Protein AF-A0A3D8IUJ6-F1 (afdb_monomer_lite)

Secondary structure (DSSP, 8-state):
-EEEEEEEEEEEETT--EEEEE-TT-EEEEEEEEEEB--EEEEE-TT---EEEES-EEEEESS-EEEEEEEEEEE-S-EEE-TT-EEEEEEEEEEE-S-EEE--SSS-EEEEEEEEEEEE-SS-EEEEE-SSSS-EEEEEEESS-EEE-SS--EEEEEE---S--S---EEEEEEE-S-EEEEEEEEEEEE-TT-S-GGGEEEEEEE---S-EEEEEEEES-HHHHH----SSS----SSPEE-EEEEESS-EESSGGG-EE-TT--TTTTT-GGG-EEEEEEEEEEEEEESSEEEEEEEEEEES-SSS-EEEEEETT-EEEEEESS-EEEEEEEEE-TT-EEEEEE-STT-EEEEEPPSSS-EEEEEEEEEE-STT-EEEEE-TT-SS--EEEEEEEEE-S-PEEEEE--SSSS-EEEEESSEEESEEEE-TT--SEEEEETT-SS-EEE-SPEEE-TT--EEEEESS-EEEETT-EEESSTTEEEEE---TTSEEEEEEEES-EEEEEEEE--SSEEEEEEEES-EEEEEEEE--SSEEEEEE-SSEEEE-SPP--SSS--EEEEES-EEEE-SS-EEEEEEEEEEEEEE--TT-PPP----S-S--PPP------PPEEEEEEEEEEEEEEEEEB-SS-B-EEEE------SS--PPPSS-SEEEEEEEE-SGGGGG-BGGG--EEEEESSTTEEEEE-EEEETTEEEEEEEEEETTEEEEEEEEEEEEEEE-HHHHHHHHHHHHHHHHHHHHT---HHHHH---TT---SEEEEEEEEEEEEEE-STT-EEEEEEEEEEEEEEEEE-SSS-EEEEEEEEEEEEEEEEEPPEEP-STT--EE-TTT-

Organism: NCBI:txid375927

Foldseek 3Di:
DEEEDDPQEAEFALVHEAAEEFEQPYEYEYHAYEYHNYEAEYEYPPVQHYEYEYAYYEYDEDLYEYEARHAEYEYQEEHEDEANYEYAYEYAEYEAAEEYYWEYAHEEYEYWYEYQEYEDAEQYEHEFEYAHPAAGEYHAHHQEEYEYHQYAYEYEFEYLYQDDPPLYAREYAHAHNYEYDDEYAEYFFKHAPRDPCLARTEYAHAYAYPAAYEYEYADYRDPCVQQDQPPDDPRGRDRQIFTHEYHAFHPQWDDGTPRTDGDPVDDPVCLQPPNGEQLRYEYEYQEAEGALYEYRHHYAEYEHADPVHAGEAEFYNLYEYHEHYAAEYEHGAEYYYYHNTAYEYEDAHAQHEYEYEYDAPEAYEYEHAEYADNHAQYEYEDALQPHPFYAYAHEYNYYHDARYEYEFAAAELRSAREYEYQADHYQYYEYDDLGENYEDEDQNHPAEHEHQAEYEAEPNYAYEYEAFPYEYEDANEYYYPDQHYEYAYAADPVLEGAYEYEHEEYEHNEYEDDRAAEYEYEYAYQEYEYAYYHYNHQHYYEYEYDHAYYEYQDAADPPNHAYEYEFENYEYEYNDAEHEHAEYEYAAYEYEQAHPDDADPPDDPPPDDDDDCPDDDHFHEYEHADYYAEEYEYEKEDALAEIHAYEAHHDPDDPPDDDDDPDARYEYEYHYEYYPRLQVHALVSFHWHYFYDDRNYHYAYDWDDYRQFIKTWGKAARPVGRGTIGTHHIDGPGGHLLVVLQVFQVVVVVVVVVVVPDDDCCQAPNDPPPDPDQKDKDKDKDWDWDWDPGRQIKIKTKIKIKIKMWGWDDDPDPDIDIDIDMDMDMDMDMWGHWDFDPDDPRDTDTNVVD

Sequence (850 aa):
STTTIGNPTLTLDSSKNLNVNIDSTSSLTLASVTTSNGTLSVNTDDSLNGTLTLAGLTNETGAINNTINVSTLNLSGELSVDRGATNTIKANSITLSGGVISKNHTSDTKNTIIANSIEFATSSSVYAGYNGGKTTKNLFDISGDAKFGNSSLTIIANNNYTDDSANRYKQNIFKFGGKVEGVVDEVTATVVSGDANTRNTANILSFEGSNPQSLTITDVNKADTLSTNGGDNGAKIYANGKSGNIYIGKNLTLNSGATLALKSAFNDSNWSDATYQASNLTLTIQNLNTNGGKNYINVGTLYIGDDAHDGSISASGGGVNNIALGKNSKIKGNITIADSGQNNIVIQGSNATLTLEGKDTEVTTHAITTLNASGANTTLVLDNSNVTTGAMSTTIGTLNGTNLTATLKGKDTTNSATLALNGGTLKALTLGETSTGNILDLSNATSTLSITNQINVENNQDLTIKLKNTTLALNGGLSTSGNGSKIELVGDTSNTSNATLTGGAVALSNLALSATDSNTLTISSSSAVIDSISASGTTSNTIALNGTRTTITSAINVNDKPLSFEVTNSTLVFGSSDNTITSLTSNGGLVDLSVGVKPQTPYAMARSVALASNGASARNTLTINDTFTGEATFKLYASQTQSDRVEFGASQANPYNVAQPSTPSGVAIISITGGNDVFSITESDKVIVATRTDNSVEIVGGESYIGGAKVGVTIGAMDTDANTFIIKNTREIEADPIYQEVASSALAVNYDLYLANFNSLNKRMGELRDDDHNQGVWARVFGGNMSNDFGAGSKTDYLTAQAGYDYSLSVGENARNYMGIALAYGTSSTKGNSSYASNSNNAGLSLDKV

Radius of gyration: 45.4 Å; chains: 1; bounding box: 100×98×145 Å

Structure (mmCIF, N/CA/C/O backbone):
data_AF-A0A3D8IUJ6-F1
#
_entry.id   AF-A0A3D8IUJ6-F1
#
loop_
_atom_site.group_PDB
_atom_site.id
_atom_site.type_symbol
_atom_site.label_atom_id
_atom_site.label_alt_id
_atom_site.label_comp_id
_atom_site.label_asym_id
_atom_site.label_entity_id
_atom_site.label_seq_id
_atom_site.pdbx_PDB_ins_code
_atom_site.Cartn_x
_atom_site.Cartn_y
_atom_site.Cartn_z
_atom_site.occupancy
_atom_site.B_iso_or_equiv
_atom_site.auth_seq_id
_atom_site.auth_comp_id
_atom_site.auth_asym_id
_atom_site.auth_atom_id
_atom_site.pdbx_PDB_model_num
ATOM 1 N N . SER A 1 1 ? 48.537 2.046 -43.387 1.00 66.31 1 SER A N 1
ATOM 2 C CA . SER A 1 1 ? 48.662 3.382 -44.038 1.00 66.31 1 SER A CA 1
ATOM 3 C C . SER A 1 1 ? 47.341 4.133 -43.956 1.00 66.31 1 SER A C 1
ATOM 5 O O . SER A 1 1 ? 46.309 3.477 -43.944 1.00 66.31 1 SER A O 1
ATOM 7 N N . THR A 1 2 ? 47.347 5.471 -43.904 1.00 72.69 2 THR A N 1
ATOM 8 C CA . THR A 1 2 ? 46.111 6.282 -43.889 1.00 72.69 2 THR A CA 1
ATOM 9 C C . THR A 1 2 ? 45.793 6.772 -45.298 1.00 72.69 2 THR A C 1
ATOM 11 O O . THR A 1 2 ? 46.608 7.478 -45.890 1.00 72.69 2 THR A O 1
ATOM 14 N N . THR A 1 3 ? 44.625 6.419 -45.832 1.00 80.50 3 THR A N 1
ATOM 15 C CA . THR A 1 3 ? 44.140 6.912 -47.134 1.00 80.50 3 THR A CA 1
ATOM 16 C C . THR A 1 3 ? 42.925 7.806 -46.917 1.00 80.50 3 THR A C 1
ATOM 18 O O . THR A 1 3 ? 42.037 7.444 -46.150 1.00 80.50 3 THR A O 1
ATOM 21 N N . THR A 1 4 ? 42.858 8.948 -47.602 1.00 80.25 4 THR A N 1
ATOM 22 C CA . THR A 1 4 ? 41.701 9.857 -47.552 1.00 80.25 4 THR A CA 1
ATOM 23 C C . THR A 1 4 ? 41.058 9.952 -48.933 1.00 80.25 4 THR A C 1
ATOM 25 O O . THR A 1 4 ? 41.762 10.215 -49.907 1.00 80.25 4 THR A O 1
ATOM 28 N N . ILE A 1 5 ? 39.740 9.750 -49.033 1.00 79.50 5 ILE A N 1
ATOM 29 C CA . ILE A 1 5 ? 38.989 9.805 -50.302 1.00 79.50 5 ILE A CA 1
ATOM 30 C C . ILE A 1 5 ? 37.801 10.773 -50.177 1.00 79.50 5 ILE A C 1
ATOM 32 O O . ILE A 1 5 ? 37.016 10.694 -49.233 1.00 79.50 5 ILE A O 1
ATOM 36 N N . GLY A 1 6 ? 37.652 11.646 -51.183 1.00 65.56 6 GLY A N 1
ATOM 37 C CA . GLY A 1 6 ? 36.575 12.636 -51.291 1.00 65.56 6 GLY A CA 1
ATOM 38 C C . GLY A 1 6 ? 36.860 13.914 -50.495 1.00 65.56 6 GLY A C 1
ATOM 39 O O . GLY A 1 6 ? 37.210 13.858 -49.324 1.00 65.56 6 GLY A O 1
ATOM 40 N N . ASN A 1 7 ? 36.730 15.081 -51.129 1.00 67.44 7 ASN A N 1
ATOM 41 C CA . ASN A 1 7 ? 36.743 16.384 -50.458 1.00 67.44 7 ASN A CA 1
ATOM 42 C C . ASN A 1 7 ? 35.914 17.384 -51.294 1.00 67.44 7 ASN A C 1
ATOM 44 O O . ASN A 1 7 ? 36.293 17.611 -52.445 1.00 67.44 7 ASN A O 1
ATOM 48 N N . PRO A 1 8 ? 34.811 17.978 -50.791 1.00 69.12 8 PRO A N 1
ATOM 49 C CA . PRO A 1 8 ? 34.219 17.820 -49.454 1.00 69.12 8 PRO A CA 1
ATOM 50 C C . PRO A 1 8 ? 33.145 16.715 -49.351 1.00 69.12 8 PRO A C 1
ATOM 52 O O . PRO A 1 8 ? 32.714 16.386 -48.250 1.00 69.12 8 PRO A O 1
ATOM 55 N N . THR A 1 9 ? 32.684 16.138 -50.467 1.00 82.06 9 THR A N 1
ATOM 56 C CA . THR A 1 9 ? 31.604 15.127 -50.500 1.00 82.06 9 THR A CA 1
ATOM 57 C C . THR A 1 9 ? 31.838 14.137 -51.642 1.00 82.06 9 THR A C 1
ATOM 59 O O . THR A 1 9 ? 32.290 14.529 -52.718 1.00 82.06 9 THR A O 1
ATOM 62 N N . LEU A 1 10 ? 31.540 12.855 -51.421 1.00 87.19 10 LEU A N 1
ATOM 63 C CA . LEU A 1 10 ? 31.577 11.798 -52.432 1.00 87.19 10 LEU A CA 1
ATOM 64 C C . LEU A 1 10 ? 30.148 11.386 -52.810 1.00 87.19 10 LEU A C 1
ATOM 66 O O . LEU A 1 10 ? 29.419 10.865 -51.972 1.00 87.19 10 LEU A O 1
ATOM 70 N N . THR A 1 11 ? 29.759 11.567 -54.074 1.00 88.31 11 THR A N 1
ATOM 71 C CA . THR A 1 11 ? 28.432 11.170 -54.578 1.00 88.31 11 THR A CA 1
ATOM 72 C C . THR A 1 11 ? 28.518 9.899 -55.426 1.00 88.31 11 THR A C 1
ATOM 74 O O . THR A 1 11 ? 29.230 9.864 -56.433 1.00 88.31 11 THR A O 1
ATOM 77 N N . LEU A 1 12 ? 27.767 8.870 -55.035 1.00 87.31 12 LEU A N 1
ATOM 78 C CA . LEU A 1 12 ? 27.658 7.568 -55.695 1.00 87.31 12 LEU A CA 1
ATOM 79 C C . LEU A 1 12 ? 26.271 7.431 -56.338 1.00 87.31 12 LEU A C 1
ATOM 81 O O . LEU A 1 12 ? 25.285 7.148 -55.660 1.00 87.31 12 LEU A O 1
ATOM 85 N N . ASP A 1 13 ? 26.195 7.669 -57.644 1.00 86.81 13 ASP A N 1
ATOM 86 C CA . ASP A 1 13 ? 24.967 7.544 -58.437 1.00 86.81 13 ASP A CA 1
ATOM 87 C C . ASP A 1 13 ? 24.842 6.153 -59.099 1.00 86.81 13 ASP A C 1
ATOM 89 O O . ASP A 1 13 ? 25.711 5.301 -58.936 1.00 86.81 13 ASP A O 1
ATOM 93 N N . SER A 1 14 ? 23.790 5.919 -59.894 1.00 81.94 14 SER A N 1
ATOM 94 C CA . SER A 1 14 ? 23.562 4.648 -60.621 1.00 81.94 14 SER A CA 1
ATOM 95 C C . SER A 1 14 ? 24.742 4.128 -61.466 1.00 81.94 14 SER A C 1
ATOM 97 O O . SER A 1 14 ? 24.770 2.949 -61.812 1.00 81.94 14 SER A O 1
ATOM 99 N N . SER A 1 15 ? 25.706 4.985 -61.817 1.00 83.38 15 SER A N 1
ATOM 100 C CA . SER A 1 15 ? 26.903 4.626 -62.587 1.00 83.38 15 SER A CA 1
ATOM 101 C C . SER A 1 15 ? 28.160 4.440 -61.727 1.00 83.38 15 SER A C 1
ATOM 103 O O . SER A 1 15 ? 29.206 4.055 -62.250 1.00 83.38 15 SER A O 1
ATOM 105 N N . LYS A 1 16 ? 28.085 4.707 -60.415 1.00 86.50 16 LYS A N 1
ATOM 106 C CA . LYS A 1 16 ? 29.233 4.761 -59.500 1.00 86.50 16 LYS A CA 1
ATOM 107 C C . LYS A 1 16 ? 28.984 3.915 -58.256 1.00 86.50 16 LYS A C 1
ATOM 109 O O . LYS A 1 16 ? 28.195 4.278 -57.392 1.00 86.50 16 LYS A O 1
ATOM 114 N N . ASN A 1 17 ? 29.752 2.838 -58.125 1.00 88.56 17 ASN A N 1
ATOM 115 C CA . ASN A 1 17 ? 29.848 2.056 -56.894 1.00 88.56 17 ASN A CA 1
ATOM 116 C C . ASN A 1 17 ? 31.246 2.224 -56.302 1.00 88.56 17 ASN A C 1
ATOM 118 O O . ASN A 1 17 ? 32.230 2.249 -57.045 1.00 88.56 17 ASN A O 1
ATOM 122 N N . LEU A 1 18 ? 31.341 2.309 -54.976 1.00 90.81 18 LEU A N 1
ATOM 123 C CA . LEU A 1 18 ? 32.619 2.308 -54.271 1.00 90.81 18 LEU A CA 1
ATOM 124 C C . LEU A 1 18 ? 32.740 1.019 -53.461 1.00 90.81 18 LEU A C 1
ATOM 126 O O . LEU A 1 18 ? 32.032 0.841 -52.474 1.00 90.81 18 LEU A O 1
ATOM 130 N N . ASN A 1 19 ? 33.667 0.156 -53.873 1.00 90.69 19 ASN A N 1
ATOM 131 C CA . ASN A 1 19 ? 34.034 -1.059 -53.153 1.00 90.69 19 ASN A CA 1
ATOM 132 C C . ASN A 1 19 ? 35.464 -0.903 -52.629 1.00 90.69 19 ASN A C 1
ATOM 134 O O . ASN A 1 19 ? 36.388 -0.743 -53.427 1.00 90.69 19 ASN A O 1
ATOM 138 N N . VAL A 1 20 ? 35.649 -0.931 -51.311 1.00 89.50 20 VAL A N 1
ATOM 139 C CA . VAL A 1 20 ? 36.962 -0.777 -50.668 1.00 89.50 20 VAL A CA 1
ATOM 140 C C . VAL A 1 20 ? 37.210 -1.934 -49.715 1.00 89.50 20 VAL A C 1
ATOM 142 O O . VAL A 1 20 ? 36.350 -2.248 -48.898 1.00 89.50 20 VAL A O 1
ATOM 145 N N . ASN A 1 21 ? 38.406 -2.516 -49.788 1.00 87.81 21 ASN A N 1
ATOM 146 C CA . ASN A 1 21 ? 38.906 -3.447 -48.784 1.00 87.81 21 ASN A CA 1
ATOM 147 C C . ASN A 1 21 ? 39.975 -2.741 -47.943 1.00 87.81 21 ASN A C 1
ATOM 149 O O . ASN A 1 21 ? 40.923 -2.186 -48.501 1.00 87.81 21 ASN A O 1
ATOM 153 N N . ILE A 1 22 ? 39.802 -2.727 -46.623 1.00 86.38 22 ILE A N 1
ATOM 154 C CA . ILE A 1 22 ? 40.754 -2.158 -45.665 1.00 86.38 22 ILE A CA 1
ATOM 155 C C . ILE A 1 22 ? 41.510 -3.321 -45.021 1.00 86.38 22 ILE A C 1
ATOM 157 O O . ILE A 1 22 ? 40.891 -4.194 -44.420 1.00 86.38 22 ILE A O 1
ATOM 161 N N . ASP A 1 23 ? 42.837 -3.326 -45.145 1.00 82.56 23 ASP A N 1
ATOM 162 C CA . ASP A 1 23 ? 43.672 -4.322 -44.475 1.00 82.56 23 ASP A CA 1
ATOM 163 C C . ASP A 1 23 ? 43.792 -4.058 -42.962 1.00 82.56 23 ASP A C 1
ATOM 165 O O . ASP A 1 23 ? 43.533 -2.957 -42.465 1.00 82.56 23 ASP A O 1
ATOM 169 N N . SER A 1 24 ? 44.289 -5.066 -42.244 1.00 74.69 24 SER A N 1
ATOM 170 C CA . SER A 1 24 ? 44.425 -5.058 -40.781 1.00 74.69 24 SER A CA 1
ATOM 171 C C . SER A 1 24 ? 45.250 -3.928 -40.148 1.00 74.69 24 SER A C 1
ATOM 173 O O . SER A 1 24 ? 45.128 -3.678 -38.949 1.00 74.69 24 SER A O 1
ATOM 175 N N . THR A 1 25 ? 46.078 -3.237 -40.928 1.00 77.69 25 THR A N 1
ATOM 176 C CA . THR A 1 25 ? 47.010 -2.181 -40.495 1.00 77.69 25 THR A CA 1
ATOM 177 C C . THR A 1 25 ? 46.684 -0.809 -41.091 1.00 77.69 25 THR A C 1
ATOM 179 O O . THR A 1 25 ? 47.405 0.174 -40.870 1.00 77.69 25 THR A O 1
ATOM 182 N N . SER A 1 26 ? 45.614 -0.727 -41.879 1.00 84.00 26 SER A N 1
ATOM 183 C CA . SER A 1 26 ? 45.249 0.461 -42.633 1.00 84.00 26 SER A CA 1
ATOM 184 C C . SER A 1 26 ? 44.028 1.164 -42.058 1.00 84.00 26 SER A C 1
ATOM 186 O O . SER A 1 26 ? 43.162 0.584 -41.400 1.00 84.00 26 SER A O 1
ATOM 188 N N . SER A 1 27 ? 43.983 2.470 -42.300 1.00 88.38 27 SER A N 1
ATOM 189 C CA . SER A 1 27 ? 42.842 3.312 -41.978 1.00 88.38 27 SER A CA 1
ATOM 190 C C . SER A 1 27 ? 42.379 4.055 -43.223 1.00 88.38 27 SER A C 1
ATOM 192 O O . SER A 1 27 ? 43.181 4.511 -44.047 1.00 88.38 27 SER A O 1
ATOM 194 N N . LEU A 1 28 ? 41.064 4.159 -43.368 1.00 91.38 28 LEU A N 1
ATOM 195 C CA . LEU A 1 28 ? 40.418 4.902 -44.437 1.00 91.38 28 LEU A CA 1
ATOM 196 C C . LEU A 1 28 ? 39.632 6.052 -43.826 1.00 91.38 28 LEU A C 1
ATOM 198 O O . LEU A 1 28 ? 38.813 5.838 -42.936 1.00 91.38 28 LEU A O 1
ATOM 202 N N . THR A 1 29 ? 39.843 7.253 -44.345 1.00 91.19 29 THR A N 1
ATOM 203 C CA . THR A 1 29 ? 39.007 8.411 -44.047 1.00 91.19 29 THR A CA 1
ATOM 204 C C . THR A 1 29 ? 38.195 8.760 -45.285 1.00 91.19 29 THR A C 1
ATOM 206 O O . THR A 1 29 ? 38.750 9.076 -46.338 1.00 91.19 29 THR A O 1
ATOM 209 N N . LEU A 1 30 ? 36.874 8.715 -45.164 1.00 91.12 30 LEU A N 1
ATOM 210 C CA . LEU A 1 30 ? 35.942 9.173 -46.186 1.00 91.12 30 LEU A CA 1
ATOM 211 C C . LEU A 1 30 ? 35.297 10.482 -45.727 1.00 91.12 30 LEU A C 1
ATOM 213 O O . LEU A 1 30 ? 34.805 10.583 -44.598 1.00 91.12 30 LEU A O 1
ATOM 217 N N . ALA A 1 31 ? 35.258 11.473 -46.619 1.00 88.88 31 ALA A N 1
ATOM 218 C CA . ALA A 1 31 ? 34.349 12.606 -46.452 1.00 88.88 31 ALA A CA 1
ATOM 219 C C . ALA A 1 31 ? 32.880 12.143 -46.540 1.00 88.88 31 ALA A C 1
ATOM 221 O O . ALA A 1 31 ? 32.609 10.953 -46.705 1.00 88.88 31 ALA A O 1
ATOM 222 N N . SER A 1 32 ? 31.916 13.060 -46.419 1.00 89.75 32 SER A N 1
ATOM 223 C CA . SER A 1 32 ? 30.496 12.690 -46.437 1.00 89.75 32 SER A CA 1
ATOM 224 C C . SER A 1 32 ? 30.152 11.963 -47.736 1.00 89.75 32 SER A C 1
ATOM 226 O O . SER A 1 32 ? 30.438 12.463 -48.826 1.00 89.75 32 SER A O 1
ATOM 228 N N . VAL A 1 33 ? 29.556 10.777 -47.627 1.00 91.62 33 VAL A N 1
ATOM 229 C CA . VAL A 1 33 ? 29.158 9.946 -48.766 1.00 91.62 33 VAL A CA 1
ATOM 230 C C . VAL A 1 33 ? 27.658 10.089 -48.979 1.00 91.62 33 VAL A C 1
ATOM 232 O O . VAL A 1 33 ? 26.869 9.858 -48.069 1.00 91.62 33 VAL A O 1
ATOM 235 N N . THR A 1 34 ? 27.257 10.456 -50.192 1.00 91.06 34 THR A N 1
ATOM 236 C CA . THR A 1 34 ? 25.853 10.498 -50.615 1.00 91.06 34 THR A CA 1
ATOM 237 C C . THR A 1 34 ? 25.615 9.444 -51.688 1.00 91.06 34 THR A C 1
ATOM 239 O O . THR A 1 34 ? 26.374 9.356 -52.649 1.00 91.06 34 THR A O 1
ATOM 242 N N . THR A 1 35 ? 24.567 8.643 -51.535 1.00 89.06 35 THR A N 1
ATOM 243 C CA . THR A 1 35 ? 24.229 7.508 -52.409 1.00 89.06 35 THR A CA 1
ATOM 244 C C . THR A 1 35 ? 22.862 7.742 -53.068 1.00 89.06 35 THR A C 1
ATOM 246 O O . THR A 1 35 ? 21.872 8.036 -52.395 1.00 89.06 35 THR A O 1
ATOM 249 N N . SER A 1 36 ? 22.828 7.684 -54.404 1.00 85.38 36 SER A N 1
ATOM 250 C CA . SER A 1 36 ? 21.672 7.951 -55.278 1.00 85.38 36 SER A CA 1
ATOM 251 C C . SER A 1 36 ? 21.607 6.934 -56.432 1.00 85.38 36 SER A C 1
ATOM 253 O O . SER A 1 36 ? 21.809 7.220 -57.612 1.00 85.38 36 SER A O 1
ATOM 255 N N . ASN A 1 37 ? 21.293 5.699 -56.060 1.00 82.19 37 ASN A N 1
ATOM 256 C CA . ASN A 1 37 ? 21.302 4.437 -56.822 1.00 82.19 37 ASN A CA 1
ATOM 257 C C . ASN A 1 37 ? 22.668 3.739 -56.960 1.00 82.19 37 ASN A C 1
ATOM 259 O O . ASN A 1 37 ? 22.711 2.637 -57.500 1.00 82.19 37 ASN A O 1
ATOM 263 N N . GLY A 1 38 ? 23.754 4.331 -56.453 1.00 84.06 38 GLY A N 1
ATOM 264 C CA . GLY A 1 38 ? 25.053 3.666 -56.288 1.00 84.06 38 GLY A CA 1
ATOM 265 C C . GLY A 1 38 ? 25.231 3.088 -54.882 1.00 84.06 38 GLY A C 1
ATOM 266 O O . GLY A 1 38 ? 24.575 3.542 -53.947 1.00 84.06 38 GLY A O 1
ATOM 267 N N . THR A 1 39 ? 26.117 2.103 -54.713 1.00 88.69 39 THR A N 1
ATOM 268 C CA . THR A 1 39 ? 26.383 1.439 -53.421 1.00 88.69 39 THR A CA 1
ATOM 269 C C . THR A 1 39 ? 27.772 1.758 -52.872 1.00 88.69 39 THR A C 1
ATOM 271 O O . THR A 1 39 ? 28.761 1.737 -53.612 1.00 88.69 39 THR A O 1
ATOM 274 N N . LEU A 1 40 ? 27.861 1.937 -51.554 1.00 92.31 40 LEU A N 1
ATOM 275 C CA . LEU A 1 40 ? 29.096 1.869 -50.775 1.00 92.31 40 LEU A CA 1
ATOM 276 C C . LEU A 1 40 ? 29.239 0.470 -50.153 1.00 92.31 40 LEU A C 1
ATOM 278 O O . LEU A 1 40 ? 28.404 0.059 -49.343 1.00 92.31 40 LEU A O 1
ATOM 282 N N . SER A 1 41 ? 30.316 -0.238 -50.492 1.00 93.00 41 SER A N 1
ATOM 283 C CA . SER A 1 41 ? 30.746 -1.463 -49.814 1.00 93.00 41 SER A CA 1
ATOM 284 C C . SER A 1 41 ? 32.154 -1.273 -49.259 1.00 93.00 41 SER A C 1
ATOM 286 O O . SER A 1 41 ? 33.115 -1.155 -50.016 1.00 93.00 41 SER A O 1
ATOM 288 N N . VAL A 1 42 ? 32.292 -1.228 -47.936 1.00 90.88 42 VAL A N 1
ATOM 289 C CA . VAL A 1 42 ? 33.600 -1.230 -47.272 1.00 90.88 42 VAL A CA 1
ATOM 290 C C . VAL A 1 42 ? 33.725 -2.529 -46.508 1.00 90.88 42 VAL A C 1
ATOM 292 O O . VAL A 1 42 ? 32.941 -2.770 -45.596 1.00 90.88 42 VAL A O 1
ATOM 295 N N . ASN A 1 43 ? 34.696 -3.358 -46.864 1.00 89.75 43 ASN A N 1
ATOM 296 C CA . ASN A 1 43 ? 34.972 -4.605 -46.171 1.00 89.75 43 ASN A CA 1
ATOM 297 C C . ASN A 1 43 ? 36.380 -4.580 -45.585 1.00 89.75 43 ASN A C 1
ATOM 299 O O . ASN A 1 43 ? 37.258 -3.840 -46.019 1.00 89.75 43 ASN A O 1
ATOM 303 N N . THR A 1 44 ? 36.583 -5.407 -44.582 1.00 85.00 44 THR A N 1
ATOM 304 C CA . THR A 1 44 ? 37.894 -5.802 -44.084 1.00 85.00 44 THR A CA 1
ATOM 305 C C . THR A 1 44 ? 38.044 -7.283 -44.378 1.00 85.00 44 THR A C 1
ATOM 307 O O . THR A 1 44 ? 37.049 -7.990 -44.577 1.00 85.00 44 THR A O 1
ATOM 310 N N . ASP A 1 45 ? 39.283 -7.745 -44.435 1.00 72.69 45 ASP A N 1
ATOM 311 C CA . ASP A 1 45 ? 39.630 -9.157 -44.557 1.00 72.69 45 ASP A CA 1
ATOM 312 C C . ASP A 1 45 ? 38.902 -9.963 -43.456 1.00 72.69 45 ASP A C 1
ATOM 314 O O . ASP A 1 45 ? 38.503 -9.386 -42.441 1.00 72.69 45 ASP A O 1
ATOM 318 N N . ASP A 1 46 ? 38.774 -11.289 -43.600 1.00 63.00 46 ASP A N 1
ATOM 319 C CA . ASP A 1 46 ? 37.993 -12.203 -42.725 1.00 63.00 46 ASP A CA 1
ATOM 320 C C . ASP A 1 46 ? 38.233 -12.070 -41.198 1.00 63.00 46 ASP A C 1
ATOM 322 O O . ASP A 1 46 ? 37.518 -12.656 -40.386 1.00 63.00 46 ASP A O 1
ATOM 326 N N . SER A 1 47 ? 39.229 -11.285 -40.794 1.00 63.97 47 SER A N 1
ATOM 327 C CA . SER A 1 47 ? 39.610 -10.982 -39.421 1.00 63.97 47 SER A CA 1
ATOM 328 C C . SER A 1 47 ? 39.016 -9.693 -38.818 1.00 63.97 47 SER A C 1
ATOM 330 O O . SER A 1 47 ? 39.295 -9.431 -37.652 1.00 63.97 47 SER A O 1
ATOM 332 N N . LEU A 1 48 ? 38.198 -8.904 -39.539 1.00 64.12 48 LEU A N 1
ATOM 333 C CA . LEU A 1 48 ? 37.643 -7.622 -39.050 1.00 64.12 48 LEU A CA 1
ATOM 334 C C . LEU A 1 48 ? 38.721 -6.691 -38.485 1.00 64.12 48 LEU A C 1
ATOM 336 O O . LEU A 1 48 ? 38.597 -6.191 -37.368 1.00 64.12 48 LEU A O 1
ATOM 340 N N . ASN A 1 49 ? 39.800 -6.476 -39.229 1.00 71.50 49 ASN A N 1
ATOM 341 C CA . ASN A 1 49 ? 40.897 -5.609 -38.815 1.00 71.50 49 ASN A CA 1
ATOM 342 C C . ASN A 1 49 ? 40.977 -4.422 -39.787 1.00 71.50 49 ASN A C 1
ATOM 344 O O . ASN A 1 49 ? 41.032 -4.631 -40.992 1.00 71.50 49 ASN A O 1
ATOM 348 N N . GLY A 1 50 ? 40.940 -3.189 -39.274 1.00 82.62 50 GLY A N 1
ATOM 349 C CA . GLY A 1 50 ? 40.920 -1.961 -40.078 1.00 82.62 50 GLY A CA 1
ATOM 350 C C . GLY A 1 50 ? 39.987 -0.891 -39.501 1.00 82.62 50 GLY A C 1
ATOM 351 O O . GLY A 1 50 ? 38.933 -1.207 -38.937 1.00 82.62 50 GLY A O 1
ATOM 352 N N . THR A 1 51 ? 40.375 0.379 -39.642 1.00 90.25 51 THR A N 1
ATOM 353 C CA . THR A 1 51 ? 39.621 1.532 -39.114 1.00 90.25 51 THR A CA 1
ATOM 354 C C . THR A 1 51 ? 39.022 2.353 -40.251 1.00 90.25 51 THR A C 1
ATOM 356 O O . THR A 1 51 ? 39.745 2.807 -41.137 1.00 90.25 51 THR A O 1
ATOM 359 N N . LEU A 1 52 ? 37.715 2.604 -40.196 1.00 94.00 52 LEU A N 1
ATOM 360 C CA . LEU A 1 52 ? 37.022 3.541 -41.075 1.00 94.00 52 LEU A CA 1
ATOM 361 C C . LEU A 1 52 ? 36.610 4.784 -40.286 1.00 94.00 52 LEU A C 1
ATOM 363 O O . LEU A 1 52 ? 35.871 4.688 -39.310 1.00 94.00 52 LEU A O 1
ATOM 367 N N . THR A 1 53 ? 37.037 5.952 -40.748 1.00 92.94 53 THR A N 1
ATOM 368 C CA . THR A 1 53 ? 36.503 7.244 -40.315 1.00 92.94 53 THR A CA 1
ATOM 369 C C . THR A 1 53 ? 35.618 7.791 -41.425 1.00 92.94 53 THR A C 1
ATOM 371 O O . THR A 1 53 ? 36.068 7.946 -42.559 1.00 92.94 53 THR A O 1
ATOM 374 N N . LEU A 1 54 ? 34.359 8.079 -41.116 1.00 93.06 54 LEU A N 1
ATOM 375 C CA . LEU A 1 54 ? 33.356 8.516 -42.080 1.00 93.06 54 LEU A CA 1
ATOM 376 C C . LEU A 1 54 ? 32.700 9.808 -41.598 1.00 93.06 54 LEU A C 1
ATOM 378 O O . LEU A 1 54 ? 32.161 9.861 -40.495 1.00 93.06 54 LEU A O 1
ATOM 382 N N . ALA A 1 55 ? 32.722 10.852 -42.427 1.00 91.75 55 ALA A N 1
ATOM 383 C CA . ALA A 1 55 ? 32.102 12.127 -42.061 1.00 91.75 55 ALA A CA 1
ATOM 384 C C . ALA A 1 55 ? 30.565 12.117 -42.151 1.00 91.75 55 ALA A C 1
ATOM 386 O O . ALA A 1 55 ? 29.922 12.983 -41.576 1.00 91.75 55 ALA A O 1
ATOM 387 N N . GLY A 1 56 ? 29.971 11.146 -42.846 1.00 92.31 56 GLY A N 1
ATOM 388 C CA . GLY A 1 56 ? 28.523 10.950 -42.959 1.00 92.31 56 GLY A CA 1
ATOM 389 C C . GLY A 1 56 ? 28.185 9.975 -44.087 1.00 92.31 56 GLY A C 1
ATOM 390 O O . GLY A 1 56 ? 28.972 9.823 -45.023 1.00 92.31 56 GLY A O 1
ATOM 391 N N . LEU A 1 57 ? 27.033 9.314 -44.009 1.00 93.88 57 LEU A N 1
ATOM 392 C CA . LEU A 1 57 ? 26.496 8.434 -45.047 1.00 93.88 57 LEU A CA 1
ATOM 393 C C . LEU A 1 57 ? 25.003 8.696 -45.236 1.00 93.88 57 LEU A C 1
ATOM 395 O O . LEU A 1 57 ? 24.193 8.282 -44.410 1.00 93.88 57 LEU A O 1
ATOM 399 N N . THR A 1 58 ? 24.643 9.315 -46.356 1.00 92.00 58 THR A N 1
ATOM 400 C CA . THR A 1 58 ? 23.257 9.657 -46.696 1.00 92.00 58 THR A CA 1
ATOM 401 C C . THR A 1 58 ? 22.808 8.898 -47.942 1.00 92.00 58 THR A C 1
ATOM 403 O O . THR A 1 58 ? 23.453 8.956 -48.988 1.00 92.00 58 THR A O 1
ATOM 406 N N . ASN A 1 59 ? 21.680 8.195 -47.860 1.00 88.75 59 ASN A N 1
ATOM 407 C CA . ASN A 1 59 ? 20.962 7.651 -49.017 1.00 88.75 59 ASN A CA 1
ATOM 408 C C . ASN A 1 59 ? 19.774 8.555 -49.349 1.00 88.75 59 ASN A C 1
ATOM 410 O O . ASN A 1 59 ? 18.832 8.631 -48.561 1.00 88.75 59 ASN A O 1
ATOM 414 N N . GLU A 1 60 ? 19.788 9.202 -50.513 1.00 81.94 60 GLU A N 1
ATOM 415 C CA . GLU A 1 60 ? 18.725 10.146 -50.894 1.00 81.94 60 GLU A CA 1
ATOM 416 C C . GLU A 1 60 ? 17.607 9.494 -51.720 1.00 81.94 60 GLU A C 1
ATOM 418 O O . GLU A 1 60 ? 16.435 9.853 -51.594 1.00 81.94 60 GLU A O 1
ATOM 423 N N . THR A 1 61 ? 17.944 8.555 -52.612 1.00 77.56 61 THR A N 1
ATOM 424 C CA . THR A 1 61 ? 16.977 7.958 -53.550 1.00 77.56 61 THR A CA 1
ATOM 425 C C . THR A 1 61 ? 17.370 6.540 -53.951 1.00 77.56 61 THR A C 1
ATOM 427 O O . THR A 1 61 ? 18.526 6.323 -54.287 1.00 77.56 61 THR A O 1
ATOM 430 N N . GLY A 1 62 ? 16.404 5.611 -53.987 1.00 71.38 62 GLY A N 1
ATOM 431 C CA . GLY A 1 62 ? 16.572 4.250 -54.516 1.00 71.38 62 GLY A CA 1
ATOM 432 C C . GLY A 1 62 ? 16.628 3.154 -53.445 1.00 71.38 62 GLY A C 1
ATOM 433 O O . GLY A 1 62 ? 17.097 3.377 -52.332 1.00 71.38 62 GLY A O 1
ATOM 434 N N . ALA A 1 63 ? 16.171 1.943 -53.788 1.00 74.25 63 ALA A N 1
ATOM 435 C CA . ALA A 1 63 ? 16.266 0.755 -52.931 1.00 74.25 63 ALA A CA 1
ATOM 436 C C . ALA A 1 63 ? 17.701 0.191 -52.929 1.00 74.25 63 ALA A C 1
ATOM 438 O O . ALA A 1 63 ? 17.995 -0.825 -53.558 1.00 74.25 63 ALA A O 1
ATOM 439 N N . ILE A 1 64 ? 18.610 0.911 -52.277 1.00 82.19 64 ILE A N 1
ATOM 440 C CA . ILE A 1 64 ? 20.056 0.649 -52.266 1.00 82.19 64 ILE A CA 1
ATOM 441 C C . ILE A 1 64 ? 20.451 -0.009 -50.957 1.00 82.19 64 ILE A C 1
ATOM 443 O O . ILE A 1 64 ? 19.906 0.327 -49.911 1.00 82.19 64 ILE A O 1
ATOM 447 N N . ASN A 1 65 ? 21.449 -0.890 -51.006 1.00 86.94 65 ASN A N 1
ATOM 448 C CA . ASN A 1 65 ? 22.025 -1.514 -49.822 1.00 86.94 65 ASN A CA 1
ATOM 449 C C . ASN A 1 65 ? 23.499 -1.115 -49.684 1.00 86.94 65 ASN A C 1
ATOM 451 O O . ASN A 1 65 ? 24.341 -1.612 -50.432 1.00 86.94 65 ASN A O 1
ATOM 455 N N . ASN A 1 66 ? 23.822 -0.252 -48.720 1.00 91.75 66 ASN A N 1
ATOM 456 C CA . ASN A 1 66 ? 25.215 0.005 -48.343 1.00 91.75 66 ASN A CA 1
ATOM 457 C C . ASN A 1 66 ? 25.656 -0.998 -47.277 1.00 91.75 66 ASN A C 1
ATOM 459 O O . ASN A 1 66 ? 24.894 -1.314 -46.360 1.00 91.75 66 ASN A O 1
ATOM 463 N N . THR A 1 67 ? 26.893 -1.481 -47.382 1.00 93.50 67 THR A N 1
ATOM 464 C CA . THR A 1 67 ? 27.468 -2.449 -46.438 1.00 93.50 67 THR A CA 1
ATOM 465 C C . THR A 1 67 ? 28.814 -1.951 -45.927 1.00 93.50 67 THR A C 1
ATOM 467 O O . THR A 1 67 ? 29.711 -1.676 -46.717 1.00 93.50 67 THR A O 1
ATOM 470 N N . ILE A 1 68 ? 28.970 -1.848 -44.610 1.00 94.31 68 ILE A N 1
ATOM 471 C CA . ILE A 1 68 ? 30.240 -1.526 -43.948 1.00 94.31 68 ILE A CA 1
ATOM 472 C C . ILE A 1 68 ? 30.572 -2.676 -43.002 1.00 94.31 68 ILE A C 1
ATOM 474 O O . ILE A 1 68 ? 29.774 -3.000 -42.130 1.00 94.31 68 ILE A O 1
ATOM 478 N N . ASN A 1 69 ? 31.742 -3.278 -43.166 1.00 93.69 69 ASN A N 1
ATOM 479 C CA . ASN A 1 69 ? 32.232 -4.391 -42.367 1.00 93.69 69 ASN A CA 1
ATOM 480 C C . ASN A 1 69 ? 33.693 -4.134 -41.962 1.00 93.69 69 ASN A C 1
ATOM 482 O O . ASN A 1 69 ? 34.608 -4.402 -42.740 1.00 93.69 69 ASN A O 1
ATOM 486 N N . VAL A 1 70 ? 33.917 -3.559 -40.779 1.00 93.00 70 VAL A N 1
ATOM 487 C CA . VAL A 1 70 ? 35.231 -3.037 -40.336 1.00 93.00 70 VAL A CA 1
ATOM 488 C C . VAL A 1 70 ? 35.551 -3.425 -38.890 1.00 93.00 70 VAL A C 1
ATOM 490 O O . VAL A 1 70 ? 34.689 -3.935 -38.191 1.00 93.00 70 VAL A O 1
ATOM 493 N N . SER A 1 71 ? 36.770 -3.182 -38.396 1.00 92.06 71 SER A N 1
ATOM 494 C CA . SER A 1 71 ? 37.053 -3.346 -36.957 1.00 92.06 71 SER A CA 1
ATOM 495 C C . SER A 1 71 ? 36.477 -2.187 -36.158 1.00 92.06 71 SER A C 1
ATOM 497 O O . SER A 1 71 ? 35.674 -2.377 -35.247 1.00 92.06 71 SER A O 1
ATOM 499 N N . THR A 1 72 ? 36.863 -0.975 -36.551 1.00 93.62 72 THR A N 1
ATOM 500 C CA . THR A 1 72 ? 36.518 0.263 -35.860 1.00 93.62 72 THR A CA 1
ATOM 501 C C . THR A 1 72 ? 35.860 1.209 -36.846 1.00 93.62 72 THR A C 1
ATOM 503 O O . THR A 1 72 ? 36.423 1.481 -37.908 1.00 93.62 72 THR A O 1
ATOM 506 N N . LEU A 1 73 ? 34.688 1.727 -36.492 1.00 95.44 73 LEU A N 1
ATOM 507 C CA . LEU A 1 73 ? 33.995 2.769 -37.240 1.00 95.44 73 LEU A CA 1
ATOM 508 C C . LEU A 1 73 ? 33.890 4.038 -36.394 1.00 95.44 73 LEU A C 1
ATOM 510 O O . LEU A 1 73 ? 33.243 4.031 -35.353 1.00 95.44 73 LEU A O 1
ATOM 514 N N . ASN A 1 74 ? 34.448 5.138 -36.889 1.00 94.94 74 ASN A N 1
ATOM 515 C CA . ASN A 1 74 ? 34.235 6.475 -36.340 1.00 94.94 74 ASN A CA 1
ATOM 516 C C . ASN A 1 74 ? 33.334 7.257 -37.296 1.00 94.94 74 ASN A C 1
ATOM 518 O O . ASN A 1 74 ? 33.775 7.629 -38.384 1.00 94.94 74 ASN A O 1
ATOM 522 N N . LEU A 1 75 ? 32.085 7.506 -36.912 1.00 94.19 75 LEU A N 1
ATOM 523 C CA . LEU A 1 75 ? 31.131 8.261 -37.720 1.00 94.19 75 LEU A CA 1
ATOM 524 C C . LEU A 1 75 ? 30.910 9.650 -37.115 1.00 94.19 75 LEU A C 1
ATOM 526 O O . LEU A 1 75 ? 30.255 9.774 -36.079 1.00 94.19 75 LEU A O 1
ATOM 530 N N . SER A 1 76 ? 31.423 10.697 -37.767 1.00 91.75 76 SER A N 1
ATOM 531 C CA . SER A 1 76 ? 31.325 12.065 -37.240 1.00 91.75 76 SER A CA 1
ATOM 532 C C . SER A 1 76 ? 30.062 12.835 -37.648 1.00 91.75 76 SER A C 1
ATOM 534 O O . SER A 1 76 ? 29.737 13.825 -36.998 1.00 91.75 76 SER A O 1
ATOM 536 N N . GLY A 1 77 ? 29.337 12.389 -38.679 1.00 90.38 77 GLY A N 1
ATOM 537 C CA . GLY A 1 77 ? 28.073 12.990 -39.134 1.00 90.38 77 GLY A CA 1
ATOM 538 C C . GLY A 1 77 ? 26.945 11.973 -39.295 1.00 90.38 77 GLY A C 1
ATOM 539 O O . GLY A 1 77 ? 26.990 10.896 -38.711 1.00 90.38 77 GLY A O 1
ATOM 540 N N . GLU A 1 78 ? 25.885 12.327 -40.024 1.00 92.81 78 GLU A N 1
ATOM 541 C CA . GLU A 1 78 ? 24.655 11.523 -40.056 1.00 92.81 78 GLU A CA 1
ATOM 542 C C . GLU A 1 78 ? 24.813 10.198 -40.822 1.00 92.81 78 GLU A C 1
ATOM 544 O O . GLU A 1 78 ? 25.410 10.151 -41.897 1.00 92.81 78 GLU A O 1
ATOM 549 N N . LEU A 1 79 ? 24.213 9.131 -40.293 1.00 94.38 79 LEU A N 1
ATOM 550 C CA . LEU A 1 79 ? 23.884 7.894 -40.997 1.00 94.38 79 LEU A CA 1
ATOM 551 C C . LEU A 1 79 ? 22.398 7.932 -41.353 1.00 94.38 79 LEU A C 1
ATOM 553 O O . LEU A 1 79 ? 21.550 7.656 -40.508 1.00 94.38 79 LEU A O 1
ATOM 557 N N . SER A 1 80 ? 22.073 8.270 -42.594 1.00 93.69 80 SER A N 1
ATOM 558 C CA . SER A 1 80 ? 20.703 8.530 -43.032 1.00 93.69 80 SER A CA 1
ATOM 559 C C . SER A 1 80 ? 20.275 7.599 -44.169 1.00 93.69 80 SER A C 1
ATOM 561 O O . SER A 1 80 ? 21.001 7.416 -45.150 1.00 93.69 80 SER A O 1
ATOM 563 N N . VAL A 1 81 ? 19.079 7.014 -44.053 1.00 91.00 81 VAL A N 1
ATOM 564 C CA . VAL A 1 81 ? 18.394 6.294 -45.140 1.00 91.00 81 VAL A CA 1
ATOM 565 C C . VAL A 1 81 ? 17.052 6.920 -45.473 1.00 91.00 81 VAL A C 1
ATOM 567 O O . VAL A 1 81 ? 16.293 7.278 -44.572 1.00 91.00 81 VAL A O 1
ATOM 570 N N . ASP A 1 82 ? 16.736 6.965 -46.767 1.00 88.56 82 ASP A N 1
ATOM 571 C CA . ASP A 1 82 ? 15.432 7.362 -47.294 1.00 88.56 82 ASP A CA 1
ATOM 572 C C . ASP A 1 82 ? 15.007 6.476 -48.490 1.00 88.56 82 ASP A C 1
ATOM 574 O O . ASP A 1 82 ? 15.808 5.740 -49.067 1.00 88.56 82 ASP A O 1
ATOM 578 N N . ARG A 1 83 ? 13.715 6.510 -48.845 1.00 84.75 83 ARG A N 1
ATOM 579 C CA . ARG A 1 83 ? 13.110 5.961 -50.082 1.00 84.75 83 ARG A CA 1
ATOM 580 C C . ARG A 1 83 ? 13.508 4.514 -50.433 1.00 84.75 83 ARG A C 1
ATOM 582 O O . ARG A 1 83 ? 13.831 4.217 -51.579 1.00 84.75 83 ARG A O 1
ATOM 589 N N . GLY A 1 84 ? 13.422 3.604 -49.462 1.00 83.50 84 GLY A N 1
ATOM 590 C CA . GLY A 1 84 ? 13.701 2.168 -49.633 1.00 83.50 84 GLY A CA 1
ATOM 591 C C . GLY A 1 84 ? 15.141 1.735 -49.394 1.00 83.50 84 GLY A C 1
ATOM 592 O O . GLY A 1 84 ? 15.426 0.542 -49.478 1.00 83.50 84 GLY A O 1
ATOM 593 N N . ALA A 1 85 ? 16.044 2.673 -49.115 1.00 88.69 85 ALA A N 1
ATOM 594 C CA . ALA A 1 85 ? 17.432 2.347 -48.856 1.00 88.69 85 ALA A CA 1
ATOM 595 C C . ALA A 1 85 ? 17.636 1.625 -47.516 1.00 88.69 85 ALA A C 1
ATOM 597 O O . ALA A 1 85 ? 16.900 1.816 -46.535 1.00 88.69 85 ALA A O 1
ATOM 598 N N . THR A 1 86 ? 18.693 0.817 -47.475 1.00 91.62 86 THR A N 1
ATOM 599 C CA . THR A 1 86 ? 19.169 0.144 -46.277 1.00 91.62 86 THR A CA 1
ATOM 600 C C . THR A 1 86 ? 20.673 0.331 -46.091 1.00 91.62 86 THR A C 1
ATOM 602 O O . THR A 1 86 ? 21.455 0.272 -47.040 1.00 91.62 86 THR A O 1
ATOM 605 N N . ASN A 1 87 ? 21.086 0.546 -44.845 1.00 93.56 87 ASN A N 1
ATOM 606 C CA . ASN A 1 87 ? 22.491 0.505 -44.449 1.00 93.56 87 ASN A CA 1
ATOM 607 C C . ASN A 1 87 ? 22.691 -0.692 -43.516 1.00 93.56 87 ASN A C 1
ATOM 609 O O . ASN A 1 87 ? 21.944 -0.848 -42.549 1.00 93.56 87 ASN A O 1
ATOM 613 N N . THR A 1 88 ? 23.700 -1.519 -43.783 1.00 95.62 88 THR A N 1
ATOM 614 C CA . THR A 1 88 ? 24.137 -2.599 -42.889 1.00 95.62 88 THR A CA 1
ATOM 615 C C . THR A 1 88 ? 25.568 -2.333 -42.446 1.00 95.62 88 THR A C 1
ATOM 617 O O . THR A 1 88 ? 26.487 -2.348 -43.259 1.00 95.62 88 THR A O 1
ATOM 620 N N . ILE A 1 89 ? 25.755 -2.086 -41.154 1.00 95.56 89 ILE A N 1
ATOM 621 C CA . ILE A 1 89 ? 27.048 -1.809 -40.533 1.00 95.56 89 ILE A CA 1
ATOM 622 C C . ILE A 1 89 ? 27.360 -2.935 -39.557 1.00 95.56 89 ILE A C 1
ATOM 624 O O . ILE A 1 89 ? 26.570 -3.223 -38.661 1.00 95.56 89 ILE A O 1
ATOM 628 N N . LYS A 1 90 ? 28.527 -3.545 -39.718 1.00 95.31 90 LYS A N 1
ATOM 629 C CA . LYS A 1 90 ? 29.109 -4.503 -38.790 1.00 95.31 90 LYS A CA 1
ATOM 630 C C . LYS A 1 90 ? 30.488 -4.000 -38.378 1.00 95.31 90 LYS A C 1
ATOM 632 O O . LYS A 1 90 ? 31.343 -3.778 -39.234 1.00 95.31 90 LYS A O 1
ATOM 637 N N . ALA A 1 91 ? 30.696 -3.810 -37.080 1.00 94.50 91 ALA A N 1
ATOM 638 C CA . ALA A 1 91 ? 32.009 -3.464 -36.555 1.00 94.50 91 ALA A CA 1
ATOM 639 C C . ALA A 1 91 ? 32.272 -4.072 -35.179 1.00 94.50 91 ALA A C 1
ATOM 641 O O . ALA A 1 91 ? 31.342 -4.444 -34.472 1.00 94.50 91 ALA A O 1
ATOM 642 N N . ASN A 1 92 ? 33.535 -4.174 -34.772 1.00 93.19 92 ASN A N 1
ATOM 643 C CA . ASN A 1 92 ? 33.848 -4.511 -33.385 1.00 93.19 92 ASN A CA 1
ATOM 644 C C . ASN A 1 92 ? 33.560 -3.306 -32.485 1.00 93.19 92 ASN A C 1
ATOM 646 O O . ASN A 1 92 ? 32.834 -3.450 -31.510 1.00 93.19 92 ASN A O 1
ATOM 650 N N . SER A 1 93 ? 34.057 -2.121 -32.838 1.00 95.62 93 SER A N 1
ATOM 651 C CA . SER A 1 93 ? 33.811 -0.882 -32.095 1.00 95.62 93 SER A CA 1
ATOM 652 C C . SER A 1 93 ? 33.231 0.202 -32.996 1.00 95.62 93 SER A C 1
ATOM 654 O O . SER A 1 93 ? 33.699 0.400 -34.119 1.00 95.62 93 SER A O 1
ATOM 656 N N . ILE A 1 94 ? 32.216 0.913 -32.509 1.00 96.25 94 ILE A N 1
ATOM 657 C CA . ILE A 1 94 ? 31.599 2.043 -33.208 1.00 96.25 94 ILE A CA 1
ATOM 658 C C . ILE A 1 94 ? 31.582 3.264 -32.293 1.00 96.25 94 ILE A C 1
ATOM 660 O O . ILE A 1 94 ? 31.052 3.202 -31.188 1.00 96.25 94 ILE A O 1
ATOM 664 N N . THR A 1 95 ? 32.062 4.398 -32.791 1.00 95.50 95 THR A N 1
ATOM 665 C CA . THR A 1 95 ? 31.836 5.712 -32.186 1.00 95.50 95 THR A CA 1
ATOM 666 C C . THR A 1 95 ? 30.928 6.524 -33.105 1.00 95.50 95 THR A C 1
ATOM 668 O O . THR A 1 95 ? 31.279 6.793 -34.256 1.00 95.50 95 THR A O 1
ATOM 671 N N . LEU A 1 96 ? 29.749 6.899 -32.607 1.00 94.56 96 LEU A N 1
ATOM 672 C CA . LEU A 1 96 ? 28.760 7.718 -33.306 1.00 94.56 96 LEU A CA 1
ATOM 673 C C . LEU A 1 96 ? 28.736 9.125 -32.709 1.00 94.56 96 LEU A C 1
ATOM 675 O O . LEU A 1 96 ? 28.386 9.307 -31.545 1.00 94.56 96 LEU A O 1
ATOM 679 N N . SER A 1 97 ? 29.070 10.126 -33.515 1.00 91.88 97 SER A N 1
ATOM 680 C CA . SER A 1 97 ? 28.949 11.543 -33.148 1.00 91.88 97 SER A CA 1
ATOM 681 C C . SER A 1 97 ? 27.802 12.248 -33.886 1.00 91.88 97 SER A C 1
ATOM 683 O O . SER A 1 97 ? 27.302 13.263 -33.405 1.00 91.88 97 SER A O 1
ATOM 685 N N . GLY A 1 98 ? 27.346 11.708 -35.022 1.00 88.38 98 GLY A N 1
ATOM 686 C CA . GLY A 1 98 ? 26.154 12.184 -35.731 1.00 88.38 98 GLY A CA 1
ATOM 687 C C . GLY A 1 98 ? 24.913 11.312 -35.512 1.00 88.38 98 GLY A C 1
ATOM 688 O O . GLY A 1 98 ? 24.959 10.289 -34.829 1.00 88.38 98 GLY A O 1
ATOM 689 N N . GLY A 1 99 ? 23.776 11.731 -36.078 1.00 92.06 99 GLY A N 1
ATOM 690 C CA . GLY A 1 99 ? 22.500 11.024 -35.932 1.00 92.06 99 GLY A CA 1
ATOM 691 C C . GLY A 1 99 ? 22.374 9.765 -36.797 1.00 92.06 99 GLY A C 1
ATOM 692 O O . GLY A 1 99 ? 22.959 9.677 -37.872 1.00 92.06 99 GLY A O 1
ATOM 693 N N . VAL A 1 100 ? 21.569 8.800 -36.353 1.00 94.94 100 VAL A N 1
ATOM 694 C CA . VAL A 1 100 ? 21.128 7.628 -37.123 1.00 94.94 100 VAL A CA 1
ATOM 695 C C . VAL A 1 100 ? 19.668 7.826 -37.508 1.00 94.94 100 VAL A C 1
ATOM 697 O O . VAL A 1 100 ? 18.766 7.750 -36.676 1.00 94.94 100 VAL A O 1
ATOM 700 N N . ILE A 1 101 ? 19.427 8.095 -38.783 1.00 94.19 101 ILE A N 1
ATOM 701 C CA . ILE A 1 101 ? 18.149 8.569 -39.296 1.00 94.19 101 ILE A CA 1
ATOM 702 C C . ILE A 1 101 ? 17.601 7.564 -40.312 1.00 94.19 101 ILE A C 1
ATOM 704 O O . ILE A 1 101 ? 18.254 7.200 -41.288 1.00 94.19 101 ILE A O 1
ATOM 708 N N . SER A 1 102 ? 16.365 7.128 -40.104 1.00 91.69 102 SER A N 1
ATOM 709 C CA . SER A 1 102 ? 15.581 6.352 -41.060 1.00 91.69 102 SER A CA 1
ATOM 710 C C . SER A 1 102 ? 14.312 7.130 -41.392 1.00 91.69 102 SER A C 1
ATOM 712 O O . SER A 1 102 ? 13.402 7.252 -40.567 1.00 91.69 102 SER A O 1
ATOM 714 N N . LYS A 1 103 ? 14.289 7.689 -42.606 1.00 88.44 103 LYS A N 1
ATOM 715 C CA . LYS A 1 103 ? 13.171 8.424 -43.207 1.00 88.44 103 LYS A CA 1
ATOM 716 C C . LYS A 1 103 ? 12.510 7.577 -44.289 1.00 88.44 103 LYS A C 1
ATOM 718 O O . LYS A 1 103 ? 13.108 6.624 -44.792 1.00 88.44 103 LYS A O 1
ATOM 723 N N . ASN A 1 104 ? 11.246 7.857 -44.604 1.00 74.50 104 ASN A N 1
ATOM 724 C CA . ASN A 1 104 ? 10.538 7.115 -45.641 1.00 74.50 104 ASN A CA 1
ATOM 725 C C . ASN A 1 104 ? 9.409 7.902 -46.306 1.00 74.50 104 ASN A C 1
ATOM 727 O O . ASN A 1 104 ? 8.507 8.400 -45.635 1.00 74.50 104 ASN A O 1
ATOM 731 N N . HIS A 1 105 ? 9.416 7.882 -47.641 1.00 69.31 105 HIS A N 1
ATOM 732 C CA . HIS A 1 105 ? 8.331 8.371 -48.488 1.00 69.31 105 HIS A CA 1
ATOM 733 C C . HIS A 1 105 ? 7.559 7.283 -49.264 1.00 69.31 105 HIS A C 1
ATOM 735 O O . HIS A 1 105 ? 6.396 7.502 -49.592 1.00 69.31 105 HIS A O 1
ATOM 741 N N . THR A 1 106 ? 8.169 6.142 -49.628 1.00 71.75 106 THR A N 1
ATOM 742 C CA . THR A 1 106 ? 7.592 5.228 -50.653 1.00 71.75 106 THR A CA 1
ATOM 743 C C . THR A 1 106 ? 7.831 3.719 -50.454 1.00 71.75 106 THR A C 1
ATOM 745 O O . THR A 1 106 ? 7.096 2.921 -51.038 1.00 71.75 106 THR A O 1
ATOM 748 N N . SER A 1 107 ? 8.773 3.287 -49.607 1.00 80.50 107 SER A N 1
ATOM 749 C CA . SER A 1 107 ? 9.162 1.867 -49.437 1.00 80.50 107 SER A CA 1
ATOM 750 C C . SER A 1 107 ? 9.970 1.655 -48.159 1.00 80.50 107 SER A C 1
ATOM 752 O O . SER A 1 107 ? 10.615 2.591 -47.712 1.00 80.50 107 SER A O 1
ATOM 754 N N . ASP A 1 108 ? 9.963 0.460 -47.567 1.00 86.81 108 ASP A N 1
ATOM 755 C CA . ASP A 1 108 ? 10.574 0.206 -46.250 1.00 86.81 108 ASP A CA 1
ATOM 756 C C . ASP A 1 108 ? 12.062 0.591 -46.188 1.00 86.81 108 ASP A C 1
ATOM 758 O O . ASP A 1 108 ? 12.848 0.169 -47.032 1.00 86.81 108 ASP A O 1
ATOM 762 N N . THR A 1 109 ? 12.452 1.375 -45.181 1.00 88.50 109 THR A N 1
ATOM 763 C CA . THR A 1 109 ? 13.846 1.788 -44.956 1.00 88.50 109 THR A CA 1
ATOM 764 C C . THR A 1 109 ? 14.363 1.249 -43.635 1.00 88.50 109 THR A C 1
ATOM 766 O O . THR A 1 109 ? 13.611 1.119 -42.662 1.00 88.50 109 THR A O 1
ATOM 769 N N . LYS A 1 110 ? 15.658 0.913 -43.588 1.00 92.50 110 LYS A N 1
ATOM 770 C CA . LYS A 1 110 ? 16.279 0.459 -42.339 1.00 92.50 110 LYS A CA 1
ATOM 771 C C . LYS A 1 110 ? 17.773 0.744 -42.226 1.00 92.50 110 LYS A C 1
ATOM 773 O O . LYS A 1 110 ? 18.526 0.502 -43.165 1.00 92.50 110 LYS A O 1
ATOM 778 N N . ASN A 1 111 ? 18.211 1.137 -41.035 1.00 94.50 111 ASN A N 1
ATOM 779 C CA . ASN A 1 111 ? 19.609 1.025 -40.620 1.00 94.50 111 ASN A CA 1
ATOM 780 C C . ASN A 1 111 ? 19.759 -0.229 -39.749 1.00 94.50 111 ASN A C 1
ATOM 782 O O . ASN A 1 111 ? 18.976 -0.433 -38.824 1.00 94.50 111 ASN A O 1
ATOM 786 N N . THR A 1 112 ? 20.735 -1.082 -40.046 1.00 96.62 112 THR A N 1
ATOM 787 C CA . THR A 1 112 ? 21.108 -2.245 -39.226 1.00 96.62 112 THR A CA 1
ATOM 788 C C . THR A 1 112 ? 22.543 -2.070 -38.763 1.00 96.62 112 THR A C 1
ATOM 790 O O . THR A 1 112 ? 23.448 -2.023 -39.590 1.00 96.62 112 THR A O 1
ATOM 793 N N . ILE A 1 113 ? 22.749 -1.978 -37.455 1.00 96.81 113 ILE A N 1
ATOM 794 C CA . ILE A 1 113 ? 24.046 -1.788 -36.813 1.00 96.81 113 ILE A CA 1
ATOM 795 C C . ILE A 1 113 ? 24.298 -2.990 -35.905 1.00 96.81 113 ILE A C 1
ATOM 797 O O . ILE A 1 113 ? 23.520 -3.265 -34.994 1.00 96.81 113 ILE A O 1
ATOM 801 N N . ILE A 1 114 ? 25.381 -3.711 -36.173 1.00 96.56 114 ILE A N 1
ATOM 802 C CA . ILE A 1 114 ? 25.841 -4.863 -35.400 1.00 96.56 114 ILE A CA 1
ATOM 803 C C . ILE A 1 114 ? 27.216 -4.505 -34.848 1.00 96.56 114 ILE A C 1
ATOM 805 O O . ILE A 1 114 ? 28.150 -4.288 -35.623 1.00 96.56 114 ILE A O 1
ATOM 809 N N . ALA A 1 115 ? 27.335 -4.423 -33.527 1.00 95.88 115 ALA A N 1
ATOM 810 C CA . ALA A 1 115 ? 28.561 -3.984 -32.872 1.00 95.88 115 ALA A CA 1
ATOM 811 C C . ALA A 1 115 ? 28.936 -4.882 -31.693 1.00 95.88 115 ALA A C 1
ATOM 813 O O . ALA A 1 115 ? 28.051 -5.409 -31.021 1.00 95.88 115 ALA A O 1
ATOM 814 N N . ASN A 1 116 ? 30.231 -5.021 -31.393 1.00 95.06 116 ASN A N 1
ATOM 815 C CA . ASN A 1 116 ? 30.618 -5.510 -30.070 1.00 95.06 116 ASN A CA 1
ATOM 816 C C . ASN A 1 116 ? 30.508 -4.378 -29.045 1.00 95.06 116 ASN A C 1
ATOM 818 O O . ASN A 1 116 ? 29.845 -4.546 -28.035 1.00 95.06 116 ASN A O 1
ATOM 822 N N . SER A 1 117 ? 31.062 -3.203 -29.327 1.00 96.88 117 SER A N 1
ATOM 823 C CA . SER A 1 117 ? 30.908 -2.018 -28.486 1.00 96.88 117 SER A CA 1
ATOM 824 C C . SER A 1 117 ? 30.439 -0.807 -29.279 1.00 96.88 117 SER A C 1
ATOM 826 O O . SER A 1 117 ? 30.805 -0.637 -30.444 1.00 96.88 117 SER A O 1
ATOM 828 N N . ILE A 1 118 ? 29.653 0.056 -28.638 1.00 96.62 118 ILE A N 1
ATOM 829 C CA . ILE A 1 118 ? 29.202 1.319 -29.225 1.00 96.62 118 ILE A CA 1
ATOM 830 C C . ILE A 1 118 ? 29.312 2.475 -28.229 1.00 96.62 118 ILE A C 1
ATOM 832 O O . ILE A 1 118 ? 28.953 2.337 -27.062 1.00 96.62 118 ILE A O 1
ATOM 836 N N . GLU A 1 119 ? 29.776 3.628 -28.698 1.00 96.19 119 GLU A N 1
ATOM 837 C CA . GLU A 1 119 ? 29.771 4.889 -27.958 1.00 96.19 119 GLU A CA 1
ATOM 838 C C . GLU A 1 119 ? 29.024 5.963 -28.756 1.00 96.19 119 GLU A C 1
ATOM 840 O O . GLU A 1 119 ? 29.370 6.249 -29.901 1.00 96.19 119 GLU A O 1
ATOM 845 N N . PHE A 1 120 ? 28.017 6.581 -28.143 1.00 94.69 120 PHE A N 1
ATOM 846 C CA . PHE A 1 120 ? 27.330 7.763 -28.668 1.00 94.69 120 PHE A CA 1
ATOM 847 C C . PHE A 1 120 ? 28.010 9.009 -28.083 1.00 94.69 120 PHE A C 1
ATOM 849 O O . PHE A 1 120 ? 27.741 9.379 -26.945 1.00 94.69 120 PHE A O 1
ATOM 856 N N . ALA A 1 121 ? 28.957 9.606 -28.809 1.00 86.75 121 ALA A N 1
ATOM 857 C CA . ALA A 1 121 ? 29.942 10.542 -28.252 1.00 86.75 121 ALA A CA 1
ATOM 858 C C . ALA A 1 121 ? 29.491 12.016 -28.168 1.00 86.75 121 ALA A C 1
ATOM 860 O O . ALA A 1 121 ? 29.986 12.750 -27.315 1.00 86.75 121 ALA A O 1
ATOM 861 N N . THR A 1 122 ? 28.598 12.471 -29.052 1.00 77.94 122 THR A N 1
ATOM 862 C CA . THR A 1 122 ? 28.072 13.856 -29.089 1.00 77.94 122 THR A CA 1
ATOM 863 C C . THR A 1 122 ? 26.567 13.858 -29.369 1.00 77.94 122 THR A C 1
ATOM 865 O O . THR A 1 122 ? 26.011 12.782 -29.594 1.00 77.94 122 THR A O 1
ATOM 868 N N . SER A 1 123 ? 25.921 15.042 -29.353 1.00 70.00 123 SER A N 1
ATOM 869 C CA . SER A 1 123 ? 24.477 15.275 -29.565 1.00 70.00 123 SER A CA 1
ATOM 870 C C . SER A 1 123 ? 23.964 14.612 -30.844 1.00 70.00 123 SER A C 1
ATOM 872 O O . SER A 1 123 ? 23.875 15.218 -31.910 1.00 70.00 123 SER A O 1
ATOM 874 N N . SER A 1 124 ? 23.668 13.329 -30.726 1.00 79.81 124 SER A N 1
ATOM 875 C CA . SER A 1 124 ? 23.223 12.454 -31.791 1.00 79.81 124 SER A CA 1
ATOM 876 C C . SER A 1 124 ? 21.721 12.263 -31.639 1.00 79.81 124 SER A C 1
ATOM 878 O O . SER A 1 124 ? 21.147 12.441 -30.569 1.00 79.81 124 SER A O 1
ATOM 880 N N . SER A 1 125 ? 21.043 11.940 -32.727 1.00 91.12 125 SER A N 1
ATOM 881 C CA . SER A 1 125 ? 19.633 11.571 -32.687 1.00 91.12 125 SER A CA 1
ATOM 882 C C . SER A 1 125 ? 19.467 10.221 -33.354 1.00 91.12 125 SER A C 1
ATOM 884 O O . SER A 1 125 ? 20.046 9.966 -34.406 1.00 91.12 125 SER A O 1
ATOM 886 N N . VAL A 1 126 ? 18.698 9.328 -32.748 1.00 95.12 126 VAL A N 1
ATOM 887 C CA . VAL A 1 126 ? 18.255 8.093 -33.386 1.00 95.12 126 VAL A CA 1
ATOM 888 C C . VAL A 1 126 ? 16.802 8.299 -33.771 1.00 95.12 126 VAL A C 1
ATOM 890 O O . VAL A 1 126 ? 15.917 8.280 -32.923 1.00 95.12 126 VAL A O 1
ATOM 893 N N . TYR A 1 127 ? 16.558 8.539 -35.055 1.00 94.44 127 TYR A N 1
ATOM 894 C CA . TYR A 1 127 ? 15.248 8.919 -35.566 1.00 94.44 127 TYR A CA 1
ATOM 895 C C . TYR A 1 127 ? 14.709 7.863 -36.531 1.00 94.44 127 TYR A C 1
ATOM 897 O O . TYR A 1 127 ? 15.327 7.583 -37.559 1.00 94.44 127 TYR A O 1
ATOM 905 N N . ALA A 1 128 ? 13.533 7.309 -36.240 1.00 92.19 128 ALA A N 1
ATOM 906 C CA . ALA A 1 128 ? 12.760 6.477 -37.162 1.00 92.19 128 ALA A CA 1
ATOM 907 C C . ALA A 1 128 ? 11.396 7.133 -37.404 1.00 92.19 128 ALA A C 1
ATOM 909 O O . ALA A 1 128 ? 10.539 7.140 -36.523 1.00 92.19 128 ALA A O 1
ATOM 910 N N . GLY A 1 129 ? 11.153 7.672 -38.598 1.00 86.75 129 GLY A N 1
ATOM 911 C CA . GLY A 1 129 ? 9.899 8.388 -38.865 1.00 86.75 129 GLY A CA 1
ATOM 912 C C . GLY A 1 129 ? 9.783 8.951 -40.275 1.00 86.75 129 GLY A C 1
ATOM 913 O O . GLY A 1 129 ? 10.562 8.555 -41.132 1.00 86.75 129 GLY A O 1
ATOM 914 N N . TYR A 1 130 ? 8.830 9.872 -40.488 1.00 75.94 130 TYR A N 1
ATOM 915 C CA . TYR A 1 130 ? 8.534 10.670 -41.706 1.00 75.94 130 TYR A CA 1
ATOM 916 C C . TYR A 1 130 ? 7.163 10.380 -42.379 1.00 75.94 130 TYR A C 1
ATOM 918 O O . TYR A 1 130 ? 6.570 9.317 -42.186 1.00 75.94 130 TYR A O 1
ATOM 926 N N . ASN A 1 131 ? 6.649 11.365 -43.139 1.00 66.44 131 ASN A N 1
ATOM 927 C CA . ASN A 1 131 ? 5.353 11.408 -43.842 1.00 66.44 131 ASN A CA 1
ATOM 928 C C . ASN A 1 131 ? 5.237 10.354 -44.960 1.00 66.44 131 ASN A C 1
ATOM 930 O O . ASN A 1 131 ? 5.337 10.661 -46.150 1.00 66.44 131 ASN A O 1
ATOM 934 N N . GLY A 1 132 ? 4.990 9.105 -44.582 1.00 64.81 132 GLY A N 1
ATOM 935 C CA . GLY A 1 132 ? 4.701 8.036 -45.525 1.00 64.81 132 GLY A CA 1
ATOM 936 C C . GLY A 1 132 ? 4.152 6.797 -44.833 1.00 64.81 132 GLY A C 1
ATOM 937 O O . GLY A 1 132 ? 4.533 6.454 -43.710 1.00 64.81 132 GLY A O 1
ATOM 938 N N . GLY A 1 133 ? 3.282 6.069 -45.531 1.00 65.88 133 GLY A N 1
ATOM 939 C CA . GLY A 1 133 ? 2.657 4.878 -44.967 1.00 65.88 133 GLY A CA 1
ATOM 940 C C . GLY A 1 133 ? 3.623 3.713 -44.714 1.00 65.88 133 GLY A C 1
ATOM 941 O O . GLY A 1 133 ? 3.168 2.682 -44.265 1.00 65.88 133 GLY A O 1
ATOM 942 N N . LYS A 1 134 ? 4.917 3.755 -45.068 1.00 81.50 134 LYS A N 1
ATOM 943 C CA . LYS A 1 134 ? 5.835 2.582 -45.112 1.00 81.50 134 LYS A CA 1
ATOM 944 C C . LYS A 1 134 ? 6.686 2.397 -43.843 1.00 81.50 134 LYS A C 1
ATOM 946 O O . LYS A 1 134 ? 6.702 3.283 -42.993 1.00 81.50 134 LYS A O 1
ATOM 951 N N . THR A 1 135 ? 7.327 1.240 -43.645 1.00 87.00 135 THR A N 1
ATOM 952 C CA . THR A 1 135 ? 8.068 0.941 -42.401 1.00 87.00 135 THR A CA 1
ATOM 953 C C . THR A 1 135 ? 9.415 1.674 -42.342 1.00 87.00 135 THR A C 1
ATOM 955 O O . THR A 1 135 ? 10.108 1.780 -43.351 1.00 87.00 135 THR A O 1
ATOM 958 N N . THR A 1 136 ? 9.791 2.182 -41.165 1.00 90.12 136 THR A N 1
ATOM 959 C CA . THR A 1 136 ? 11.129 2.736 -40.874 1.00 90.12 136 THR A CA 1
ATOM 960 C C . THR A 1 136 ? 11.690 2.059 -39.636 1.00 90.12 136 THR A C 1
ATOM 962 O O . THR A 1 136 ? 10.983 1.908 -38.632 1.00 90.12 136 THR A O 1
ATOM 965 N N . LYS A 1 137 ? 12.943 1.601 -39.706 1.00 93.62 137 LYS A N 1
ATOM 966 C CA . LYS A 1 137 ? 13.587 0.911 -38.583 1.00 93.62 137 LYS A CA 1
ATOM 967 C C . LYS A 1 137 ? 15.043 1.311 -38.397 1.00 93.62 137 LYS A C 1
ATOM 969 O O . LYS A 1 137 ? 15.823 1.265 -39.341 1.00 93.62 137 LYS A O 1
ATOM 974 N N . ASN A 1 138 ? 15.437 1.567 -37.157 1.00 96.06 138 ASN A N 1
ATOM 975 C CA . ASN A 1 138 ? 16.841 1.521 -36.759 1.00 96.06 138 ASN A CA 1
ATOM 976 C C . ASN A 1 138 ? 17.033 0.314 -35.836 1.00 96.06 138 ASN A C 1
ATOM 978 O O . ASN A 1 138 ? 16.370 0.212 -34.805 1.00 96.06 138 ASN A O 1
ATOM 982 N N . LEU A 1 139 ? 17.885 -0.626 -36.239 1.00 97.12 139 LEU A N 1
ATOM 983 C CA . LEU A 1 139 ? 18.146 -1.881 -35.537 1.00 97.12 139 LEU A CA 1
ATOM 984 C C . LEU A 1 139 ? 19.580 -1.867 -35.013 1.00 97.12 139 LEU A C 1
ATOM 986 O O . LEU A 1 139 ? 20.515 -1.814 -35.809 1.00 97.12 139 LEU A O 1
ATOM 990 N N . PHE A 1 140 ? 19.744 -1.944 -33.699 1.00 97.44 140 PHE A N 1
ATOM 991 C CA . PHE A 1 140 ? 21.030 -2.008 -33.015 1.00 97.44 140 PHE A CA 1
ATOM 992 C C . PHE A 1 140 ? 21.135 -3.348 -32.283 1.00 97.44 140 PHE A C 1
ATOM 994 O O . PHE A 1 140 ? 20.384 -3.605 -31.342 1.00 97.44 140 PHE A O 1
ATOM 1001 N N . ASP A 1 141 ? 22.061 -4.201 -32.716 1.00 97.25 141 ASP A N 1
ATOM 1002 C CA . ASP A 1 141 ? 22.391 -5.477 -32.075 1.00 97.25 141 ASP A CA 1
ATOM 1003 C C . ASP A 1 141 ? 23.818 -5.399 -31.525 1.00 97.25 141 ASP A C 1
ATOM 1005 O O . ASP A 1 141 ? 24.797 -5.515 -32.267 1.00 97.25 141 ASP A O 1
ATOM 1009 N N . ILE A 1 142 ? 23.926 -5.101 -30.231 1.00 96.94 142 ILE A N 1
ATOM 1010 C CA . ILE A 1 142 ? 25.183 -4.778 -29.556 1.00 96.94 142 ILE A CA 1
ATOM 1011 C C . ILE A 1 142 ? 25.514 -5.927 -28.607 1.00 96.94 142 ILE A C 1
ATOM 1013 O O . ILE A 1 142 ? 24.825 -6.116 -27.607 1.00 96.94 142 ILE A O 1
ATOM 1017 N N . SER A 1 143 ? 26.547 -6.717 -28.901 1.00 95.31 143 SER A N 1
ATOM 1018 C CA . SER A 1 143 ? 26.875 -7.904 -28.094 1.00 95.31 143 SER A CA 1
ATOM 1019 C C . SER A 1 143 ? 27.638 -7.593 -26.804 1.00 95.31 143 SER A C 1
ATOM 1021 O O . SER A 1 143 ? 27.541 -8.364 -25.852 1.00 95.31 143 SER A O 1
ATOM 1023 N N . GLY A 1 144 ? 28.385 -6.492 -26.768 1.00 95.12 144 GLY A N 1
ATOM 1024 C CA . GLY A 1 144 ? 29.175 -6.012 -25.633 1.00 95.12 144 GLY A CA 1
ATOM 1025 C C . GLY A 1 144 ? 28.675 -4.654 -25.133 1.00 95.12 144 GLY A C 1
ATOM 1026 O O . GLY A 1 144 ? 27.467 -4.463 -24.974 1.00 95.12 144 GLY A O 1
ATOM 1027 N N . ASP A 1 145 ? 29.592 -3.741 -24.815 1.00 97.06 145 ASP A N 1
ATOM 1028 C CA . ASP A 1 145 ? 29.271 -2.540 -24.039 1.00 97.06 145 ASP A CA 1
ATOM 1029 C C . ASP A 1 145 ? 28.693 -1.399 -24.892 1.00 97.06 145 ASP A C 1
ATOM 1031 O O . ASP A 1 145 ? 29.164 -1.110 -25.993 1.00 97.06 145 ASP A O 1
ATOM 1035 N N . ALA A 1 146 ? 27.689 -0.710 -24.354 1.00 96.69 146 ALA A N 1
ATOM 1036 C CA . ALA A 1 146 ? 27.109 0.493 -24.932 1.00 96.69 146 ALA A CA 1
ATOM 1037 C C . ALA A 1 146 ? 27.280 1.674 -23.974 1.00 96.69 146 ALA A C 1
ATOM 1039 O O . ALA A 1 146 ? 26.872 1.615 -22.812 1.00 96.69 146 ALA A O 1
ATOM 1040 N N . LYS A 1 147 ? 27.852 2.765 -24.476 1.00 96.06 147 LYS A N 1
ATOM 1041 C CA . LYS A 1 147 ? 28.048 3.999 -23.723 1.00 96.06 147 LYS A CA 1
ATOM 1042 C C . LYS A 1 147 ? 27.308 5.147 -24.392 1.00 96.06 147 LYS A C 1
ATOM 1044 O O . LYS A 1 147 ? 27.550 5.461 -25.555 1.00 96.06 147 LYS A O 1
ATOM 1049 N N . PHE A 1 148 ? 26.437 5.798 -23.642 1.00 94.50 148 PHE A N 1
ATOM 1050 C CA . PHE A 1 148 ? 25.812 7.053 -24.027 1.00 94.50 148 PHE A CA 1
ATOM 1051 C C . PHE A 1 148 ? 26.623 8.192 -23.407 1.00 94.50 148 PHE A C 1
ATOM 1053 O O . PHE A 1 148 ? 26.763 8.281 -22.189 1.00 94.50 148 PHE A O 1
ATOM 1060 N N . GLY A 1 149 ? 27.259 9.018 -24.235 1.00 88.19 149 GLY A N 1
ATOM 1061 C CA . GLY A 1 149 ? 28.036 10.160 -23.759 1.00 88.19 149 GLY A CA 1
ATOM 1062 C C . GLY A 1 149 ? 27.171 11.155 -22.980 1.00 88.19 149 GLY A C 1
ATOM 1063 O O . GLY A 1 149 ? 25.947 11.097 -23.021 1.00 88.19 149 GLY A O 1
ATOM 1064 N N . ASN A 1 150 ? 27.803 12.115 -22.300 1.00 72.38 150 ASN A N 1
ATOM 1065 C CA . ASN A 1 150 ? 27.117 13.181 -21.544 1.00 72.38 150 ASN A CA 1
ATOM 1066 C C . ASN A 1 150 ? 26.467 14.247 -22.457 1.00 72.38 150 ASN A C 1
ATOM 1068 O O . ASN A 1 150 ? 26.471 15.434 -22.141 1.00 72.38 150 ASN A O 1
ATOM 1072 N N . SER A 1 151 ? 26.002 13.853 -23.636 1.00 65.25 151 SER A N 1
ATOM 1073 C CA . SER A 1 151 ? 25.502 14.736 -24.686 1.00 65.25 151 SER A CA 1
ATOM 1074 C C . SER A 1 151 ? 24.042 14.439 -24.987 1.00 65.25 151 SER A C 1
ATOM 1076 O O . SER A 1 151 ? 23.614 13.305 -24.800 1.00 65.25 151 SER A O 1
ATOM 1078 N N . SER A 1 152 ? 23.329 15.428 -25.528 1.00 84.06 152 SER A N 1
ATOM 1079 C CA . SER A 1 152 ? 21.889 15.406 -25.794 1.00 84.06 152 SER A CA 1
ATOM 1080 C C . SER A 1 152 ? 21.413 14.367 -26.814 1.00 84.06 152 SER A C 1
ATOM 1082 O O . SER A 1 152 ? 20.983 14.717 -27.916 1.00 84.06 152 SER A O 1
ATOM 1084 N N . LEU A 1 153 ? 21.515 13.080 -26.476 1.00 92.75 153 LEU A N 1
ATOM 1085 C CA . LEU A 1 153 ? 21.019 11.995 -27.308 1.00 92.75 153 LEU A CA 1
ATOM 1086 C C . LEU A 1 153 ? 19.499 11.919 -27.212 1.00 92.75 153 LEU A C 1
ATOM 1088 O O . LEU A 1 153 ? 18.943 11.729 -26.133 1.00 92.75 153 LEU A O 1
ATOM 1092 N N . THR A 1 154 ? 18.839 11.983 -28.362 1.00 94.31 154 THR A N 1
ATOM 1093 C CA . THR A 1 154 ? 17.394 11.761 -28.476 1.00 94.31 154 THR A CA 1
ATOM 1094 C C . THR A 1 154 ? 17.113 10.494 -29.278 1.00 94.31 154 THR A C 1
ATOM 1096 O O . THR A 1 154 ? 17.739 10.237 -30.304 1.00 94.31 154 THR A O 1
ATOM 1099 N N . ILE A 1 155 ? 16.169 9.676 -28.824 1.00 95.56 155 ILE A N 1
ATOM 1100 C CA . ILE A 1 155 ? 15.701 8.466 -29.503 1.00 95.56 155 ILE A CA 1
ATOM 1101 C C . ILE A 1 155 ? 14.221 8.668 -29.813 1.00 95.56 155 ILE A C 1
ATOM 1103 O O . ILE A 1 155 ? 13.369 8.606 -28.928 1.00 95.56 155 ILE A O 1
ATOM 1107 N N . ILE A 1 156 ? 13.913 8.927 -31.080 1.00 93.81 156 ILE A N 1
ATOM 1108 C CA . ILE A 1 156 ? 12.585 9.343 -31.522 1.00 93.81 156 ILE A CA 1
ATOM 1109 C C . ILE A 1 156 ? 12.044 8.353 -32.552 1.00 93.81 156 ILE A C 1
ATOM 1111 O O . ILE A 1 156 ? 12.640 8.123 -33.608 1.00 93.81 156 ILE A O 1
ATOM 1115 N N . ALA A 1 157 ? 10.876 7.788 -32.261 1.00 91.75 157 ALA A N 1
ATOM 1116 C CA . ALA A 1 157 ? 10.054 7.066 -33.223 1.00 91.75 157 ALA A CA 1
ATOM 1117 C C . ALA A 1 157 ? 8.819 7.919 -33.526 1.00 91.75 157 ALA A C 1
ATOM 1119 O O . ALA A 1 157 ? 8.028 8.181 -32.626 1.00 91.75 157 ALA A O 1
ATOM 1120 N N . ASN A 1 158 ? 8.637 8.367 -34.767 1.00 89.81 158 ASN A N 1
ATOM 1121 C CA . ASN A 1 158 ? 7.559 9.298 -35.103 1.00 89.81 158 ASN A CA 1
ATOM 1122 C C . ASN A 1 158 ? 6.704 8.810 -36.282 1.00 89.81 158 ASN A C 1
ATOM 1124 O O . ASN A 1 158 ? 7.200 8.640 -37.400 1.00 89.81 158 ASN A O 1
ATOM 1128 N N . ASN A 1 159 ? 5.401 8.645 -36.044 1.00 85.38 159 ASN A N 1
ATOM 1129 C CA . ASN A 1 159 ? 4.403 8.428 -37.083 1.00 85.38 159 ASN A CA 1
ATOM 1130 C C . ASN A 1 159 ? 3.534 9.676 -37.298 1.00 85.38 159 ASN A C 1
ATOM 1132 O O . ASN A 1 159 ? 2.545 9.892 -36.597 1.00 85.38 159 ASN A O 1
ATOM 1136 N N . ASN A 1 160 ? 3.880 10.446 -38.332 1.00 77.06 160 ASN A N 1
ATOM 1137 C CA . ASN A 1 160 ? 3.164 11.658 -38.731 1.00 77.06 160 ASN A CA 1
ATOM 1138 C C . ASN A 1 160 ? 2.019 11.422 -39.738 1.00 77.06 160 ASN A C 1
ATOM 1140 O O . ASN A 1 160 ? 1.474 12.381 -40.282 1.00 77.06 160 ASN A O 1
ATOM 1144 N N . TYR A 1 161 ? 1.667 10.170 -40.047 1.00 74.31 161 TYR A N 1
ATOM 1145 C CA . TYR A 1 161 ? 0.716 9.863 -41.117 1.00 74.31 161 TYR A CA 1
ATOM 1146 C C . TYR A 1 161 ? -0.710 9.663 -40.585 1.00 74.31 161 TYR A C 1
ATOM 1148 O O . TYR A 1 161 ? -0.934 8.838 -39.706 1.00 74.31 161 TYR A O 1
ATOM 1156 N N . THR A 1 162 ? -1.678 10.402 -41.132 1.00 67.56 162 THR A N 1
ATOM 1157 C CA . THR A 1 162 ? -3.078 10.430 -40.661 1.00 67.56 162 THR A CA 1
ATOM 1158 C C . THR A 1 162 ? -4.015 9.465 -41.389 1.00 67.56 162 THR A C 1
ATOM 1160 O O . THR A 1 162 ? -5.147 9.301 -40.949 1.00 67.56 162 THR A O 1
ATOM 1163 N N . ASP A 1 163 ? -3.587 8.876 -42.513 1.00 64.81 163 ASP A N 1
ATOM 1164 C CA . ASP A 1 163 ? -4.506 8.363 -43.547 1.00 64.81 163 ASP A CA 1
ATOM 1165 C C . ASP A 1 163 ? -4.238 6.908 -43.992 1.00 64.81 163 ASP A C 1
ATOM 1167 O O . ASP A 1 163 ? -4.544 6.537 -45.120 1.00 64.81 163 ASP A O 1
ATOM 1171 N N . ASP A 1 164 ? -3.623 6.052 -43.161 1.00 55.47 164 ASP A N 1
ATOM 1172 C CA . ASP A 1 164 ? -3.424 4.637 -43.535 1.00 55.47 164 ASP A CA 1
ATOM 1173 C C . ASP A 1 164 ? -3.916 3.667 -42.458 1.00 55.47 164 ASP A C 1
ATOM 1175 O O . ASP A 1 164 ? -3.460 3.678 -41.318 1.00 55.47 164 ASP A O 1
ATOM 1179 N N . SER A 1 165 ? -4.802 2.760 -42.868 1.00 55.91 165 SER A N 1
ATOM 1180 C CA . SER A 1 165 ? -5.205 1.567 -42.112 1.00 55.91 165 SER A CA 1
ATOM 1181 C C . SER A 1 165 ? -4.173 0.434 -42.212 1.00 55.91 165 SER A C 1
ATOM 1183 O O . SER A 1 165 ? -4.275 -0.579 -41.516 1.00 55.91 165 SER A O 1
ATOM 1185 N N . ALA A 1 166 ? -3.150 0.575 -43.061 1.00 56.88 166 ALA A N 1
ATOM 1186 C CA . ALA A 1 166 ? -2.081 -0.399 -43.195 1.00 56.88 166 ALA A CA 1
ATOM 1187 C C . ALA A 1 166 ? -1.003 -0.188 -42.120 1.00 56.88 166 ALA A C 1
ATOM 1189 O O . ALA A 1 166 ? 0.053 0.370 -42.404 1.00 56.88 166 ALA A O 1
ATOM 1190 N N . ASN A 1 167 ? -1.280 -0.681 -40.909 1.00 57.06 167 ASN A N 1
ATOM 1191 C CA . ASN A 1 167 ? -0.358 -1.014 -39.810 1.00 57.06 167 ASN A CA 1
ATOM 1192 C C . ASN A 1 167 ? 1.131 -1.062 -40.189 1.00 57.06 167 ASN A C 1
ATOM 1194 O O . ASN A 1 167 ? 1.641 -2.134 -40.532 1.00 57.06 167 ASN A O 1
ATOM 1198 N N . ARG A 1 168 ? 1.859 0.058 -40.127 1.00 72.00 168 ARG A N 1
ATOM 1199 C CA . ARG A 1 168 ? 3.266 0.072 -40.550 1.00 72.00 168 ARG A CA 1
ATOM 1200 C C . ARG A 1 168 ? 4.190 0.645 -39.483 1.00 72.00 168 ARG A C 1
ATOM 1202 O O . ARG A 1 168 ? 3.970 1.715 -38.930 1.00 72.00 168 ARG A O 1
ATOM 1209 N N . TYR A 1 169 ? 5.227 -0.139 -39.193 1.00 85.00 169 TYR A N 1
ATOM 1210 C CA . TYR A 1 169 ? 6.120 0.027 -38.050 1.00 85.00 169 TYR A CA 1
ATOM 1211 C C . TYR A 1 169 ? 7.071 1.221 -38.199 1.00 85.00 169 TYR A C 1
ATOM 1213 O O . TYR A 1 169 ? 7.741 1.339 -39.225 1.00 85.00 169 TYR A O 1
ATOM 1221 N N . LYS A 1 170 ? 7.165 2.053 -37.162 1.00 90.75 170 LYS A N 1
ATOM 1222 C CA . LYS A 1 170 ? 8.156 3.123 -36.985 1.00 90.75 170 LYS A CA 1
ATOM 1223 C C . LYS A 1 170 ? 8.927 2.798 -35.708 1.00 90.75 170 LYS A C 1
ATOM 1225 O O . LYS A 1 170 ? 8.393 2.975 -34.616 1.00 90.75 170 LYS A O 1
ATOM 1230 N N . GLN A 1 171 ? 10.102 2.181 -35.828 1.00 94.19 171 GLN A N 1
ATOM 1231 C CA . GLN A 1 171 ? 10.732 1.523 -34.678 1.00 94.19 171 GLN A CA 1
ATOM 1232 C C . GLN A 1 171 ? 12.220 1.814 -34.537 1.00 94.19 171 GLN A C 1
ATOM 1234 O O . GLN A 1 171 ? 12.987 1.646 -35.481 1.00 94.19 171 GLN A O 1
ATOM 1239 N N . ASN A 1 172 ? 12.640 2.119 -33.315 1.00 96.38 172 ASN A N 1
ATOM 1240 C CA . ASN A 1 172 ? 14.035 1.991 -32.909 1.00 96.38 172 ASN A CA 1
ATOM 1241 C C . ASN A 1 172 ? 14.145 0.772 -31.992 1.00 96.38 172 ASN A C 1
ATOM 1243 O O . ASN A 1 172 ? 13.431 0.683 -30.992 1.00 96.38 172 ASN A O 1
ATOM 1247 N N . ILE A 1 173 ? 14.992 -0.192 -32.350 1.00 97.12 173 ILE A N 1
ATOM 1248 C CA . ILE A 1 173 ? 15.164 -1.441 -31.603 1.00 97.12 173 ILE A CA 1
ATOM 1249 C C . ILE A 1 173 ? 16.622 -1.570 -31.203 1.00 97.12 173 ILE A C 1
ATOM 1251 O O . ILE A 1 173 ? 17.491 -1.692 -32.063 1.00 97.12 173 ILE A O 1
ATOM 1255 N N . PHE A 1 174 ? 16.865 -1.589 -29.901 1.00 97.81 174 PHE A N 1
ATOM 1256 C CA . PHE A 1 174 ? 18.167 -1.793 -29.298 1.00 97.81 174 PHE A CA 1
ATOM 1257 C C . PHE A 1 174 ? 18.177 -3.107 -28.526 1.00 97.81 174 PHE A C 1
ATOM 1259 O O . PHE A 1 174 ? 17.293 -3.372 -27.708 1.00 97.81 174 PHE A O 1
ATOM 1266 N N . LYS A 1 175 ? 19.199 -3.920 -28.773 1.00 97.38 175 LYS A N 1
ATOM 1267 C CA . LYS A 1 175 ? 19.513 -5.124 -28.013 1.00 97.38 175 LYS A CA 1
ATOM 1268 C C . LYS A 1 175 ? 20.924 -4.987 -27.455 1.00 97.38 175 LYS A C 1
ATOM 1270 O O . LYS A 1 175 ? 21.875 -4.885 -28.223 1.00 97.38 175 LYS A O 1
ATOM 1275 N N . PHE A 1 176 ? 21.038 -4.983 -26.132 1.00 97.31 176 PHE A N 1
ATOM 1276 C CA . PHE A 1 176 ? 22.288 -4.800 -25.399 1.00 97.31 176 PHE A CA 1
ATOM 1277 C C . PHE A 1 176 ? 22.703 -6.101 -24.705 1.00 97.31 176 PHE A C 1
ATOM 1279 O O . PHE A 1 176 ? 22.006 -6.593 -23.814 1.00 97.31 176 PHE A O 1
ATOM 1286 N N . GLY A 1 177 ? 23.840 -6.663 -25.106 1.00 95.81 177 GLY A N 1
ATOM 1287 C CA . GLY A 1 177 ? 24.427 -7.876 -24.536 1.00 95.81 177 GLY A CA 1
ATOM 1288 C C . GLY A 1 177 ? 25.422 -7.624 -23.399 1.00 95.81 177 GLY A C 1
ATOM 1289 O O . GLY A 1 177 ? 25.574 -8.492 -22.541 1.00 95.81 177 GLY A O 1
ATOM 1290 N N . GLY A 1 178 ? 26.066 -6.452 -23.351 1.00 95.06 178 GLY A N 1
ATOM 1291 C CA . GLY A 1 178 ? 27.055 -6.087 -22.330 1.00 95.06 178 GLY A CA 1
ATOM 1292 C C . GLY A 1 178 ? 26.578 -5.036 -21.325 1.00 95.06 178 GLY A C 1
ATOM 1293 O O . GLY A 1 178 ? 25.397 -4.969 -20.962 1.00 95.06 178 GLY A O 1
ATOM 1294 N N . LYS A 1 179 ? 27.529 -4.253 -20.803 1.00 96.69 179 LYS A N 1
ATOM 1295 C CA . LYS A 1 179 ? 27.270 -3.137 -19.884 1.00 96.69 179 LYS A CA 1
ATOM 1296 C C . LYS A 1 179 ? 26.655 -1.970 -20.657 1.00 96.69 179 LYS A C 1
ATOM 1298 O O . LYS A 1 179 ? 27.070 -1.675 -21.771 1.00 96.69 179 LYS A O 1
ATOM 1303 N N . VAL A 1 180 ? 25.689 -1.290 -20.049 1.00 97.12 180 VAL A N 1
ATOM 1304 C CA . VAL A 1 180 ? 25.080 -0.074 -20.593 1.00 97.12 180 VAL A CA 1
ATOM 1305 C C . VAL A 1 180 ? 25.238 1.035 -19.572 1.00 97.12 180 VAL A C 1
ATOM 1307 O O . VAL A 1 180 ? 24.860 0.851 -18.412 1.00 97.12 180 VAL A O 1
ATOM 1310 N N . GLU A 1 181 ? 25.806 2.161 -19.992 1.00 96.19 181 GLU A N 1
ATOM 1311 C CA . GLU A 1 181 ? 25.947 3.335 -19.136 1.00 96.19 181 GLU A CA 1
ATOM 1312 C C . GLU A 1 181 ? 25.781 4.653 -19.884 1.00 96.19 181 GLU A C 1
ATOM 1314 O O . GLU A 1 181 ? 26.053 4.722 -21.081 1.00 96.19 181 GLU A O 1
ATOM 1319 N N . GLY A 1 182 ? 25.355 5.697 -19.172 1.00 94.94 182 GLY A N 1
ATOM 1320 C CA . GLY A 1 182 ? 25.315 7.059 -19.699 1.00 94.94 182 GLY A CA 1
ATOM 1321 C C . GLY A 1 182 ? 23.973 7.763 -19.561 1.00 94.94 182 GLY A C 1
ATOM 1322 O O . GLY A 1 182 ? 23.111 7.335 -18.790 1.00 94.94 182 GLY A O 1
ATOM 1323 N N . VAL A 1 183 ? 23.817 8.849 -20.321 1.00 94.50 183 VAL A N 1
ATOM 1324 C CA . VAL A 1 183 ? 22.634 9.719 -20.306 1.00 94.50 183 VAL A CA 1
ATOM 1325 C C . VAL A 1 183 ? 21.994 9.762 -21.692 1.00 94.50 183 VAL A C 1
ATOM 1327 O O . VAL A 1 183 ? 22.677 9.897 -22.704 1.00 94.50 183 VAL A O 1
ATOM 1330 N N . VAL A 1 184 ? 20.672 9.648 -21.731 1.00 95.56 184 VAL A N 1
ATOM 1331 C CA . VAL A 1 184 ? 19.832 9.880 -22.907 1.00 95.56 184 VAL A CA 1
ATOM 1332 C C . VAL A 1 184 ? 18.888 11.018 -22.548 1.00 95.56 184 VAL A C 1
ATOM 1334 O O . VAL A 1 184 ? 18.166 10.928 -21.563 1.00 95.56 184 VAL A O 1
ATOM 1337 N N . ASP A 1 185 ? 18.868 12.093 -23.323 1.00 94.31 185 ASP A N 1
ATOM 1338 C CA . ASP A 1 185 ? 17.990 13.225 -23.019 1.00 94.31 185 ASP A CA 1
ATOM 1339 C C . ASP A 1 185 ? 16.526 12.850 -23.229 1.00 94.31 185 ASP A C 1
ATOM 1341 O O . ASP A 1 185 ? 15.663 13.211 -22.436 1.00 94.31 185 ASP A O 1
ATOM 1345 N N . GLU A 1 186 ? 16.225 12.107 -24.290 1.00 94.81 186 GLU A N 1
ATOM 1346 C CA . GLU A 1 186 ? 14.839 11.822 -24.629 1.00 94.81 186 GLU A CA 1
ATOM 1347 C C . GLU A 1 186 ? 14.662 10.456 -25.280 1.00 94.81 186 GLU A C 1
ATOM 1349 O O . GLU A 1 186 ? 15.374 10.103 -26.220 1.00 94.81 186 GLU A O 1
ATOM 1354 N N . VAL A 1 187 ? 13.650 9.713 -24.836 1.00 96.94 187 VAL A N 1
ATOM 1355 C CA . VAL A 1 187 ? 13.134 8.529 -25.525 1.00 96.94 187 VAL A CA 1
ATOM 1356 C C . VAL A 1 187 ? 11.642 8.722 -25.768 1.00 96.94 187 VAL A C 1
ATOM 1358 O O . VAL A 1 187 ? 10.825 8.542 -24.867 1.00 96.94 187 VAL A O 1
ATOM 1361 N N . THR A 1 188 ? 11.272 9.059 -27.001 1.00 95.12 188 THR A N 1
ATOM 1362 C CA . THR A 1 188 ? 9.897 9.437 -27.348 1.00 95.12 188 THR A CA 1
ATOM 1363 C C . THR A 1 188 ? 9.373 8.640 -28.531 1.00 95.12 188 THR A C 1
ATOM 1365 O O . THR A 1 188 ? 10.030 8.498 -29.565 1.00 95.12 188 THR A O 1
ATOM 1368 N N . ALA A 1 189 ? 8.157 8.123 -28.390 1.00 93.25 189 ALA A N 1
ATOM 1369 C CA . ALA A 1 189 ? 7.373 7.588 -29.491 1.00 93.25 189 ALA A CA 1
ATOM 1370 C C . ALA A 1 189 ? 6.151 8.492 -29.695 1.00 93.25 189 ALA A C 1
ATOM 1372 O O . ALA A 1 189 ? 5.372 8.669 -28.764 1.00 93.25 189 ALA A O 1
ATOM 1373 N N . THR A 1 190 ? 5.960 9.056 -30.888 1.00 89.81 190 THR A N 1
ATOM 1374 C CA . THR A 1 190 ? 4.855 9.984 -31.196 1.00 89.81 190 THR A CA 1
ATOM 1375 C C . THR A 1 190 ? 3.982 9.471 -32.334 1.00 89.81 190 THR A C 1
ATOM 1377 O O . THR A 1 190 ? 4.473 8.967 -33.347 1.00 89.81 190 THR A O 1
ATOM 1380 N N . VAL A 1 191 ? 2.667 9.615 -32.183 1.00 84.31 191 VAL A N 1
ATOM 1381 C CA . VAL A 1 191 ? 1.655 9.215 -33.166 1.00 84.31 191 VAL A CA 1
ATOM 1382 C C . VAL A 1 191 ? 0.654 10.352 -33.348 1.00 84.31 191 VAL A C 1
ATOM 1384 O O . VAL A 1 191 ? 0.158 10.927 -32.375 1.00 84.31 191 VAL A O 1
ATOM 1387 N N . VAL A 1 192 ? 0.324 10.677 -34.597 1.00 75.94 192 VAL A N 1
ATOM 1388 C CA . VAL A 1 192 ? -0.690 11.697 -34.893 1.00 75.94 192 VAL A CA 1
ATOM 1389 C C . VAL A 1 192 ? -2.097 11.204 -34.533 1.00 75.94 192 VAL A C 1
ATOM 1391 O O . VAL A 1 192 ? -2.456 10.044 -34.740 1.00 75.94 192 VAL A O 1
ATOM 1394 N N . SER A 1 193 ? -2.916 12.106 -33.983 1.00 63.59 193 SER A N 1
ATOM 1395 C CA . SER A 1 193 ? -4.293 11.819 -33.579 1.00 63.59 193 SER A CA 1
ATOM 1396 C C . SER A 1 193 ? -5.137 11.320 -34.762 1.00 63.59 193 SER A C 1
ATOM 1398 O O . SER A 1 193 ? -5.371 12.066 -35.711 1.00 63.59 193 SER A O 1
ATOM 1400 N N . GLY A 1 194 ? -5.612 10.075 -34.690 1.00 62.66 194 GLY A N 1
ATOM 1401 C CA . GLY A 1 194 ? -6.445 9.438 -35.720 1.00 62.66 194 GLY A CA 1
ATOM 1402 C C . GLY A 1 194 ? -6.011 8.007 -36.036 1.00 62.66 194 GLY A C 1
ATOM 1403 O O . GLY A 1 194 ? -6.851 7.173 -36.365 1.00 62.66 194 GLY A O 1
ATOM 1404 N N . ASP A 1 195 ? -4.729 7.694 -35.836 1.00 62.09 195 ASP A N 1
ATOM 1405 C CA . ASP A 1 195 ? -4.226 6.328 -35.962 1.00 62.09 195 ASP A CA 1
ATOM 1406 C C . ASP A 1 195 ? -4.641 5.501 -34.731 1.00 62.09 195 ASP A C 1
ATOM 1408 O O . ASP A 1 195 ? -4.312 5.823 -33.583 1.00 62.09 195 ASP A O 1
ATOM 1412 N N . ALA A 1 196 ? -5.414 4.440 -34.964 1.00 60.31 196 ALA A N 1
ATOM 1413 C CA . ALA A 1 196 ? -5.848 3.517 -33.919 1.00 60.31 196 ALA A CA 1
ATOM 1414 C C . ALA A 1 196 ? -4.716 2.588 -33.446 1.00 60.31 196 ALA A C 1
ATOM 1416 O O . ALA A 1 196 ? -4.891 1.878 -32.455 1.00 60.31 196 ALA A O 1
ATOM 1417 N N . ASN A 1 197 ? -3.567 2.561 -34.133 1.00 68.44 197 ASN A N 1
ATOM 1418 C CA . ASN A 1 197 ? -2.543 1.548 -33.926 1.00 68.44 197 ASN A CA 1
ATOM 1419 C C . ASN A 1 197 ? -1.224 2.096 -33.366 1.00 68.44 197 ASN A C 1
ATOM 1421 O O . ASN A 1 197 ? -0.143 1.916 -33.934 1.00 68.44 197 ASN A O 1
ATOM 1425 N N . THR A 1 198 ? -1.312 2.680 -32.168 1.00 66.50 198 THR A N 1
ATOM 1426 C CA . THR A 1 198 ? -0.170 3.167 -31.369 1.00 66.50 198 THR A CA 1
ATOM 1427 C C . THR A 1 198 ? 0.932 2.120 -31.157 1.00 66.50 198 THR A C 1
ATOM 1429 O O . THR A 1 198 ? 2.089 2.478 -30.958 1.00 66.50 198 THR A O 1
ATOM 1432 N N . ARG A 1 199 ? 0.613 0.821 -31.284 1.00 68.19 199 ARG A N 1
ATOM 1433 C CA . ARG A 1 199 ? 1.567 -0.298 -31.167 1.00 68.19 199 ARG A CA 1
ATOM 1434 C C . ARG A 1 199 ? 2.677 -0.301 -32.218 1.00 68.19 199 ARG A C 1
ATOM 1436 O O . ARG A 1 199 ? 3.721 -0.910 -31.988 1.00 68.19 199 ARG A O 1
ATOM 1443 N N . ASN A 1 200 ? 2.461 0.327 -33.371 1.00 83.12 200 ASN A N 1
ATOM 1444 C CA . ASN A 1 200 ? 3.411 0.255 -34.481 1.00 83.12 200 ASN A CA 1
ATOM 1445 C C . ASN A 1 200 ? 4.531 1.296 -34.382 1.00 83.12 200 ASN A C 1
ATOM 1447 O O . ASN A 1 200 ? 5.579 1.101 -35.002 1.00 83.12 200 ASN A O 1
ATOM 1451 N N . THR A 1 201 ? 4.350 2.347 -33.584 1.00 90.88 201 THR A N 1
ATOM 1452 C CA . THR A 1 201 ? 5.388 3.342 -33.305 1.00 90.88 201 THR A CA 1
ATOM 1453 C C . THR A 1 201 ? 6.005 3.045 -31.956 1.00 90.88 201 THR A C 1
ATOM 1455 O O . THR A 1 201 ? 5.327 3.175 -30.937 1.00 90.88 201 THR A O 1
ATOM 1458 N N . ALA A 1 202 ? 7.267 2.619 -31.937 1.00 94.50 202 ALA A N 1
ATOM 1459 C CA . ALA A 1 202 ? 7.873 2.183 -30.692 1.00 94.50 202 ALA A CA 1
ATOM 1460 C C . ALA A 1 202 ? 9.380 2.384 -30.583 1.00 94.50 202 ALA A C 1
ATOM 1462 O O . ALA A 1 202 ? 10.120 2.220 -31.552 1.00 94.50 202 ALA A O 1
ATOM 1463 N N . ASN A 1 203 ? 9.834 2.613 -29.354 1.00 96.94 203 ASN A N 1
ATOM 1464 C CA . ASN A 1 203 ? 11.232 2.437 -28.977 1.00 96.94 203 ASN A CA 1
ATOM 1465 C C . ASN A 1 203 ? 11.346 1.208 -28.076 1.00 96.94 203 ASN A C 1
ATOM 1467 O O . ASN A 1 203 ? 10.603 1.076 -27.104 1.00 96.94 203 ASN A O 1
ATOM 1471 N N . ILE A 1 204 ? 12.249 0.294 -28.419 1.00 97.44 204 ILE A N 1
ATOM 1472 C CA . ILE A 1 204 ? 12.452 -0.974 -27.715 1.00 97.44 204 ILE A CA 1
ATOM 1473 C C . ILE A 1 204 ? 13.906 -1.037 -27.268 1.00 97.44 204 ILE A C 1
ATOM 1475 O O . ILE A 1 204 ? 14.802 -1.078 -28.106 1.00 97.44 204 ILE A O 1
ATOM 1479 N N . LEU A 1 205 ? 14.136 -1.039 -25.960 1.00 98.06 205 LEU A N 1
ATOM 1480 C CA . LEU A 1 205 ? 15.448 -1.123 -25.330 1.00 98.06 205 LEU A CA 1
ATOM 1481 C C . LEU A 1 205 ? 15.510 -2.434 -24.530 1.00 98.06 205 LEU A C 1
ATOM 1483 O O . LEU A 1 205 ? 14.954 -2.537 -23.435 1.00 98.06 205 LEU A O 1
ATOM 1487 N N . SER A 1 206 ? 16.149 -3.452 -25.113 1.00 97.69 206 SER A N 1
ATOM 1488 C CA . SER A 1 206 ? 16.252 -4.808 -24.560 1.00 97.69 206 SER A CA 1
ATOM 1489 C C . SER A 1 206 ? 17.635 -5.055 -23.965 1.00 97.69 206 SER A C 1
ATOM 1491 O O . SER A 1 206 ? 18.632 -5.077 -24.685 1.00 97.69 206 SER A O 1
ATOM 1493 N N . PHE A 1 207 ? 17.700 -5.271 -22.658 1.00 97.50 207 PHE A N 1
ATOM 1494 C CA . PHE A 1 207 ? 18.918 -5.443 -21.875 1.00 97.50 207 PHE A CA 1
ATOM 1495 C C . PHE A 1 207 ? 19.121 -6.922 -21.527 1.00 97.50 207 PHE A C 1
ATOM 1497 O O . PHE A 1 207 ? 18.606 -7.431 -20.533 1.00 97.50 207 PHE A O 1
ATOM 1504 N N . GLU A 1 208 ? 19.860 -7.640 -22.369 1.00 94.38 208 GLU A N 1
ATOM 1505 C CA . GLU A 1 208 ? 20.048 -9.092 -22.257 1.00 94.38 208 GLU A CA 1
ATOM 1506 C C . GLU A 1 208 ? 21.208 -9.484 -21.335 1.00 94.38 208 GLU A C 1
ATOM 1508 O O . GLU A 1 208 ? 21.185 -10.564 -20.729 1.00 94.38 208 GLU A O 1
ATOM 1513 N N . GLY A 1 209 ? 22.201 -8.598 -21.220 1.00 88.94 209 GLY A N 1
ATOM 1514 C CA . GLY A 1 209 ? 23.428 -8.814 -20.461 1.00 88.94 209 GLY A CA 1
ATOM 1515 C C . GLY A 1 209 ? 23.223 -9.074 -18.968 1.00 88.94 209 GLY A C 1
ATOM 1516 O O . GLY A 1 209 ? 22.235 -8.665 -18.360 1.00 88.94 209 GLY A O 1
ATOM 1517 N N . SER A 1 210 ? 24.187 -9.766 -18.360 1.00 90.44 210 SER A N 1
ATOM 1518 C CA . SER A 1 210 ? 24.249 -9.982 -16.909 1.00 90.44 210 SER A CA 1
ATOM 1519 C C . SER A 1 210 ? 25.065 -8.919 -16.171 1.00 90.44 210 SER A C 1
ATOM 1521 O O . SER A 1 210 ? 25.055 -8.904 -14.943 1.00 90.44 210 SER A O 1
ATOM 1523 N N . ASN A 1 211 ? 25.779 -8.048 -16.885 1.00 91.81 211 ASN A N 1
ATOM 1524 C CA . ASN A 1 211 ? 26.586 -6.996 -16.271 1.00 91.81 211 ASN A CA 1
ATOM 1525 C C . ASN A 1 211 ? 25.689 -5.959 -15.566 1.00 91.81 211 ASN A C 1
ATOM 1527 O O . ASN A 1 211 ? 24.557 -5.752 -16.005 1.00 91.81 211 ASN A O 1
ATOM 1531 N N . PRO A 1 212 ? 26.160 -5.298 -14.492 1.00 88.06 212 PRO A N 1
ATOM 1532 C CA . PRO A 1 212 ? 25.478 -4.134 -13.934 1.00 88.06 212 PRO A CA 1
ATOM 1533 C C . PRO A 1 212 ? 25.330 -3.041 -14.995 1.00 88.06 212 PRO A C 1
ATOM 1535 O O . PRO A 1 212 ? 26.286 -2.751 -15.714 1.00 88.06 212 PRO A O 1
ATOM 1538 N N . GLN A 1 213 ? 24.150 -2.439 -15.092 1.00 93.44 213 GLN A N 1
ATOM 1539 C CA . GLN A 1 213 ? 23.831 -1.401 -16.073 1.00 93.44 213 GLN A CA 1
ATOM 1540 C C . GLN A 1 213 ? 23.234 -0.194 -15.348 1.00 93.44 213 GLN A C 1
ATOM 1542 O O . GLN A 1 213 ? 22.468 -0.361 -14.398 1.00 93.44 213 GLN A O 1
ATOM 1547 N N . SER A 1 214 ? 23.583 1.013 -15.788 1.00 95.94 214 SER A N 1
ATOM 1548 C CA . SER A 1 214 ? 23.107 2.264 -15.192 1.00 95.94 214 SER A CA 1
ATOM 1549 C C . SER A 1 214 ? 22.792 3.268 -16.287 1.00 95.94 214 SER A C 1
ATOM 1551 O O . SER A 1 214 ? 23.704 3.867 -16.849 1.00 95.94 214 SER A O 1
ATOM 1553 N N . LEU A 1 215 ? 21.515 3.462 -16.586 1.00 96.56 215 LEU A N 1
ATOM 1554 C CA . LEU A 1 215 ? 21.073 4.377 -17.634 1.00 96.56 215 LEU A CA 1
ATOM 1555 C C . LEU A 1 215 ? 20.249 5.506 -17.022 1.00 96.56 215 LEU A C 1
ATOM 1557 O O . LEU A 1 215 ? 19.303 5.238 -16.283 1.00 96.56 215 LEU A O 1
ATOM 1561 N N . THR A 1 216 ? 20.569 6.744 -17.381 1.00 96.00 216 THR A N 1
ATOM 1562 C CA . THR A 1 216 ? 19.719 7.902 -17.096 1.00 96.00 216 THR A CA 1
ATOM 1563 C C . THR A 1 216 ? 18.989 8.306 -18.369 1.00 96.00 216 THR A C 1
ATOM 1565 O O . THR A 1 216 ? 19.621 8.464 -19.412 1.00 96.00 216 THR A O 1
ATOM 1568 N N . ILE A 1 217 ? 17.673 8.479 -18.296 1.00 96.19 217 ILE A N 1
ATOM 1569 C CA . ILE A 1 217 ? 16.847 9.036 -19.368 1.00 96.19 217 ILE A CA 1
ATOM 1570 C C . ILE A 1 217 ? 16.174 10.297 -18.833 1.00 96.19 217 ILE A C 1
ATOM 1572 O O . ILE A 1 217 ? 15.367 10.193 -17.923 1.00 96.19 217 ILE A O 1
ATOM 1576 N N . THR A 1 218 ? 16.444 11.484 -19.364 1.00 95.00 218 THR A N 1
ATOM 1577 C CA . THR A 1 218 ? 15.795 12.693 -18.827 1.00 95.00 218 THR A CA 1
ATOM 1578 C C . THR A 1 218 ? 14.282 12.623 -19.057 1.00 95.00 218 THR A C 1
ATOM 1580 O O . THR A 1 218 ? 13.515 12.590 -18.098 1.00 95.00 218 THR A O 1
ATOM 1583 N N . ASP A 1 219 ? 13.834 12.467 -20.302 1.00 95.31 219 ASP A N 1
ATOM 1584 C CA . ASP A 1 219 ? 12.407 12.409 -20.624 1.00 95.31 219 ASP A CA 1
ATOM 1585 C C . ASP A 1 219 ? 12.025 11.125 -21.378 1.00 95.31 219 ASP A C 1
ATOM 1587 O O . ASP A 1 219 ? 12.565 10.809 -22.439 1.00 95.31 219 ASP A O 1
ATOM 1591 N N . VAL A 1 220 ? 11.020 10.404 -20.880 1.00 97.00 220 VAL A N 1
ATOM 1592 C CA . VAL A 1 220 ? 10.298 9.377 -21.642 1.00 97.00 220 VAL A CA 1
ATOM 1593 C C . VAL A 1 220 ? 8.970 9.959 -22.113 1.00 97.00 220 VAL A C 1
ATOM 1595 O O . VAL A 1 220 ? 8.111 10.316 -21.305 1.00 97.00 220 VAL A O 1
ATOM 1598 N N . ASN A 1 221 ? 8.809 10.039 -23.436 1.00 93.69 221 ASN A N 1
ATOM 1599 C CA . ASN A 1 221 ? 7.746 10.773 -24.129 1.00 93.69 221 ASN A CA 1
ATOM 1600 C C . ASN A 1 221 ? 7.609 12.214 -23.620 1.00 93.69 221 ASN A C 1
ATOM 1602 O O . ASN A 1 221 ? 6.607 12.584 -23.008 1.00 93.69 221 ASN A O 1
ATOM 1606 N N . LYS A 1 222 ? 8.626 13.039 -23.863 1.00 89.88 222 LYS A N 1
ATOM 1607 C CA . LYS A 1 222 ? 8.638 14.445 -23.445 1.00 89.88 222 LYS A CA 1
ATOM 1608 C C . LYS A 1 222 ? 7.353 15.174 -23.857 1.00 89.88 222 LYS A C 1
ATOM 1610 O O . LYS A 1 222 ? 6.949 15.118 -25.018 1.00 89.88 222 LYS A O 1
ATOM 1615 N N . ALA A 1 223 ? 6.725 15.887 -22.919 1.00 81.19 223 ALA A N 1
ATOM 1616 C CA . ALA A 1 223 ? 5.445 16.564 -23.150 1.00 81.19 223 ALA A CA 1
ATOM 1617 C C . ALA A 1 223 ? 5.506 17.589 -24.300 1.00 81.19 223 ALA A C 1
ATOM 1619 O O . ALA A 1 223 ? 4.583 17.670 -25.111 1.00 81.19 223 ALA A O 1
ATOM 1620 N N . ASP A 1 224 ? 6.613 18.323 -24.425 1.00 78.31 224 ASP A N 1
ATOM 1621 C CA . ASP A 1 224 ? 6.827 19.270 -25.525 1.00 78.31 224 ASP A CA 1
ATOM 1622 C C . ASP A 1 224 ? 6.924 18.552 -26.875 1.00 78.31 224 ASP A C 1
ATOM 1624 O O . ASP A 1 224 ? 6.299 18.954 -27.852 1.00 78.31 224 ASP A O 1
ATOM 1628 N N . THR A 1 225 ? 7.633 17.427 -26.941 1.00 77.38 225 THR A N 1
ATOM 1629 C CA . THR A 1 225 ? 7.726 16.626 -28.170 1.00 77.38 225 THR A CA 1
ATOM 1630 C C . THR A 1 225 ? 6.382 15.989 -28.536 1.00 77.38 225 THR A C 1
ATOM 1632 O O . THR A 1 225 ? 6.073 15.833 -29.715 1.00 77.38 225 THR A O 1
ATOM 1635 N N . LEU A 1 226 ? 5.539 15.676 -27.547 1.00 72.81 226 LEU A N 1
ATOM 1636 C CA . LEU A 1 226 ? 4.157 15.234 -27.770 1.00 72.81 226 LEU A CA 1
ATOM 1637 C C . LEU A 1 226 ? 3.215 16.374 -28.208 1.00 72.81 226 LEU A C 1
ATOM 1639 O O . LEU A 1 226 ? 2.218 16.102 -28.876 1.00 72.81 226 LEU A O 1
ATOM 1643 N N . SER A 1 227 ? 3.495 17.627 -27.834 1.00 60.72 227 SER A N 1
ATOM 1644 C CA . SER A 1 227 ? 2.602 18.783 -28.047 1.00 60.72 227 SER A CA 1
ATOM 1645 C C . SER A 1 227 ? 3.036 19.742 -29.160 1.00 60.72 227 SER A C 1
ATOM 1647 O O . SER A 1 227 ? 2.244 20.582 -29.596 1.00 60.72 227 SER A O 1
ATOM 1649 N N . THR A 1 228 ? 4.271 19.638 -29.649 1.00 50.59 228 THR A N 1
ATOM 1650 C CA . THR A 1 228 ? 4.808 20.566 -30.646 1.00 50.59 228 THR A CA 1
ATOM 1651 C C . THR A 1 228 ? 4.107 20.407 -31.995 1.00 50.59 228 THR A C 1
ATOM 1653 O O . THR A 1 228 ? 4.280 19.441 -32.738 1.00 50.59 228 THR A O 1
ATOM 1656 N N . ASN A 1 229 ? 3.341 21.443 -32.348 1.00 44.53 229 ASN A N 1
ATOM 1657 C CA . ASN A 1 229 ? 3.047 21.795 -33.731 1.00 44.53 229 ASN A CA 1
ATOM 1658 C C . ASN A 1 229 ? 4.384 22.058 -34.434 1.00 44.53 229 ASN A C 1
ATOM 1660 O O . ASN A 1 229 ? 4.964 23.130 -34.269 1.00 44.53 229 ASN A O 1
ATOM 1664 N N . GLY A 1 230 ? 4.886 21.091 -35.200 1.00 41.66 230 GLY A N 1
ATOM 1665 C CA . GLY A 1 230 ? 6.063 21.278 -36.045 1.00 41.66 230 GLY A CA 1
ATOM 1666 C C . GLY A 1 230 ? 5.801 22.318 -37.138 1.00 41.66 230 GLY A C 1
ATOM 1667 O O . GLY A 1 230 ? 5.410 21.977 -38.254 1.00 41.66 230 GLY A O 1
ATOM 1668 N N . GLY A 1 231 ? 6.007 23.593 -36.812 1.00 42.41 231 GLY A N 1
ATOM 1669 C CA . GLY A 1 231 ? 6.214 24.668 -37.770 1.00 42.41 231 GLY A CA 1
ATOM 1670 C C . GLY A 1 231 ? 7.596 24.519 -38.393 1.00 42.41 231 GLY A C 1
ATOM 1671 O O . GLY A 1 231 ? 8.584 24.854 -37.762 1.00 42.41 231 GLY A O 1
ATOM 1672 N N . ASP A 1 232 ? 7.636 23.896 -39.567 1.00 42.84 232 ASP A N 1
ATOM 1673 C CA . ASP A 1 232 ? 8.419 24.275 -40.751 1.00 42.84 232 ASP A CA 1
ATOM 1674 C C . ASP A 1 232 ? 8.286 23.122 -41.763 1.00 42.84 232 ASP A C 1
ATOM 1676 O O . ASP A 1 232 ? 8.798 22.024 -41.555 1.00 42.84 232 ASP A O 1
ATOM 1680 N N . ASN A 1 233 ? 7.548 23.373 -42.854 1.00 41.59 233 ASN A N 1
ATOM 1681 C CA . ASN A 1 233 ? 7.131 22.447 -43.933 1.00 41.59 233 ASN A CA 1
ATOM 1682 C C . ASN A 1 233 ? 5.739 21.782 -43.832 1.00 41.59 233 ASN A C 1
ATOM 1684 O O . ASN A 1 233 ? 5.560 20.626 -44.210 1.00 41.59 233 ASN A O 1
ATOM 1688 N N . GLY A 1 234 ? 4.710 22.536 -43.431 1.00 40.88 234 GLY A N 1
ATOM 1689 C CA . GLY A 1 234 ? 3.330 22.313 -43.907 1.00 40.88 234 GLY A CA 1
ATOM 1690 C C . GLY A 1 234 ? 2.567 21.082 -43.390 1.00 40.88 234 GLY A C 1
ATOM 1691 O O . GLY A 1 234 ? 1.408 20.903 -43.763 1.00 40.88 234 GLY A O 1
ATOM 1692 N N . ALA A 1 235 ? 3.148 20.264 -42.513 1.00 40.44 235 ALA A N 1
ATOM 1693 C CA . ALA A 1 235 ? 2.439 19.176 -41.844 1.00 40.44 235 ALA A CA 1
ATOM 1694 C C . ALA A 1 235 ? 1.827 19.686 -40.529 1.00 40.44 235 ALA A C 1
ATOM 1696 O O . ALA A 1 235 ? 2.521 19.844 -39.529 1.00 40.44 235 ALA A O 1
ATOM 1697 N N . LYS A 1 236 ? 0.517 19.964 -40.528 1.00 41.81 236 LYS A N 1
ATOM 1698 C CA . LYS A 1 236 ? -0.239 20.244 -39.298 1.00 41.81 236 LYS A CA 1
ATOM 1699 C C . LYS A 1 236 ? -0.212 18.999 -38.403 1.00 41.81 236 LYS A C 1
ATOM 1701 O O . LYS A 1 236 ? -0.964 18.059 -38.642 1.00 41.81 236 LYS A O 1
ATOM 1706 N N . ILE A 1 237 ? 0.645 18.989 -37.387 1.00 46.06 237 ILE A N 1
ATOM 1707 C CA . ILE A 1 237 ? 0.576 18.013 -36.297 1.00 46.06 237 ILE A CA 1
ATOM 1708 C C . ILE A 1 237 ? -0.590 18.451 -35.408 1.00 46.06 237 ILE A C 1
ATOM 1710 O O . ILE A 1 237 ? -0.580 19.543 -34.861 1.00 46.06 237 ILE A O 1
ATOM 1714 N N . TYR A 1 238 ? -1.651 17.653 -35.336 1.00 47.69 238 TYR A N 1
ATOM 1715 C CA . TYR A 1 238 ? -2.832 17.986 -34.542 1.00 47.69 238 TYR A CA 1
ATOM 1716 C C . TYR A 1 238 ? -2.455 18.129 -33.059 1.00 47.69 238 TYR A C 1
ATOM 1718 O O . TYR A 1 238 ? -1.733 17.290 -32.528 1.00 47.69 238 TYR A O 1
ATOM 1726 N N . ALA A 1 239 ? -2.995 19.153 -32.390 1.00 44.50 239 ALA A N 1
ATOM 1727 C CA . ALA A 1 239 ? -2.707 19.563 -31.007 1.00 44.50 239 ALA A CA 1
ATOM 1728 C C . ALA A 1 239 ? -3.017 18.520 -29.898 1.00 44.50 239 ALA A C 1
ATOM 1730 O O . ALA A 1 239 ? -2.988 18.853 -28.720 1.00 44.50 239 ALA A O 1
ATOM 1731 N N . ASN A 1 240 ? -3.289 17.265 -30.268 1.00 58.59 240 ASN A N 1
ATOM 1732 C CA . ASN A 1 240 ? -3.578 16.132 -29.388 1.00 58.59 240 ASN A CA 1
ATOM 1733 C C . ASN A 1 240 ? -2.622 14.962 -29.692 1.00 58.59 240 ASN A C 1
ATOM 1735 O O . ASN A 1 240 ? -3.076 13.838 -29.931 1.00 58.59 240 ASN A O 1
ATOM 1739 N N . GLY A 1 241 ? -1.313 15.222 -29.779 1.00 66.44 241 GLY A N 1
ATOM 1740 C CA . GLY A 1 241 ? -0.322 14.189 -30.083 1.00 66.44 241 GLY A CA 1
ATOM 1741 C C . GLY A 1 241 ? -0.397 13.040 -29.077 1.00 66.44 241 GLY A C 1
ATOM 1742 O O . GLY A 1 241 ? -0.278 13.249 -27.867 1.00 66.44 241 GLY A O 1
ATOM 1743 N N . LYS A 1 242 ? -0.637 11.825 -29.580 1.00 84.50 242 LYS A N 1
ATOM 1744 C CA . LYS A 1 242 ? -0.625 10.610 -28.765 1.00 84.50 242 LYS A CA 1
ATOM 1745 C C . LYS A 1 242 ? 0.803 10.086 -28.674 1.00 84.50 242 LYS A C 1
ATOM 1747 O O . LYS A 1 242 ? 1.562 10.166 -29.640 1.00 84.50 242 LYS A O 1
ATOM 1752 N N . SER A 1 243 ? 1.170 9.508 -27.540 1.00 89.81 243 SER A N 1
ATOM 1753 C CA . SER A 1 243 ? 2.379 8.701 -27.447 1.00 89.81 243 SER A CA 1
ATOM 1754 C C . SER A 1 243 ? 2.189 7.368 -28.182 1.00 89.81 243 SER A C 1
ATOM 1756 O O . SER A 1 243 ? 1.089 6.816 -28.272 1.00 89.81 243 SER A O 1
ATOM 1758 N N . GLY A 1 244 ? 3.283 6.850 -28.733 1.00 90.94 244 GLY A N 1
ATOM 1759 C CA . GLY A 1 244 ? 3.416 5.452 -29.126 1.00 90.94 244 GLY A CA 1
ATOM 1760 C C . GLY A 1 244 ? 3.817 4.594 -27.928 1.00 90.94 244 GLY A C 1
ATOM 1761 O O . GLY A 1 244 ? 3.547 4.945 -26.777 1.00 90.94 244 GLY A O 1
ATOM 1762 N N . ASN A 1 245 ? 4.476 3.467 -28.193 1.00 94.25 245 ASN A N 1
ATOM 1763 C CA . ASN A 1 245 ? 4.879 2.544 -27.140 1.00 94.25 245 ASN A CA 1
ATOM 1764 C C . ASN A 1 245 ? 6.375 2.600 -26.825 1.00 94.25 245 ASN A C 1
ATOM 1766 O O . ASN A 1 245 ? 7.215 2.575 -27.722 1.00 94.25 245 ASN A O 1
ATOM 1770 N N . ILE A 1 246 ? 6.722 2.574 -25.544 1.00 97.19 246 ILE A N 1
ATOM 1771 C CA . ILE A 1 246 ? 8.106 2.452 -25.081 1.00 97.19 246 ILE A CA 1
ATOM 1772 C C . ILE A 1 246 ? 8.252 1.128 -24.341 1.00 97.19 246 ILE A C 1
ATOM 1774 O O . ILE A 1 246 ? 7.435 0.805 -23.483 1.00 97.19 246 ILE A O 1
ATOM 1778 N N . TYR A 1 247 ? 9.283 0.355 -24.670 1.00 97.94 247 TYR A N 1
ATOM 1779 C CA . TYR A 1 247 ? 9.571 -0.934 -24.044 1.00 97.94 247 TYR A CA 1
ATOM 1780 C C . TYR A 1 247 ? 10.990 -0.920 -23.480 1.00 97.94 247 TYR A C 1
ATOM 1782 O O . TYR A 1 247 ? 11.946 -0.745 -24.233 1.00 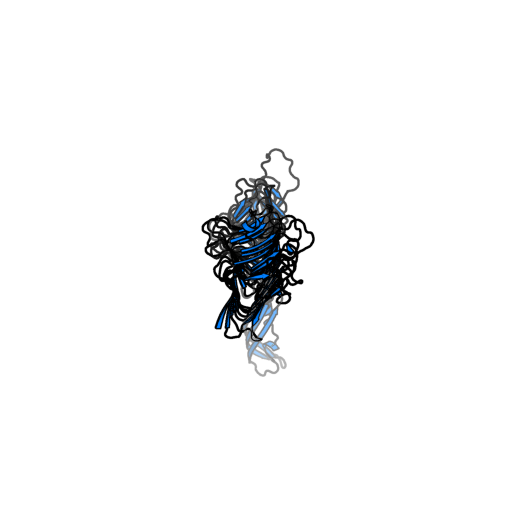97.94 247 TYR A O 1
ATOM 1790 N N . ILE A 1 248 ? 11.130 -1.121 -22.172 1.00 98.38 248 ILE A N 1
ATOM 1791 C CA . ILE A 1 248 ? 12.406 -1.156 -21.452 1.00 98.38 248 ILE A CA 1
ATOM 1792 C C . ILE A 1 248 ? 12.398 -2.385 -20.544 1.00 98.38 248 ILE A C 1
ATOM 1794 O O . ILE A 1 248 ? 11.572 -2.496 -19.638 1.00 98.38 248 ILE A O 1
ATOM 1798 N N . GLY A 1 249 ? 13.302 -3.326 -20.791 1.00 97.62 249 GLY A N 1
ATOM 1799 C CA . GLY A 1 249 ? 13.341 -4.595 -20.064 1.00 97.62 249 GLY A CA 1
ATOM 1800 C C . GLY A 1 249 ? 14.332 -5.570 -20.681 1.00 97.62 249 GLY A C 1
ATOM 1801 O O . GLY A 1 249 ? 15.246 -5.165 -21.388 1.00 97.62 249 GLY A O 1
ATOM 1802 N N . LYS A 1 250 ? 14.158 -6.861 -20.426 1.00 96.00 250 LYS A N 1
ATOM 1803 C CA . LYS A 1 250 ? 14.999 -7.950 -20.941 1.00 96.00 250 LYS A CA 1
ATOM 1804 C C . LYS A 1 250 ? 14.182 -8.891 -21.824 1.00 96.00 250 LYS A C 1
ATOM 1806 O O . LYS A 1 250 ? 12.963 -8.940 -21.701 1.00 96.00 250 LYS A O 1
ATOM 1811 N N . ASN A 1 251 ? 14.826 -9.666 -22.699 1.00 94.56 251 ASN A N 1
ATOM 1812 C CA . ASN A 1 251 ? 14.190 -10.671 -23.553 1.00 94.56 251 ASN A CA 1
ATOM 1813 C C . ASN A 1 251 ? 13.025 -10.113 -24.397 1.00 94.56 251 ASN A C 1
ATOM 1815 O O . ASN A 1 251 ? 12.102 -10.856 -24.755 1.00 94.56 251 ASN A O 1
ATOM 1819 N N . LEU A 1 252 ? 13.049 -8.814 -24.710 1.00 94.19 252 LEU A N 1
ATOM 1820 C CA . LEU A 1 252 ? 11.998 -8.132 -25.468 1.00 94.19 252 LEU A CA 1
ATOM 1821 C C . LEU A 1 252 ? 12.138 -8.371 -26.967 1.00 94.19 252 LEU A C 1
ATOM 1823 O O . LEU A 1 252 ? 11.180 -8.180 -27.710 1.00 94.19 252 LEU A O 1
ATOM 1827 N N . THR A 1 253 ? 13.319 -8.779 -27.428 1.00 93.56 253 THR A N 1
ATOM 1828 C CA . THR A 1 253 ? 13.609 -8.953 -28.851 1.00 93.56 253 THR A CA 1
ATOM 1829 C C . THR A 1 253 ? 13.626 -10.419 -29.284 1.00 93.56 253 THR A C 1
ATOM 1831 O O . THR A 1 253 ? 13.841 -11.337 -28.492 1.00 93.56 253 THR A O 1
ATOM 1834 N N . LEU A 1 254 ? 13.369 -10.641 -30.572 1.00 89.12 254 LEU A N 1
ATOM 1835 C CA . LEU A 1 254 ? 13.535 -11.904 -31.282 1.00 89.12 254 LEU A CA 1
ATOM 1836 C C . LEU A 1 254 ? 14.646 -11.746 -32.332 1.00 89.12 254 LEU A C 1
ATOM 1838 O O . LEU A 1 254 ? 14.790 -10.676 -32.924 1.00 89.12 254 LEU A O 1
ATOM 1842 N N . ASN A 1 255 ? 15.373 -12.833 -32.600 1.00 89.38 255 ASN A N 1
ATOM 1843 C CA . ASN A 1 255 ? 16.464 -12.915 -33.577 1.00 89.38 255 ASN A CA 1
ATOM 1844 C C . ASN A 1 255 ? 17.661 -11.978 -33.273 1.00 89.38 255 ASN A C 1
ATOM 1846 O O . ASN A 1 255 ? 17.946 -11.639 -32.117 1.00 89.38 255 ASN A O 1
ATOM 1850 N N . SER A 1 256 ? 18.411 -11.641 -34.324 1.00 85.19 256 SER A N 1
ATOM 1851 C CA . SER A 1 256 ? 19.614 -10.806 -34.328 1.00 85.19 256 SER A CA 1
ATOM 1852 C C . SER A 1 256 ? 19.743 -10.038 -35.653 1.00 85.19 256 SER A C 1
ATOM 1854 O O . SER A 1 256 ? 19.086 -10.355 -36.659 1.00 85.19 256 SER A O 1
ATOM 1856 N N . GLY A 1 257 ? 20.584 -9.002 -35.651 1.00 84.50 257 GLY A N 1
ATOM 1857 C CA . GLY A 1 257 ? 20.936 -8.191 -36.817 1.00 84.50 257 GLY A CA 1
ATOM 1858 C C . GLY A 1 257 ? 19.726 -7.674 -37.601 1.00 84.50 257 GLY A C 1
ATOM 1859 O O . GLY A 1 257 ? 18.801 -7.083 -37.051 1.00 84.50 257 GLY A O 1
ATOM 1860 N N . ALA A 1 258 ? 19.705 -7.925 -38.912 1.00 76.12 258 ALA A N 1
ATOM 1861 C CA . ALA A 1 258 ? 18.688 -7.395 -39.827 1.00 76.12 258 ALA A CA 1
ATOM 1862 C C . ALA A 1 258 ? 17.263 -7.952 -39.614 1.00 76.12 258 ALA A C 1
ATOM 1864 O O . ALA A 1 258 ? 16.322 -7.464 -40.245 1.00 76.12 258 ALA A O 1
ATOM 1865 N N . THR A 1 259 ? 17.115 -8.984 -38.775 1.00 83.81 259 THR A N 1
ATOM 1866 C CA . THR A 1 259 ? 15.835 -9.639 -38.442 1.00 83.81 259 THR A CA 1
ATOM 1867 C C . THR A 1 259 ? 15.371 -9.349 -37.015 1.00 83.81 259 THR A C 1
ATOM 1869 O O . THR A 1 259 ? 14.372 -9.920 -36.568 1.00 83.81 259 THR A O 1
ATOM 1872 N N . LEU A 1 260 ? 16.092 -8.469 -36.310 1.00 86.75 260 LEU A N 1
ATOM 1873 C CA . LEU A 1 260 ? 15.771 -8.040 -34.958 1.00 86.75 260 LEU A CA 1
ATOM 1874 C C . LEU A 1 260 ? 14.371 -7.408 -34.920 1.00 86.75 260 LEU A C 1
ATOM 1876 O O . LEU A 1 260 ? 14.054 -6.497 -35.690 1.00 86.75 260 LEU A O 1
ATOM 1880 N N . ALA A 1 261 ? 13.520 -7.916 -34.036 1.00 86.94 261 ALA A N 1
ATOM 1881 C CA . ALA A 1 261 ? 12.128 -7.493 -33.904 1.00 86.94 261 ALA A CA 1
ATOM 1882 C C . ALA A 1 261 ? 11.654 -7.605 -32.452 1.00 86.94 261 ALA A C 1
ATOM 1884 O O . ALA A 1 261 ? 12.276 -8.306 -31.659 1.00 86.94 261 ALA A O 1
ATOM 1885 N N . LEU A 1 262 ? 10.530 -6.968 -32.113 1.00 88.50 262 LEU A N 1
ATOM 1886 C CA . LEU A 1 262 ? 9.832 -7.222 -30.850 1.00 88.50 262 LEU A CA 1
ATOM 1887 C C . LEU A 1 262 ? 9.372 -8.690 -30.792 1.00 88.50 262 LEU A C 1
ATOM 1889 O O . LEU A 1 262 ? 8.836 -9.228 -31.765 1.00 88.50 262 LEU A O 1
ATOM 1893 N N . LYS A 1 263 ? 9.566 -9.338 -29.647 1.00 91.88 263 LYS A N 1
ATOM 1894 C CA . LYS A 1 263 ? 9.180 -10.727 -29.406 1.00 91.88 263 LYS A CA 1
ATOM 1895 C C . LYS A 1 263 ? 7.659 -10.848 -29.361 1.00 91.88 263 LYS A C 1
ATOM 1897 O O . LYS A 1 263 ? 7.013 -10.263 -28.501 1.00 91.88 263 LYS A O 1
ATOM 1902 N N . SER A 1 264 ? 7.089 -11.668 -30.241 1.00 87.31 264 SER A N 1
ATOM 1903 C CA . SER A 1 264 ? 5.633 -11.841 -30.381 1.00 87.31 264 SER A CA 1
ATOM 1904 C C . SER A 1 264 ? 4.924 -12.342 -29.118 1.00 87.31 264 SER A C 1
ATOM 1906 O O . SER A 1 264 ? 3.742 -12.071 -28.933 1.00 87.31 264 SER A O 1
ATOM 1908 N N . ALA A 1 265 ? 5.634 -13.066 -28.247 1.00 90.00 265 ALA A N 1
ATOM 1909 C CA . ALA A 1 265 ? 5.096 -13.531 -26.973 1.00 90.00 265 ALA A CA 1
ATOM 1910 C C . ALA A 1 265 ? 4.920 -12.399 -25.942 1.00 90.00 265 ALA A C 1
ATOM 1912 O O . ALA A 1 265 ? 4.118 -12.558 -25.027 1.00 90.00 265 ALA A O 1
ATOM 1913 N N . PHE A 1 266 ? 5.634 -11.273 -26.073 1.00 92.31 266 PHE A N 1
ATOM 1914 C CA . PHE A 1 266 ? 5.512 -10.133 -25.161 1.00 92.31 266 PHE A CA 1
ATOM 1915 C C . PHE A 1 266 ? 4.216 -9.360 -25.438 1.00 92.31 266 PHE A C 1
ATOM 1917 O O . PHE A 1 266 ? 3.959 -8.955 -26.574 1.00 92.31 266 PHE A O 1
ATOM 1924 N N . ASN A 1 267 ? 3.385 -9.152 -24.417 1.00 90.88 267 ASN A N 1
ATOM 1925 C CA . ASN A 1 267 ? 2.084 -8.501 -24.549 1.00 90.88 267 ASN A CA 1
ATOM 1926 C C . ASN A 1 267 ? 1.578 -7.892 -23.219 1.00 90.88 267 ASN A C 1
ATOM 1928 O O . ASN A 1 267 ? 2.228 -7.959 -22.181 1.00 90.88 267 ASN A O 1
ATOM 1932 N N . ASP A 1 268 ? 0.377 -7.307 -23.258 1.00 88.94 268 ASP A N 1
ATOM 1933 C CA . ASP A 1 268 ? -0.274 -6.624 -22.127 1.00 88.94 268 ASP A CA 1
ATOM 1934 C C . ASP A 1 268 ? -0.536 -7.505 -20.890 1.00 88.94 268 ASP A C 1
ATOM 1936 O O . ASP A 1 268 ? -0.738 -6.971 -19.805 1.00 88.94 268 ASP A O 1
ATOM 1940 N N . SER A 1 269 ? -0.548 -8.832 -21.024 1.00 92.62 269 SER A N 1
ATOM 1941 C CA . SER A 1 269 ? -0.830 -9.753 -19.912 1.00 92.62 269 SER A CA 1
ATOM 1942 C C . SER A 1 269 ? 0.418 -10.271 -19.195 1.00 92.62 269 SER A C 1
ATOM 1944 O O . SER A 1 269 ? 0.305 -10.772 -18.081 1.00 92.62 269 SER A O 1
ATOM 1946 N N . ASN A 1 270 ? 1.601 -10.157 -19.807 1.00 94.44 270 ASN A N 1
ATOM 1947 C CA . ASN A 1 270 ? 2.844 -10.733 -19.280 1.00 94.44 270 ASN A CA 1
ATOM 1948 C C . ASN A 1 270 ? 4.013 -9.743 -19.202 1.00 94.44 270 ASN A C 1
ATOM 1950 O O . ASN A 1 270 ? 5.136 -10.149 -18.921 1.00 94.44 270 ASN A O 1
ATOM 1954 N N . TRP A 1 271 ? 3.772 -8.450 -19.425 1.00 94.94 271 TRP A N 1
ATOM 1955 C CA . TRP A 1 271 ? 4.817 -7.424 -19.424 1.00 94.94 271 TRP A CA 1
ATOM 1956 C C . TRP A 1 271 ? 5.621 -7.356 -18.111 1.00 94.94 271 TRP A C 1
ATOM 1958 O O . TRP A 1 271 ? 6.808 -7.033 -18.141 1.00 94.94 271 TRP A O 1
ATOM 1968 N N . SER A 1 272 ? 4.988 -7.673 -16.975 1.00 96.12 272 SER A N 1
ATOM 1969 C CA . SER A 1 272 ? 5.601 -7.700 -15.642 1.00 96.12 272 SER A CA 1
ATOM 1970 C C . SER A 1 272 ? 6.145 -9.079 -15.254 1.00 96.12 272 SER A C 1
ATOM 1972 O O . SER A 1 272 ? 6.478 -9.304 -14.098 1.00 96.12 272 SER A O 1
ATOM 1974 N N . ASP A 1 273 ? 6.204 -10.049 -16.170 1.00 95.69 273 ASP A N 1
ATOM 1975 C CA . ASP A 1 273 ? 6.804 -11.347 -15.860 1.00 95.69 273 ASP A CA 1
ATOM 1976 C C . ASP A 1 273 ? 8.313 -11.182 -15.583 1.00 95.69 273 ASP A C 1
ATOM 1978 O O . ASP A 1 273 ? 9.006 -10.378 -16.219 1.00 95.69 273 ASP A O 1
ATOM 1982 N N . ALA A 1 274 ? 8.841 -11.952 -14.633 1.00 94.25 274 ALA A N 1
ATOM 1983 C CA . ALA A 1 274 ? 10.250 -11.919 -14.246 1.00 94.25 274 ALA A CA 1
ATOM 1984 C C . ALA A 1 274 ? 11.176 -12.289 -15.419 1.00 94.25 274 ALA A C 1
ATOM 1986 O O . ALA A 1 274 ? 12.324 -11.850 -15.469 1.00 94.25 274 ALA A O 1
ATOM 1987 N N . THR A 1 275 ? 10.671 -13.046 -16.400 1.00 94.69 275 THR A N 1
ATOM 1988 C CA . THR A 1 275 ? 11.400 -13.397 -17.630 1.00 94.69 275 THR A CA 1
ATOM 1989 C C . THR A 1 275 ? 11.760 -12.186 -18.498 1.00 94.69 275 THR A C 1
ATOM 1991 O O . THR A 1 275 ? 12.742 -12.254 -19.246 1.00 94.69 275 THR A O 1
ATOM 1994 N N . TYR A 1 276 ? 11.013 -11.083 -18.374 1.00 96.56 276 TYR A N 1
ATOM 1995 C CA . TYR A 1 276 ? 11.248 -9.823 -19.085 1.00 96.56 276 TYR A CA 1
ATOM 1996 C C . TYR A 1 276 ? 11.901 -8.743 -18.216 1.00 96.56 276 TYR A C 1
ATOM 1998 O O . TYR A 1 276 ? 12.076 -7.609 -18.664 1.00 96.56 276 TYR A O 1
ATOM 2006 N N . GLN A 1 277 ? 12.288 -9.074 -16.982 1.00 96.81 277 GLN A N 1
ATOM 2007 C CA . GLN A 1 277 ? 12.912 -8.118 -16.080 1.00 96.81 277 GLN A CA 1
ATOM 2008 C C . GLN A 1 277 ? 14.405 -7.948 -16.370 1.00 96.81 277 GLN A C 1
ATOM 2010 O O . GLN A 1 277 ? 15.191 -8.894 -16.272 1.00 96.81 277 GLN A O 1
ATOM 2015 N N . ALA A 1 278 ? 14.830 -6.709 -16.611 1.00 97.56 278 ALA A N 1
ATOM 2016 C CA . ALA A 1 278 ? 16.243 -6.336 -16.604 1.00 97.56 278 ALA A CA 1
ATOM 2017 C C . ALA A 1 278 ? 16.751 -6.176 -15.156 1.00 97.56 278 ALA A C 1
ATOM 2019 O O . ALA A 1 278 ? 16.952 -5.067 -14.668 1.00 97.56 278 ALA A O 1
ATOM 2020 N N . SER A 1 279 ? 16.943 -7.287 -14.433 1.00 95.88 279 SER A N 1
ATOM 2021 C CA . SER A 1 279 ? 17.219 -7.299 -12.979 1.00 95.88 279 SER A CA 1
ATOM 2022 C C . SER A 1 279 ? 18.502 -6.573 -12.549 1.00 95.88 279 SER A C 1
ATOM 2024 O O . SER A 1 279 ? 18.663 -6.232 -11.373 1.00 95.88 279 SER A O 1
ATOM 2026 N N . ASN A 1 280 ? 19.434 -6.367 -13.482 1.00 95.62 280 ASN A N 1
ATOM 2027 C CA . ASN A 1 280 ? 20.733 -5.727 -13.251 1.00 95.62 280 ASN A CA 1
ATOM 2028 C C . ASN A 1 280 ? 20.790 -4.282 -13.763 1.00 95.62 280 ASN A C 1
ATOM 2030 O O . ASN A 1 280 ? 21.843 -3.655 -13.663 1.00 95.62 280 ASN A O 1
ATOM 2034 N N . LEU A 1 281 ? 19.670 -3.767 -14.278 1.00 97.81 281 LEU A N 1
ATOM 2035 C CA . LEU A 1 281 ? 19.526 -2.381 -14.694 1.00 97.81 281 LEU A CA 1
ATOM 2036 C C . LEU A 1 281 ? 19.035 -1.522 -13.526 1.00 97.81 281 LEU A C 1
ATOM 2038 O O . LEU A 1 281 ? 17.978 -1.788 -12.944 1.00 97.81 281 LEU A O 1
ATOM 2042 N N . THR A 1 282 ? 19.806 -0.478 -13.240 1.00 98.12 282 THR A N 1
ATOM 2043 C CA . THR A 1 282 ? 19.352 0.725 -12.547 1.00 98.12 282 THR A CA 1
ATOM 2044 C C . THR A 1 282 ? 18.979 1.749 -13.609 1.00 98.12 282 THR A C 1
ATOM 2046 O O . THR A 1 282 ? 19.825 2.165 -14.402 1.00 98.12 282 THR A O 1
ATOM 2049 N N . LEU A 1 283 ? 17.707 2.122 -13.647 1.00 98.12 283 LEU A N 1
ATOM 2050 C CA . LEU A 1 283 ? 17.187 3.120 -14.569 1.00 98.12 283 LEU A CA 1
ATOM 2051 C C . LEU A 1 283 ? 16.809 4.372 -13.784 1.00 98.12 283 LEU A C 1
ATOM 2053 O O . LEU A 1 283 ? 16.005 4.284 -12.860 1.00 98.12 283 LEU A O 1
ATOM 2057 N N . THR A 1 284 ? 17.351 5.519 -14.169 1.00 97.56 284 THR A N 1
ATOM 2058 C CA . THR A 1 284 ? 16.931 6.824 -13.648 1.00 97.56 284 THR A CA 1
ATOM 2059 C C . THR A 1 284 ? 16.148 7.547 -14.731 1.00 97.56 284 THR A C 1
ATOM 2061 O O . THR A 1 284 ? 16.618 7.621 -15.864 1.00 97.56 284 THR A O 1
ATOM 2064 N N . ILE A 1 285 ? 14.962 8.064 -14.414 1.00 97.25 285 ILE A N 1
ATOM 2065 C CA . ILE A 1 285 ? 14.156 8.876 -15.329 1.00 97.25 285 ILE A CA 1
ATOM 2066 C C . ILE A 1 285 ? 13.767 10.186 -14.649 1.00 97.25 285 ILE A C 1
ATOM 2068 O O . ILE A 1 285 ? 13.321 10.149 -13.508 1.00 97.25 285 ILE A O 1
ATOM 2072 N N . GLN A 1 286 ? 13.867 11.338 -15.318 1.00 95.50 286 GLN A N 1
ATOM 2073 C CA . GLN A 1 286 ? 13.307 12.568 -14.739 1.00 95.50 286 GLN A CA 1
ATOM 2074 C C . GLN A 1 286 ? 11.784 12.587 -14.908 1.00 95.50 286 GLN A C 1
ATOM 2076 O O . GLN A 1 286 ? 11.050 12.619 -13.922 1.00 95.50 286 GLN A O 1
ATOM 2081 N N . ASN A 1 287 ? 11.295 12.501 -16.148 1.00 95.88 287 ASN A N 1
ATOM 2082 C CA . ASN A 1 287 ? 9.862 12.526 -16.449 1.00 95.88 287 ASN A CA 1
ATOM 2083 C C . ASN A 1 287 ? 9.430 11.321 -17.285 1.00 95.88 287 ASN A C 1
ATOM 2085 O O . ASN A 1 287 ? 9.998 11.038 -18.338 1.00 95.88 287 ASN A O 1
ATOM 2089 N N . LEU A 1 288 ? 8.375 10.640 -16.846 1.00 97.50 288 LEU A N 1
ATOM 2090 C CA . LEU A 1 288 ? 7.760 9.510 -17.534 1.00 97.50 288 LEU A CA 1
ATOM 2091 C C . LEU A 1 288 ? 6.320 9.854 -17.911 1.00 97.50 288 LEU A C 1
ATOM 2093 O O . LEU A 1 288 ? 5.424 9.814 -17.070 1.00 97.50 288 LEU A O 1
ATOM 2097 N N . ASN A 1 289 ? 6.078 10.148 -19.185 1.00 95.88 289 ASN A N 1
ATOM 2098 C CA . ASN A 1 289 ? 4.757 10.562 -19.648 1.00 95.88 289 ASN A CA 1
ATOM 2099 C C . ASN A 1 289 ? 4.161 9.577 -20.656 1.00 95.88 289 ASN A C 1
ATOM 2101 O O . ASN A 1 289 ? 4.861 8.866 -21.385 1.00 95.88 289 ASN A O 1
ATOM 2105 N N . THR A 1 290 ? 2.836 9.564 -20.748 1.00 93.75 290 THR A N 1
ATOM 2106 C CA . THR A 1 290 ? 2.113 8.898 -21.830 1.00 93.75 290 THR A CA 1
ATOM 2107 C C . THR A 1 290 ? 0.767 9.574 -22.091 1.00 93.75 290 THR A C 1
ATOM 2109 O O . THR A 1 290 ? 0.089 9.992 -21.155 1.00 93.75 290 THR A O 1
ATOM 2112 N N . ASN A 1 291 ? 0.373 9.657 -23.363 1.00 91.06 291 ASN A N 1
ATOM 2113 C CA . ASN A 1 291 ? -0.914 10.168 -23.825 1.00 91.06 291 ASN A CA 1
ATOM 2114 C C . ASN A 1 291 ? -1.509 9.201 -24.865 1.00 91.06 291 ASN A C 1
ATOM 2116 O O . ASN A 1 291 ? -1.117 9.212 -26.027 1.00 91.06 291 ASN A O 1
ATOM 2120 N N . GLY A 1 292 ? -2.407 8.304 -24.471 1.00 88.44 292 GLY A N 1
ATOM 2121 C CA . GLY A 1 292 ? -2.990 7.271 -25.348 1.00 88.44 292 GLY A CA 1
ATOM 2122 C C . GLY A 1 292 ? -2.080 6.087 -25.737 1.00 88.44 292 GLY A C 1
ATOM 2123 O O . GLY A 1 292 ? -2.599 5.043 -26.140 1.00 88.44 292 GLY A O 1
ATOM 2124 N N . GLY A 1 293 ? -0.753 6.209 -25.614 1.00 91.44 293 GLY A N 1
ATOM 2125 C CA . GLY A 1 293 ? 0.225 5.129 -25.813 1.00 91.44 293 GLY A CA 1
ATOM 2126 C C . GLY A 1 293 ? 0.540 4.335 -24.544 1.00 91.44 293 GLY A C 1
ATOM 2127 O O . GLY A 1 293 ? -0.116 4.495 -23.510 1.00 91.44 293 GLY A O 1
ATOM 2128 N N . LYS A 1 294 ? 1.555 3.463 -24.596 1.00 95.06 294 LYS A N 1
ATOM 2129 C CA . LYS A 1 294 ? 1.938 2.617 -23.451 1.00 95.06 294 LYS A CA 1
ATOM 2130 C C . LYS A 1 294 ? 3.439 2.587 -23.190 1.00 95.06 294 LYS A C 1
ATOM 2132 O O . LYS A 1 294 ? 4.219 2.254 -24.076 1.00 95.06 294 LYS A O 1
ATOM 2137 N N . ASN A 1 295 ? 3.831 2.806 -21.942 1.00 97.62 295 ASN A N 1
ATOM 2138 C CA . ASN A 1 295 ? 5.196 2.564 -21.482 1.00 97.62 295 ASN A CA 1
ATOM 2139 C C . ASN A 1 295 ? 5.234 1.241 -20.715 1.00 97.62 295 ASN A C 1
ATOM 2141 O O . ASN A 1 295 ? 4.446 1.057 -19.794 1.00 97.62 295 ASN A O 1
ATOM 2145 N N . TYR A 1 296 ? 6.135 0.332 -21.076 1.00 98.12 296 TYR A N 1
ATOM 2146 C CA . TYR A 1 296 ? 6.405 -0.910 -20.355 1.00 98.12 296 TYR A CA 1
ATOM 2147 C C . TYR A 1 296 ? 7.837 -0.874 -19.842 1.00 98.12 296 TYR A C 1
ATOM 2149 O O . TYR A 1 296 ? 8.781 -0.991 -20.623 1.00 98.12 296 TYR A O 1
ATOM 2157 N N . ILE A 1 297 ? 7.992 -0.710 -18.534 1.00 98.50 297 ILE A N 1
ATOM 2158 C CA . ILE A 1 297 ? 9.285 -0.620 -17.860 1.00 98.50 297 ILE A CA 1
ATOM 2159 C C . ILE A 1 297 ? 9.355 -1.770 -16.861 1.00 98.50 297 ILE A C 1
ATOM 2161 O O . ILE A 1 297 ? 8.627 -1.771 -15.875 1.00 98.50 297 ILE A O 1
ATOM 2165 N N . ASN A 1 298 ? 10.209 -2.759 -17.115 1.00 98.06 298 ASN A N 1
ATOM 2166 C CA . ASN A 1 298 ? 10.403 -3.917 -16.241 1.00 98.06 298 ASN A CA 1
ATOM 2167 C C . ASN A 1 298 ? 11.892 -4.077 -15.914 1.00 98.06 298 ASN A C 1
ATOM 2169 O O . ASN A 1 298 ? 12.672 -4.650 -16.682 1.00 98.06 298 ASN A O 1
ATOM 2173 N N . VAL A 1 299 ? 12.296 -3.522 -14.774 1.00 98.38 299 VAL A N 1
ATOM 2174 C CA . VAL A 1 299 ? 13.705 -3.321 -14.407 1.00 98.38 299 VAL A CA 1
ATOM 2175 C C . VAL A 1 299 ? 13.988 -3.790 -12.982 1.00 98.38 299 VAL A C 1
ATOM 2177 O O . VAL A 1 299 ? 13.079 -4.077 -12.201 1.00 98.38 299 VAL A O 1
ATOM 2180 N N . GLY A 1 300 ? 15.271 -3.902 -12.639 1.00 97.94 300 GLY A N 1
ATOM 2181 C CA . GLY A 1 300 ? 15.706 -4.141 -11.269 1.00 97.94 300 GLY A CA 1
ATOM 2182 C C . GLY A 1 300 ? 15.335 -2.959 -10.379 1.00 97.94 300 GLY A C 1
ATOM 2183 O O . GLY A 1 300 ? 14.444 -3.083 -9.543 1.00 97.94 300 GLY A O 1
ATOM 2184 N N . THR A 1 301 ? 15.992 -1.822 -10.594 1.00 98.25 301 THR A N 1
ATOM 2185 C CA . THR A 1 301 ? 15.797 -0.590 -9.818 1.00 98.25 301 THR A CA 1
ATOM 2186 C C . THR A 1 301 ? 15.341 0.542 -10.732 1.00 98.25 301 THR A C 1
ATOM 2188 O O . THR A 1 301 ? 15.915 0.737 -11.803 1.00 98.25 301 THR A O 1
ATOM 2191 N N . LEU A 1 302 ? 14.334 1.296 -10.289 1.00 98.31 302 LEU A N 1
ATOM 2192 C CA . LEU A 1 302 ? 13.881 2.527 -10.931 1.00 98.31 302 LEU A CA 1
ATOM 2193 C C . LEU A 1 302 ? 14.018 3.708 -9.968 1.00 98.31 302 LEU A C 1
ATOM 2195 O O . LEU A 1 302 ? 13.542 3.646 -8.832 1.00 98.31 302 LEU A O 1
ATOM 2199 N N . TYR A 1 303 ? 14.613 4.786 -10.457 1.00 97.94 303 TYR A N 1
ATOM 2200 C CA . TYR A 1 303 ? 14.587 6.099 -9.832 1.00 97.94 303 TYR A CA 1
ATOM 2201 C C . TYR A 1 303 ? 13.809 7.058 -10.727 1.00 97.94 303 TYR A C 1
ATOM 2203 O O . TYR A 1 303 ? 14.129 7.178 -11.906 1.00 97.94 303 TYR A O 1
ATOM 2211 N N . ILE A 1 304 ? 12.774 7.701 -10.188 1.00 97.25 304 ILE A N 1
ATOM 2212 C CA . ILE A 1 304 ? 12.115 8.837 -10.840 1.00 97.25 304 ILE A CA 1
ATOM 2213 C C . ILE A 1 304 ? 12.479 10.105 -10.074 1.00 97.25 304 ILE A C 1
ATOM 2215 O O . ILE A 1 304 ? 12.199 10.182 -8.876 1.00 97.25 304 ILE A O 1
ATOM 2219 N N . GLY A 1 305 ? 13.094 11.065 -10.761 1.00 92.31 305 GLY A N 1
ATOM 2220 C CA . GLY A 1 305 ? 13.770 12.202 -10.135 1.00 92.31 305 GLY A CA 1
ATOM 2221 C C . GLY A 1 305 ? 15.108 11.825 -9.488 1.00 92.31 305 GLY A C 1
ATOM 2222 O O . GLY A 1 305 ? 15.488 10.651 -9.423 1.00 92.31 305 GLY A O 1
ATOM 2223 N N . ASP A 1 306 ? 15.825 12.837 -9.005 1.00 85.81 306 ASP A N 1
ATOM 2224 C CA . ASP A 1 306 ? 17.075 12.701 -8.256 1.00 85.81 306 ASP A CA 1
ATOM 2225 C C . ASP A 1 306 ? 17.057 13.579 -6.985 1.00 85.81 306 ASP A C 1
ATOM 2227 O O . ASP A 1 306 ? 16.040 14.183 -6.637 1.00 85.81 306 ASP A O 1
ATOM 2231 N N . ASP A 1 307 ? 18.164 13.616 -6.239 1.00 81.81 307 ASP A N 1
ATOM 2232 C CA . ASP A 1 307 ? 18.234 14.392 -4.993 1.00 81.81 307 ASP A CA 1
ATOM 2233 C C . ASP A 1 307 ? 18.118 15.912 -5.227 1.00 81.81 307 ASP A C 1
ATOM 2235 O O . ASP A 1 307 ? 17.705 16.639 -4.323 1.00 81.81 307 ASP A O 1
ATOM 2239 N N . ALA A 1 308 ? 18.447 16.392 -6.430 1.00 84.44 308 ALA A N 1
ATOM 2240 C CA . ALA A 1 308 ? 18.415 17.801 -6.817 1.00 84.44 308 ALA A CA 1
ATOM 2241 C C . ALA A 1 308 ? 17.149 18.200 -7.602 1.00 84.44 308 ALA A C 1
ATOM 2243 O O . ALA A 1 308 ? 16.814 19.384 -7.636 1.00 84.44 308 ALA A O 1
ATOM 2244 N N . HIS A 1 309 ? 16.445 17.249 -8.219 1.00 86.50 309 HIS A N 1
ATOM 2245 C CA . HIS A 1 309 ? 15.347 17.497 -9.150 1.00 86.50 309 HIS A CA 1
ATOM 2246 C C . HIS A 1 309 ? 14.171 16.543 -8.917 1.00 86.50 309 HIS A C 1
ATOM 2248 O O . HIS A 1 309 ? 14.294 15.323 -9.050 1.00 86.50 309 HIS A O 1
ATOM 2254 N N . ASP A 1 310 ? 12.984 17.105 -8.700 1.00 90.44 310 ASP A N 1
ATOM 2255 C CA . ASP A 1 310 ? 11.745 16.331 -8.610 1.00 90.44 310 ASP A CA 1
ATOM 2256 C C . ASP A 1 310 ? 11.329 15.784 -9.979 1.00 90.44 310 ASP A C 1
ATOM 2258 O O . ASP A 1 310 ? 11.269 16.516 -10.973 1.00 90.44 310 ASP A O 1
ATOM 2262 N N . GLY A 1 311 ? 11.032 14.488 -10.039 1.00 93.12 311 GLY A N 1
ATOM 2263 C CA . GLY A 1 311 ? 10.548 13.821 -11.240 1.00 93.12 311 GLY A CA 1
ATOM 2264 C C . GLY A 1 311 ? 9.026 13.814 -11.359 1.00 93.12 311 GLY A C 1
ATOM 2265 O O . GLY A 1 311 ? 8.287 14.353 -10.525 1.00 93.12 311 GLY A O 1
ATOM 2266 N N . SER A 1 312 ? 8.527 13.182 -12.419 1.00 94.75 312 SER A N 1
ATOM 2267 C CA . SER A 1 312 ? 7.087 12.982 -12.595 1.00 94.75 312 SER A CA 1
ATOM 2268 C C . SER A 1 312 ? 6.738 11.712 -13.364 1.00 94.75 312 SER A C 1
ATOM 2270 O O . SER A 1 312 ? 7.466 11.280 -14.257 1.00 94.75 312 SER A O 1
ATOM 2272 N N . ILE A 1 313 ? 5.589 11.122 -13.029 1.00 97.69 313 ILE A N 1
ATOM 2273 C CA . ILE A 1 313 ? 4.924 10.092 -13.831 1.00 97.69 313 ILE A CA 1
ATOM 2274 C C . ILE A 1 313 ? 3.538 10.612 -14.202 1.00 97.69 313 ILE A C 1
ATOM 2276 O O . ILE A 1 313 ? 2.737 10.894 -13.316 1.00 97.69 313 ILE A O 1
ATOM 2280 N N . SER A 1 314 ? 3.225 10.714 -15.489 1.00 96.25 314 SER A N 1
ATOM 2281 C CA . SER A 1 314 ? 1.935 11.224 -15.963 1.00 96.25 314 SER A CA 1
ATOM 2282 C C . SER A 1 314 ? 1.316 10.296 -16.999 1.00 96.25 314 SER A C 1
ATOM 2284 O O . SER A 1 314 ? 1.981 9.860 -17.944 1.00 96.25 314 SER A O 1
ATOM 2286 N N . ALA A 1 315 ? 0.028 9.998 -16.835 1.00 95.81 315 ALA A N 1
ATOM 2287 C CA . ALA A 1 315 ? -0.765 9.260 -17.810 1.00 95.81 315 ALA A CA 1
ATOM 2288 C C . ALA A 1 315 ? -2.041 10.030 -18.168 1.00 95.81 315 ALA A C 1
ATOM 2290 O O . ALA A 1 315 ? -2.857 10.330 -17.294 1.00 95.81 315 ALA A O 1
ATOM 2291 N N . SER A 1 316 ? -2.242 10.309 -19.456 1.00 93.00 316 SER A N 1
ATOM 2292 C CA . SER A 1 316 ? -3.417 11.015 -19.980 1.00 93.00 316 SER A CA 1
ATOM 2293 C C . SER A 1 316 ? -3.992 10.363 -21.242 1.00 93.00 316 SER A C 1
ATOM 2295 O O . SER A 1 316 ? -3.397 9.445 -21.810 1.00 93.00 316 SER A O 1
ATOM 2297 N N . GLY A 1 317 ? -5.188 10.783 -21.666 1.00 87.81 317 GLY A N 1
ATOM 2298 C CA . GLY A 1 317 ? -5.816 10.394 -22.938 1.00 87.81 317 GLY A CA 1
ATOM 2299 C C . GLY A 1 317 ? -5.949 8.884 -23.174 1.00 87.81 317 GLY A C 1
ATOM 2300 O O . GLY A 1 317 ? -5.807 8.423 -24.308 1.00 87.81 317 GLY A O 1
ATOM 2301 N N . GLY A 1 318 ? -6.166 8.103 -22.109 1.00 89.88 318 GLY A N 1
ATOM 2302 C CA . GLY A 1 318 ? -6.192 6.632 -22.136 1.00 89.88 318 GLY A CA 1
ATOM 2303 C C . GLY A 1 318 ? -4.812 5.960 -22.210 1.00 89.88 318 GLY A C 1
ATOM 2304 O O . GLY A 1 318 ? -4.722 4.758 -22.459 1.00 89.88 318 GLY A O 1
ATOM 2305 N N . GLY A 1 319 ? -3.733 6.722 -22.030 1.00 93.12 319 GLY A N 1
ATOM 2306 C CA . GLY A 1 319 ? -2.361 6.227 -22.002 1.00 93.12 319 GLY A CA 1
ATOM 2307 C C . GLY A 1 319 ? -2.054 5.457 -20.722 1.00 93.12 319 GLY A C 1
ATOM 2308 O O . GLY A 1 319 ? -2.660 5.699 -19.680 1.00 93.12 319 GLY A O 1
ATOM 2309 N N . VAL A 1 320 ? -1.110 4.519 -20.797 1.00 96.88 320 VAL A N 1
ATOM 2310 C CA . VAL A 1 320 ? -0.793 3.615 -19.682 1.00 96.88 320 VAL A CA 1
ATOM 2311 C C . VAL A 1 320 ? 0.705 3.573 -19.393 1.00 96.88 320 VAL A C 1
ATOM 2313 O O . VAL A 1 320 ? 1.500 3.226 -20.266 1.00 96.88 320 VAL A O 1
ATOM 2316 N N . ASN A 1 321 ? 1.091 3.869 -18.155 1.00 98.19 321 ASN A N 1
ATOM 2317 C CA . ASN A 1 321 ? 2.421 3.578 -17.627 1.00 98.19 321 ASN A CA 1
ATOM 2318 C C . ASN A 1 321 ? 2.372 2.242 -16.879 1.00 98.19 321 ASN A C 1
ATOM 2320 O O . ASN A 1 321 ? 1.693 2.128 -15.862 1.00 98.19 321 ASN A O 1
ATOM 2324 N N . ASN A 1 322 ? 3.081 1.235 -17.379 1.00 98.38 322 ASN A N 1
ATOM 2325 C CA . ASN A 1 322 ? 3.232 -0.080 -16.764 1.00 98.38 322 ASN A CA 1
ATOM 2326 C C . ASN A 1 322 ? 4.662 -0.224 -16.230 1.00 98.38 322 ASN A C 1
ATOM 2328 O O . ASN A 1 322 ? 5.613 -0.301 -17.011 1.00 98.38 322 ASN A O 1
ATOM 2332 N N . ILE A 1 323 ? 4.812 -0.252 -14.907 1.00 98.62 323 ILE A N 1
ATOM 2333 C CA . ILE A 1 323 ? 6.105 -0.215 -14.216 1.00 98.62 323 ILE A CA 1
ATOM 2334 C C . ILE A 1 323 ? 6.246 -1.436 -13.305 1.00 98.62 323 ILE A C 1
ATOM 2336 O O . ILE A 1 323 ? 5.415 -1.663 -12.433 1.00 98.62 323 ILE A O 1
ATOM 2340 N N . ALA A 1 324 ? 7.306 -2.216 -13.485 1.00 98.25 324 ALA A N 1
ATOM 2341 C CA . ALA A 1 324 ? 7.607 -3.421 -12.725 1.00 98.25 324 ALA A CA 1
ATOM 2342 C C . ALA A 1 324 ? 9.021 -3.347 -12.139 1.00 98.25 324 ALA A C 1
ATOM 2344 O O . ALA A 1 324 ? 9.984 -3.037 -12.845 1.00 98.25 324 ALA A O 1
ATOM 2345 N N . LEU A 1 325 ? 9.127 -3.637 -10.840 1.00 97.88 325 LEU A N 1
ATOM 2346 C CA . LEU A 1 325 ? 10.306 -3.364 -10.016 1.00 97.88 325 LEU A CA 1
ATOM 2347 C C . LEU A 1 325 ? 10.782 -4.633 -9.301 1.00 97.88 325 LEU A C 1
ATOM 2349 O O . LEU A 1 325 ? 10.033 -5.265 -8.549 1.00 97.88 325 LEU A O 1
ATOM 2353 N N . GLY A 1 326 ? 12.038 -5.018 -9.527 1.00 97.19 326 GLY A N 1
ATOM 2354 C CA . GLY A 1 326 ? 12.656 -6.210 -8.926 1.00 97.19 326 GLY A CA 1
ATOM 2355 C C . GLY A 1 326 ? 13.453 -5.957 -7.654 1.00 97.19 326 GLY A C 1
ATOM 2356 O O . GLY A 1 326 ? 13.784 -6.900 -6.941 1.00 97.19 326 GLY A O 1
ATOM 2357 N N . LYS A 1 327 ? 13.804 -4.704 -7.385 1.00 98.06 327 LYS A N 1
ATOM 2358 C CA . LYS A 1 327 ? 14.659 -4.263 -6.283 1.00 98.06 327 LYS A CA 1
ATOM 2359 C C . LYS A 1 327 ? 14.146 -2.930 -5.743 1.00 98.06 327 LYS A C 1
ATOM 2361 O O . LYS A 1 327 ? 13.178 -2.360 -6.250 1.00 98.06 327 LYS A O 1
ATOM 2366 N N . ASN A 1 328 ? 14.818 -2.438 -4.706 1.00 98.19 328 ASN A N 1
ATOM 2367 C CA . ASN A 1 328 ? 14.507 -1.152 -4.100 1.00 98.19 328 ASN A CA 1
ATOM 2368 C C . ASN A 1 328 ? 14.542 -0.042 -5.149 1.00 98.19 328 ASN A C 1
ATOM 2370 O O . ASN A 1 328 ? 15.493 0.043 -5.927 1.00 98.19 328 ASN A O 1
ATOM 2374 N N . SER A 1 329 ? 13.485 0.757 -5.164 1.00 98.25 329 SER A N 1
ATOM 2375 C CA . SER A 1 329 ? 13.205 1.792 -6.154 1.00 98.25 329 SER A CA 1
ATOM 2376 C C . SER A 1 329 ? 12.594 2.999 -5.453 1.00 98.25 329 SER A C 1
ATOM 2378 O O . SER A 1 329 ? 11.988 2.860 -4.386 1.00 98.25 329 SER A O 1
ATOM 2380 N N . LYS A 1 330 ? 12.758 4.181 -6.039 1.00 97.56 330 LYS A N 1
ATOM 2381 C CA . LYS A 1 330 ? 12.313 5.440 -5.437 1.00 97.56 330 LYS A CA 1
ATOM 2382 C C . LYS A 1 330 ? 11.702 6.354 -6.495 1.00 97.56 330 LYS A C 1
ATOM 2384 O O . LYS A 1 330 ? 12.203 6.444 -7.609 1.00 97.56 330 LYS A O 1
ATOM 2389 N N . ILE A 1 331 ? 10.614 7.020 -6.137 1.00 96.88 331 ILE A N 1
ATOM 2390 C CA . ILE A 1 331 ? 9.953 8.040 -6.950 1.00 96.88 331 ILE A CA 1
ATOM 2391 C C . ILE A 1 331 ? 9.897 9.299 -6.094 1.00 96.88 331 ILE A C 1
ATOM 2393 O O . ILE A 1 331 ? 9.235 9.289 -5.059 1.00 96.88 331 ILE A O 1
ATOM 2397 N N . LYS A 1 332 ? 10.597 10.354 -6.510 1.00 94.00 332 LYS A N 1
ATOM 2398 C CA . LYS A 1 332 ? 10.504 11.691 -5.919 1.00 94.00 332 LYS A CA 1
ATOM 2399 C C . LYS A 1 332 ? 9.685 12.567 -6.861 1.00 94.00 332 LYS A C 1
ATOM 2401 O O . LYS A 1 332 ? 10.099 12.784 -7.998 1.00 94.00 332 LYS A O 1
ATOM 2406 N N . GLY A 1 333 ? 8.527 13.044 -6.411 1.00 92.06 333 GLY A N 1
ATOM 2407 C CA . GLY A 1 333 ? 7.638 13.897 -7.205 1.00 92.06 333 GLY A CA 1
ATOM 2408 C C . GLY A 1 333 ? 6.282 13.271 -7.536 1.00 92.06 333 GLY A C 1
ATOM 2409 O O . GLY A 1 333 ? 5.879 12.269 -6.960 1.00 92.06 333 GLY A O 1
ATOM 2410 N N . ASN A 1 334 ? 5.524 13.894 -8.442 1.00 95.06 334 ASN A N 1
ATOM 2411 C CA . ASN A 1 334 ? 4.108 13.554 -8.632 1.00 95.06 334 ASN A CA 1
ATOM 2412 C C . ASN A 1 334 ? 3.895 12.307 -9.507 1.00 95.06 334 ASN A C 1
ATOM 2414 O O . ASN A 1 334 ? 4.572 12.121 -10.518 1.00 95.06 334 ASN A O 1
ATOM 2418 N N . ILE A 1 335 ? 2.856 11.529 -9.189 1.00 97.81 335 ILE A N 1
ATOM 2419 C CA . ILE A 1 335 ? 2.262 10.525 -10.085 1.00 97.81 335 ILE A CA 1
ATOM 2420 C C . ILE A 1 335 ? 0.836 10.986 -10.399 1.00 97.81 335 ILE A C 1
ATOM 2422 O O . ILE A 1 335 ? 0.000 11.045 -9.501 1.00 97.81 335 ILE A O 1
ATOM 2426 N N . THR A 1 336 ? 0.533 11.316 -11.651 1.00 96.94 336 THR A N 1
ATOM 2427 C CA . THR A 1 336 ? -0.744 11.928 -12.047 1.00 96.94 336 THR A CA 1
ATOM 2428 C C . THR A 1 336 ? -1.482 11.119 -13.108 1.00 96.94 336 THR A C 1
ATOM 2430 O O . THR A 1 336 ? -0.891 10.410 -13.928 1.00 96.94 336 THR A O 1
ATOM 2433 N N . ILE A 1 337 ? -2.811 11.223 -13.071 1.00 95.25 337 ILE A N 1
ATOM 2434 C CA . ILE A 1 337 ? -3.733 10.615 -14.031 1.00 95.25 337 ILE A CA 1
ATOM 2435 C C . ILE A 1 337 ? -4.702 11.694 -14.520 1.00 95.25 337 ILE A C 1
ATOM 2437 O O . ILE A 1 337 ? -5.273 12.420 -13.708 1.00 95.25 337 ILE A O 1
ATOM 2441 N N . ALA A 1 338 ? -4.926 11.759 -15.832 1.00 93.38 338 ALA A N 1
ATOM 2442 C CA . ALA A 1 338 ? -5.963 12.569 -16.473 1.00 93.38 338 ALA A CA 1
ATOM 2443 C C . ALA A 1 338 ? -6.668 11.763 -17.579 1.00 93.38 338 ALA A C 1
ATOM 2445 O O . ALA A 1 338 ? -6.123 10.773 -18.057 1.00 93.38 338 ALA A O 1
ATOM 2446 N N . ASP A 1 339 ? -7.872 12.160 -17.999 1.00 89.44 339 ASP A N 1
ATOM 2447 C CA . ASP A 1 339 ? -8.567 11.644 -19.195 1.00 89.44 339 ASP A CA 1
ATOM 2448 C C . ASP A 1 339 ? -8.473 10.116 -19.401 1.00 89.44 339 ASP A C 1
ATOM 2450 O O . ASP A 1 339 ? -8.056 9.644 -20.460 1.00 89.44 339 ASP A O 1
ATOM 2454 N N . SER A 1 340 ? -8.832 9.324 -18.382 1.00 91.88 340 SER A N 1
ATOM 2455 C CA . SER A 1 340 ? -8.770 7.842 -18.363 1.00 91.88 340 SER A CA 1
ATOM 2456 C C . SER A 1 340 ? -7.375 7.197 -18.448 1.00 91.88 340 SER A C 1
ATOM 2458 O O . SER A 1 340 ? -7.269 5.986 -18.656 1.00 91.88 340 SER A O 1
ATOM 2460 N N . GLY A 1 341 ? -6.305 7.977 -18.277 1.00 95.06 341 GLY A N 1
ATOM 2461 C CA . GLY A 1 341 ? -4.940 7.469 -18.160 1.00 95.06 341 GLY A CA 1
ATOM 2462 C C . GLY A 1 341 ? -4.760 6.514 -16.975 1.00 95.06 341 GLY A C 1
ATOM 2463 O O . GLY A 1 341 ? -5.581 6.464 -16.058 1.00 95.06 341 GLY A O 1
ATOM 2464 N N . GLN A 1 342 ? -3.696 5.713 -17.002 1.00 97.75 342 GLN A N 1
ATOM 2465 C CA . GLN A 1 342 ? -3.439 4.708 -15.971 1.00 97.75 342 GLN A CA 1
ATOM 2466 C C . GLN A 1 342 ? -1.961 4.625 -15.595 1.00 97.75 342 GLN A C 1
ATOM 2468 O O . GLN A 1 342 ? -1.092 4.575 -16.463 1.00 97.75 342 GLN A O 1
ATOM 2473 N N . ASN A 1 343 ? -1.694 4.519 -14.294 1.00 98.31 343 ASN A N 1
ATOM 2474 C CA . ASN A 1 343 ? -0.377 4.205 -13.745 1.00 98.31 343 ASN A CA 1
ATOM 2475 C C . ASN A 1 343 ? -0.467 2.872 -12.995 1.00 98.31 343 ASN A C 1
ATOM 2477 O O . ASN A 1 343 ? -1.053 2.795 -11.913 1.00 98.31 343 ASN A O 1
ATOM 2481 N N . ASN A 1 344 ? 0.092 1.818 -13.582 1.00 98.44 344 ASN A N 1
ATOM 2482 C CA . ASN A 1 344 ? 0.119 0.469 -13.028 1.00 98.44 344 ASN A CA 1
ATOM 2483 C C . ASN A 1 344 ? 1.527 0.152 -12.529 1.00 98.44 344 ASN A C 1
ATOM 2485 O O . ASN A 1 344 ? 2.488 0.203 -13.298 1.00 98.44 344 ASN A O 1
ATOM 2489 N N . ILE A 1 345 ? 1.642 -0.207 -11.253 1.00 98.56 345 ILE A N 1
ATOM 2490 C CA . ILE A 1 345 ? 2.918 -0.497 -10.601 1.00 98.56 345 ILE A CA 1
ATOM 2491 C C . ILE A 1 345 ? 2.902 -1.922 -10.041 1.00 98.56 345 ILE A C 1
ATOM 2493 O O . ILE A 1 345 ? 1.946 -2.340 -9.386 1.00 98.56 345 ILE A O 1
ATOM 2497 N N . VAL A 1 346 ? 3.976 -2.671 -10.280 1.00 98.12 346 VAL A N 1
ATOM 2498 C CA . VAL A 1 346 ? 4.189 -4.031 -9.778 1.00 98.12 346 VAL A CA 1
ATOM 2499 C C . VAL A 1 346 ? 5.489 -4.077 -8.978 1.00 98.12 346 VAL A C 1
ATOM 2501 O O . VAL A 1 346 ? 6.563 -3.780 -9.502 1.00 98.12 346 VAL A O 1
ATOM 2504 N N . ILE A 1 347 ? 5.406 -4.490 -7.714 1.00 97.88 347 ILE A N 1
ATOM 2505 C CA . ILE A 1 347 ? 6.568 -4.779 -6.867 1.00 97.88 347 ILE A CA 1
ATOM 2506 C C . ILE A 1 347 ? 6.724 -6.303 -6.835 1.00 97.88 347 ILE A C 1
ATOM 2508 O O . ILE A 1 347 ? 6.007 -6.994 -6.111 1.00 97.88 347 ILE A O 1
ATOM 2512 N N . GLN A 1 348 ? 7.628 -6.839 -7.657 1.00 94.56 348 GLN A N 1
ATOM 2513 C CA . GLN A 1 348 ? 7.758 -8.291 -7.866 1.00 94.56 348 GLN A CA 1
ATOM 2514 C C . GLN A 1 348 ? 8.963 -8.920 -7.168 1.00 94.56 348 GLN A C 1
ATOM 2516 O O . GLN A 1 348 ? 8.991 -10.133 -6.965 1.00 94.56 348 GLN A O 1
ATOM 2521 N N . GLY A 1 349 ? 9.958 -8.117 -6.793 1.00 94.75 349 GLY A N 1
ATOM 2522 C CA . GLY A 1 349 ? 11.120 -8.604 -6.057 1.00 94.75 349 GLY A CA 1
ATOM 2523 C C . GLY A 1 349 ? 10.789 -9.003 -4.622 1.00 94.75 349 GLY A C 1
ATOM 2524 O O . GLY A 1 349 ? 10.067 -8.296 -3.918 1.00 94.75 349 GLY A O 1
ATOM 2525 N N . SER A 1 350 ? 11.361 -10.109 -4.151 1.00 95.81 350 SER A N 1
ATOM 2526 C CA . SER A 1 350 ? 11.310 -10.461 -2.729 1.00 95.81 350 SER A CA 1
ATOM 2527 C C . SER A 1 350 ? 12.033 -9.405 -1.891 1.00 95.81 350 SER A C 1
ATOM 2529 O O . SER A 1 350 ? 13.180 -9.067 -2.181 1.00 95.81 350 SER A O 1
ATOM 2531 N N . ASN A 1 351 ? 11.380 -8.910 -0.838 1.00 96.88 351 ASN A N 1
ATOM 2532 C CA . ASN A 1 351 ? 11.840 -7.803 0.009 1.00 96.88 351 ASN A CA 1
ATOM 2533 C C . ASN A 1 351 ? 12.086 -6.484 -0.750 1.00 96.88 351 ASN A C 1
ATOM 2535 O O . ASN A 1 351 ? 12.770 -5.599 -0.236 1.00 96.88 351 ASN A O 1
ATOM 2539 N N . ALA A 1 352 ? 11.564 -6.340 -1.974 1.00 97.81 352 ALA A N 1
ATOM 2540 C CA . ALA A 1 352 ? 11.701 -5.098 -2.721 1.00 97.81 352 ALA A CA 1
ATOM 2541 C C . ALA A 1 352 ? 10.855 -3.991 -2.084 1.00 97.81 352 ALA A C 1
ATOM 2543 O O . ALA A 1 352 ? 9.721 -4.213 -1.648 1.00 97.81 352 ALA A O 1
ATOM 2544 N N . THR A 1 353 ? 11.429 -2.792 -2.053 1.00 98.50 353 THR A N 1
ATOM 2545 C CA . THR A 1 353 ? 10.791 -1.592 -1.513 1.00 98.50 353 THR A CA 1
ATOM 2546 C C . THR A 1 353 ? 10.541 -0.572 -2.617 1.00 98.50 353 THR A C 1
ATOM 2548 O O . THR A 1 353 ? 11.452 -0.249 -3.376 1.00 98.50 353 THR A O 1
ATOM 2551 N N . LEU A 1 354 ? 9.325 -0.038 -2.684 1.00 98.62 354 LEU A N 1
ATOM 2552 C CA . LEU A 1 354 ? 9.027 1.182 -3.426 1.00 98.62 354 LEU A CA 1
ATOM 2553 C C . LEU A 1 354 ? 8.893 2.334 -2.433 1.00 98.62 354 LEU A C 1
ATOM 2555 O O . LEU A 1 354 ? 7.980 2.323 -1.611 1.00 98.62 354 LEU A O 1
ATOM 2559 N N . THR A 1 355 ? 9.776 3.321 -2.527 1.00 98.25 355 THR A N 1
ATOM 2560 C CA . THR A 1 355 ? 9.667 4.565 -1.759 1.00 98.25 355 THR A CA 1
ATOM 2561 C C . THR A 1 355 ? 9.062 5.656 -2.632 1.00 98.25 355 THR A C 1
ATOM 2563 O O . THR A 1 355 ? 9.574 5.941 -3.712 1.00 98.25 355 THR A O 1
ATOM 2566 N N . LEU A 1 356 ? 7.981 6.268 -2.165 1.00 97.81 356 LEU A N 1
ATOM 2567 C CA . LEU A 1 356 ? 7.403 7.482 -2.728 1.00 97.81 356 LEU A CA 1
ATOM 2568 C C . LEU A 1 356 ? 7.791 8.645 -1.816 1.00 97.81 356 LEU A C 1
ATOM 2570 O O . LEU A 1 356 ? 7.447 8.635 -0.634 1.00 97.81 356 LEU A O 1
ATOM 2574 N N . GLU A 1 357 ? 8.523 9.613 -2.349 1.00 94.31 357 GLU A N 1
ATOM 2575 C CA . GLU A 1 357 ? 8.984 10.789 -1.618 1.00 94.31 357 GLU A CA 1
ATOM 2576 C C . GLU A 1 357 ? 8.209 12.033 -2.037 1.00 94.31 357 GLU A C 1
ATOM 2578 O O . GLU A 1 357 ? 7.918 12.243 -3.220 1.00 94.31 357 GLU A O 1
ATOM 2583 N N . GLY A 1 358 ? 7.895 12.870 -1.049 1.00 88.38 358 GLY A N 1
ATOM 2584 C CA . GLY A 1 358 ? 7.303 14.174 -1.302 1.00 88.38 358 GLY A CA 1
ATOM 2585 C C . GLY A 1 358 ? 8.294 15.134 -1.969 1.00 88.38 358 GLY A C 1
ATOM 2586 O O . GLY A 1 358 ? 9.505 15.044 -1.772 1.00 88.38 358 GLY A O 1
ATOM 2587 N N . LYS A 1 359 ? 7.754 16.055 -2.764 1.00 88.38 359 LYS A N 1
ATOM 2588 C CA . LYS A 1 359 ? 8.451 17.217 -3.314 1.00 88.38 359 LYS A CA 1
ATOM 2589 C C . LYS A 1 359 ? 8.872 18.174 -2.216 1.00 88.38 359 LYS A C 1
ATOM 2591 O O . LYS A 1 359 ? 8.162 18.346 -1.225 1.00 88.38 359 LYS A O 1
ATOM 2596 N N . ASP A 1 360 ? 9.960 18.891 -2.455 1.00 80.38 360 ASP A N 1
ATOM 2597 C CA . ASP A 1 360 ? 10.346 19.989 -1.586 1.00 80.38 360 ASP A CA 1
ATOM 2598 C C . ASP A 1 360 ? 9.400 21.179 -1.810 1.00 80.38 360 ASP A C 1
ATOM 2600 O O . ASP A 1 360 ? 9.212 21.651 -2.927 1.00 80.38 360 ASP A O 1
ATOM 2604 N N . THR A 1 361 ? 8.804 21.688 -0.731 1.00 80.12 361 THR A N 1
ATOM 2605 C CA . THR A 1 361 ? 7.965 22.903 -0.670 1.00 80.12 361 THR A CA 1
ATOM 2606 C C . THR A 1 361 ? 6.550 22.858 -1.275 1.00 80.12 361 THR A C 1
ATOM 2608 O O . THR A 1 361 ? 5.795 23.816 -1.087 1.00 80.12 361 THR A O 1
ATOM 2611 N N . GLU A 1 362 ? 6.131 21.759 -1.911 1.00 86.56 362 GLU A N 1
ATOM 2612 C CA . GLU A 1 362 ? 4.817 21.625 -2.562 1.00 86.56 362 GLU A CA 1
ATOM 2613 C C . GLU A 1 362 ? 4.019 20.397 -2.095 1.00 86.56 362 GLU A C 1
ATOM 2615 O O . GLU A 1 362 ? 4.557 19.393 -1.629 1.00 86.56 362 GLU A O 1
ATOM 2620 N N . VAL A 1 363 ? 2.695 20.445 -2.279 1.00 91.00 363 VAL A N 1
ATOM 2621 C CA . VAL A 1 363 ? 1.835 19.267 -2.098 1.00 91.00 363 VAL A CA 1
ATOM 2622 C C . VAL A 1 363 ? 2.186 18.213 -3.145 1.00 91.00 363 VAL A C 1
ATOM 2624 O O . VAL A 1 363 ? 2.221 18.495 -4.344 1.00 91.00 363 VAL A O 1
ATOM 2627 N N . THR A 1 364 ? 2.382 16.978 -2.689 1.00 93.94 364 THR A N 1
ATOM 2628 C CA . THR A 1 364 ? 2.684 15.841 -3.562 1.00 93.94 364 THR A CA 1
ATOM 2629 C C . THR A 1 364 ? 1.473 14.939 -3.698 1.00 93.94 364 THR A C 1
ATOM 2631 O O . THR A 1 364 ? 0.843 14.555 -2.710 1.00 93.94 364 THR A O 1
ATOM 2634 N N . THR A 1 365 ? 1.154 14.579 -4.937 1.00 95.50 365 THR A N 1
ATOM 2635 C CA . THR A 1 365 ? 0.042 13.678 -5.245 1.00 95.50 365 THR A CA 1
ATOM 2636 C C . THR A 1 365 ? 0.544 12.465 -6.006 1.00 95.50 365 THR A C 1
ATOM 2638 O O . THR A 1 365 ? 1.266 12.590 -6.997 1.00 95.50 365 THR A O 1
ATOM 2641 N N . HIS A 1 366 ? 0.138 11.284 -5.546 1.00 97.75 366 HIS A N 1
ATOM 2642 C CA . HIS A 1 366 ? 0.387 10.026 -6.227 1.00 97.75 366 HIS A CA 1
ATOM 2643 C C . HIS A 1 366 ? -0.937 9.334 -6.551 1.00 97.75 366 HIS A C 1
ATOM 2645 O O . HIS A 1 366 ? -1.635 8.854 -5.663 1.00 97.75 366 HIS A O 1
ATOM 2651 N N . ALA A 1 367 ? -1.284 9.261 -7.830 1.00 97.88 367 ALA A N 1
ATOM 2652 C CA . ALA A 1 367 ? -2.458 8.572 -8.344 1.00 97.88 367 ALA A CA 1
ATOM 2653 C C . ALA A 1 367 ? -2.028 7.265 -9.024 1.00 97.88 367 ALA A C 1
ATOM 2655 O O . ALA A 1 367 ? -1.635 7.247 -10.194 1.00 97.88 367 ALA A O 1
ATOM 2656 N N . ILE A 1 368 ? -2.094 6.165 -8.274 1.00 98.44 368 ILE A N 1
ATOM 2657 C CA . ILE A 1 368 ? -1.774 4.818 -8.750 1.00 98.44 368 ILE A CA 1
ATOM 2658 C C . ILE A 1 368 ? -3.087 4.103 -9.073 1.00 98.44 368 ILE A C 1
ATOM 2660 O O . ILE A 1 368 ? -3.948 3.923 -8.211 1.00 98.44 368 ILE A O 1
ATOM 2664 N N . THR A 1 369 ? -3.243 3.665 -10.319 1.00 98.06 369 THR A N 1
ATOM 2665 C CA . THR A 1 369 ? -4.427 2.912 -10.751 1.00 98.06 369 THR A CA 1
ATOM 2666 C C . THR A 1 369 ? -4.432 1.532 -10.113 1.00 98.06 369 THR A C 1
ATOM 2668 O O . THR A 1 369 ? -5.389 1.168 -9.433 1.00 98.06 369 THR A O 1
ATOM 2671 N N . THR A 1 370 ? -3.333 0.796 -10.285 1.00 98.00 370 THR A N 1
ATOM 2672 C CA . THR A 1 370 ? -3.161 -0.554 -9.744 1.00 98.00 370 THR A CA 1
ATOM 2673 C C . THR A 1 370 ? -1.792 -0.672 -9.094 1.00 98.00 370 THR A C 1
ATOM 2675 O O . THR A 1 370 ? -0.786 -0.389 -9.744 1.00 98.00 370 THR A O 1
ATOM 2678 N N . LEU A 1 371 ? -1.743 -1.140 -7.846 1.00 98.44 371 LEU A N 1
ATOM 2679 C CA . LEU A 1 371 ? -0.516 -1.600 -7.198 1.00 98.44 371 LEU A CA 1
ATOM 2680 C C . LEU A 1 371 ? -0.600 -3.114 -6.991 1.00 98.44 371 LEU A C 1
ATOM 2682 O O . LEU A 1 371 ? -1.480 -3.593 -6.280 1.00 98.44 371 LEU A O 1
ATOM 2686 N N . ASN A 1 372 ? 0.316 -3.870 -7.593 1.00 97.44 372 ASN A N 1
ATOM 2687 C CA . ASN A 1 372 ? 0.423 -5.315 -7.399 1.00 97.44 372 ASN A CA 1
ATOM 2688 C C . ASN A 1 372 ? 1.685 -5.667 -6.603 1.00 97.44 372 ASN A C 1
ATOM 2690 O O . ASN A 1 372 ? 2.806 -5.528 -7.094 1.00 97.44 372 ASN A O 1
ATOM 2694 N N . ALA A 1 373 ? 1.491 -6.147 -5.381 1.00 96.62 373 ALA A N 1
ATOM 2695 C CA . ALA A 1 373 ? 2.531 -6.626 -4.481 1.00 96.62 373 ALA A CA 1
ATOM 2696 C C . ALA A 1 373 ? 2.720 -8.144 -4.641 1.00 96.62 373 ALA A C 1
ATOM 2698 O O . ALA A 1 373 ? 2.328 -8.934 -3.776 1.00 96.62 373 ALA A O 1
ATOM 2699 N N . SER A 1 374 ? 3.278 -8.560 -5.780 1.00 94.19 374 SER A N 1
ATOM 2700 C CA . SER A 1 374 ? 3.445 -9.978 -6.125 1.00 94.19 374 SER A CA 1
ATOM 2701 C C . SER A 1 374 ? 4.692 -10.614 -5.506 1.00 94.19 374 SER A C 1
ATOM 2703 O O . SER A 1 374 ? 4.737 -11.834 -5.346 1.00 94.19 374 SER A O 1
ATOM 2705 N N . GLY A 1 375 ? 5.698 -9.813 -5.146 1.00 95.06 375 GLY A N 1
ATOM 2706 C CA . GLY A 1 375 ? 6.882 -10.281 -4.429 1.00 95.06 375 GLY A CA 1
ATOM 2707 C C . GLY A 1 375 ? 6.561 -10.739 -3.002 1.00 95.06 375 GLY A C 1
ATOM 2708 O O . GLY A 1 375 ? 5.565 -10.340 -2.394 1.00 95.06 375 GLY A O 1
ATOM 2709 N N . ALA A 1 376 ? 7.423 -11.575 -2.424 1.00 95.62 376 ALA A N 1
ATOM 2710 C CA . ALA A 1 376 ? 7.330 -11.905 -1.004 1.00 95.62 376 ALA A CA 1
ATOM 2711 C C . ALA A 1 376 ? 7.831 -10.726 -0.151 1.00 95.62 376 ALA A C 1
ATOM 2713 O O . ALA A 1 376 ? 8.896 -10.184 -0.432 1.00 95.62 376 ALA A O 1
ATOM 2714 N N . ASN A 1 377 ? 7.109 -10.366 0.918 1.00 95.19 377 ASN A N 1
ATOM 2715 C CA . ASN A 1 377 ? 7.495 -9.309 1.872 1.00 95.19 377 ASN A CA 1
ATOM 2716 C C . ASN A 1 377 ? 7.831 -7.951 1.225 1.00 95.19 377 ASN A C 1
ATOM 2718 O O . ASN A 1 377 ? 8.822 -7.317 1.579 1.00 95.19 377 ASN A O 1
ATOM 2722 N N . THR A 1 378 ? 7.042 -7.517 0.250 1.00 98.06 378 THR A N 1
ATOM 2723 C CA . THR A 1 378 ? 7.233 -6.219 -0.410 1.00 98.06 378 THR A CA 1
ATOM 2724 C C . THR A 1 378 ? 6.846 -5.065 0.501 1.00 98.06 378 THR A C 1
ATOM 2726 O O . THR A 1 378 ? 5.886 -5.183 1.268 1.00 98.06 378 THR A O 1
ATOM 2729 N N . THR A 1 379 ? 7.508 -3.924 0.335 1.00 98.50 379 THR A N 1
ATOM 2730 C CA . THR A 1 379 ? 7.233 -2.721 1.128 1.00 98.50 379 THR A CA 1
ATOM 2731 C C . THR A 1 379 ? 6.890 -1.539 0.226 1.00 98.50 379 THR A C 1
ATOM 2733 O O . THR A 1 379 ? 7.581 -1.281 -0.758 1.00 98.50 379 THR A O 1
ATOM 2736 N N . LEU A 1 380 ? 5.844 -0.796 0.581 1.00 98.69 380 LEU A N 1
ATOM 2737 C CA . LEU A 1 380 ? 5.573 0.546 0.069 1.00 98.69 380 LEU A CA 1
ATOM 2738 C C . LEU A 1 380 ? 5.877 1.544 1.185 1.00 98.69 380 LEU A C 1
ATOM 2740 O O . LEU A 1 380 ? 5.288 1.446 2.257 1.00 98.69 380 LEU A O 1
ATOM 2744 N N . VAL A 1 381 ? 6.765 2.503 0.943 1.00 98.56 381 VAL A N 1
ATOM 2745 C CA . VAL A 1 381 ? 7.088 3.574 1.893 1.00 98.56 381 VAL A CA 1
ATOM 2746 C C . VAL A 1 381 ? 6.576 4.894 1.335 1.00 98.56 381 VAL A C 1
ATOM 2748 O O . VAL A 1 381 ? 6.935 5.262 0.222 1.00 98.56 381 VAL A O 1
ATOM 2751 N N . LEU A 1 382 ? 5.763 5.609 2.106 1.00 98.25 382 LEU A N 1
ATOM 2752 C CA . LEU A 1 382 ? 5.410 7.005 1.849 1.00 98.25 382 LEU A CA 1
ATOM 2753 C C . LEU A 1 382 ? 6.278 7.858 2.768 1.00 98.25 382 LEU A C 1
ATOM 2755 O O . LEU A 1 382 ? 6.039 7.899 3.978 1.00 98.25 382 LEU A O 1
ATOM 2759 N N . ASP A 1 383 ? 7.308 8.482 2.206 1.00 96.06 383 ASP A N 1
ATOM 2760 C CA . ASP A 1 383 ? 8.317 9.214 2.963 1.00 96.06 383 ASP A CA 1
ATOM 2761 C C . ASP A 1 383 ? 8.169 10.726 2.776 1.00 96.06 383 ASP A C 1
ATOM 2763 O O . ASP A 1 383 ? 8.633 11.300 1.792 1.00 96.06 383 ASP A O 1
ATOM 2767 N N . ASN A 1 384 ? 7.487 11.372 3.726 1.00 94.31 384 ASN A N 1
ATOM 2768 C CA . ASN A 1 384 ? 7.368 12.829 3.782 1.00 94.31 384 ASN A CA 1
ATOM 2769 C C . ASN A 1 384 ? 8.266 13.441 4.868 1.00 94.31 384 ASN A C 1
ATOM 2771 O O . ASN A 1 384 ? 8.131 14.620 5.192 1.00 94.31 384 ASN A O 1
ATOM 2775 N N . SER A 1 385 ? 9.161 12.646 5.465 1.00 90.75 385 SER A N 1
ATOM 2776 C CA . SER A 1 385 ? 9.908 13.043 6.664 1.00 90.75 385 SER A CA 1
ATOM 2777 C C . SER A 1 385 ? 10.936 14.146 6.397 1.00 90.75 385 SER A C 1
ATOM 2779 O O . SER A 1 385 ? 11.189 14.982 7.266 1.00 90.75 385 SER A O 1
ATOM 2781 N N . ASN A 1 386 ? 11.480 14.187 5.178 1.00 85.88 386 ASN A N 1
ATOM 2782 C CA . ASN A 1 386 ? 12.499 15.153 4.765 1.00 85.88 386 ASN A CA 1
ATOM 2783 C C . ASN A 1 386 ? 11.926 16.397 4.068 1.00 85.88 386 ASN A C 1
ATOM 2785 O O . ASN A 1 386 ? 12.681 17.316 3.762 1.00 85.88 386 ASN A O 1
ATOM 2789 N N . VAL A 1 387 ? 10.608 16.458 3.849 1.00 86.38 387 VAL A N 1
ATOM 2790 C CA . VAL A 1 387 ? 9.974 17.589 3.165 1.00 86.38 387 VAL A CA 1
ATOM 2791 C C . VAL A 1 387 ? 9.870 18.794 4.101 1.00 86.38 387 VAL A C 1
ATOM 2793 O O . VAL A 1 387 ? 9.493 18.689 5.273 1.00 86.38 387 VAL A O 1
ATOM 2796 N N . THR A 1 388 ? 10.207 19.973 3.577 1.00 85.44 388 THR A N 1
ATOM 2797 C CA . THR A 1 388 ? 10.153 21.244 4.316 1.00 85.44 388 THR A CA 1
ATOM 2798 C C . THR A 1 388 ? 8.721 21.715 4.555 1.00 85.44 388 THR A C 1
ATOM 2800 O O . THR A 1 388 ? 8.368 21.998 5.696 1.00 85.44 388 THR A O 1
ATOM 2803 N N . THR A 1 389 ? 7.887 21.746 3.511 1.00 84.62 389 THR A N 1
ATOM 2804 C CA . THR A 1 389 ? 6.450 22.069 3.558 1.00 84.62 389 THR A CA 1
ATOM 2805 C C . THR A 1 389 ? 5.699 21.285 2.484 1.00 84.62 389 THR A C 1
ATOM 2807 O O . THR A 1 389 ? 6.202 21.162 1.372 1.00 84.62 389 THR A O 1
ATOM 2810 N N . GLY A 1 390 ? 4.490 20.806 2.787 1.00 88.31 390 GLY A N 1
ATOM 2811 C CA . GLY A 1 390 ? 3.624 20.130 1.818 1.00 88.31 390 GLY A CA 1
ATOM 2812 C C . GLY A 1 390 ? 3.206 18.733 2.267 1.00 88.31 390 GLY A C 1
ATOM 2813 O O . GLY A 1 390 ? 4.029 17.913 2.675 1.00 88.31 390 GLY A O 1
ATOM 2814 N N . ALA A 1 391 ? 1.905 18.463 2.189 1.00 93.44 391 ALA A N 1
ATOM 2815 C CA . ALA A 1 391 ? 1.351 17.147 2.464 1.00 93.44 391 ALA A CA 1
ATOM 2816 C C . ALA A 1 391 ? 1.571 16.210 1.270 1.00 93.44 391 ALA A C 1
ATOM 2818 O O . ALA A 1 391 ? 1.539 16.637 0.112 1.00 93.44 391 ALA A O 1
ATOM 2819 N N . MET A 1 392 ? 1.723 14.921 1.555 1.00 95.88 392 MET A N 1
ATOM 2820 C CA . MET A 1 392 ? 1.747 13.864 0.554 1.00 95.88 392 MET A CA 1
ATOM 2821 C C . MET A 1 392 ? 0.446 13.067 0.610 1.00 95.88 392 MET A C 1
ATOM 2823 O O . MET A 1 392 ? 0.049 12.577 1.669 1.00 95.88 392 MET A O 1
ATOM 2827 N N . SER A 1 393 ? -0.193 12.878 -0.543 1.00 96.19 393 SER A N 1
ATOM 2828 C CA . SER A 1 393 ? -1.357 12.003 -0.678 1.00 96.19 393 SER A CA 1
ATOM 2829 C C . SER A 1 393 ? -1.149 10.971 -1.775 1.00 96.19 393 SER A C 1
ATOM 2831 O O . SER A 1 393 ? -0.938 11.316 -2.936 1.00 96.19 393 SER A O 1
ATOM 2833 N N . THR A 1 394 ? -1.231 9.696 -1.404 1.00 98.31 394 THR A N 1
ATOM 2834 C CA . THR A 1 394 ? -1.129 8.557 -2.318 1.00 98.31 394 THR A CA 1
ATOM 2835 C C . THR A 1 394 ? -2.455 7.827 -2.370 1.00 98.31 394 THR A C 1
ATOM 2837 O O . THR A 1 394 ? -2.886 7.260 -1.374 1.00 98.31 394 THR A O 1
ATOM 2840 N N . THR A 1 395 ? -3.086 7.802 -3.538 1.00 98.19 395 THR A N 1
ATOM 2841 C CA . THR A 1 395 ? -4.305 7.037 -3.802 1.00 98.19 395 THR A CA 1
ATOM 2842 C C . THR A 1 395 ? -3.970 5.798 -4.617 1.00 98.19 395 THR A C 1
ATOM 2844 O O . THR A 1 395 ? -3.362 5.903 -5.683 1.00 98.19 395 THR A O 1
ATOM 2847 N N . ILE A 1 396 ? -4.400 4.631 -4.135 1.00 98.25 396 ILE A N 1
ATOM 2848 C CA . ILE A 1 396 ? -4.306 3.359 -4.858 1.00 98.25 396 ILE A CA 1
ATOM 2849 C C . ILE A 1 396 ? -5.721 2.884 -5.184 1.00 98.25 396 ILE A C 1
ATOM 2851 O O . ILE A 1 396 ? -6.486 2.502 -4.295 1.00 98.25 396 ILE A O 1
ATOM 2855 N N . GLY A 1 397 ? -6.060 2.897 -6.474 1.00 96.56 397 GLY A N 1
ATOM 2856 C CA . GLY A 1 397 ? -7.384 2.500 -6.957 1.00 96.56 397 GLY A CA 1
ATOM 2857 C C . GLY A 1 397 ? -7.665 1.005 -6.797 1.00 96.56 397 GLY A C 1
ATOM 2858 O O . GLY A 1 397 ? -8.784 0.615 -6.473 1.00 96.56 397 GLY A O 1
ATOM 2859 N N . THR A 1 398 ? -6.661 0.155 -7.011 1.00 97.44 398 THR A N 1
ATOM 2860 C CA . THR A 1 398 ? -6.744 -1.299 -6.818 1.00 97.44 398 THR A CA 1
ATOM 2861 C C . THR A 1 398 ? -5.447 -1.826 -6.217 1.00 97.44 398 THR A C 1
ATOM 2863 O O . THR A 1 398 ? -4.371 -1.639 -6.786 1.00 97.44 398 THR A O 1
ATOM 2866 N N . LEU A 1 399 ? -5.554 -2.504 -5.073 1.00 97.50 399 LEU A N 1
ATOM 2867 C CA . LEU A 1 399 ? -4.443 -3.171 -4.402 1.00 97.50 399 LEU A CA 1
ATOM 2868 C C . LEU A 1 399 ? -4.550 -4.687 -4.604 1.00 97.50 399 LEU A C 1
ATOM 2870 O O . LEU A 1 399 ? -5.505 -5.309 -4.142 1.00 97.50 399 LEU A O 1
ATOM 2874 N N . ASN A 1 400 ? -3.548 -5.272 -5.258 1.00 95.75 400 ASN A N 1
ATOM 2875 C CA . ASN A 1 400 ? -3.442 -6.708 -5.502 1.00 95.75 400 ASN A CA 1
ATOM 2876 C C . ASN A 1 400 ? -2.290 -7.323 -4.695 1.00 95.75 400 ASN A C 1
ATOM 2878 O O . ASN A 1 400 ? -1.212 -6.737 -4.582 1.00 95.75 400 ASN A O 1
ATOM 2882 N N . GLY A 1 401 ? -2.511 -8.541 -4.196 1.00 92.31 401 GLY A N 1
ATOM 2883 C CA . GLY A 1 401 ? -1.565 -9.272 -3.350 1.00 92.31 401 GLY A CA 1
ATOM 2884 C C . GLY A 1 401 ? -1.820 -9.076 -1.852 1.00 92.31 401 GLY A C 1
ATOM 2885 O O . GLY A 1 401 ? -2.553 -8.186 -1.437 1.00 92.31 401 GLY A O 1
ATOM 2886 N N . THR A 1 402 ? -1.222 -9.942 -1.033 1.00 93.62 402 THR A N 1
ATOM 2887 C CA . THR A 1 402 ? -1.384 -9.957 0.437 1.00 93.62 402 THR A CA 1
ATOM 2888 C C . THR A 1 402 ? -0.064 -9.752 1.180 1.00 93.62 402 THR A C 1
ATOM 2890 O O . THR A 1 402 ? -0.021 -9.826 2.403 1.00 93.62 402 THR A O 1
ATOM 2893 N N . ASN A 1 403 ? 1.033 -9.532 0.449 1.00 94.06 403 ASN A N 1
ATOM 2894 C CA . ASN A 1 403 ? 2.392 -9.476 0.993 1.00 94.06 403 ASN A CA 1
ATOM 2895 C C . ASN A 1 403 ? 2.869 -8.053 1.307 1.00 94.06 403 ASN A C 1
ATOM 2897 O O . ASN A 1 403 ? 3.998 -7.893 1.772 1.00 94.06 403 ASN A O 1
ATOM 2901 N N . LEU A 1 404 ? 2.040 -7.040 1.036 1.00 98.19 404 LEU A N 1
ATOM 2902 C CA . LEU A 1 404 ? 2.426 -5.641 1.151 1.00 98.19 404 LEU A CA 1
ATOM 2903 C C . LEU A 1 404 ? 2.460 -5.182 2.609 1.00 98.19 404 LEU A C 1
ATOM 2905 O O . LEU A 1 404 ? 1.436 -5.198 3.295 1.00 98.19 404 LEU A O 1
ATOM 2909 N N . THR A 1 405 ? 3.619 -4.704 3.046 1.00 98.56 405 THR A N 1
ATOM 2910 C CA . THR A 1 405 ? 3.734 -3.810 4.198 1.00 98.56 405 THR A CA 1
ATOM 2911 C C . THR A 1 405 ? 3.697 -2.369 3.700 1.00 98.56 405 THR A C 1
ATOM 2913 O O . THR A 1 405 ? 4.490 -1.998 2.835 1.00 98.56 405 THR A O 1
ATOM 2916 N N . ALA A 1 406 ? 2.792 -1.555 4.232 1.00 98.62 406 ALA A N 1
ATOM 2917 C CA . ALA A 1 406 ? 2.799 -0.114 4.001 1.00 98.62 406 ALA A CA 1
ATOM 2918 C C . ALA A 1 406 ? 3.482 0.593 5.178 1.00 98.62 406 ALA A C 1
ATOM 2920 O O . ALA A 1 406 ? 3.140 0.333 6.329 1.00 98.62 406 ALA A O 1
ATOM 2921 N N . THR A 1 407 ? 4.413 1.498 4.893 1.00 98.56 407 THR A N 1
ATOM 2922 C CA . THR A 1 407 ? 5.091 2.328 5.890 1.00 98.56 407 THR A CA 1
ATOM 2923 C C . THR A 1 407 ? 4.761 3.789 5.650 1.00 98.56 407 THR A C 1
ATOM 2925 O O . THR A 1 407 ? 5.061 4.317 4.580 1.00 98.56 407 THR A O 1
ATOM 2928 N N . LEU A 1 408 ? 4.180 4.448 6.649 1.00 98.38 408 LEU A N 1
ATOM 2929 C CA . LEU A 1 408 ? 3.898 5.882 6.610 1.00 98.38 408 LEU A CA 1
ATOM 2930 C C . LEU A 1 408 ? 4.961 6.628 7.410 1.00 98.38 408 LEU A C 1
ATOM 2932 O O . LEU A 1 408 ? 5.268 6.252 8.542 1.00 98.38 408 LEU A O 1
ATOM 2936 N N . LYS A 1 409 ? 5.548 7.661 6.810 1.00 97.19 409 LYS A N 1
ATOM 2937 C CA . LYS A 1 409 ? 6.492 8.557 7.478 1.00 97.19 409 LYS A CA 1
ATOM 2938 C C . LYS A 1 409 ? 6.086 10.007 7.238 1.00 97.19 409 LYS A C 1
ATOM 2940 O O . LYS A 1 409 ? 6.732 10.737 6.485 1.00 97.19 409 LYS A O 1
ATOM 2945 N N . GLY A 1 410 ? 4.977 10.401 7.847 1.00 95.56 410 GLY A N 1
ATOM 2946 C CA . GLY A 1 410 ? 4.631 11.807 8.000 1.00 95.56 410 GLY A CA 1
ATOM 2947 C C . GLY A 1 410 ? 5.554 12.490 9.011 1.00 95.56 410 GLY A C 1
ATOM 2948 O O . GLY A 1 410 ? 6.245 11.834 9.798 1.00 95.56 410 GLY A O 1
ATOM 2949 N N . LYS A 1 411 ? 5.555 13.820 8.992 1.00 91.88 411 LYS A N 1
ATOM 2950 C CA . LYS A 1 411 ? 6.298 14.637 9.958 1.00 91.88 411 LYS A CA 1
ATOM 2951 C C . LYS A 1 411 ? 5.386 15.386 10.925 1.00 91.88 411 LYS A C 1
ATOM 2953 O O . LYS A 1 411 ? 5.715 15.451 12.103 1.00 91.88 411 LYS A O 1
ATOM 2958 N N . ASP A 1 412 ? 4.275 15.926 10.426 1.00 90.94 412 ASP A N 1
ATOM 2959 C CA . ASP A 1 412 ? 3.235 16.640 11.173 1.00 90.94 412 ASP A CA 1
ATOM 2960 C C . ASP A 1 412 ? 1.956 16.760 10.319 1.00 90.94 412 ASP A C 1
ATOM 2962 O O . ASP A 1 412 ? 1.862 16.195 9.228 1.00 90.94 412 ASP A O 1
ATOM 2966 N N . THR A 1 413 ? 0.950 17.500 10.791 1.00 86.06 413 THR A N 1
ATOM 2967 C CA . THR A 1 413 ? -0.330 17.675 10.081 1.00 86.06 413 THR A CA 1
ATOM 2968 C C . THR A 1 413 ? -0.207 18.419 8.745 1.00 86.06 413 THR A C 1
ATOM 2970 O O . THR A 1 413 ? -1.023 18.193 7.849 1.00 86.06 413 THR A O 1
ATOM 2973 N N . THR A 1 414 ? 0.805 19.274 8.578 1.00 88.88 414 THR A N 1
ATOM 2974 C CA . THR A 1 414 ? 1.083 20.022 7.340 1.00 88.88 414 THR A CA 1
ATOM 2975 C C . THR A 1 414 ? 1.967 19.239 6.371 1.00 88.88 414 THR A C 1
ATOM 2977 O O . THR A 1 414 ? 1.801 19.350 5.157 1.00 88.88 414 THR A O 1
ATOM 2980 N N . ASN A 1 415 ? 2.842 18.391 6.907 1.00 92.69 415 ASN A N 1
ATOM 2981 C CA . ASN A 1 415 ? 3.717 17.464 6.200 1.00 92.69 415 ASN A CA 1
ATOM 2982 C C . ASN A 1 415 ? 3.234 16.015 6.378 1.00 92.69 415 ASN A C 1
ATOM 2984 O O . ASN A 1 415 ? 4.026 15.096 6.617 1.00 92.69 415 ASN A O 1
ATOM 2988 N N . SER A 1 416 ? 1.926 15.805 6.250 1.00 94.94 416 SER A N 1
ATOM 2989 C CA . SER A 1 416 ? 1.299 14.500 6.462 1.00 94.94 416 SER A CA 1
ATOM 2990 C C . SER A 1 416 ? 1.643 13.496 5.360 1.00 94.94 416 SER A C 1
ATOM 2992 O O . SER A 1 416 ? 1.919 13.869 4.218 1.00 94.94 416 SER A O 1
ATOM 2994 N N . ALA A 1 417 ? 1.597 12.208 5.701 1.00 97.44 417 ALA A N 1
ATOM 2995 C CA . ALA A 1 417 ? 1.689 11.102 4.753 1.00 97.44 417 ALA A CA 1
ATOM 2996 C C . ALA A 1 417 ? 0.346 10.365 4.718 1.00 97.44 417 ALA A C 1
ATOM 2998 O O . ALA A 1 417 ? 0.002 9.631 5.647 1.00 97.44 417 ALA A O 1
ATOM 2999 N N . THR A 1 418 ? -0.423 10.578 3.649 1.00 98.06 418 THR A N 1
ATOM 3000 C CA . THR A 1 418 ? -1.743 9.965 3.465 1.00 98.06 418 THR A CA 1
ATOM 3001 C C . THR A 1 418 ? -1.676 8.802 2.483 1.00 98.06 418 THR A C 1
ATOM 3003 O O . THR A 1 418 ? -1.267 8.975 1.334 1.00 98.06 418 THR A O 1
ATOM 3006 N N . LEU A 1 419 ? -2.141 7.632 2.917 1.00 98.62 419 LEU A N 1
ATOM 3007 C CA . LEU A 1 419 ? -2.410 6.475 2.072 1.00 98.62 419 LEU A CA 1
ATOM 3008 C C . LEU A 1 419 ? -3.922 6.272 1.955 1.00 98.62 419 LEU A C 1
ATOM 3010 O O . LEU A 1 419 ? -4.570 5.854 2.912 1.00 98.62 419 LEU A O 1
ATOM 3014 N N . ALA A 1 420 ? -4.473 6.544 0.777 1.00 98.12 420 ALA A N 1
ATOM 3015 C CA . ALA A 1 420 ? -5.868 6.310 0.446 1.00 98.12 420 ALA A CA 1
ATOM 3016 C C . ALA A 1 420 ? -6.030 5.000 -0.338 1.00 98.12 420 ALA A C 1
ATOM 3018 O O . ALA A 1 420 ? -5.412 4.816 -1.392 1.00 98.12 420 ALA A O 1
ATOM 3019 N N . LEU A 1 421 ? -6.868 4.090 0.165 1.00 97.62 421 LEU A N 1
ATOM 3020 C CA . LEU A 1 421 ? -7.095 2.766 -0.428 1.00 97.62 421 LEU A CA 1
ATOM 3021 C C . LEU A 1 421 ? -8.572 2.540 -0.741 1.00 97.62 421 LEU A C 1
ATOM 3023 O O . LEU A 1 421 ? -9.450 2.928 0.027 1.00 97.62 421 LEU A O 1
ATOM 3027 N N . ASN A 1 422 ? -8.840 1.812 -1.825 1.00 94.88 422 ASN A N 1
ATOM 3028 C CA . ASN A 1 422 ? -10.188 1.385 -2.205 1.00 94.88 422 ASN A CA 1
ATOM 3029 C C . ASN A 1 422 ? -10.568 -0.024 -1.673 1.00 94.88 422 ASN A C 1
ATOM 3031 O O . ASN A 1 422 ? -11.356 -0.749 -2.283 1.00 94.88 422 ASN A O 1
ATOM 3035 N N . GLY A 1 423 ? -9.966 -0.430 -0.551 1.00 94.31 423 GLY A N 1
ATOM 3036 C CA . GLY A 1 423 ? -10.034 -1.784 0.017 1.00 94.31 423 GLY A CA 1
ATOM 3037 C C . GLY A 1 423 ? -8.805 -2.644 -0.306 1.00 94.31 423 GLY A C 1
ATOM 3038 O O . GLY A 1 423 ? -7.755 -2.125 -0.690 1.00 94.31 423 GLY A O 1
ATOM 3039 N N . GLY A 1 424 ? -8.917 -3.962 -0.114 1.00 96.19 424 GLY A N 1
ATOM 3040 C CA . GLY A 1 424 ? -7.844 -4.933 -0.374 1.00 96.19 424 GLY A CA 1
ATOM 3041 C C . GLY A 1 424 ? -7.253 -5.548 0.898 1.00 96.19 424 GLY A C 1
ATOM 3042 O O . GLY A 1 424 ? -7.924 -5.674 1.924 1.00 96.19 424 GLY A O 1
ATOM 3043 N N . THR A 1 425 ? -5.993 -5.986 0.846 1.00 97.31 425 THR A N 1
ATOM 3044 C CA . THR A 1 425 ? -5.313 -6.597 2.000 1.00 97.31 425 THR A CA 1
ATOM 3045 C C . THR A 1 425 ? -3.894 -6.071 2.155 1.00 97.31 425 THR A C 1
ATOM 3047 O O . THR A 1 425 ? -3.085 -6.158 1.237 1.00 97.31 425 THR A O 1
ATOM 3050 N N . LEU A 1 426 ? -3.578 -5.580 3.352 1.00 98.31 426 LEU A N 1
ATOM 3051 C CA . LEU A 1 426 ? -2.213 -5.316 3.786 1.00 98.31 426 LEU A CA 1
ATOM 3052 C C . LEU A 1 426 ? -1.741 -6.451 4.695 1.00 98.31 426 LEU A C 1
ATOM 3054 O O . LEU A 1 426 ? -2.462 -6.921 5.585 1.00 98.31 426 LEU A O 1
ATOM 3058 N N . LYS A 1 427 ? -0.483 -6.851 4.520 1.00 98.00 427 LYS A N 1
ATOM 3059 C CA . LYS A 1 427 ? 0.206 -7.686 5.502 1.00 98.00 427 LYS A CA 1
ATOM 3060 C C . LYS A 1 427 ? 0.353 -6.912 6.809 1.00 98.00 427 LYS A C 1
ATOM 3062 O O . LYS A 1 427 ? 0.009 -7.425 7.867 1.00 98.00 427 LYS A O 1
ATOM 3067 N N . ALA A 1 428 ? 0.844 -5.679 6.719 1.00 98.31 428 ALA A N 1
ATOM 3068 C CA . ALA A 1 428 ? 1.075 -4.799 7.856 1.00 98.31 428 ALA A CA 1
ATOM 3069 C C . ALA A 1 428 ? 0.956 -3.323 7.450 1.00 98.31 428 ALA A C 1
ATOM 3071 O O . ALA A 1 428 ? 1.201 -2.966 6.295 1.00 98.31 428 ALA A O 1
ATOM 3072 N N . LEU A 1 429 ? 0.631 -2.481 8.428 1.00 98.44 429 LEU A N 1
ATOM 3073 C CA . LEU A 1 429 ? 0.799 -1.033 8.368 1.00 98.44 429 LEU A CA 1
ATOM 3074 C C . LEU A 1 429 ? 1.767 -0.637 9.486 1.00 98.44 429 LEU A C 1
ATOM 3076 O O . LEU A 1 429 ? 1.515 -0.940 10.651 1.00 98.44 429 LEU A O 1
ATOM 3080 N N . THR A 1 430 ? 2.873 0.003 9.128 1.00 97.69 430 THR A N 1
ATOM 3081 C CA . THR A 1 430 ? 3.921 0.441 10.057 1.00 97.69 430 THR A CA 1
ATOM 3082 C C . THR A 1 430 ? 4.145 1.943 9.954 1.00 97.69 430 THR A C 1
ATOM 3084 O O . THR A 1 430 ? 3.877 2.551 8.917 1.00 97.69 430 THR A O 1
ATOM 3087 N N . LEU A 1 431 ? 4.664 2.542 11.020 1.00 97.00 431 LEU A N 1
ATOM 3088 C CA . LEU A 1 431 ? 4.946 3.972 11.102 1.00 97.00 431 LEU A CA 1
ATOM 3089 C C . LEU A 1 431 ? 6.456 4.196 11.221 1.00 97.00 431 LEU A C 1
ATOM 3091 O O . LEU A 1 431 ? 7.159 3.393 11.836 1.00 97.00 431 LEU A O 1
ATOM 3095 N N . GLY A 1 432 ? 6.966 5.273 10.625 1.00 94.62 432 GLY A N 1
ATOM 3096 C CA . GLY A 1 432 ? 8.355 5.696 10.809 1.00 94.62 432 GLY A CA 1
ATOM 3097 C C . GLY A 1 432 ? 8.651 6.097 12.252 1.00 94.62 432 GLY A C 1
ATOM 3098 O O . GLY A 1 432 ? 7.752 6.520 12.985 1.00 94.62 432 GLY A O 1
ATOM 3099 N N . GLU A 1 433 ? 9.917 6.010 12.659 1.00 89.62 433 GLU A N 1
ATOM 3100 C CA . GLU A 1 433 ? 10.372 6.490 13.968 1.00 89.62 433 GLU A CA 1
ATOM 3101 C C . GLU A 1 433 ? 9.930 7.945 14.177 1.00 89.62 433 GLU A C 1
ATOM 3103 O O . GLU A 1 433 ? 10.181 8.799 13.328 1.00 89.62 433 GLU A O 1
ATOM 3108 N N . THR A 1 434 ? 9.237 8.231 15.285 1.00 88.69 434 THR A N 1
ATOM 3109 C CA . THR A 1 434 ? 8.720 9.577 15.620 1.00 88.69 434 THR A CA 1
ATOM 3110 C C . THR A 1 434 ? 7.808 10.229 14.562 1.00 88.69 434 THR A C 1
ATOM 3112 O O . THR A 1 434 ? 7.618 11.442 14.574 1.00 88.69 434 THR A O 1
ATOM 3115 N N . SER A 1 435 ? 7.259 9.449 13.621 1.00 93.38 435 SER A N 1
ATOM 3116 C CA . SER A 1 435 ? 6.426 9.986 12.537 1.00 93.38 435 SER A CA 1
ATOM 3117 C C . SER A 1 435 ? 5.048 10.428 13.032 1.00 93.38 435 SER A C 1
ATOM 3119 O O . SER A 1 435 ? 4.355 9.671 13.713 1.00 93.38 435 SER A O 1
ATOM 3121 N N . THR A 1 436 ? 4.625 11.630 12.641 1.00 94.31 436 THR A N 1
ATOM 3122 C CA . THR A 1 436 ? 3.285 12.169 12.940 1.00 94.31 436 THR A CA 1
ATOM 3123 C C . THR A 1 436 ? 2.615 12.706 11.674 1.00 94.31 436 THR A C 1
ATOM 3125 O O . THR A 1 436 ? 3.250 12.807 10.626 1.00 94.31 436 THR A O 1
ATOM 3128 N N . GLY A 1 437 ? 1.319 13.006 11.709 1.00 94.38 437 GLY A N 1
ATOM 3129 C CA . GLY A 1 437 ? 0.530 13.260 10.507 1.00 94.38 437 GLY A CA 1
ATOM 3130 C C . GLY A 1 437 ? 0.399 12.042 9.587 1.00 94.38 437 GLY A C 1
ATOM 3131 O O . GLY A 1 437 ? 0.327 12.206 8.367 1.00 94.38 437 GLY A O 1
ATOM 3132 N N . ASN A 1 438 ? 0.390 10.817 10.121 1.00 97.31 438 ASN A N 1
ATOM 3133 C CA . ASN A 1 438 ? 0.164 9.620 9.305 1.00 97.31 438 ASN A CA 1
ATOM 3134 C C . ASN A 1 438 ? -1.336 9.367 9.141 1.00 97.31 438 ASN A C 1
ATOM 3136 O O . ASN A 1 438 ? -2.080 9.316 10.123 1.00 97.31 438 ASN A O 1
ATOM 3140 N N . ILE A 1 439 ? -1.797 9.179 7.904 1.00 97.88 439 ILE A N 1
ATOM 3141 C CA . ILE A 1 439 ? -3.225 9.020 7.611 1.00 97.88 439 ILE A CA 1
ATOM 3142 C C . ILE A 1 439 ? -3.453 7.778 6.748 1.00 97.88 439 ILE A C 1
ATOM 3144 O O . ILE A 1 439 ? -2.924 7.672 5.643 1.00 97.88 439 ILE A O 1
ATOM 3148 N N . LEU A 1 440 ? -4.294 6.862 7.227 1.00 98.38 440 LEU A N 1
ATOM 3149 C CA . LEU A 1 440 ? -4.919 5.822 6.412 1.00 98.38 440 LEU A CA 1
ATOM 3150 C C . LEU A 1 440 ? -6.335 6.284 6.057 1.00 98.38 440 LEU A C 1
ATOM 3152 O O . LEU A 1 440 ? -7.198 6.368 6.930 1.00 98.38 440 LEU A O 1
ATOM 3156 N N . ASP A 1 441 ? -6.579 6.592 4.788 1.00 97.69 441 ASP A N 1
ATOM 3157 C CA . ASP A 1 441 ? -7.861 7.120 4.325 1.00 97.69 441 ASP A CA 1
ATOM 3158 C C . ASP A 1 441 ? -8.669 6.059 3.567 1.00 97.69 441 ASP A C 1
ATOM 3160 O O . ASP A 1 441 ? -8.336 5.661 2.450 1.00 97.69 441 ASP A O 1
ATOM 3164 N N . LEU A 1 442 ? -9.756 5.599 4.182 1.00 97.12 442 LEU A N 1
ATOM 3165 C CA . LEU A 1 442 ? -10.714 4.660 3.595 1.00 97.12 442 LEU A CA 1
ATOM 3166 C C . LEU A 1 442 ? -12.060 5.327 3.339 1.00 97.12 442 LEU A C 1
ATOM 3168 O O . LEU A 1 442 ? -13.066 4.645 3.159 1.00 97.12 442 LEU A O 1
ATOM 3172 N N . SER A 1 443 ? -12.104 6.660 3.310 1.00 93.12 443 SER A N 1
ATOM 3173 C CA . SER A 1 443 ? -13.347 7.375 3.049 1.00 93.12 443 SER A CA 1
ATOM 3174 C C . SER A 1 443 ? -13.894 7.062 1.652 1.00 93.12 443 SER A C 1
ATOM 3176 O O . SER A 1 443 ? -15.098 6.971 1.465 1.00 93.12 443 SER A O 1
ATOM 3178 N N . ASN A 1 444 ? -13.044 6.814 0.659 1.00 91.62 444 ASN A N 1
ATOM 3179 C CA . ASN A 1 444 ? -13.493 6.445 -0.689 1.00 91.62 444 ASN A CA 1
ATOM 3180 C C . ASN A 1 444 ? -13.480 4.929 -0.943 1.00 91.62 444 ASN A C 1
ATOM 3182 O O . ASN A 1 444 ? -13.583 4.510 -2.094 1.00 91.62 444 ASN A O 1
ATOM 3186 N N . ALA A 1 445 ? -13.337 4.109 0.104 1.00 94.56 445 ALA A N 1
ATOM 3187 C CA . ALA A 1 445 ? -13.285 2.664 -0.044 1.00 94.56 445 ALA A CA 1
ATOM 3188 C C . ALA A 1 445 ? -14.653 2.081 -0.423 1.00 94.56 445 ALA A C 1
ATOM 3190 O O . ALA A 1 445 ? -15.658 2.322 0.236 1.00 94.56 445 ALA A O 1
ATOM 3191 N N . THR A 1 446 ? -14.663 1.264 -1.472 1.00 92.00 446 THR A N 1
ATOM 3192 C CA . THR A 1 446 ? -15.845 0.546 -1.982 1.00 92.00 446 THR A CA 1
ATOM 3193 C C . THR A 1 446 ? -15.891 -0.914 -1.532 1.00 92.00 446 THR A C 1
ATOM 3195 O O . THR A 1 446 ? -16.868 -1.615 -1.785 1.00 92.00 446 THR A O 1
ATOM 3198 N N . SER A 1 447 ? -14.835 -1.388 -0.867 1.00 94.12 447 SER A N 1
ATOM 3199 C CA . SER A 1 447 ? -14.717 -2.749 -0.349 1.00 94.12 447 SER A CA 1
ATOM 3200 C C . SER A 1 447 ? -13.931 -2.778 0.963 1.00 94.12 447 SER A C 1
ATOM 3202 O O . SER A 1 447 ? -13.251 -1.811 1.315 1.00 94.12 447 SER A O 1
ATOM 3204 N N . THR A 1 448 ? -14.029 -3.893 1.689 1.00 95.88 448 THR A N 1
ATOM 3205 C CA . THR A 1 448 ? -13.322 -4.105 2.957 1.00 95.88 448 THR A CA 1
ATOM 3206 C C . THR A 1 448 ? -11.806 -3.998 2.783 1.00 95.88 448 THR A C 1
ATOM 3208 O O . THR A 1 448 ? -11.231 -4.619 1.884 1.00 95.88 448 THR A O 1
ATOM 3211 N N . LEU A 1 449 ? -11.143 -3.277 3.692 1.00 98.00 449 LEU A N 1
ATOM 3212 C CA . LEU A 1 449 ? -9.696 -3.389 3.891 1.00 98.00 449 LEU A CA 1
ATOM 3213 C C . LEU A 1 449 ? -9.410 -4.359 5.041 1.00 98.00 449 LEU A C 1
ATOM 3215 O O . LEU A 1 449 ? -9.970 -4.215 6.126 1.00 98.00 449 LEU A O 1
ATOM 3219 N N . SER A 1 450 ? -8.500 -5.309 4.826 1.00 98.00 450 SER A N 1
ATOM 3220 C CA . SER A 1 450 ? -7.971 -6.180 5.885 1.00 98.00 450 SER A CA 1
ATOM 3221 C C . SER A 1 450 ? -6.496 -5.902 6.157 1.00 98.00 450 SER A C 1
ATOM 3223 O O . SER A 1 450 ? -5.699 -5.829 5.223 1.00 98.00 450 SER A O 1
ATOM 3225 N N . ILE A 1 451 ? -6.118 -5.789 7.429 1.00 98.50 451 ILE A N 1
ATOM 3226 C CA . ILE A 1 451 ? -4.728 -5.671 7.884 1.00 98.50 451 ILE A CA 1
ATOM 3227 C C . ILE A 1 451 ? -4.429 -6.878 8.771 1.00 98.50 451 ILE A C 1
ATOM 3229 O O . ILE A 1 451 ? -5.098 -7.109 9.779 1.00 98.50 451 ILE A O 1
ATOM 3233 N N . THR A 1 452 ? -3.458 -7.689 8.353 1.00 98.00 452 THR A N 1
ATOM 3234 C CA . THR A 1 452 ? -3.220 -9.005 8.969 1.00 98.00 452 THR A CA 1
ATOM 3235 C C . THR A 1 452 ? -2.448 -8.898 10.279 1.00 98.00 452 THR A C 1
ATOM 3237 O O . THR A 1 452 ? -2.851 -9.484 11.280 1.00 98.00 452 THR A O 1
ATOM 3240 N N . ASN A 1 453 ? -1.352 -8.145 10.282 1.00 98.25 453 ASN A N 1
ATOM 3241 C CA . ASN A 1 453 ? -0.518 -7.946 11.460 1.00 98.25 453 ASN A CA 1
ATOM 3242 C C . ASN A 1 453 ? -1.060 -6.824 12.352 1.00 98.25 453 ASN A C 1
ATOM 3244 O O . ASN A 1 453 ? -1.803 -5.956 11.897 1.00 98.25 453 ASN A O 1
ATOM 3248 N N . GLN A 1 454 ? -0.643 -6.833 13.619 1.00 97.25 454 GLN A N 1
ATOM 3249 C CA . GLN A 1 454 ? -0.941 -5.750 14.548 1.00 97.25 454 GLN A CA 1
ATOM 3250 C C . GLN A 1 454 ? -0.319 -4.438 14.062 1.00 97.25 454 GLN A C 1
ATOM 3252 O O . GLN A 1 454 ? 0.837 -4.414 13.634 1.00 97.25 454 GLN A O 1
ATOM 3257 N N . ILE A 1 455 ? -1.082 -3.353 14.161 1.00 97.75 455 ILE A N 1
ATOM 3258 C CA . ILE A 1 455 ? -0.576 -1.992 13.994 1.00 97.75 455 ILE A CA 1
ATOM 3259 C C . ILE A 1 455 ? -0.113 -1.504 15.362 1.00 97.75 455 ILE A C 1
ATOM 3261 O O . ILE A 1 455 ? -0.883 -1.553 16.321 1.00 97.75 455 ILE A O 1
ATOM 3265 N N . ASN A 1 456 ? 1.121 -1.019 15.447 1.00 95.31 456 ASN A N 1
ATOM 3266 C CA . ASN A 1 456 ? 1.673 -0.452 16.672 1.00 95.31 456 ASN A CA 1
ATOM 3267 C C . ASN A 1 456 ? 1.881 1.048 16.479 1.00 95.31 456 ASN A C 1
ATOM 3269 O O . ASN A 1 456 ? 2.588 1.453 15.557 1.00 95.31 456 ASN A O 1
ATOM 3273 N N . VAL A 1 457 ? 1.250 1.846 17.338 1.00 95.38 457 VAL A N 1
ATOM 3274 C CA . VAL A 1 457 ? 1.454 3.295 17.423 1.00 95.38 457 VAL A CA 1
ATOM 3275 C C . VAL A 1 457 ? 2.236 3.579 18.699 1.00 95.38 457 VAL A C 1
ATOM 3277 O O . VAL A 1 457 ? 1.694 3.544 19.808 1.00 95.38 457 VAL A O 1
ATOM 3280 N N . GLU A 1 458 ? 3.538 3.785 18.545 1.00 93.50 458 GLU A N 1
ATOM 3281 C CA . GLU A 1 458 ? 4.456 4.000 19.659 1.00 93.50 458 GLU A CA 1
ATOM 3282 C C . GLU A 1 458 ? 4.394 5.443 20.185 1.00 93.50 458 GLU A C 1
ATOM 3284 O O . GLU A 1 458 ? 3.657 6.306 19.699 1.00 93.50 458 GLU A O 1
ATOM 3289 N N . ASN A 1 459 ? 5.192 5.730 21.212 1.00 90.19 459 ASN A N 1
ATOM 3290 C CA . ASN A 1 459 ? 5.316 7.080 21.745 1.00 90.19 459 ASN A CA 1
ATOM 3291 C C . ASN A 1 459 ? 5.862 8.032 20.674 1.00 90.19 459 ASN A C 1
ATOM 3293 O O . ASN A 1 459 ? 6.808 7.704 19.961 1.00 90.19 459 ASN A O 1
ATOM 3297 N N . ASN A 1 460 ? 5.302 9.243 20.613 1.00 89.44 460 ASN A N 1
ATOM 3298 C CA . ASN A 1 460 ? 5.628 10.263 19.608 1.00 89.44 460 ASN A CA 1
ATOM 3299 C C . ASN A 1 460 ? 5.288 9.865 18.164 1.00 89.44 460 ASN A C 1
ATOM 3301 O O . ASN A 1 460 ? 5.792 10.490 17.235 1.00 89.44 460 ASN A O 1
ATOM 3305 N N . GLN A 1 461 ? 4.456 8.843 17.971 1.00 93.88 461 GLN A N 1
ATOM 3306 C CA . GLN A 1 461 ? 3.831 8.561 16.688 1.00 93.88 461 GLN A CA 1
ATOM 3307 C C . GLN A 1 461 ? 2.352 8.930 16.729 1.00 93.88 461 GLN A C 1
ATOM 3309 O O . GLN A 1 461 ? 1.736 8.938 17.798 1.00 93.88 461 GLN A O 1
ATOM 3314 N N . ASP A 1 462 ? 1.772 9.194 15.562 1.00 94.56 462 ASP A N 1
ATOM 3315 C CA . ASP A 1 462 ? 0.324 9.218 15.392 1.00 94.56 462 ASP A CA 1
ATOM 3316 C C . ASP A 1 462 ? -0.127 8.405 14.175 1.00 94.56 462 ASP A C 1
ATOM 3318 O O . ASP A 1 462 ? 0.655 8.078 13.280 1.00 94.56 462 ASP A O 1
ATOM 3322 N N . LEU A 1 463 ? -1.405 8.047 14.175 1.00 96.50 463 LEU A N 1
ATOM 3323 C CA . LEU A 1 463 ? -2.108 7.445 13.061 1.00 96.50 463 LEU A CA 1
ATOM 3324 C C . LEU A 1 463 ? -3.569 7.875 13.116 1.00 96.50 463 LEU A C 1
ATOM 3326 O O . LEU A 1 463 ? -4.287 7.548 14.060 1.00 96.50 463 LEU A O 1
ATOM 3330 N N . THR A 1 464 ? -4.026 8.544 12.064 1.00 96.75 464 THR A N 1
ATOM 3331 C CA . THR A 1 464 ? -5.449 8.795 11.832 1.00 96.75 464 THR A CA 1
ATOM 3332 C C . THR A 1 464 ? -5.989 7.812 10.801 1.00 96.75 464 THR A C 1
ATOM 3334 O O . THR A 1 464 ? -5.500 7.753 9.675 1.00 96.75 464 THR A O 1
ATOM 3337 N N . ILE A 1 465 ? -7.029 7.066 11.158 1.00 97.88 465 ILE A N 1
ATOM 3338 C CA . ILE A 1 465 ? -7.759 6.181 10.248 1.00 97.88 465 ILE A CA 1
ATOM 3339 C C . ILE A 1 465 ? -9.103 6.828 9.926 1.00 97.88 465 ILE A C 1
ATOM 3341 O O . ILE A 1 465 ? -9.957 6.951 10.804 1.00 97.88 465 ILE A O 1
ATOM 3345 N N . LYS A 1 466 ? -9.304 7.225 8.669 1.00 96.94 466 LYS A N 1
ATOM 3346 C CA . LYS A 1 466 ? -10.572 7.798 8.202 1.00 96.94 466 LYS A CA 1
ATOM 3347 C C . LYS A 1 466 ? -11.458 6.716 7.607 1.00 96.94 466 LYS A C 1
ATOM 3349 O O . LYS A 1 466 ? -11.023 5.988 6.717 1.00 96.94 466 LYS A O 1
ATOM 3354 N N . LEU A 1 467 ? -12.702 6.637 8.063 1.00 95.56 467 LEU A N 1
ATOM 3355 C CA . LEU A 1 467 ? -13.691 5.660 7.610 1.00 95.56 467 LEU A CA 1
ATOM 3356 C C . LEU A 1 467 ? -14.945 6.368 7.088 1.00 95.56 467 LEU A C 1
ATOM 3358 O O . LEU A 1 467 ? -15.373 7.382 7.640 1.00 95.56 467 LEU A O 1
ATOM 3362 N N . LYS A 1 468 ? -15.549 5.810 6.036 1.00 92.94 468 LYS A N 1
ATOM 3363 C CA . LYS A 1 468 ? -16.881 6.184 5.545 1.00 92.94 468 LYS A CA 1
ATOM 3364 C C . LYS A 1 468 ? -17.496 5.000 4.818 1.00 92.94 468 LYS A C 1
ATOM 3366 O O . LYS A 1 468 ? -16.892 4.509 3.872 1.00 92.94 468 LYS A O 1
ATOM 3371 N N . ASN A 1 469 ? -18.683 4.562 5.235 1.00 92.00 469 ASN A N 1
ATOM 3372 C CA . ASN A 1 469 ? -19.475 3.549 4.518 1.00 92.00 469 ASN A CA 1
ATOM 3373 C C . ASN A 1 469 ? -18.671 2.277 4.172 1.00 92.00 469 ASN A C 1
ATOM 3375 O O . ASN A 1 469 ? -18.829 1.710 3.095 1.00 92.00 469 ASN A O 1
ATOM 3379 N N . THR A 1 470 ? -17.779 1.850 5.075 1.00 94.94 470 THR A N 1
ATOM 3380 C CA . THR A 1 470 ? -16.790 0.793 4.814 1.00 94.94 470 THR A CA 1
ATOM 3381 C C . THR A 1 470 ? -16.519 -0.082 6.037 1.00 94.94 470 THR A C 1
ATOM 3383 O O . THR A 1 470 ? -16.828 0.280 7.174 1.00 94.94 470 THR A O 1
ATOM 3386 N N . THR A 1 471 ? -15.910 -1.244 5.797 1.00 96.44 471 THR A N 1
ATOM 3387 C CA . THR A 1 471 ? -15.429 -2.157 6.838 1.00 96.44 471 THR A CA 1
ATOM 3388 C C . THR A 1 471 ? -13.903 -2.162 6.876 1.00 96.44 471 THR A C 1
ATOM 3390 O O . THR A 1 471 ? -13.244 -2.362 5.854 1.00 96.44 471 THR A O 1
ATOM 3393 N N . LEU A 1 472 ? -13.343 -2.011 8.075 1.00 97.94 472 LEU A N 1
ATOM 3394 C CA . LEU A 1 472 ? -11.929 -2.215 8.364 1.00 97.94 472 LEU A CA 1
ATOM 3395 C C . LEU A 1 472 ? -11.760 -3.441 9.270 1.00 97.94 472 LEU A C 1
ATOM 3397 O O . LEU A 1 472 ? -12.295 -3.491 10.379 1.00 97.94 472 LEU A O 1
ATOM 3401 N N . ALA A 1 473 ? -10.998 -4.428 8.804 1.00 98.00 473 ALA A N 1
ATOM 3402 C CA . ALA A 1 473 ? -10.634 -5.613 9.574 1.00 98.00 473 ALA A CA 1
ATOM 3403 C C . ALA A 1 473 ? -9.183 -5.513 10.064 1.00 98.00 473 ALA A C 1
ATOM 3405 O O . ALA A 1 473 ? -8.239 -5.638 9.284 1.00 98.00 473 ALA A O 1
ATOM 3406 N N . LEU A 1 474 ? -9.002 -5.294 11.365 1.00 97.69 474 LEU A N 1
ATOM 3407 C CA . LEU A 1 474 ? -7.706 -5.253 12.042 1.00 97.69 474 LEU A CA 1
ATOM 3408 C C . LEU A 1 474 ? -7.421 -6.618 12.670 1.00 97.69 474 LEU A C 1
ATOM 3410 O O . LEU A 1 474 ? -7.514 -6.778 13.883 1.00 97.69 474 LEU A O 1
ATOM 3414 N N . ASN A 1 475 ? -7.100 -7.629 11.864 1.00 97.19 475 ASN A N 1
ATOM 3415 C CA . ASN A 1 475 ? -6.992 -9.017 12.335 1.00 97.19 475 ASN A CA 1
ATOM 3416 C C . ASN A 1 475 ? -5.933 -9.192 13.434 1.00 97.19 475 ASN A C 1
ATOM 3418 O O . ASN A 1 475 ? -6.168 -9.917 14.398 1.00 97.19 475 ASN A O 1
ATOM 3422 N N . GLY A 1 476 ? -4.804 -8.487 13.327 1.00 96.00 476 GLY A N 1
ATOM 3423 C CA . GLY A 1 476 ? -3.776 -8.446 14.369 1.00 96.00 476 GLY A CA 1
ATOM 3424 C C . GLY A 1 476 ? -4.022 -7.399 15.464 1.00 96.00 476 GLY A C 1
ATOM 3425 O O . GLY A 1 476 ? -3.301 -7.381 16.456 1.00 96.00 476 GLY A O 1
ATOM 3426 N N . GLY A 1 477 ? -5.034 -6.543 15.307 1.00 96.50 477 GLY A N 1
ATOM 3427 C CA . GLY A 1 477 ? -5.369 -5.460 16.231 1.00 96.50 477 GLY A CA 1
ATOM 3428 C C . GLY A 1 477 ? -4.626 -4.141 15.982 1.00 96.50 477 GLY A C 1
ATOM 3429 O O . GLY A 1 477 ? -3.841 -4.000 15.044 1.00 96.50 477 GLY A O 1
ATOM 3430 N N . LEU A 1 478 ? -4.884 -3.170 16.856 1.00 96.44 478 LEU A N 1
ATOM 3431 C CA . LEU A 1 478 ? -4.241 -1.855 16.918 1.00 96.44 478 LEU A CA 1
ATOM 3432 C C . LEU A 1 478 ? -3.848 -1.580 18.369 1.00 96.44 478 LEU A C 1
ATOM 3434 O O . LEU A 1 478 ? -4.711 -1.543 19.246 1.00 96.44 478 LEU A O 1
ATOM 3438 N N . SER A 1 479 ? -2.555 -1.400 18.617 1.00 93.81 479 SER A N 1
ATOM 3439 C CA . SER A 1 479 ? -2.016 -1.022 19.921 1.00 93.81 479 SER A CA 1
ATOM 3440 C C . SER A 1 479 ? -1.516 0.423 19.893 1.00 93.81 479 SER A C 1
ATOM 3442 O O . SER A 1 479 ? -1.045 0.915 18.866 1.00 93.81 479 SER A O 1
ATOM 3444 N N . THR A 1 480 ? -1.630 1.111 21.028 1.00 90.50 480 THR A N 1
ATOM 3445 C CA . THR A 1 480 ? -1.149 2.484 21.205 1.00 90.50 480 THR A CA 1
ATOM 3446 C C . THR A 1 480 ? -0.479 2.598 22.568 1.00 90.50 480 THR A C 1
ATOM 3448 O O . THR A 1 480 ? -1.049 2.152 23.565 1.00 90.50 480 THR A O 1
ATOM 3451 N N . SER A 1 481 ? 0.732 3.156 22.631 1.00 80.75 481 SER A N 1
ATOM 3452 C CA . SER A 1 481 ? 1.426 3.431 23.903 1.00 80.75 481 SER A CA 1
ATOM 3453 C C . SER A 1 481 ? 1.305 4.892 24.358 1.00 80.75 481 SER A C 1
ATOM 3455 O O . SER A 1 481 ? 1.763 5.229 25.447 1.00 80.75 481 SER A O 1
ATOM 3457 N N . GLY A 1 482 ? 0.655 5.745 23.554 1.00 66.44 482 GLY A N 1
ATOM 3458 C CA . GLY A 1 482 ? 0.392 7.159 23.846 1.00 66.44 482 GLY A CA 1
ATOM 3459 C C . GLY A 1 482 ? -0.845 7.707 23.118 1.00 66.44 482 GLY A C 1
ATOM 3460 O O . GLY A 1 482 ? -1.724 6.948 22.709 1.00 66.44 482 GLY A O 1
ATOM 3461 N N . ASN A 1 483 ? -0.899 9.028 22.916 1.00 63.69 483 ASN A N 1
ATOM 3462 C CA . ASN A 1 483 ? -2.062 9.749 22.364 1.00 63.69 483 ASN A CA 1
ATOM 3463 C C . ASN A 1 483 ? -2.245 9.616 20.834 1.00 63.69 483 ASN A C 1
ATOM 3465 O O . ASN A 1 483 ? -3.039 10.350 20.246 1.00 63.69 483 ASN A O 1
ATOM 3469 N N . GLY A 1 484 ? -1.510 8.721 20.174 1.00 79.62 484 GLY A N 1
ATOM 3470 C CA . GLY A 1 484 ? -1.294 8.769 18.729 1.00 79.62 484 GLY A CA 1
ATOM 3471 C C . GLY A 1 484 ? -2.401 8.207 17.835 1.00 79.62 484 GLY A C 1
ATOM 3472 O O . GLY A 1 484 ? -2.468 8.573 16.670 1.00 79.62 484 GLY A O 1
ATOM 3473 N N . SER A 1 485 ? -3.265 7.312 18.312 1.00 89.25 485 SER A N 1
ATOM 3474 C CA . SER A 1 485 ? -4.190 6.570 17.435 1.00 89.25 485 SER A CA 1
ATOM 3475 C C . SER A 1 485 ? -5.613 7.138 17.428 1.00 89.25 485 SER A C 1
ATOM 3477 O O . SER A 1 485 ? -6.343 7.066 18.416 1.00 89.25 485 SER A O 1
ATOM 3479 N N . LYS A 1 486 ? -6.049 7.643 16.273 1.00 93.75 486 LYS A N 1
ATOM 3480 C CA . LYS A 1 486 ? -7.386 8.205 16.062 1.00 93.75 486 LYS A CA 1
ATOM 3481 C C . LYS A 1 486 ? -8.153 7.417 15.002 1.00 93.75 486 LYS A C 1
ATOM 3483 O O . LYS A 1 486 ? -7.636 7.194 13.909 1.00 93.75 486 LYS A O 1
ATOM 3488 N N . ILE A 1 487 ? -9.412 7.075 15.276 1.00 93.31 487 ILE A N 1
ATOM 3489 C CA . ILE A 1 487 ? -10.385 6.726 14.225 1.00 93.31 487 ILE A CA 1
ATOM 3490 C C . ILE A 1 487 ? -11.309 7.920 14.007 1.00 93.31 487 ILE A C 1
ATOM 3492 O O . ILE A 1 487 ? -11.817 8.497 14.963 1.00 93.31 487 ILE A O 1
ATOM 3496 N N . GLU A 1 488 ? -11.531 8.279 12.748 1.00 94.25 488 GLU A N 1
ATOM 3497 C CA . GLU A 1 488 ? -12.397 9.379 12.343 1.00 94.25 488 GLU A CA 1
ATOM 3498 C C . GLU A 1 488 ? -13.444 8.913 11.328 1.00 94.25 488 GLU A C 1
ATOM 3500 O O . GLU A 1 488 ? -13.109 8.478 10.225 1.00 94.25 488 GLU A O 1
ATOM 3505 N N . LEU A 1 489 ? -14.723 9.029 11.685 1.00 90.50 489 LEU A N 1
ATOM 3506 C CA . LEU A 1 489 ? -15.832 8.807 10.761 1.00 90.50 489 LEU A CA 1
ATOM 3507 C C . LEU A 1 489 ? -16.105 10.098 9.995 1.00 90.50 489 LEU A C 1
ATOM 3509 O O . LEU A 1 489 ? -16.490 11.109 10.578 1.00 90.50 489 LEU A O 1
ATOM 3513 N N . VAL A 1 490 ? -15.896 10.065 8.681 1.00 88.31 490 VAL A N 1
ATOM 3514 C CA . VAL A 1 490 ? -16.078 11.219 7.791 1.00 88.31 490 VAL A CA 1
ATOM 3515 C C . VAL A 1 490 ? -17.396 11.067 7.037 1.00 88.31 490 VAL A C 1
ATOM 3517 O O . VAL A 1 490 ? -17.706 9.976 6.559 1.00 88.31 490 VAL A O 1
ATOM 3520 N N . GLY A 1 491 ? -18.170 12.150 6.933 1.00 81.75 491 GLY A N 1
ATOM 3521 C CA . GLY A 1 491 ? -19.462 12.159 6.243 1.00 81.75 491 GLY A CA 1
ATOM 3522 C C . GLY A 1 491 ? -19.363 12.026 4.719 1.00 81.75 491 GLY A C 1
ATOM 3523 O O . GLY A 1 491 ? -18.351 12.370 4.103 1.00 81.75 491 GLY A O 1
ATOM 3524 N N . ASP A 1 492 ? -20.428 11.515 4.104 1.00 77.12 492 ASP A N 1
ATOM 3525 C CA . ASP A 1 492 ? -20.654 11.549 2.656 1.00 77.12 492 ASP A CA 1
ATOM 3526 C C . ASP A 1 492 ? -21.316 12.860 2.187 1.00 77.12 492 ASP A C 1
ATOM 3528 O O . ASP A 1 492 ? -21.350 13.851 2.907 1.00 77.12 492 ASP A O 1
ATOM 3532 N N . THR A 1 493 ? -21.837 12.892 0.956 1.00 74.38 493 THR A N 1
ATOM 3533 C CA . THR A 1 493 ? -22.584 14.047 0.424 1.00 74.38 493 THR A CA 1
ATOM 3534 C C . THR A 1 493 ? -23.913 14.297 1.138 1.00 74.38 493 THR A C 1
ATOM 3536 O O . THR A 1 493 ? -24.446 15.397 1.043 1.00 74.38 493 THR A O 1
ATOM 3539 N N . SER A 1 494 ? -24.454 13.289 1.827 1.00 76.62 494 SER A N 1
ATOM 3540 C CA . SER A 1 494 ? -25.561 13.428 2.781 1.00 76.62 494 SER A CA 1
ATOM 3541 C C . SER A 1 494 ? -25.070 13.652 4.215 1.00 76.62 494 SER A C 1
ATOM 3543 O O . SER A 1 494 ? -25.856 13.572 5.147 1.00 76.62 494 SER A O 1
ATOM 3545 N N . ASN A 1 495 ? -23.770 13.910 4.397 1.00 82.19 495 ASN A N 1
ATOM 3546 C CA . ASN A 1 495 ? -23.099 14.067 5.680 1.00 82.19 495 ASN A CA 1
ATOM 3547 C C . ASN A 1 495 ? -23.363 12.930 6.682 1.00 82.19 495 ASN A C 1
ATOM 3549 O O . ASN A 1 495 ? -23.360 13.156 7.896 1.00 82.19 495 ASN A O 1
ATOM 3553 N N . THR A 1 496 ? -23.552 11.707 6.180 1.00 86.94 496 THR A N 1
ATOM 3554 C CA . THR A 1 496 ? -23.691 10.498 6.998 1.00 86.94 496 THR A CA 1
ATOM 3555 C C . THR A 1 496 ? -22.472 9.593 6.859 1.00 86.94 496 THR A C 1
ATOM 3557 O O . THR A 1 496 ? -21.777 9.622 5.840 1.00 86.94 496 THR A O 1
ATOM 3560 N N . SER A 1 497 ? -22.175 8.805 7.893 1.00 90.56 497 SER A N 1
ATOM 3561 C CA . SER A 1 497 ? -21.076 7.837 7.863 1.00 90.56 497 SER A CA 1
ATOM 3562 C C . SER A 1 497 ? -21.426 6.579 8.644 1.00 90.56 497 SER A C 1
ATOM 3564 O O . SER A 1 497 ? -21.679 6.652 9.844 1.00 90.56 497 SER A O 1
ATOM 3566 N N . ASN A 1 498 ? -21.410 5.424 7.978 1.00 92.00 498 ASN A N 1
ATOM 3567 C CA . ASN A 1 498 ? -21.636 4.119 8.598 1.00 92.00 498 ASN A CA 1
ATOM 3568 C C . ASN A 1 498 ? -20.393 3.239 8.431 1.00 92.00 498 ASN A C 1
ATOM 3570 O O . ASN A 1 498 ? -20.060 2.845 7.320 1.00 92.00 498 ASN A O 1
ATOM 3574 N N . ALA A 1 499 ? -19.678 2.919 9.502 1.00 95.12 499 ALA A N 1
ATOM 3575 C CA . ALA A 1 499 ? -18.451 2.129 9.421 1.00 95.12 499 ALA A CA 1
ATOM 3576 C C . ALA A 1 499 ? -18.491 0.905 10.337 1.00 95.12 499 ALA A C 1
ATOM 3578 O O . ALA A 1 499 ? -19.169 0.894 11.366 1.00 95.12 499 ALA A O 1
ATOM 3579 N N . THR A 1 500 ? -17.726 -0.124 9.981 1.00 95.94 500 THR A N 1
ATOM 3580 C CA . THR A 1 500 ? -17.574 -1.334 10.795 1.00 95.94 500 THR A CA 1
ATOM 3581 C C . THR A 1 500 ? -16.102 -1.615 11.062 1.00 95.94 500 THR A C 1
ATOM 3583 O O . THR A 1 500 ? -15.283 -1.636 10.144 1.00 95.94 500 THR A O 1
ATOM 3586 N N . LEU A 1 501 ? -15.771 -1.864 12.325 1.00 96.31 501 LEU A N 1
ATOM 3587 C CA . LEU A 1 501 ? -14.450 -2.247 12.799 1.00 96.31 501 LEU A CA 1
ATOM 3588 C C . LEU A 1 501 ? -14.492 -3.686 13.316 1.00 96.31 501 LEU A C 1
ATOM 3590 O O . LEU A 1 501 ? -15.285 -4.003 14.199 1.00 96.31 501 LEU A O 1
ATOM 3594 N N . THR A 1 502 ? -13.637 -4.558 12.790 1.00 96.69 502 THR A N 1
ATOM 3595 C CA . THR A 1 502 ? -13.591 -5.987 13.158 1.00 96.69 502 THR A CA 1
ATOM 3596 C C . THR A 1 502 ? -12.158 -6.451 13.429 1.00 96.69 502 THR A C 1
ATOM 3598 O O . THR A 1 502 ? -11.205 -5.742 13.098 1.00 96.69 502 THR A O 1
ATOM 3601 N N . GLY A 1 503 ? -11.993 -7.645 14.005 1.00 95.81 503 GLY A N 1
ATOM 3602 C CA . GLY A 1 503 ? -10.689 -8.299 14.170 1.00 95.81 503 GLY A CA 1
ATOM 3603 C C . GLY A 1 503 ? -10.204 -8.370 15.622 1.00 95.81 503 GLY A C 1
ATOM 3604 O O . GLY A 1 503 ? -10.991 -8.601 16.539 1.00 95.81 503 GLY A O 1
ATOM 3605 N N . GLY A 1 504 ? -8.893 -8.230 15.820 1.00 95.50 504 GLY A N 1
ATOM 3606 C CA . GLY A 1 504 ? -8.222 -8.300 17.118 1.00 95.50 504 GLY A CA 1
ATOM 3607 C C . GLY A 1 504 ? -8.459 -7.075 18.006 1.00 95.50 504 GLY A C 1
ATOM 3608 O O . GLY A 1 504 ? -9.296 -6.225 17.716 1.00 95.50 504 GLY A O 1
ATOM 3609 N N . ALA A 1 505 ? -7.714 -6.981 19.110 1.00 95.06 505 ALA A N 1
ATOM 3610 C CA . ALA A 1 505 ? -7.869 -5.912 20.094 1.00 95.06 505 ALA A CA 1
ATOM 3611 C C . ALA A 1 505 ? -7.509 -4.534 19.517 1.00 95.06 505 ALA A C 1
ATOM 3613 O O . ALA A 1 505 ? -6.511 -4.397 18.813 1.00 95.06 505 ALA A O 1
ATOM 3614 N N . VAL A 1 506 ? -8.291 -3.509 19.853 1.00 95.06 506 VAL A N 1
ATOM 3615 C CA . VAL A 1 506 ? -8.107 -2.132 19.378 1.00 95.06 506 VAL A CA 1
ATOM 3616 C C . VAL A 1 506 ? -7.937 -1.192 20.564 1.00 95.06 506 VAL A C 1
ATOM 3618 O O . VAL A 1 506 ? -8.731 -1.230 21.498 1.00 95.06 506 VAL A O 1
ATOM 3621 N N . ALA A 1 507 ? -6.937 -0.323 20.512 1.00 94.25 507 ALA A N 1
ATOM 3622 C CA . ALA A 1 507 ? -6.756 0.778 21.445 1.00 94.25 507 ALA A CA 1
ATOM 3623 C C . ALA A 1 507 ? -6.681 2.103 20.673 1.00 94.25 507 ALA A C 1
ATOM 3625 O O . ALA A 1 507 ? -5.928 2.203 19.707 1.00 94.25 507 ALA A O 1
ATOM 3626 N N . LEU A 1 508 ? -7.477 3.089 21.090 1.00 93.62 508 LEU A N 1
ATOM 3627 C CA . LEU A 1 508 ? -7.611 4.412 20.476 1.00 93.62 508 LEU A CA 1
ATOM 3628 C C . LEU A 1 508 ? -7.397 5.496 21.528 1.00 93.62 508 LEU A C 1
ATOM 3630 O O . LEU A 1 508 ? -7.973 5.419 22.613 1.00 93.62 508 LEU A O 1
ATOM 3634 N N . SER A 1 509 ? -6.660 6.549 21.185 1.00 92.88 509 SER A N 1
ATOM 3635 C CA . SER A 1 509 ? -6.641 7.784 21.977 1.00 92.88 509 SER A CA 1
ATOM 3636 C C . SER A 1 509 ? -7.896 8.628 21.738 1.00 92.88 509 SER A C 1
ATOM 3638 O O . SER A 1 509 ? -8.402 9.297 22.642 1.00 92.88 509 SER A O 1
ATOM 3640 N N . ASN A 1 510 ? -8.438 8.585 20.520 1.00 92.50 510 ASN A N 1
ATOM 3641 C CA . ASN A 1 510 ? -9.656 9.303 20.182 1.00 92.50 510 ASN A CA 1
ATOM 3642 C C . ASN A 1 510 ? -10.503 8.561 19.143 1.00 92.50 510 ASN A C 1
ATOM 3644 O O . ASN A 1 510 ? -10.004 8.079 18.123 1.00 92.50 510 ASN A O 1
ATOM 3648 N N . LEU A 1 511 ? -11.810 8.528 19.387 1.00 93.56 511 LEU A N 1
ATOM 3649 C CA . LEU A 1 511 ? -12.824 8.209 18.392 1.00 93.56 511 LEU A CA 1
ATOM 3650 C C . LEU A 1 511 ? -13.578 9.493 18.024 1.00 93.56 511 LEU A C 1
ATOM 3652 O O . LEU A 1 511 ? -14.338 10.023 18.834 1.00 93.56 511 LEU A O 1
ATOM 3656 N N . ALA A 1 512 ? -13.379 9.972 16.799 1.00 92.44 512 ALA A N 1
ATOM 3657 C CA . ALA A 1 512 ? -14.051 11.147 16.260 1.00 92.44 512 ALA A CA 1
ATOM 3658 C C . ALA A 1 512 ? -15.217 10.747 15.349 1.00 92.44 512 ALA A C 1
ATOM 3660 O O . ALA A 1 512 ? -15.033 10.110 14.311 1.00 92.44 512 ALA A O 1
ATOM 3661 N N . LEU A 1 513 ? -16.423 11.154 15.724 1.00 91.56 513 LEU A N 1
ATOM 3662 C CA . LEU A 1 513 ? -17.656 10.997 14.958 1.00 91.56 513 LEU A CA 1
ATOM 3663 C C . LEU A 1 513 ? -17.911 12.318 14.220 1.00 91.56 513 LEU A C 1
ATOM 3665 O O . LEU A 1 513 ? -18.661 13.170 14.700 1.00 91.56 513 LEU A O 1
ATOM 3669 N N . SER A 1 514 ? -17.182 12.521 13.114 1.00 88.88 514 SER A N 1
ATOM 3670 C CA . SER A 1 514 ? -17.019 13.828 12.459 1.00 88.88 514 SER A CA 1
ATOM 3671 C C . SER A 1 514 ? -18.078 14.155 11.393 1.00 88.88 514 SER A C 1
ATOM 3673 O O . SER A 1 514 ? -18.137 15.308 10.957 1.00 88.88 514 SER A O 1
ATOM 3675 N N . ALA A 1 515 ? -18.908 13.204 10.941 1.00 86.44 515 ALA A N 1
ATOM 3676 C CA . ALA A 1 515 ? -19.983 13.495 9.982 1.00 86.44 515 ALA A CA 1
ATOM 3677 C C . ALA A 1 515 ? -21.036 14.432 10.606 1.00 86.44 515 ALA A C 1
ATOM 3679 O O . ALA A 1 515 ? -21.379 14.270 11.777 1.00 86.44 515 ALA A O 1
ATOM 3680 N N . THR A 1 516 ? -21.535 15.427 9.860 1.00 84.00 516 THR A N 1
ATOM 3681 C CA . THR A 1 516 ? -22.348 16.511 10.454 1.00 84.00 516 THR A CA 1
ATOM 3682 C C . THR A 1 516 ? -23.778 16.110 10.788 1.00 84.00 516 THR A C 1
ATOM 3684 O O . THR A 1 516 ? -24.371 16.704 11.694 1.00 84.00 516 THR A O 1
ATOM 3687 N N . ASP A 1 517 ? -24.330 15.116 10.093 1.00 86.81 517 ASP A N 1
ATOM 3688 C CA . ASP A 1 517 ? -25.728 14.730 10.260 1.00 86.81 517 ASP A CA 1
ATOM 3689 C C . ASP A 1 517 ? -25.790 13.517 11.179 1.00 86.81 517 ASP A C 1
ATOM 3691 O O . ASP A 1 517 ? -26.225 13.656 12.330 1.00 86.81 517 ASP A O 1
ATOM 3695 N N . SER A 1 518 ? -25.281 12.367 10.720 1.00 88.56 518 SER A N 1
ATOM 3696 C CA . SER A 1 518 ? -25.260 11.145 11.524 1.00 88.56 518 SER A CA 1
ATOM 3697 C C . SER A 1 518 ? -24.020 10.268 11.357 1.00 88.56 518 SER A C 1
ATOM 3699 O O . SER A 1 518 ? -23.543 10.049 10.243 1.00 88.56 518 SER A O 1
ATOM 3701 N N . ASN A 1 519 ? -23.563 9.670 12.458 1.00 91.62 519 ASN A N 1
ATOM 3702 C CA . ASN A 1 519 ? -22.457 8.712 12.480 1.00 91.62 519 ASN A CA 1
ATOM 3703 C C . ASN A 1 519 ? -22.916 7.386 13.089 1.00 91.62 519 ASN A C 1
ATOM 3705 O O . ASN A 1 519 ? -23.513 7.393 14.159 1.00 91.62 519 ASN A O 1
ATOM 3709 N N . THR A 1 520 ? -22.562 6.262 12.474 1.00 93.81 520 THR A N 1
ATOM 3710 C CA . THR A 1 520 ? -22.718 4.929 13.065 1.00 93.81 520 THR A CA 1
ATOM 3711 C C . THR A 1 520 ? -21.396 4.181 12.968 1.00 93.81 520 THR A C 1
ATOM 3713 O O . THR A 1 520 ? -20.931 3.884 11.868 1.00 93.81 520 THR A O 1
ATOM 3716 N N . LEU A 1 521 ? -20.794 3.835 14.106 1.00 95.44 521 LEU A N 1
ATOM 3717 C CA . LEU A 1 521 ? -19.653 2.919 14.157 1.00 95.44 521 LEU A CA 1
ATOM 3718 C C . LEU A 1 521 ? -20.075 1.607 14.811 1.00 95.44 521 LEU A C 1
ATOM 3720 O O . LEU A 1 521 ? -20.432 1.588 15.983 1.00 95.44 521 LEU A O 1
ATOM 3724 N N . THR A 1 522 ? -19.972 0.501 14.079 1.00 96.00 522 THR A N 1
ATOM 3725 C CA . THR A 1 522 ? -20.088 -0.847 14.651 1.00 96.00 522 THR A CA 1
ATOM 3726 C C . THR A 1 522 ? -18.710 -1.375 15.034 1.00 96.00 522 THR A C 1
ATOM 3728 O O . THR A 1 522 ? -17.819 -1.441 14.190 1.00 96.00 522 THR A O 1
ATOM 3731 N N . ILE A 1 523 ? -18.535 -1.784 16.288 1.00 95.69 523 ILE A N 1
ATOM 3732 C CA . ILE A 1 523 ? -17.309 -2.373 16.828 1.00 95.69 523 ILE A CA 1
ATOM 3733 C C . ILE A 1 523 ? -17.565 -3.852 17.131 1.00 95.69 523 ILE A C 1
ATOM 3735 O O . ILE A 1 523 ? -18.280 -4.201 18.070 1.00 95.69 523 ILE A O 1
ATOM 3739 N N . SER A 1 524 ? -16.923 -4.711 16.348 1.00 95.31 524 SER A N 1
ATOM 3740 C CA . SER A 1 524 ? -16.900 -6.171 16.493 1.00 95.31 524 SER A CA 1
ATOM 3741 C C . SER A 1 524 ? -15.471 -6.702 16.638 1.00 95.31 524 SER A C 1
ATOM 3743 O O . SER A 1 524 ? -15.151 -7.809 16.206 1.00 95.31 524 SER A O 1
ATOM 3745 N N . SER A 1 525 ? -14.576 -5.891 17.203 1.00 91.94 525 SER A N 1
ATOM 3746 C CA . SER A 1 525 ? -13.247 -6.336 17.614 1.00 91.94 525 SER A CA 1
ATOM 3747 C C . SER A 1 525 ? -13.318 -7.238 18.853 1.00 91.94 525 SER A C 1
ATOM 3749 O O . SER A 1 525 ? -14.272 -7.184 19.635 1.00 91.94 525 SER A O 1
ATOM 3751 N N . SER A 1 526 ? -12.279 -8.048 19.082 1.00 92.94 526 SER A N 1
ATOM 3752 C CA . SER A 1 526 ? -12.178 -8.886 20.290 1.00 92.94 526 SER A CA 1
ATOM 3753 C C . SER A 1 526 ? -12.201 -8.053 21.579 1.00 92.94 526 SER A C 1
ATOM 3755 O O . SER A 1 526 ? -12.718 -8.483 22.609 1.00 92.94 526 SER A O 1
ATOM 3757 N N . SER A 1 527 ? -11.654 -6.842 21.532 1.00 93.25 527 SER A N 1
ATOM 3758 C CA . SER A 1 527 ? -11.820 -5.828 22.568 1.00 93.25 527 SER A CA 1
ATOM 3759 C C . SER A 1 527 ? -11.535 -4.442 22.001 1.00 93.25 527 SER A C 1
ATOM 3761 O O . SER A 1 527 ? -10.769 -4.314 21.043 1.00 93.25 527 SER A O 1
ATOM 3763 N N . ALA A 1 528 ? -12.089 -3.405 22.617 1.00 93.69 528 ALA A N 1
ATOM 3764 C CA . ALA A 1 528 ? -11.770 -2.018 22.308 1.00 93.69 528 ALA A CA 1
ATOM 3765 C C . ALA A 1 528 ? -11.452 -1.234 23.588 1.00 93.69 528 ALA A C 1
ATOM 3767 O O . ALA A 1 528 ? -12.130 -1.385 24.601 1.00 93.69 528 ALA A O 1
ATOM 3768 N N . VAL A 1 529 ? -10.430 -0.390 23.543 1.00 93.25 529 VAL A N 1
ATOM 3769 C CA . VAL A 1 529 ? -10.143 0.634 24.550 1.00 93.25 529 VAL A CA 1
ATOM 3770 C C . VAL A 1 529 ? -10.150 1.972 23.828 1.00 93.25 529 VAL A C 1
ATOM 3772 O O . VAL A 1 529 ? -9.436 2.139 22.845 1.00 93.25 529 VAL A O 1
ATOM 3775 N N . ILE A 1 530 ? -10.982 2.899 24.274 1.00 92.88 530 ILE A N 1
ATOM 3776 C CA . ILE A 1 530 ? -11.158 4.218 23.676 1.00 92.88 530 ILE A CA 1
ATOM 3777 C C . ILE A 1 530 ? -10.898 5.225 24.778 1.00 92.88 530 ILE A C 1
ATOM 3779 O O . ILE A 1 530 ? -11.593 5.206 25.789 1.00 92.88 530 ILE A O 1
ATOM 3783 N N . ASP A 1 531 ? -9.912 6.094 24.607 1.00 91.00 531 ASP A N 1
ATOM 3784 C CA . ASP A 1 531 ? -9.661 7.093 25.633 1.00 91.00 531 ASP A CA 1
ATOM 3785 C C . ASP A 1 531 ? -10.713 8.192 25.607 1.00 91.00 531 ASP A C 1
ATOM 3787 O O . ASP A 1 531 ? -11.505 8.299 26.537 1.00 91.00 531 ASP A O 1
ATOM 3791 N N . SER A 1 532 ? -10.811 8.927 24.502 1.00 90.25 532 SER A N 1
ATOM 3792 C CA . SER A 1 532 ? -11.791 10.003 24.337 1.00 90.25 532 SER A CA 1
ATOM 3793 C C . SER A 1 532 ? -12.726 9.777 23.149 1.00 90.25 532 SER A C 1
ATOM 3795 O O . SER A 1 532 ? -12.351 9.168 22.145 1.00 90.25 532 SER A O 1
ATOM 3797 N N . ILE A 1 533 ? -13.943 10.316 23.235 1.00 91.69 533 ILE A N 1
ATOM 3798 C CA . ILE A 1 533 ? -14.905 10.364 22.127 1.00 91.69 533 ILE A CA 1
ATOM 3799 C C . ILE A 1 533 ? -15.231 11.827 21.839 1.00 91.69 533 ILE A C 1
ATOM 3801 O O . ILE A 1 533 ? -15.554 12.586 22.750 1.00 91.69 533 ILE A O 1
ATOM 3805 N N . SER A 1 534 ? -15.165 12.221 20.571 1.00 89.25 534 SER A N 1
ATOM 3806 C CA . SER A 1 534 ? -15.592 13.539 20.101 1.00 89.25 534 SER A CA 1
ATOM 3807 C C . SER A 1 534 ? -16.691 13.374 19.056 1.00 89.25 534 SER A C 1
ATOM 3809 O O . SER A 1 534 ? -16.492 12.735 18.029 1.00 89.25 534 SER A O 1
ATOM 3811 N N . ALA A 1 535 ? -17.868 13.939 19.315 1.00 86.25 535 ALA A N 1
ATOM 3812 C CA . ALA A 1 535 ? -19.009 13.870 18.406 1.00 86.25 535 ALA A CA 1
ATOM 3813 C C . ALA A 1 535 ? -19.337 15.260 17.853 1.00 86.25 535 ALA A C 1
ATOM 3815 O O . ALA A 1 535 ? -19.526 16.203 18.622 1.00 86.25 535 ALA A O 1
ATOM 3816 N N . SER A 1 536 ? -19.402 15.397 16.526 1.00 78.19 536 SER A N 1
ATOM 3817 C CA . SER A 1 536 ? -19.832 16.636 15.858 1.00 78.19 536 SER A CA 1
ATOM 3818 C C . SER A 1 536 ? -21.242 16.536 15.269 1.00 78.19 536 SER A C 1
ATOM 3820 O O . SER A 1 536 ? -21.882 17.575 15.068 1.00 78.19 536 SER A O 1
ATOM 3822 N N . GLY A 1 537 ? -21.730 15.311 15.023 1.00 71.69 537 GLY A N 1
ATOM 3823 C CA . GLY A 1 537 ? -23.030 15.046 14.415 1.00 71.69 537 GLY A CA 1
ATOM 3824 C C . GLY A 1 537 ? -24.170 15.708 15.179 1.00 71.69 537 GLY A C 1
ATOM 3825 O O . GLY A 1 537 ? -24.248 15.623 16.405 1.00 71.69 537 GLY A O 1
ATOM 3826 N N . THR A 1 538 ? -25.036 16.400 14.448 1.00 75.62 538 THR A N 1
ATOM 3827 C CA . THR A 1 538 ? -26.123 17.215 15.005 1.00 75.62 538 THR A CA 1
ATOM 3828 C C . THR A 1 538 ? -27.406 16.428 15.241 1.00 75.62 538 THR A C 1
ATOM 3830 O O . THR A 1 538 ? -28.212 16.866 16.058 1.00 75.62 538 THR A O 1
ATOM 3833 N N . THR A 1 539 ? -27.594 15.285 14.564 1.00 81.94 539 THR A N 1
ATOM 3834 C CA . THR A 1 539 ? -28.852 14.518 14.626 1.00 81.94 539 THR A CA 1
ATOM 3835 C C . THR A 1 539 ? -28.724 13.185 15.356 1.00 81.94 539 THR A C 1
ATOM 3837 O O . THR A 1 539 ? -29.585 12.872 16.172 1.00 81.94 539 THR A O 1
ATOM 3840 N N . SER A 1 540 ? -27.667 12.404 15.106 1.00 85.50 540 SER A N 1
ATOM 3841 C CA . SER A 1 540 ? -27.469 11.103 15.759 1.00 85.50 540 SER A CA 1
ATOM 3842 C C . SER A 1 540 ? -26.023 10.626 15.653 1.00 85.50 540 SER A C 1
ATOM 3844 O O . SER A 1 540 ? -25.457 10.589 14.564 1.00 85.50 540 SER A O 1
ATOM 3846 N N . ASN A 1 541 ? -25.413 10.218 16.762 1.00 92.00 541 ASN A N 1
ATOM 3847 C CA . ASN A 1 541 ? -24.127 9.528 16.739 1.00 92.00 541 ASN A CA 1
ATOM 3848 C C . ASN A 1 541 ? -24.268 8.216 17.505 1.00 92.00 541 ASN A C 1
ATOM 3850 O O . ASN A 1 541 ? -24.491 8.248 18.707 1.00 92.00 541 ASN A O 1
ATOM 3854 N N . THR A 1 542 ? -24.112 7.081 16.836 1.00 94.19 542 THR A N 1
ATOM 3855 C CA . THR A 1 542 ? -24.295 5.753 17.423 1.00 94.19 542 THR A CA 1
ATOM 3856 C C . THR A 1 542 ? -22.991 4.967 17.423 1.00 94.19 542 THR A C 1
ATOM 3858 O O . THR A 1 542 ? -22.317 4.838 16.398 1.00 94.19 542 THR A O 1
ATOM 3861 N N . ILE A 1 543 ? -22.659 4.381 18.572 1.00 95.75 543 ILE A N 1
ATOM 3862 C CA . ILE A 1 543 ? -21.618 3.362 18.703 1.00 95.75 543 ILE A CA 1
ATOM 3863 C C . ILE A 1 543 ? -22.304 2.030 19.012 1.00 95.75 543 ILE A C 1
ATOM 3865 O O . ILE A 1 543 ? -22.815 1.820 20.112 1.00 95.75 543 ILE A O 1
ATOM 3869 N N . ALA A 1 544 ? -22.306 1.125 18.038 1.00 95.88 544 ALA A N 1
ATOM 3870 C CA . ALA A 1 544 ? -22.855 -0.215 18.180 1.00 95.88 544 ALA A CA 1
ATOM 3871 C C . ALA A 1 544 ? -21.756 -1.206 18.572 1.00 95.88 544 ALA A C 1
ATOM 3873 O O . ALA A 1 544 ? -20.727 -1.317 17.909 1.00 95.88 544 ALA A O 1
ATOM 3874 N N . LEU A 1 545 ? -21.971 -1.939 19.656 1.00 95.62 545 LEU A N 1
ATOM 3875 C CA . LEU A 1 545 ? -21.048 -2.910 20.223 1.00 95.62 545 LEU A CA 1
ATOM 3876 C C . LEU A 1 545 ? -21.585 -4.315 19.958 1.00 95.62 545 LEU A C 1
ATOM 3878 O O . LEU A 1 545 ? -22.650 -4.693 20.449 1.00 95.62 545 LEU A O 1
ATOM 3882 N N . ASN A 1 546 ? -20.827 -5.066 19.164 1.00 88.06 546 ASN A N 1
ATOM 3883 C CA . ASN A 1 546 ? -21.081 -6.460 18.810 1.00 88.06 546 ASN A CA 1
ATOM 3884 C C . ASN A 1 546 ? -19.761 -7.248 18.894 1.00 88.06 546 ASN A C 1
ATOM 3886 O O . ASN A 1 546 ? -19.309 -7.876 17.935 1.00 88.06 546 ASN A O 1
ATOM 3890 N N . GLY A 1 547 ? -19.087 -7.099 20.032 1.00 77.12 547 GLY A N 1
ATOM 3891 C CA . GLY A 1 547 ? -17.820 -7.738 20.390 1.00 77.12 547 GLY A CA 1
ATOM 3892 C C . GLY A 1 547 ? -17.804 -8.103 21.877 1.00 77.12 547 GLY A C 1
ATOM 3893 O O . GLY A 1 547 ? -18.821 -8.012 22.557 1.00 77.12 547 GLY A O 1
ATOM 3894 N N . THR A 1 548 ? -16.666 -8.520 22.428 1.00 84.56 548 THR A N 1
ATOM 3895 C CA . THR A 1 548 ? -16.630 -9.020 23.818 1.00 84.56 548 THR A CA 1
ATOM 3896 C C . THR A 1 548 ? -16.591 -7.905 24.868 1.00 84.56 548 THR A C 1
ATOM 3898 O O . THR A 1 548 ? -17.356 -7.942 25.834 1.00 84.56 548 THR A O 1
ATOM 3901 N N . ARG A 1 549 ? -15.725 -6.892 24.704 1.00 93.06 549 ARG A N 1
ATOM 3902 C CA . ARG A 1 549 ? -15.567 -5.804 25.688 1.00 93.06 549 ARG A CA 1
ATOM 3903 C C . ARG A 1 549 ? -15.058 -4.499 25.074 1.00 93.06 549 ARG A C 1
ATOM 3905 O O . ARG A 1 549 ? -13.989 -4.494 24.470 1.00 93.06 549 ARG A O 1
ATOM 3912 N N . THR A 1 550 ? -15.739 -3.393 25.354 1.00 93.75 550 THR A N 1
ATOM 3913 C CA . THR A 1 550 ? -15.311 -2.023 25.042 1.00 93.75 550 THR A CA 1
ATOM 3914 C C . THR A 1 550 ? -15.121 -1.236 26.332 1.00 93.75 550 THR A C 1
ATOM 3916 O O . THR A 1 550 ? -15.983 -1.264 27.203 1.00 93.75 550 THR A O 1
ATOM 3919 N N . THR A 1 551 ? -14.001 -0.536 26.477 1.00 93.06 551 THR A N 1
ATOM 3920 C CA . THR A 1 551 ? -13.688 0.310 27.633 1.00 93.06 551 THR A CA 1
ATOM 3921 C C . THR A 1 551 ? -13.467 1.743 27.189 1.00 93.06 551 THR A C 1
ATOM 3923 O O . THR A 1 551 ? -12.674 1.975 26.285 1.00 93.06 551 THR A O 1
ATOM 3926 N N . ILE A 1 552 ? -14.140 2.686 27.840 1.00 92.00 552 ILE A N 1
ATOM 3927 C CA . ILE A 1 552 ? -14.000 4.123 27.613 1.00 92.00 552 ILE A CA 1
ATOM 3928 C C . ILE A 1 552 ? -13.290 4.709 28.830 1.00 92.00 552 ILE A C 1
ATOM 3930 O O . ILE A 1 552 ? -13.806 4.566 29.936 1.00 92.00 552 ILE A O 1
ATOM 3934 N N . THR A 1 553 ? -12.091 5.277 28.677 1.00 89.38 553 THR A N 1
ATOM 3935 C CA . THR A 1 553 ? -11.267 5.662 29.842 1.00 89.38 553 THR A CA 1
ATOM 3936 C C . THR A 1 553 ? -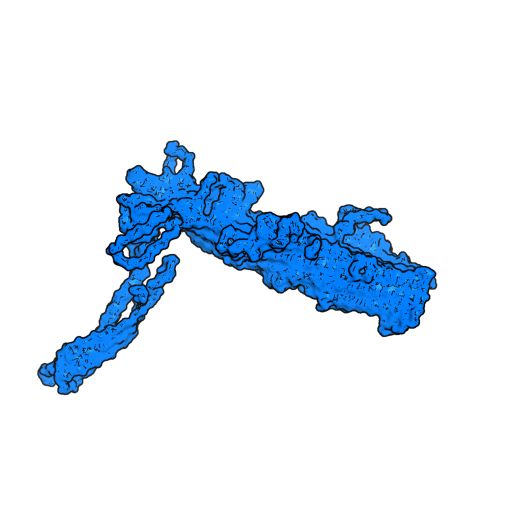11.423 7.109 30.281 1.00 89.38 553 THR A C 1
ATOM 3938 O O . THR A 1 553 ? -11.240 7.368 31.468 1.00 89.38 553 THR A O 1
ATOM 3941 N N . SER A 1 554 ? -11.785 8.027 29.384 1.00 88.06 554 SER A N 1
ATOM 3942 C CA . SER A 1 554 ? -12.112 9.413 29.733 1.00 88.06 554 SER A CA 1
ATOM 3943 C C . SER A 1 554 ? -13.619 9.640 29.843 1.00 88.06 554 SER A C 1
ATOM 3945 O O . SER A 1 554 ? -14.418 8.959 29.200 1.00 88.06 554 SER A O 1
ATOM 3947 N N . ALA A 1 555 ? -13.995 10.650 30.631 1.00 85.25 555 ALA A N 1
ATOM 3948 C CA . ALA A 1 555 ? -15.391 10.997 30.856 1.00 85.25 555 ALA A CA 1
ATOM 3949 C C . ALA A 1 555 ? -16.058 11.454 29.560 1.00 85.25 555 ALA A C 1
ATOM 3951 O O . ALA A 1 555 ? -15.532 12.302 28.832 1.00 85.25 555 ALA A O 1
ATOM 3952 N N . ILE A 1 556 ? -17.245 10.917 29.296 1.00 87.31 556 ILE A N 1
ATOM 3953 C CA . ILE A 1 556 ? -18.089 11.385 28.202 1.00 87.31 556 ILE A CA 1
ATOM 3954 C C . ILE A 1 556 ? -18.939 12.548 28.699 1.00 87.31 556 ILE A C 1
ATOM 3956 O O . ILE A 1 556 ? -19.722 12.397 29.634 1.00 87.31 556 ILE A O 1
ATOM 3960 N N . ASN A 1 557 ? -18.840 13.691 28.022 1.00 77.38 557 ASN A N 1
ATOM 3961 C CA . ASN A 1 557 ? -19.763 14.801 28.211 1.00 77.38 557 ASN A CA 1
ATOM 3962 C C . ASN A 1 557 ? -20.380 15.213 26.866 1.00 77.38 557 ASN A C 1
ATOM 3964 O O . ASN A 1 557 ? -19.745 15.881 26.047 1.00 77.38 557 ASN A O 1
ATOM 3968 N N . VAL A 1 558 ? -21.632 14.811 26.648 1.00 70.94 558 VAL A N 1
ATOM 3969 C CA . VAL A 1 558 ? -22.457 15.214 25.500 1.00 70.94 558 VAL A CA 1
ATOM 3970 C C . VAL A 1 558 ? -23.010 16.632 25.692 1.00 70.94 558 VAL A C 1
ATOM 3972 O O . VAL A 1 558 ? -24.204 16.832 25.897 1.00 70.94 558 VAL A O 1
ATOM 3975 N N . ASN A 1 559 ? -22.139 17.640 25.615 1.00 60.53 559 ASN A N 1
ATOM 3976 C CA . ASN A 1 559 ? -22.544 19.050 25.559 1.00 60.53 559 ASN A CA 1
ATOM 3977 C C . ASN A 1 559 ? -23.251 19.339 24.212 1.00 60.53 559 ASN A C 1
ATOM 3979 O O . ASN A 1 559 ? -22.600 19.692 23.230 1.00 60.53 559 ASN A O 1
ATOM 3983 N N . ASP A 1 560 ? -24.574 19.158 24.155 1.00 65.00 560 ASP A N 1
ATOM 3984 C CA . ASP A 1 560 ? -25.479 19.494 23.033 1.00 65.00 560 ASP A CA 1
ATOM 3985 C C . ASP A 1 560 ? -25.424 18.606 21.768 1.00 65.00 560 ASP A C 1
ATOM 3987 O O . ASP A 1 560 ? -26.089 18.916 20.775 1.00 65.00 560 ASP A O 1
ATOM 3991 N N . LYS A 1 561 ? -24.663 17.500 21.758 1.00 82.12 561 LYS A N 1
ATOM 3992 C CA . LYS A 1 561 ? -24.585 16.567 20.611 1.00 82.12 561 LYS A CA 1
ATOM 3993 C C . LYS A 1 561 ? -25.025 15.157 21.000 1.00 82.12 561 LYS A C 1
ATOM 3995 O O . LYS A 1 561 ? -24.496 14.631 21.977 1.00 82.12 561 LYS A O 1
ATOM 4000 N N . PRO A 1 562 ? -25.955 14.526 20.257 1.00 88.12 562 PRO A N 1
ATOM 4001 C CA . PRO A 1 562 ? -26.485 13.227 20.642 1.00 88.12 562 PRO A CA 1
ATOM 4002 C C . PRO A 1 562 ? -25.421 12.128 20.512 1.00 88.12 562 PRO A C 1
ATOM 4004 O O . PRO A 1 562 ? -24.853 11.985 19.435 1.00 88.12 562 PRO A O 1
ATOM 4007 N N . LEU A 1 563 ? -25.159 11.346 21.564 1.00 93.12 563 LEU A N 1
ATOM 4008 C CA . LEU A 1 563 ? -24.317 10.141 21.526 1.00 93.12 563 LEU A CA 1
ATOM 4009 C C . LEU A 1 563 ? -25.064 8.950 22.125 1.00 93.12 563 LEU A C 1
ATOM 4011 O O . LEU A 1 563 ? -25.419 8.949 23.303 1.00 93.12 563 LEU A O 1
ATOM 4015 N N . SER A 1 564 ? -25.248 7.921 21.320 1.00 94.12 564 SER A N 1
ATOM 4016 C CA . SER A 1 564 ? -26.034 6.736 21.619 1.00 94.12 564 SER A CA 1
ATOM 4017 C C . SER A 1 564 ? -25.164 5.487 21.581 1.00 94.12 564 SER A C 1
ATOM 4019 O O . SER A 1 564 ? -24.244 5.376 20.767 1.00 94.12 564 SER A O 1
ATOM 4021 N N . PHE A 1 565 ? -25.473 4.525 22.444 1.00 95.69 565 PHE A N 1
ATOM 4022 C CA . PHE A 1 565 ? -24.822 3.218 22.461 1.00 95.69 565 PHE A CA 1
ATOM 4023 C C . PHE A 1 565 ? -25.828 2.108 22.179 1.00 95.69 565 PHE A C 1
ATOM 4025 O O . PHE A 1 565 ? -26.921 2.095 22.743 1.00 95.69 565 PHE A O 1
ATOM 4032 N N . GLU A 1 566 ? -25.431 1.143 21.354 1.00 96.38 566 GLU A N 1
ATOM 4033 C CA . GLU A 1 566 ? -26.149 -0.120 21.184 1.00 96.38 566 GLU A CA 1
ATOM 4034 C C . GLU A 1 566 ? -25.267 -1.253 21.707 1.00 96.38 566 GLU A C 1
ATOM 4036 O O . GLU A 1 566 ? -24.151 -1.435 21.231 1.00 96.38 566 GLU A O 1
ATOM 4041 N N . VAL A 1 567 ? -25.728 -2.011 22.700 1.00 95.44 567 VAL A N 1
ATOM 4042 C CA . VAL A 1 567 ? -24.932 -3.053 23.365 1.00 95.44 567 VAL A CA 1
ATOM 4043 C C . VAL A 1 567 ? -25.624 -4.401 23.200 1.00 95.44 567 VAL A C 1
ATOM 4045 O O . VAL A 1 567 ? -26.628 -4.681 23.850 1.00 95.44 567 VAL A O 1
ATOM 4048 N N . THR A 1 568 ? -25.095 -5.262 22.331 1.00 92.12 568 THR A N 1
ATOM 4049 C CA . THR A 1 568 ? -25.696 -6.578 22.050 1.00 92.12 568 THR A CA 1
ATOM 4050 C C . THR A 1 568 ? -24.752 -7.688 22.480 1.00 92.12 568 THR A C 1
ATOM 4052 O O . THR A 1 568 ? -23.742 -7.916 21.821 1.00 92.12 568 THR A O 1
ATOM 4055 N N . ASN A 1 569 ? -25.070 -8.391 23.574 1.00 87.56 569 ASN A N 1
ATOM 4056 C CA . ASN A 1 569 ? -24.212 -9.445 24.145 1.00 87.56 569 ASN A CA 1
ATOM 4057 C C . ASN A 1 569 ? -22.738 -9.013 24.342 1.00 87.56 569 ASN A C 1
ATOM 4059 O O . ASN A 1 569 ? -21.815 -9.820 24.236 1.00 87.56 569 ASN A O 1
ATOM 4063 N N . SER A 1 570 ? -22.520 -7.725 24.607 1.00 92.94 570 SER A N 1
ATOM 4064 C CA . SER A 1 570 ? -21.206 -7.103 24.778 1.00 92.94 570 SER A CA 1
ATOM 4065 C C . SER A 1 570 ? -21.066 -6.511 26.175 1.00 92.94 570 SER A C 1
ATOM 4067 O O . SER A 1 570 ? -22.059 -6.234 26.847 1.00 9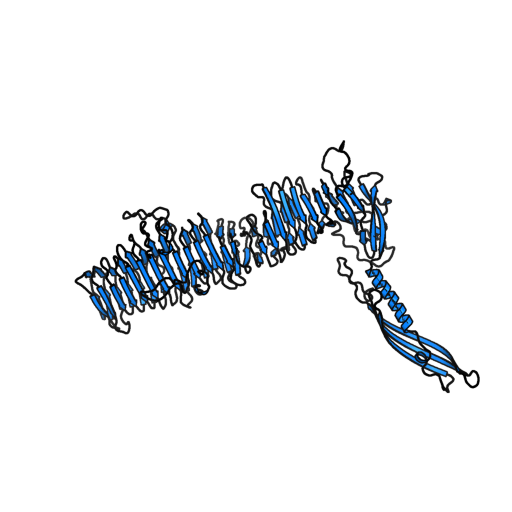2.94 570 SER A O 1
ATOM 4069 N N . THR A 1 571 ? -19.825 -6.272 26.603 1.00 93.56 571 THR A N 1
ATOM 4070 C CA . THR A 1 571 ? -19.541 -5.480 27.807 1.00 93.56 571 THR A CA 1
ATOM 4071 C C . THR A 1 571 ? -19.111 -4.063 27.427 1.00 93.56 571 THR A C 1
ATOM 4073 O O . THR A 1 571 ? -18.119 -3.900 26.719 1.00 93.56 571 THR A O 1
ATOM 4076 N N . LEU A 1 572 ? -19.805 -3.043 27.924 1.00 95.25 572 LEU A N 1
ATOM 4077 C CA . LEU A 1 572 ? -19.404 -1.637 27.877 1.00 95.25 572 LEU A CA 1
ATOM 4078 C C . LEU A 1 572 ? -18.883 -1.224 29.253 1.00 95.25 572 LEU A C 1
ATOM 4080 O O . LEU A 1 572 ? -19.565 -1.402 30.252 1.00 95.25 572 LEU A O 1
ATOM 4084 N N . VAL A 1 573 ? -17.679 -0.675 29.316 1.00 93.25 573 VAL A N 1
ATOM 4085 C CA . VAL A 1 573 ? -17.026 -0.255 30.556 1.00 93.25 573 VAL A CA 1
ATOM 4086 C C . VAL A 1 573 ? -16.766 1.242 30.514 1.00 93.25 573 VAL A C 1
ATOM 4088 O O . VAL A 1 573 ? -16.159 1.715 29.554 1.00 93.25 573 VAL A O 1
ATOM 4091 N N . PHE A 1 574 ? -17.119 1.958 31.578 1.00 90.50 574 PHE A N 1
ATOM 4092 C CA . PHE A 1 574 ? -16.709 3.349 31.778 1.00 90.50 574 PHE A CA 1
ATOM 4093 C C . PHE A 1 574 ? -15.639 3.416 32.875 1.00 90.50 574 PHE A C 1
ATOM 4095 O O . PHE A 1 574 ? -15.845 2.937 33.987 1.00 90.50 574 PHE A O 1
ATOM 4102 N N . GLY A 1 575 ? -14.463 3.944 32.535 1.00 77.25 575 GLY A N 1
ATOM 4103 C CA . GLY A 1 575 ? -13.261 3.947 33.377 1.00 77.25 575 GLY A CA 1
ATOM 4104 C C . GLY A 1 575 ? -13.009 5.241 34.155 1.00 77.25 575 GLY A C 1
ATOM 4105 O O . GLY A 1 575 ? -12.066 5.288 34.942 1.00 77.25 575 GLY A O 1
ATOM 4106 N N . SER A 1 576 ? -13.823 6.276 33.949 1.00 71.44 576 SER A N 1
ATOM 4107 C CA . SER A 1 576 ? -13.742 7.572 34.630 1.00 71.44 576 SER A CA 1
ATOM 4108 C C . SER A 1 576 ? -15.003 7.871 35.441 1.00 71.44 576 SER A C 1
ATOM 4110 O O . SER A 1 576 ? -16.039 7.230 35.252 1.00 71.44 576 SER A O 1
ATOM 4112 N N . SER A 1 577 ? -14.931 8.926 36.260 1.00 75.88 577 SER A N 1
ATOM 4113 C CA . SER A 1 577 ? -16.097 9.565 36.879 1.00 75.88 577 SER A CA 1
ATOM 4114 C C . SER A 1 577 ? -17.124 10.038 35.841 1.00 75.88 577 SER A C 1
ATOM 4116 O O . SER A 1 577 ? -16.837 10.031 34.644 1.00 75.88 577 SER A O 1
ATOM 4118 N N . ASP A 1 578 ? -18.298 10.435 36.332 1.00 86.62 578 ASP A N 1
ATOM 4119 C CA . ASP A 1 578 ? -19.495 10.936 35.641 1.00 86.62 578 ASP A CA 1
ATOM 4120 C C . ASP A 1 578 ? -19.455 10.976 34.104 1.00 86.62 578 ASP A C 1
ATOM 4122 O O . ASP A 1 578 ? -18.790 11.803 33.480 1.00 86.62 578 ASP A O 1
ATOM 4126 N N . ASN A 1 579 ? -20.240 10.089 33.500 1.00 90.38 579 ASN A N 1
ATOM 4127 C CA . ASN A 1 579 ? -20.430 9.964 32.065 1.00 90.38 579 ASN A CA 1
ATOM 4128 C C . ASN A 1 579 ? -21.863 10.343 31.718 1.00 90.38 579 ASN A C 1
ATOM 4130 O O . ASN A 1 579 ? -22.804 9.893 32.364 1.00 90.38 579 ASN A O 1
ATOM 4134 N N . THR A 1 580 ? -22.040 11.132 30.668 1.00 91.50 580 THR A N 1
ATOM 4135 C CA . THR A 1 580 ? -23.356 11.460 30.119 1.00 91.50 580 THR A CA 1
ATOM 4136 C C . THR A 1 580 ? -23.441 10.950 28.687 1.00 91.50 580 THR A C 1
ATOM 4138 O O . THR A 1 580 ? -22.555 11.220 27.875 1.00 91.50 580 THR A O 1
ATOM 4141 N N . ILE A 1 581 ? -24.512 10.228 28.371 1.00 93.06 581 ILE A N 1
ATOM 4142 C CA . ILE A 1 581 ? -24.867 9.778 27.022 1.00 93.06 581 ILE A CA 1
ATOM 4143 C C . ILE A 1 581 ? -26.314 10.171 26.717 1.00 93.06 581 ILE A C 1
ATOM 4145 O O . ILE A 1 581 ? -27.093 10.510 27.606 1.00 93.06 581 ILE A O 1
ATOM 4149 N N . THR A 1 582 ? -26.693 10.140 25.447 1.00 92.19 582 THR A N 1
ATOM 4150 C CA . THR A 1 582 ? -28.049 10.479 25.006 1.00 92.19 582 THR A CA 1
ATOM 4151 C C . THR A 1 582 ? -28.989 9.299 25.149 1.00 92.19 582 THR A C 1
ATOM 4153 O O . THR A 1 582 ? -30.025 9.427 25.792 1.00 92.19 582 THR A O 1
ATOM 4156 N N . SER A 1 583 ? -28.628 8.141 24.602 1.00 92.62 583 SER A N 1
ATOM 4157 C CA . SER A 1 583 ? -29.457 6.942 24.712 1.00 92.62 583 SER A CA 1
ATOM 4158 C C . SER A 1 583 ? -28.635 5.661 24.780 1.00 92.62 583 SER A C 1
ATOM 4160 O O . SER A 1 583 ? -27.473 5.613 24.370 1.00 92.62 583 SER A O 1
ATOM 4162 N N . LEU A 1 584 ? -29.255 4.616 25.320 1.00 94.38 584 LEU A N 1
ATOM 4163 C CA . LEU A 1 584 ? -28.688 3.277 25.416 1.00 94.38 584 LEU A CA 1
ATOM 4164 C C . LEU A 1 584 ? -29.740 2.250 24.999 1.00 94.38 584 LEU A C 1
ATOM 4166 O O . LEU A 1 584 ? -30.791 2.131 25.625 1.00 94.38 584 LEU A O 1
ATOM 4170 N N . THR A 1 585 ? -29.429 1.469 23.977 1.00 95.31 585 THR A N 1
ATOM 4171 C CA . THR A 1 585 ? -30.208 0.294 23.587 1.00 95.31 585 THR A CA 1
ATOM 4172 C C . THR A 1 585 ? -29.395 -0.939 23.933 1.00 95.31 585 THR A C 1
ATOM 4174 O O . THR A 1 585 ? -28.227 -1.033 23.561 1.00 95.31 585 THR A O 1
ATOM 4177 N N . SER A 1 586 ? -29.980 -1.895 24.646 1.00 94.50 586 SER A N 1
ATOM 4178 C CA . SER A 1 586 ? -29.265 -3.106 25.047 1.00 94.50 586 SER A CA 1
ATOM 4179 C C . SER A 1 586 ? -30.088 -4.363 24.817 1.00 94.50 586 SER A C 1
ATOM 4181 O O . SER A 1 586 ? -31.291 -4.394 25.053 1.00 94.50 586 SER A O 1
ATOM 4183 N N . ASN A 1 587 ? -29.423 -5.426 24.383 1.00 91.38 587 ASN A N 1
ATOM 4184 C CA . ASN A 1 587 ? -30.001 -6.758 24.250 1.00 91.38 587 ASN A CA 1
ATOM 4185 C C . ASN A 1 587 ? -29.109 -7.753 25.003 1.00 91.38 587 ASN A C 1
ATOM 4187 O O . ASN A 1 587 ? -28.231 -8.381 24.407 1.00 91.38 587 ASN A O 1
ATOM 4191 N N . GLY A 1 588 ? -29.264 -7.799 26.330 1.00 86.31 588 GLY A N 1
ATOM 4192 C CA . GLY A 1 588 ? -28.471 -8.652 27.224 1.00 86.31 588 GLY A CA 1
ATOM 4193 C C . GLY A 1 588 ? -27.035 -8.165 27.461 1.00 86.31 588 GLY A C 1
ATOM 4194 O O . GLY A 1 588 ? -26.177 -8.946 27.867 1.00 86.31 588 GLY A O 1
ATOM 4195 N N . GLY A 1 589 ? -26.741 -6.895 27.171 1.00 92.38 589 GLY A N 1
ATOM 4196 C CA . GLY A 1 589 ? -25.428 -6.292 27.395 1.00 92.38 589 GLY A CA 1
ATOM 4197 C C . GLY A 1 589 ? -25.104 -6.053 28.875 1.00 92.38 589 GLY A C 1
ATOM 4198 O O . GLY A 1 589 ? -25.991 -5.828 29.702 1.00 92.38 589 GLY A O 1
ATOM 4199 N N . LEU A 1 590 ? -23.809 -6.055 29.202 1.00 93.75 590 LEU A N 1
ATOM 4200 C CA . LEU A 1 590 ? -23.278 -5.650 30.507 1.00 93.75 590 LEU A CA 1
ATOM 4201 C C . LEU A 1 590 ? -22.713 -4.229 30.410 1.00 93.75 590 LEU A C 1
ATOM 4203 O O . LEU A 1 590 ? -21.850 -3.964 29.578 1.00 93.75 590 LEU A O 1
ATOM 4207 N N . VAL A 1 591 ? -23.144 -3.331 31.288 1.00 95.69 591 VAL A N 1
ATOM 4208 C CA . VAL A 1 591 ? -22.580 -1.990 31.470 1.00 95.69 591 VAL A CA 1
ATOM 4209 C C . VAL A 1 591 ? -21.860 -1.950 32.817 1.00 95.69 591 VAL A C 1
ATOM 4211 O O . VAL A 1 591 ? -22.493 -2.023 33.865 1.00 95.69 591 VAL A O 1
ATOM 4214 N N . ASP A 1 592 ? -20.533 -1.872 32.811 1.00 93.06 592 ASP A N 1
ATOM 4215 C CA . ASP A 1 592 ? -19.700 -1.902 34.016 1.00 93.06 592 ASP A CA 1
ATOM 4216 C C . ASP A 1 592 ? -19.203 -0.495 34.376 1.00 93.06 592 ASP A C 1
ATOM 4218 O O . ASP A 1 592 ? -18.410 0.109 33.650 1.00 93.06 592 ASP A O 1
ATOM 4222 N N . LEU A 1 593 ? -19.670 0.010 35.518 1.00 91.38 593 LEU A N 1
ATOM 4223 C CA . LEU A 1 593 ? -19.232 1.268 36.129 1.00 91.38 593 LEU A CA 1
ATOM 4224 C C . LEU A 1 593 ? -18.272 1.036 37.300 1.00 91.38 593 LEU A C 1
ATOM 4226 O O . LEU A 1 593 ? -17.686 1.986 37.807 1.00 91.38 593 LEU A O 1
ATOM 4230 N N . SER A 1 594 ? -18.065 -0.217 37.711 1.00 84.31 594 SER A N 1
ATOM 4231 C CA . SER A 1 594 ? -17.312 -0.569 38.921 1.00 84.31 594 SER A CA 1
ATOM 4232 C C . SER A 1 594 ? -15.786 -0.514 38.768 1.00 84.31 594 SER A C 1
ATOM 4234 O O . SER A 1 594 ? -15.031 -0.882 39.676 1.00 84.31 594 SER A O 1
ATOM 4236 N N . VAL A 1 595 ? -15.303 -0.082 37.604 1.00 72.38 595 VAL A N 1
ATOM 4237 C CA . VAL A 1 595 ? -13.904 -0.205 37.194 1.00 72.38 595 VAL A CA 1
ATOM 4238 C C . VAL A 1 595 ? -13.065 0.917 37.807 1.00 72.38 595 VAL A C 1
ATOM 4240 O O . VAL A 1 595 ? -13.429 2.085 37.766 1.00 72.38 595 VAL A O 1
ATOM 4243 N N . GLY A 1 596 ? -11.937 0.547 38.423 1.00 58.69 596 GLY A N 1
ATOM 4244 C CA . GLY A 1 596 ? -11.045 1.466 39.149 1.00 58.69 596 GLY A CA 1
ATOM 4245 C C . GLY A 1 596 ? -10.982 1.215 40.658 1.00 58.69 596 GLY A C 1
ATOM 4246 O O . GLY A 1 596 ? -9.995 1.576 41.298 1.00 58.69 596 GLY A O 1
ATOM 4247 N N . VAL A 1 597 ? -11.958 0.503 41.229 1.00 48.88 597 VAL A N 1
ATOM 4248 C CA . VAL A 1 597 ? -11.894 0.052 42.624 1.00 48.88 597 VAL A CA 1
ATOM 4249 C C . VAL A 1 597 ? -11.368 -1.376 42.644 1.00 48.88 597 VAL A C 1
ATOM 4251 O O . VAL A 1 597 ? -12.068 -2.312 42.264 1.00 48.88 597 VAL A O 1
ATOM 4254 N N . LYS A 1 598 ? -10.108 -1.571 43.056 1.00 42.62 598 LYS A N 1
ATOM 4255 C CA . LYS A 1 598 ? -9.613 -2.928 43.318 1.00 42.62 598 LYS A CA 1
ATOM 4256 C C . LYS A 1 598 ? -10.511 -3.532 44.402 1.00 42.62 598 LYS A C 1
ATOM 4258 O O . LYS A 1 598 ? -10.583 -2.934 45.480 1.00 42.62 598 LYS A O 1
ATOM 4263 N N . PRO A 1 599 ? -11.157 -4.690 44.167 1.00 40.09 599 PRO A N 1
ATOM 4264 C CA . PRO A 1 599 ? -11.726 -5.455 45.262 1.00 40.09 599 PRO A CA 1
ATOM 4265 C C . PRO A 1 599 ? -10.605 -5.629 46.282 1.00 40.09 599 PRO A C 1
ATOM 4267 O O . PRO A 1 599 ? -9.508 -6.069 45.921 1.00 40.09 599 PRO A O 1
ATOM 4270 N N . GLN A 1 600 ? -10.833 -5.207 47.526 1.00 36.47 600 GLN A N 1
ATOM 4271 C CA . GLN A 1 600 ? -9.939 -5.577 48.617 1.00 36.47 600 GLN A CA 1
ATOM 4272 C C . GLN A 1 600 ? -9.771 -7.095 48.519 1.00 36.47 600 GLN A C 1
ATOM 4274 O O . GLN A 1 600 ? -10.762 -7.817 48.392 1.00 36.47 600 GLN A O 1
ATOM 4279 N N . THR A 1 601 ? -8.523 -7.565 48.461 1.00 35.91 601 THR A N 1
ATOM 4280 C CA . THR A 1 601 ? -8.212 -8.998 48.417 1.00 35.91 601 THR A CA 1
ATOM 4281 C C . THR A 1 601 ? -9.070 -9.720 49.452 1.00 35.91 601 THR A C 1
ATOM 4283 O O . THR A 1 601 ? -9.211 -9.168 50.548 1.00 35.91 601 THR A O 1
ATOM 4286 N N . PRO A 1 602 ? -9.634 -10.904 49.147 1.00 35.72 602 PRO A N 1
ATOM 4287 C CA . PRO A 1 602 ? -10.464 -11.640 50.087 1.00 35.72 602 PRO A CA 1
ATOM 4288 C C . PRO A 1 602 ? -9.587 -12.061 51.267 1.00 35.72 602 PRO A C 1
ATOM 4290 O O . PRO A 1 602 ? -8.966 -13.120 51.268 1.00 35.72 602 PRO A O 1
ATOM 4293 N N . TYR A 1 603 ? -9.471 -11.185 52.261 1.00 37.69 603 TYR A N 1
ATOM 4294 C CA . TYR A 1 603 ? -8.970 -11.564 53.561 1.00 37.69 603 TYR A CA 1
ATOM 4295 C C . TYR A 1 603 ? -10.012 -12.483 54.178 1.00 37.69 603 TYR A C 1
ATOM 4297 O O . TYR A 1 603 ? -11.214 -12.280 54.004 1.00 37.69 603 TYR A O 1
ATOM 4305 N N . ALA A 1 604 ? -9.483 -13.520 54.824 1.00 33.56 604 ALA A N 1
ATOM 4306 C CA . ALA A 1 604 ? -10.157 -14.615 55.496 1.00 33.56 604 ALA A CA 1
ATOM 4307 C C . ALA A 1 604 ? -11.522 -14.255 56.097 1.00 33.56 604 ALA A C 1
ATOM 4309 O O . ALA A 1 604 ? -11.750 -13.118 56.497 1.00 33.56 604 ALA A O 1
ATOM 4310 N N . MET A 1 605 ? -12.375 -15.274 56.236 1.00 35.22 605 MET A N 1
ATOM 4311 C CA . MET A 1 605 ? -13.733 -15.284 56.804 1.00 35.22 605 MET A CA 1
ATOM 4312 C C . MET A 1 605 ? -13.866 -14.762 58.262 1.00 35.22 605 MET A C 1
ATOM 4314 O O . MET A 1 605 ? -14.675 -15.254 59.046 1.00 35.22 605 MET A O 1
ATOM 4318 N N . ALA A 1 606 ? -13.089 -13.760 58.666 1.00 32.03 606 ALA A N 1
ATOM 4319 C CA . ALA A 1 606 ? -13.249 -12.991 59.880 1.00 32.03 606 ALA A CA 1
ATOM 4320 C C . ALA A 1 606 ? -14.415 -12.013 59.701 1.00 32.03 606 ALA A C 1
ATOM 4322 O O . ALA A 1 606 ? -14.283 -10.871 59.256 1.00 32.03 606 ALA A O 1
ATOM 4323 N N . ARG A 1 607 ? -15.590 -12.496 60.092 1.00 37.84 607 ARG A N 1
ATOM 4324 C CA . ARG A 1 607 ? -16.760 -11.685 60.412 1.00 37.84 607 ARG A CA 1
ATOM 4325 C C . ARG A 1 607 ? -16.362 -10.743 61.564 1.00 37.84 607 ARG A C 1
ATOM 4327 O O . ARG A 1 607 ? -16.343 -11.168 62.709 1.00 37.84 607 ARG A O 1
ATOM 4334 N N . SER A 1 608 ? -16.022 -9.496 61.228 1.00 34.94 608 SER A N 1
ATOM 4335 C CA . SER A 1 608 ? -15.554 -8.383 62.083 1.00 34.94 608 SER A CA 1
ATOM 4336 C C . SER A 1 608 ? -14.055 -8.053 61.997 1.00 34.94 608 SER A C 1
ATOM 4338 O O . SER A 1 608 ? -13.267 -8.371 62.884 1.00 34.94 608 SER A O 1
ATOM 4340 N N . VAL A 1 609 ? -13.675 -7.283 60.981 1.00 33.81 609 VAL A N 1
ATOM 4341 C CA . VAL A 1 609 ? -12.613 -6.280 61.132 1.00 33.81 609 VAL A CA 1
ATOM 4342 C C . VAL A 1 609 ? -13.138 -5.000 60.497 1.00 33.81 609 VAL A C 1
ATOM 4344 O O . VAL A 1 609 ? -13.534 -5.002 59.334 1.00 33.81 609 VAL A O 1
ATOM 4347 N N . ALA A 1 610 ? -13.218 -3.931 61.289 1.00 35.44 610 ALA A N 1
ATOM 4348 C CA . ALA A 1 610 ? -13.631 -2.615 60.823 1.00 35.44 610 ALA A CA 1
ATOM 4349 C C . ALA A 1 610 ? -12.714 -2.172 59.671 1.00 35.44 610 ALA A C 1
ATOM 4351 O O . ALA A 1 610 ? -11.501 -2.050 59.847 1.00 35.44 610 ALA A O 1
ATOM 4352 N N . LEU A 1 611 ? -13.296 -1.977 58.487 1.00 36.75 611 LEU A N 1
ATOM 4353 C CA . LEU A 1 611 ? -12.588 -1.501 57.306 1.00 36.75 611 LEU A CA 1
ATOM 4354 C C . LEU A 1 611 ? -12.223 -0.029 57.507 1.00 36.75 611 LEU A C 1
ATOM 4356 O O . LEU A 1 611 ? -13.088 0.818 57.727 1.00 36.75 611 LEU A O 1
ATOM 4360 N N . ALA A 1 612 ? -10.925 0.266 57.429 1.00 32.94 612 ALA A N 1
ATOM 4361 C CA . ALA A 1 612 ? -10.434 1.627 57.322 1.00 32.94 612 ALA A CA 1
ATOM 4362 C C . ALA A 1 612 ? -11.076 2.287 56.094 1.00 32.94 612 ALA A C 1
ATOM 4364 O O . ALA A 1 612 ? -11.032 1.744 54.988 1.00 32.94 612 ALA A O 1
ATOM 4365 N N . SER A 1 613 ? -11.673 3.456 56.312 1.00 35.41 613 SER A N 1
ATOM 4366 C CA . SER A 1 613 ? -12.214 4.342 55.291 1.00 35.41 613 SER A CA 1
ATOM 4367 C C . SER A 1 613 ? -11.101 4.763 54.328 1.00 35.41 613 SER A C 1
ATOM 4369 O O . SER A 1 613 ? -10.444 5.786 54.537 1.00 35.41 613 SER A O 1
ATOM 4371 N N . ASN A 1 614 ? -10.843 3.979 53.284 1.00 35.41 614 ASN A N 1
ATOM 4372 C CA . ASN A 1 614 ? -10.070 4.490 52.162 1.00 35.41 614 ASN A CA 1
ATOM 4373 C C . ASN A 1 614 ? -10.902 5.593 51.504 1.00 35.41 614 ASN A C 1
ATOM 4375 O O . ASN A 1 614 ? -12.076 5.395 51.195 1.00 35.41 614 ASN A O 1
ATOM 4379 N N . GLY A 1 615 ? -10.291 6.777 51.421 1.00 36.72 615 GLY A N 1
ATOM 4380 C CA . GLY A 1 615 ? -10.945 8.052 51.156 1.00 36.72 615 GLY A CA 1
ATOM 4381 C C . GLY A 1 615 ? -11.889 8.041 49.959 1.00 36.72 615 GLY A C 1
ATOM 4382 O O . GLY A 1 615 ? -11.674 7.311 48.993 1.00 36.72 615 GLY A O 1
ATOM 4383 N N . ALA A 1 616 ? -12.918 8.887 50.073 1.00 36.97 616 ALA A N 1
AT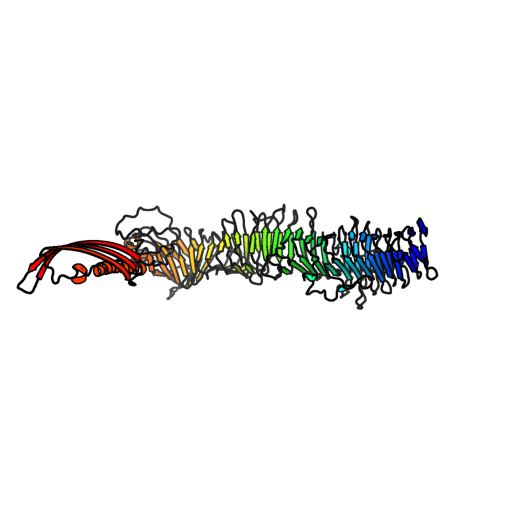OM 4384 C CA . ALA A 1 616 ? -13.934 9.212 49.079 1.00 36.97 616 ALA A CA 1
ATOM 4385 C C . ALA A 1 616 ? -13.351 9.293 47.660 1.00 36.97 616 ALA A C 1
ATOM 4387 O O . ALA A 1 616 ? -12.923 10.345 47.192 1.00 36.97 616 ALA A O 1
ATOM 4388 N N . SER A 1 617 ? -13.300 8.153 46.982 1.00 49.66 617 SER A N 1
ATOM 4389 C CA . SER A 1 617 ? -13.034 8.105 45.556 1.00 49.66 617 SER A CA 1
ATOM 4390 C C . SER A 1 617 ? -14.359 8.456 44.906 1.00 49.66 617 SER A C 1
ATOM 4392 O O . SER A 1 617 ? -15.324 7.721 45.135 1.00 49.66 617 SER A O 1
ATOM 4394 N N . ALA A 1 618 ? -14.403 9.568 44.163 1.00 61.34 618 ALA A N 1
ATOM 4395 C CA . ALA A 1 618 ? -15.574 9.992 43.398 1.00 61.34 618 ALA A CA 1
ATOM 4396 C C . ALA A 1 618 ? -16.229 8.766 42.745 1.00 61.34 618 ALA A C 1
ATOM 4398 O O . ALA A 1 618 ? -15.542 7.947 42.131 1.00 61.34 618 ALA A O 1
ATOM 4399 N N . ARG A 1 619 ? -17.518 8.572 43.018 1.00 82.19 619 ARG A N 1
ATOM 4400 C CA . ARG A 1 619 ? -18.284 7.452 42.475 1.00 82.19 619 ARG A CA 1
ATOM 4401 C C . ARG A 1 619 ? -18.668 7.760 41.039 1.00 82.19 619 ARG A C 1
ATOM 4403 O O . ARG A 1 619 ? -18.801 8.926 40.678 1.00 82.19 619 ARG A O 1
ATOM 4410 N N . ASN A 1 620 ? -18.823 6.719 40.237 1.00 87.75 620 ASN A N 1
ATOM 4411 C CA . ASN A 1 620 ? -19.120 6.888 38.825 1.00 87.75 620 ASN A CA 1
ATOM 4412 C C . ASN A 1 620 ? -20.632 7.026 38.639 1.00 87.75 620 ASN A C 1
ATOM 4414 O O . ASN A 1 620 ? -21.388 6.141 39.044 1.00 87.75 620 ASN A O 1
ATOM 4418 N N . THR A 1 621 ? -21.070 8.109 38.002 1.00 90.88 621 THR A N 1
ATOM 4419 C CA . THR A 1 621 ? -22.453 8.251 37.535 1.00 90.88 621 THR A CA 1
ATOM 4420 C C . THR A 1 621 ? -22.516 8.004 36.031 1.00 90.88 621 THR A C 1
ATOM 4422 O O . THR A 1 621 ? -21.667 8.489 35.287 1.00 90.88 621 THR A O 1
ATOM 4425 N N . LEU A 1 622 ? -23.510 7.260 35.556 1.00 93.69 622 LEU A N 1
ATOM 4426 C CA . LEU A 1 622 ? -23.882 7.228 34.142 1.00 93.69 622 LEU A CA 1
ATOM 4427 C C . LEU A 1 622 ? -25.247 7.882 33.977 1.00 93.69 622 LEU A C 1
ATOM 4429 O O . LEU A 1 622 ? -26.247 7.316 34.405 1.00 93.69 622 LEU A O 1
ATOM 4433 N N . THR A 1 623 ? -25.299 9.028 33.317 1.00 93.06 623 THR A N 1
ATOM 4434 C CA . THR A 1 623 ? -26.547 9.713 32.979 1.00 93.06 623 THR A CA 1
ATOM 4435 C C . THR A 1 623 ? -26.923 9.407 31.529 1.00 93.06 623 THR A C 1
ATOM 4437 O O . THR A 1 623 ? -26.132 9.619 30.611 1.00 93.06 623 THR A O 1
ATOM 4440 N N . ILE A 1 624 ? -28.133 8.894 31.317 1.00 93.12 624 ILE A N 1
ATOM 4441 C CA . ILE A 1 624 ? -28.731 8.597 30.011 1.00 93.12 624 ILE A CA 1
ATOM 4442 C C . ILE A 1 624 ? -29.846 9.618 29.795 1.00 93.12 624 ILE A C 1
ATOM 4444 O O . ILE A 1 624 ? -30.899 9.502 30.409 1.00 93.12 624 ILE A O 1
ATOM 4448 N N . ASN A 1 625 ? -29.617 10.640 28.974 1.00 89.12 625 ASN A N 1
ATOM 4449 C CA . ASN A 1 625 ? -30.478 11.828 28.943 1.00 89.12 625 ASN A CA 1
ATOM 4450 C C . ASN A 1 625 ? -31.869 11.620 28.321 1.00 89.12 625 ASN A C 1
ATOM 4452 O O . ASN A 1 625 ? -32.786 12.349 28.692 1.00 89.12 625 ASN A O 1
ATOM 4456 N N . ASP A 1 626 ? -32.021 10.700 27.365 1.00 86.69 626 ASP A N 1
ATOM 4457 C CA . ASP A 1 626 ? -33.223 10.615 26.525 1.00 86.69 626 ASP A CA 1
ATOM 4458 C C . ASP A 1 626 ? -33.948 9.266 26.615 1.00 86.69 626 ASP A C 1
ATOM 4460 O O . ASP A 1 626 ? -35.052 9.193 27.147 1.00 86.69 626 ASP A O 1
ATOM 4464 N N . THR A 1 627 ? -33.366 8.187 26.079 1.00 88.12 627 THR A N 1
ATOM 4465 C CA . THR A 1 627 ? -34.057 6.887 25.988 1.00 88.12 627 THR A CA 1
ATOM 4466 C C . THR A 1 627 ? -33.162 5.724 26.412 1.00 88.12 627 THR A C 1
ATOM 4468 O O . THR A 1 627 ? -32.020 5.607 25.964 1.00 88.12 627 THR A O 1
ATOM 4471 N N . PHE A 1 628 ? -33.705 4.814 27.223 1.00 92.69 628 PHE A N 1
ATOM 4472 C CA . PHE A 1 628 ? -33.134 3.494 27.486 1.00 92.69 628 PHE A CA 1
ATOM 4473 C C . PHE A 1 628 ? -34.111 2.407 27.031 1.00 92.69 628 PHE A C 1
ATOM 4475 O O . PHE A 1 628 ? -35.256 2.401 27.475 1.00 92.69 628 PHE A O 1
ATOM 4482 N N . THR A 1 629 ? -33.673 1.492 26.160 1.00 93.31 629 THR A N 1
ATOM 4483 C CA . THR A 1 629 ? -34.527 0.399 25.661 1.00 93.31 629 THR A CA 1
ATOM 4484 C C . THR A 1 629 ? -33.863 -0.973 25.742 1.00 93.31 629 THR A C 1
ATOM 4486 O O . THR A 1 629 ? -32.637 -1.097 25.673 1.00 93.31 629 THR A O 1
ATOM 4489 N N . GLY A 1 630 ? -34.692 -2.013 25.859 1.00 93.38 630 GLY A N 1
ATOM 4490 C CA . GLY A 1 630 ? -34.250 -3.406 25.960 1.00 93.38 630 GLY A CA 1
ATOM 4491 C C . GLY A 1 630 ? -33.763 -3.785 27.363 1.00 93.38 630 GLY A C 1
ATOM 4492 O O . GLY A 1 630 ? -34.242 -3.232 28.344 1.00 93.38 630 GLY A O 1
ATOM 4493 N N . GLU A 1 631 ? -32.852 -4.749 27.484 1.00 94.44 631 GLU A N 1
ATOM 4494 C CA . GLU A 1 631 ? -32.388 -5.279 28.778 1.00 94.44 631 GLU A CA 1
ATOM 4495 C C . GLU A 1 631 ? -30.872 -5.110 28.929 1.00 94.44 631 GLU A C 1
ATOM 4497 O O . GLU A 1 631 ? -30.104 -5.538 28.059 1.00 94.44 631 GLU A O 1
ATOM 4502 N N . ALA A 1 632 ? -30.433 -4.495 30.031 1.00 95.50 632 ALA A N 1
ATOM 4503 C CA . ALA A 1 632 ? -29.018 -4.333 30.374 1.00 95.50 632 ALA A CA 1
ATOM 4504 C C . ALA A 1 632 ? -28.760 -4.666 31.842 1.00 95.50 632 ALA A C 1
ATOM 4506 O O . ALA A 1 632 ? -29.513 -4.249 32.726 1.00 95.50 632 ALA A O 1
ATOM 4507 N N . THR A 1 633 ? -27.640 -5.339 32.109 1.00 95.81 633 THR A N 1
ATOM 4508 C CA . THR A 1 633 ? -27.104 -5.442 33.469 1.00 95.81 633 THR A CA 1
ATOM 4509 C C . THR A 1 633 ? -26.139 -4.295 33.721 1.00 95.81 633 THR A C 1
ATOM 4511 O O . THR A 1 633 ? -25.145 -4.165 33.017 1.00 95.81 633 THR A O 1
ATOM 4514 N N . PHE A 1 634 ? -26.391 -3.488 34.744 1.00 95.88 634 PHE A N 1
ATOM 4515 C CA . PHE A 1 634 ? -25.484 -2.446 35.209 1.00 95.88 634 PHE A CA 1
ATOM 4516 C C . PHE A 1 634 ? -24.719 -2.960 36.421 1.00 95.88 634 PHE A C 1
ATOM 4518 O O . PHE A 1 634 ? -25.317 -3.249 37.457 1.00 95.88 634 PHE A O 1
ATOM 4525 N N . LYS A 1 635 ? -23.399 -3.089 36.301 1.00 93.62 635 LYS A N 1
ATOM 4526 C CA . LYS A 1 635 ? -22.522 -3.488 37.401 1.00 93.62 635 LYS A CA 1
ATOM 4527 C C . LYS A 1 635 ? -21.940 -2.251 38.075 1.00 93.62 635 LYS A C 1
ATOM 4529 O O . LYS A 1 635 ? -21.168 -1.513 37.469 1.00 93.62 635 LYS A O 1
ATOM 4534 N N . LEU A 1 636 ? -22.308 -2.054 39.335 1.00 92.06 636 LEU A N 1
ATOM 4535 C CA . LEU A 1 636 ? -22.008 -0.859 40.123 1.00 92.06 636 LEU A CA 1
ATOM 4536 C C . LEU A 1 636 ? -21.125 -1.208 41.318 1.00 92.06 636 LEU A C 1
ATOM 4538 O O . LEU A 1 636 ? -21.314 -2.256 41.935 1.00 92.06 636 LEU A O 1
ATOM 4542 N N . TYR A 1 637 ? -20.198 -0.339 41.706 1.00 89.31 637 TYR A N 1
ATOM 4543 C CA . TYR A 1 637 ? -19.621 -0.414 43.044 1.00 89.31 637 TYR A CA 1
ATOM 4544 C C . TYR A 1 637 ? -20.633 0.095 44.080 1.00 89.31 637 TYR A C 1
ATOM 4546 O O . TYR A 1 637 ? -21.239 1.146 43.882 1.00 89.31 637 TYR A O 1
ATOM 4554 N N . ALA A 1 638 ? -20.792 -0.602 45.204 1.00 89.00 638 ALA A N 1
ATOM 4555 C CA . ALA A 1 638 ? -21.620 -0.165 46.327 1.00 89.00 638 ALA A CA 1
ATOM 4556 C C . ALA A 1 638 ? -20.934 -0.429 47.678 1.00 89.00 638 ALA A C 1
ATOM 4558 O O . ALA A 1 638 ? -20.140 -1.355 47.829 1.00 89.00 638 ALA A O 1
ATOM 4559 N N . SER A 1 639 ? -21.263 0.404 48.663 1.00 86.25 639 SER A N 1
ATOM 4560 C CA . SER A 1 639 ? -20.849 0.343 50.071 1.00 86.25 639 SER A CA 1
ATOM 4561 C C . SER A 1 639 ? -21.987 0.891 50.939 1.00 86.25 639 SER A C 1
ATOM 4563 O O . SER A 1 639 ? -22.944 1.445 50.398 1.00 86.25 639 SER A O 1
ATOM 4565 N N . GLN A 1 640 ? -21.882 0.829 52.268 1.00 83.81 640 GLN A N 1
ATOM 4566 C CA . GLN A 1 640 ? -22.901 1.424 53.160 1.00 83.81 640 GLN A CA 1
ATOM 4567 C C . GLN A 1 640 ? -23.088 2.941 52.979 1.00 83.81 640 GLN A C 1
ATOM 4569 O O . GLN A 1 640 ? -24.110 3.485 53.379 1.00 83.81 640 GLN A O 1
ATOM 4574 N N . THR A 1 641 ? -22.093 3.647 52.434 1.00 81.25 641 THR A N 1
ATOM 4575 C CA . THR A 1 641 ? -22.095 5.124 52.409 1.00 81.25 641 THR A CA 1
ATOM 4576 C C . THR A 1 641 ? -22.094 5.722 51.009 1.00 81.25 641 THR A C 1
ATOM 4578 O O . THR A 1 641 ? -22.411 6.897 50.847 1.00 81.25 641 THR A O 1
ATOM 4581 N N . GLN A 1 642 ? -21.684 4.949 50.004 1.00 84.88 642 GLN A N 1
ATOM 4582 C CA . GLN A 1 642 ? -21.413 5.431 48.652 1.00 84.88 642 GLN A CA 1
ATOM 4583 C C . GLN A 1 642 ? -21.650 4.324 47.630 1.00 84.88 642 GLN A C 1
ATOM 4585 O O . GLN A 1 642 ? -21.345 3.155 47.880 1.00 84.88 642 GLN A O 1
ATOM 4590 N N . SER A 1 643 ? -22.101 4.710 46.447 1.00 88.88 643 SER A N 1
ATOM 4591 C CA . SER A 1 643 ? -22.334 3.815 45.319 1.00 88.88 643 SER A CA 1
ATOM 4592 C C . SER A 1 643 ? -22.113 4.543 44.006 1.00 88.88 643 SER A C 1
ATOM 4594 O O . SER A 1 643 ? -22.306 5.755 43.921 1.00 88.88 643 SER A O 1
ATOM 4596 N N . ASP A 1 644 ? -21.710 3.789 42.991 1.00 91.81 644 ASP A N 1
ATOM 4597 C CA . ASP A 1 644 ? -21.886 4.204 41.604 1.00 91.81 644 ASP A CA 1
ATOM 4598 C C . ASP A 1 644 ? -23.389 4.223 41.283 1.00 91.81 644 ASP A C 1
ATOM 4600 O O . ASP A 1 644 ? -24.185 3.532 41.932 1.00 91.81 644 ASP A O 1
ATOM 4604 N N . ARG A 1 645 ? -23.793 5.023 40.297 1.00 92.69 645 ARG A N 1
ATOM 4605 C CA . ARG A 1 645 ? -25.210 5.268 40.010 1.00 92.69 645 ARG A CA 1
ATOM 4606 C C . ARG A 1 645 ? -25.487 5.358 38.518 1.00 92.69 645 ARG A C 1
ATOM 4608 O O . ARG A 1 645 ? -24.651 5.811 37.745 1.00 92.69 645 ARG A O 1
ATOM 4615 N N . VAL A 1 646 ? -26.698 4.975 38.127 1.00 94.62 646 VAL A N 1
ATOM 4616 C CA . VAL A 1 646 ? -27.232 5.205 36.778 1.00 94.62 646 VAL A CA 1
ATOM 4617 C C . VAL A 1 646 ? -28.441 6.134 36.855 1.00 94.62 646 VAL A C 1
ATOM 4619 O O . VAL A 1 646 ? -29.324 5.953 37.689 1.00 94.62 646 VAL A O 1
ATOM 4622 N N . GLU A 1 647 ? -28.507 7.141 35.999 1.00 93.81 647 GLU A N 1
ATOM 4623 C CA . GLU A 1 647 ? -29.618 8.086 35.931 1.00 93.81 647 GLU A CA 1
ATOM 4624 C C . GLU A 1 647 ? -30.304 7.994 34.567 1.00 93.81 647 GLU A C 1
ATOM 4626 O O . GLU A 1 647 ? -29.669 8.179 33.533 1.00 93.81 647 GLU A O 1
ATOM 4631 N N . PHE A 1 648 ? -31.609 7.732 34.560 1.00 92.44 648 PHE A N 1
ATOM 4632 C CA . PHE A 1 648 ? -32.441 7.662 33.362 1.00 92.44 648 PHE A CA 1
ATOM 4633 C C . PHE A 1 648 ? -33.260 8.958 33.219 1.00 92.44 648 PHE A C 1
ATOM 4635 O O . PHE A 1 648 ? -34.270 9.175 33.901 1.00 92.44 648 PHE A O 1
ATOM 4642 N N . GLY A 1 649 ? -32.787 9.854 32.359 1.00 82.44 649 GLY A N 1
ATOM 4643 C CA . GLY A 1 649 ? -33.496 11.047 31.908 1.00 82.44 649 GLY A CA 1
ATOM 4644 C C . GLY A 1 649 ? -34.617 10.708 30.923 1.00 82.44 649 GLY A C 1
ATOM 4645 O O . GLY A 1 649 ? -34.626 9.633 30.331 1.00 82.44 649 GLY A O 1
ATOM 4646 N N . ALA A 1 650 ? -35.571 11.624 30.788 1.00 56.62 650 ALA A N 1
ATOM 4647 C CA . ALA A 1 650 ? -36.649 11.559 29.814 1.00 56.62 650 ALA A CA 1
ATOM 4648 C C . ALA A 1 650 ? -36.487 12.733 28.857 1.00 56.62 650 ALA A C 1
ATOM 4650 O O . ALA A 1 650 ? -36.173 13.854 29.280 1.00 56.62 650 ALA A O 1
ATOM 4651 N N . SER A 1 651 ? -36.788 12.490 27.582 1.00 47.56 651 SER A N 1
ATOM 4652 C CA . SER A 1 651 ? -37.084 13.542 26.615 1.00 47.56 651 SER A CA 1
ATOM 4653 C C . SER A 1 651 ? -38.000 14.590 27.254 1.00 47.56 651 SER A C 1
ATOM 4655 O O . SER A 1 651 ? -39.018 14.240 27.853 1.00 47.56 651 SER A O 1
ATOM 4657 N N . GLN A 1 652 ? -37.657 15.876 27.142 1.00 36.88 652 GLN A N 1
ATOM 4658 C CA . GLN A 1 652 ? -38.453 17.001 27.649 1.00 36.88 652 GLN A CA 1
ATOM 4659 C C . GLN A 1 652 ? -39.797 17.160 26.908 1.00 36.88 652 GLN A C 1
ATOM 4661 O O . GLN A 1 652 ? -40.067 18.172 26.262 1.00 36.88 652 GLN A O 1
ATOM 4666 N N . ALA A 1 653 ? -40.686 16.179 27.021 1.00 36.09 653 ALA A N 1
ATOM 4667 C CA . ALA A 1 653 ? -42.075 16.268 26.617 1.00 36.09 653 ALA A CA 1
ATOM 4668 C C . ALA A 1 653 ? -42.936 16.373 27.880 1.00 36.09 653 ALA A C 1
ATOM 4670 O O . ALA A 1 653 ? -43.336 15.377 28.465 1.00 36.09 653 ALA A O 1
ATOM 4671 N N . ASN A 1 654 ? -43.163 17.620 28.301 1.00 38.03 654 ASN A N 1
ATOM 4672 C CA . ASN A 1 654 ? -44.237 18.100 29.175 1.00 38.03 654 ASN A CA 1
ATOM 4673 C C . ASN A 1 654 ? -44.832 17.062 30.173 1.00 38.03 654 ASN A C 1
ATOM 4675 O O . ASN A 1 654 ? -45.698 16.276 29.787 1.00 38.03 654 ASN A O 1
ATOM 4679 N N . PRO A 1 655 ? -44.483 17.107 31.476 1.00 42.38 655 PRO A N 1
ATOM 4680 C CA . PRO A 1 655 ? -44.921 16.129 32.488 1.00 42.38 655 PRO A CA 1
ATOM 4681 C C . PRO A 1 655 ? -46.431 16.152 32.804 1.00 42.38 655 PRO A C 1
ATOM 4683 O O . PRO A 1 655 ? -46.903 15.437 33.686 1.00 42.38 655 PRO A O 1
ATOM 4686 N N . TYR A 1 656 ? -47.211 16.959 32.088 1.00 44.56 656 TYR A N 1
ATOM 4687 C CA . TYR A 1 656 ? -48.661 16.979 32.159 1.00 44.56 656 TYR A CA 1
ATOM 4688 C C . TYR A 1 656 ? -49.244 16.338 30.892 1.00 44.56 656 TYR A C 1
ATOM 4690 O O . TYR A 1 656 ? -49.338 16.985 29.851 1.00 44.56 656 TYR A O 1
ATOM 4698 N N . ASN A 1 657 ? -49.759 15.109 31.040 1.00 39.31 657 ASN A N 1
ATOM 4699 C CA . ASN A 1 657 ? -50.841 14.530 30.223 1.00 39.31 657 ASN A CA 1
ATOM 4700 C C . ASN A 1 657 ? -50.483 13.590 29.042 1.00 39.31 657 ASN A C 1
ATOM 4702 O O . ASN A 1 657 ? -51.128 13.657 27.995 1.00 39.31 657 ASN A O 1
ATOM 4706 N N . VAL A 1 658 ? -49.546 12.646 29.216 1.00 42.31 658 VAL A N 1
ATOM 4707 C CA . VAL A 1 658 ? -49.413 11.483 28.308 1.00 42.31 658 VAL A CA 1
ATOM 4708 C C . VAL A 1 658 ? -49.847 10.205 29.031 1.00 42.31 658 VAL A C 1
ATOM 4710 O O . VAL A 1 658 ? -49.452 9.955 30.170 1.00 42.31 658 VAL A O 1
ATOM 4713 N N . ALA A 1 659 ? -50.709 9.417 28.385 1.00 44.41 659 ALA A N 1
ATOM 4714 C CA . ALA A 1 659 ? -51.146 8.116 28.876 1.00 44.41 659 ALA A CA 1
ATOM 4715 C C . ALA A 1 659 ? -49.929 7.216 29.147 1.00 44.41 659 ALA A C 1
ATOM 4717 O O . ALA A 1 659 ? -49.073 7.040 28.285 1.00 4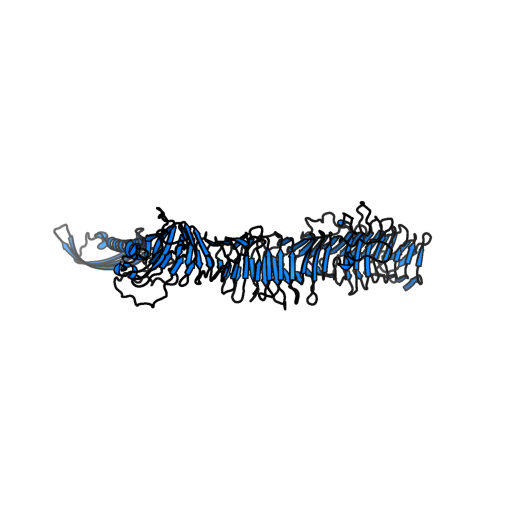4.41 659 ALA A O 1
ATOM 4718 N N . GLN A 1 660 ? -49.871 6.681 30.366 1.00 48.94 660 GLN A N 1
ATOM 4719 C CA . GLN A 1 660 ? -48.810 5.802 30.851 1.00 48.94 660 GLN A CA 1
ATOM 4720 C C . GLN A 1 660 ? -48.621 4.606 29.896 1.00 48.94 660 GLN A C 1
ATOM 4722 O O . GLN A 1 660 ? -49.613 3.934 29.593 1.00 48.94 660 GLN A O 1
ATOM 4727 N N . PRO A 1 661 ? -47.395 4.293 29.437 1.00 48.88 661 PRO A N 1
ATOM 4728 C CA . PRO A 1 661 ? -47.147 3.034 28.750 1.00 48.88 661 PRO A CA 1
ATOM 4729 C C . PRO A 1 661 ? -47.364 1.878 29.737 1.00 48.88 661 PRO A C 1
ATOM 4731 O O . PRO A 1 661 ? -46.818 1.869 30.836 1.00 48.88 661 PRO A O 1
ATOM 4734 N N . SER A 1 662 ? -48.185 0.895 29.362 1.00 55.34 662 SER A N 1
ATOM 4735 C CA . SER A 1 662 ? -48.484 -0.283 30.194 1.00 55.34 662 SER A CA 1
ATOM 4736 C C . SER A 1 662 ? -47.323 -1.282 30.291 1.00 55.34 662 SER A C 1
ATOM 4738 O O . SER A 1 662 ? -47.416 -2.255 31.033 1.00 55.34 662 SER A O 1
ATOM 4740 N N . THR A 1 663 ? -46.251 -1.063 29.527 1.00 64.50 663 THR A N 1
ATOM 4741 C CA . THR A 1 663 ? -45.042 -1.890 29.485 1.00 64.50 663 THR A CA 1
ATOM 4742 C C . THR A 1 663 ? -43.810 -0.979 29.466 1.00 64.50 663 THR A C 1
ATOM 4744 O O . THR A 1 663 ? -43.766 -0.085 28.614 1.00 64.50 663 THR A O 1
ATOM 4747 N N . PRO A 1 664 ? -42.826 -1.187 30.360 1.00 75.81 664 PRO A N 1
ATOM 4748 C CA . PRO A 1 664 ? -41.548 -0.477 30.325 1.00 75.81 664 PRO A CA 1
ATOM 4749 C C . PRO A 1 664 ? -40.871 -0.628 28.957 1.00 75.81 664 PRO A C 1
ATOM 4751 O O . PRO A 1 664 ? -40.961 -1.683 28.328 1.00 75.81 664 PRO A O 1
ATOM 4754 N N . SER A 1 665 ? -40.190 0.419 28.492 1.00 80.31 665 SER A N 1
ATOM 4755 C CA . SER A 1 665 ? -39.407 0.381 27.249 1.00 80.31 665 SER A CA 1
ATOM 4756 C C . SER A 1 665 ? -38.048 -0.310 27.425 1.00 80.31 665 SER A C 1
ATOM 4758 O O . SER A 1 665 ? -37.485 -0.816 26.451 1.00 80.31 665 SER A O 1
ATOM 4760 N N . GLY A 1 666 ? -37.557 -0.397 28.667 1.00 90.62 666 GLY A N 1
ATOM 4761 C CA . GLY A 1 666 ? -36.359 -1.148 29.023 1.00 90.62 666 GLY A CA 1
ATOM 4762 C C . GLY A 1 666 ? -36.336 -1.630 30.476 1.00 90.62 666 GLY A C 1
ATOM 4763 O O . GLY A 1 666 ? -37.056 -1.109 31.332 1.00 90.62 666 GLY A O 1
ATOM 4764 N N . VAL A 1 667 ? -35.487 -2.624 30.738 1.00 93.69 667 VAL A N 1
ATOM 4765 C CA . VAL A 1 667 ? -35.239 -3.263 32.037 1.00 93.69 667 VAL A CA 1
ATOM 4766 C C . VAL A 1 667 ? -33.767 -3.080 32.415 1.00 93.69 667 VAL A C 1
ATOM 4768 O O . VAL A 1 667 ? -32.859 -3.568 31.737 1.00 93.69 667 VAL A O 1
ATOM 4771 N N . ALA A 1 668 ? -33.526 -2.360 33.506 1.00 95.38 668 ALA A N 1
ATOM 4772 C CA . ALA A 1 668 ? -32.215 -2.143 34.095 1.00 95.38 668 ALA A CA 1
ATOM 4773 C C . ALA A 1 668 ? -32.014 -3.106 35.272 1.00 95.38 668 ALA A C 1
ATOM 4775 O O . ALA A 1 668 ? -32.608 -2.941 36.341 1.00 95.38 668 ALA A O 1
ATOM 4776 N N . ILE A 1 669 ? -31.160 -4.109 35.076 1.00 95.94 669 ILE A N 1
ATOM 4777 C CA . ILE A 1 669 ? -30.787 -5.080 36.105 1.00 95.94 669 ILE A CA 1
ATOM 4778 C C . ILE A 1 669 ? -29.560 -4.546 36.835 1.00 95.94 669 ILE A C 1
ATOM 4780 O O . ILE A 1 669 ? -28.470 -4.477 36.277 1.00 95.94 669 ILE A O 1
ATOM 4784 N N . ILE A 1 670 ? -29.706 -4.163 38.093 1.00 95.94 670 ILE A N 1
ATOM 4785 C CA . ILE A 1 670 ? -28.608 -3.590 38.870 1.00 95.94 670 ILE A CA 1
ATOM 4786 C C . ILE A 1 670 ? -27.896 -4.695 39.652 1.00 95.94 670 ILE A C 1
ATOM 4788 O O . ILE A 1 670 ? -28.423 -5.253 40.615 1.00 95.94 670 ILE A O 1
ATOM 4792 N N . SER A 1 671 ? -26.664 -4.977 39.255 1.00 93.62 671 SER A N 1
ATOM 4793 C CA . SER A 1 671 ? -25.729 -5.862 39.944 1.00 93.62 671 SER A CA 1
ATOM 4794 C C . SER A 1 671 ? -24.705 -5.016 40.703 1.00 93.62 671 SER A C 1
ATOM 4796 O O . SER A 1 671 ? -24.245 -3.995 40.196 1.00 93.62 671 SER A O 1
ATOM 4798 N N . ILE A 1 672 ? -24.287 -5.443 41.895 1.00 90.06 672 ILE A N 1
ATOM 4799 C CA . ILE A 1 672 ? -23.318 -4.686 42.704 1.00 90.06 672 ILE A CA 1
ATOM 4800 C C . ILE A 1 672 ? -22.005 -5.444 42.902 1.00 90.06 672 ILE A C 1
ATOM 4802 O O . ILE A 1 672 ? -21.958 -6.668 42.875 1.00 90.06 672 ILE A O 1
ATOM 4806 N N . THR A 1 673 ? -20.923 -4.722 43.139 1.00 87.62 673 THR A N 1
ATOM 4807 C CA . THR A 1 673 ? -19.650 -5.238 43.649 1.00 87.62 673 THR A CA 1
ATOM 4808 C C . THR A 1 673 ? -19.179 -4.321 44.772 1.00 87.62 673 THR A C 1
ATOM 4810 O O . THR A 1 673 ? -19.570 -3.160 44.827 1.00 87.62 673 THR A O 1
ATOM 4813 N N . GLY A 1 674 ? -18.341 -4.805 45.682 1.00 80.69 674 GLY A N 1
ATOM 4814 C CA . GLY A 1 674 ? -17.862 -3.978 46.786 1.00 80.69 674 GLY A CA 1
ATOM 4815 C C . GLY A 1 674 ? -17.056 -4.758 47.811 1.00 80.69 674 GLY A C 1
ATOM 4816 O O . GLY A 1 674 ? -16.605 -5.872 47.540 1.00 80.69 674 GLY A O 1
ATOM 4817 N N . GLY A 1 675 ? -16.845 -4.143 48.974 1.00 75.88 675 GLY A N 1
ATOM 4818 C CA . GLY A 1 675 ? -16.250 -4.803 50.131 1.00 75.88 675 GLY A CA 1
ATOM 4819 C C . GLY A 1 675 ? -17.255 -5.668 50.898 1.00 75.88 675 GLY A C 1
ATOM 4820 O O . GLY A 1 675 ? -18.410 -5.831 50.509 1.00 75.88 675 GLY A O 1
ATOM 4821 N N . ASN A 1 676 ? -16.824 -6.202 52.044 1.00 72.38 676 ASN A N 1
ATOM 4822 C CA . ASN A 1 676 ? -17.694 -6.983 52.937 1.00 72.38 676 ASN A CA 1
ATOM 4823 C C . ASN A 1 676 ? -18.836 -6.155 53.551 1.00 72.38 676 ASN A C 1
ATOM 4825 O O . ASN A 1 676 ? -19.792 -6.709 54.085 1.00 72.38 676 ASN A O 1
ATOM 4829 N N . ASP A 1 677 ? -18.745 -4.831 53.502 1.00 78.25 677 ASP A N 1
ATOM 4830 C CA . ASP A 1 677 ? -19.787 -3.928 53.971 1.00 78.25 677 ASP A CA 1
ATOM 4831 C C . ASP A 1 677 ? -21.041 -3.963 53.082 1.00 78.25 677 ASP A C 1
ATOM 4833 O O . ASP A 1 677 ? -22.124 -3.593 53.541 1.00 78.25 677 ASP A O 1
ATOM 4837 N N . VAL A 1 678 ? -20.940 -4.506 51.863 1.00 83.75 678 VAL A N 1
ATOM 4838 C CA . VAL A 1 678 ? -22.094 -4.754 50.990 1.00 83.75 678 VAL A CA 1
ATOM 4839 C C . VAL A 1 678 ? -23.153 -5.614 51.680 1.00 83.75 678 VAL A C 1
ATOM 4841 O O . VAL A 1 678 ? -24.336 -5.314 51.559 1.00 83.75 678 VAL A O 1
ATOM 4844 N N . PHE A 1 679 ? -22.752 -6.626 52.459 1.00 82.69 679 PHE A N 1
ATOM 4845 C CA . PHE A 1 679 ? -23.658 -7.543 53.178 1.00 82.69 679 PHE A CA 1
ATOM 4846 C C . PHE A 1 679 ? -24.420 -6.897 54.341 1.00 82.69 679 PHE A C 1
ATOM 4848 O O . PHE A 1 679 ? -25.283 -7.518 54.955 1.00 82.69 679 PHE A O 1
ATOM 4855 N N . SER A 1 680 ? -24.055 -5.669 54.688 1.00 85.38 680 SER A N 1
ATOM 4856 C CA . SER A 1 680 ? -24.679 -4.893 55.758 1.00 85.38 680 SER A CA 1
ATOM 4857 C C . SER A 1 680 ? -25.515 -3.733 55.238 1.00 85.38 680 SER A C 1
ATOM 4859 O O . SER A 1 680 ? -26.048 -2.990 56.054 1.00 85.38 680 SER A O 1
ATOM 4861 N N . ILE A 1 681 ? -25.636 -3.579 53.915 1.00 86.75 681 ILE A N 1
ATOM 4862 C CA . ILE A 1 681 ? -26.485 -2.549 53.324 1.00 86.75 681 ILE A CA 1
ATOM 4863 C C . ILE A 1 681 ? -27.950 -2.898 53.584 1.00 86.75 681 ILE A C 1
ATOM 4865 O O . ILE A 1 681 ? -28.446 -3.963 53.210 1.00 86.75 681 ILE A O 1
ATOM 4869 N N . THR A 1 682 ? -28.643 -1.950 54.193 1.00 86.50 682 THR A N 1
ATOM 4870 C CA . THR A 1 682 ? -30.061 -1.979 54.525 1.00 86.50 682 THR A CA 1
ATOM 4871 C C . THR A 1 682 ? -30.761 -0.746 53.962 1.00 86.50 682 THR A C 1
ATOM 4873 O O . THR A 1 682 ? -30.137 0.257 53.620 1.00 86.50 682 THR A O 1
ATOM 4876 N N . GLU A 1 683 ? -32.090 -0.779 53.929 1.00 86.88 683 GLU A N 1
ATOM 4877 C CA . GLU A 1 683 ? -32.908 0.351 53.481 1.00 86.88 683 GLU A CA 1
ATOM 4878 C C . GLU A 1 683 ? -32.631 1.657 54.258 1.00 86.88 683 GLU A C 1
ATOM 4880 O O . GLU A 1 683 ? -32.723 2.745 53.687 1.00 86.88 683 GLU A O 1
ATOM 4885 N N . SER A 1 684 ? -32.221 1.578 55.534 1.00 86.00 684 SER A N 1
ATOM 4886 C CA . SER A 1 684 ? -31.876 2.763 56.335 1.00 86.00 684 SER A CA 1
ATOM 4887 C C . SER A 1 684 ? -30.612 3.488 55.876 1.00 86.00 684 SER A C 1
ATOM 4889 O O . SER A 1 684 ? -30.477 4.678 56.165 1.00 86.00 684 SER A O 1
ATOM 4891 N N . ASP A 1 685 ? -29.725 2.810 55.145 1.00 86.88 685 ASP A N 1
ATOM 4892 C CA . ASP A 1 685 ? -28.462 3.382 54.662 1.00 86.88 685 ASP A CA 1
ATOM 4893 C C . ASP A 1 685 ? -28.667 4.295 53.446 1.00 86.88 685 ASP A C 1
ATOM 4895 O O . ASP A 1 685 ? -27.821 5.135 53.145 1.00 86.88 685 ASP A O 1
ATOM 4899 N N . LYS A 1 686 ? -29.820 4.180 52.766 1.00 87.50 686 LYS A N 1
ATOM 4900 C CA . LYS A 1 686 ? -30.222 5.033 51.633 1.00 87.50 686 LYS A CA 1
ATOM 4901 C C . LYS A 1 686 ? -29.190 5.080 50.495 1.00 87.50 686 LYS A C 1
ATOM 4903 O O . LYS A 1 686 ? -29.006 6.119 49.864 1.00 87.50 686 LYS A O 1
ATOM 4908 N N . VAL A 1 687 ? -28.539 3.952 50.208 1.00 90.50 687 VAL A N 1
ATOM 4909 C CA . VAL A 1 687 ? -27.547 3.818 49.127 1.00 90.50 687 VAL A CA 1
ATOM 4910 C C . VAL A 1 687 ? -28.243 3.895 47.764 1.00 90.50 687 VAL A C 1
ATOM 4912 O O . VAL A 1 687 ? -28.934 2.953 47.371 1.00 90.50 687 VAL A O 1
ATOM 4915 N N . ILE A 1 688 ? -28.085 5.018 47.056 1.00 91.25 688 ILE A N 1
ATOM 4916 C CA . ILE A 1 688 ? -28.757 5.296 45.776 1.00 91.25 688 ILE A CA 1
ATOM 4917 C C . ILE A 1 688 ? -27.984 4.664 44.620 1.00 91.25 688 ILE A C 1
ATOM 4919 O O . ILE A 1 688 ? -26.837 5.018 44.362 1.00 91.25 688 ILE A O 1
ATOM 4923 N N . VAL A 1 689 ? -28.641 3.784 43.871 1.00 93.12 689 VAL A N 1
ATOM 4924 C CA . VAL A 1 689 ? -28.032 3.074 42.730 1.00 93.12 689 VAL A CA 1
ATOM 4925 C C . VAL A 1 689 ? -28.641 3.458 41.392 1.00 93.12 689 VAL A C 1
ATOM 4927 O O . VAL A 1 689 ? -27.979 3.344 40.362 1.00 93.12 689 VAL A O 1
ATOM 4930 N N . ALA A 1 690 ? -29.880 3.953 41.390 1.00 94.75 690 ALA A N 1
ATOM 4931 C CA . ALA A 1 690 ? -30.505 4.433 40.173 1.00 94.75 690 ALA A CA 1
ATOM 4932 C C . ALA A 1 690 ? -31.515 5.555 40.428 1.00 94.75 690 ALA A C 1
ATOM 4934 O O . ALA A 1 690 ? -32.128 5.631 41.492 1.00 94.75 690 ALA A O 1
ATOM 4935 N N . THR A 1 691 ? -31.727 6.402 39.427 1.00 92.75 691 THR A N 1
ATOM 4936 C CA . THR A 1 691 ? -32.888 7.305 39.361 1.00 92.75 691 THR A CA 1
ATOM 4937 C C . THR A 1 691 ? -33.508 7.280 37.987 1.00 92.75 691 THR A C 1
ATOM 4939 O O . THR A 1 691 ? -32.802 7.076 37.005 1.00 92.75 691 THR A O 1
ATOM 4942 N N . ARG A 1 692 ? -34.800 7.577 37.902 1.00 90.81 692 ARG A N 1
ATOM 4943 C CA . ARG A 1 692 ? -35.511 7.765 36.635 1.00 90.81 692 ARG A CA 1
ATOM 4944 C C . ARG A 1 692 ? -36.396 9.000 36.691 1.00 90.81 692 ARG A C 1
ATOM 4946 O O . ARG A 1 692 ? -36.761 9.449 37.767 1.00 90.81 692 ARG A O 1
ATOM 4953 N N . THR A 1 693 ? -36.755 9.548 35.546 1.00 85.06 693 THR A N 1
ATOM 4954 C CA . THR A 1 693 ? -37.638 10.726 35.454 1.00 85.06 693 THR A CA 1
ATOM 4955 C C . THR A 1 693 ? -39.097 10.351 35.196 1.00 85.06 693 THR A C 1
ATOM 4957 O O . THR A 1 693 ? -39.999 11.090 35.592 1.00 85.06 693 THR A O 1
ATOM 4960 N N . ASP A 1 694 ? -39.340 9.183 34.601 1.00 78.69 694 ASP A N 1
ATOM 4961 C CA . ASP A 1 694 ? -40.661 8.623 34.336 1.00 78.69 694 ASP A CA 1
ATOM 4962 C C . ASP A 1 694 ? -40.691 7.093 34.551 1.00 78.69 694 ASP A C 1
ATOM 4964 O O . ASP A 1 694 ? -39.728 6.482 35.013 1.00 78.69 694 ASP A O 1
ATOM 4968 N N . ASN A 1 695 ? -41.819 6.454 34.227 1.00 81.94 695 ASN A N 1
ATOM 4969 C CA . ASN A 1 695 ? -41.994 5.002 34.344 1.00 81.94 695 ASN A CA 1
ATOM 4970 C C . ASN A 1 695 ? -41.497 4.213 33.112 1.00 81.94 695 ASN A C 1
ATOM 4972 O O . ASN A 1 695 ? -41.850 3.043 32.970 1.00 81.94 695 ASN A O 1
ATOM 4976 N N . SER A 1 696 ? -40.712 4.818 32.211 1.00 83.25 696 SER A N 1
ATOM 4977 C CA . SER A 1 696 ? -40.261 4.166 30.967 1.00 83.25 696 SER A CA 1
ATOM 4978 C C . SER A 1 696 ? -39.229 3.056 31.188 1.00 83.25 696 SER A C 1
ATOM 4980 O O . SER A 1 696 ? -39.066 2.201 30.314 1.00 83.25 696 SER A O 1
ATOM 4982 N N . VAL A 1 697 ? -38.572 3.040 32.352 1.00 90.12 697 VAL A N 1
ATOM 4983 C CA . VAL A 1 697 ? -37.551 2.057 32.733 1.00 90.12 697 VAL A CA 1
ATOM 4984 C C . VAL A 1 697 ? -37.985 1.290 33.977 1.00 90.12 697 VAL A C 1
ATOM 4986 O O . VAL A 1 697 ? -38.309 1.884 35.012 1.00 90.12 697 VAL A O 1
ATOM 4989 N N . GLU A 1 698 ? -37.961 -0.035 33.886 1.00 92.69 698 GLU A N 1
ATOM 4990 C CA . GLU A 1 698 ? -38.073 -0.933 35.031 1.00 92.69 698 GLU A CA 1
ATOM 4991 C C . GLU A 1 698 ? -36.689 -1.158 35.641 1.00 92.69 698 GLU A C 1
ATOM 4993 O O . GLU A 1 698 ? -35.739 -1.482 34.935 1.00 92.69 698 GLU A O 1
ATOM 4998 N N . ILE A 1 699 ? -36.564 -0.975 36.955 1.00 94.00 699 ILE A N 1
ATOM 4999 C CA . ILE A 1 699 ? -35.304 -1.147 37.683 1.00 94.00 699 ILE A CA 1
ATOM 5000 C C . ILE A 1 699 ? -35.470 -2.329 38.631 1.00 94.00 699 ILE A C 1
ATOM 5002 O O . ILE A 1 699 ? -36.310 -2.293 39.532 1.00 94.00 699 ILE A O 1
ATOM 5006 N N . VAL A 1 700 ? -34.651 -3.362 38.443 1.00 94.44 700 VAL A N 1
ATOM 5007 C CA . VAL A 1 700 ? -34.675 -4.593 39.242 1.00 94.44 700 VAL A CA 1
ATOM 5008 C C . VAL A 1 700 ? -33.295 -4.902 39.802 1.00 94.44 700 VAL A C 1
ATOM 5010 O O . VAL A 1 700 ? -32.269 -4.516 39.244 1.00 94.44 700 VAL A O 1
ATOM 5013 N N . GLY A 1 701 ? -33.258 -5.595 40.935 1.00 93.00 701 GLY A N 1
ATOM 5014 C CA . GLY A 1 701 ? -32.006 -6.085 41.497 1.00 93.00 701 GLY A CA 1
ATOM 5015 C C . GLY A 1 701 ? -31.517 -7.337 40.770 1.00 93.00 701 GLY A C 1
ATOM 5016 O O . GLY A 1 701 ? -32.304 -8.231 40.466 1.00 93.00 701 GLY A O 1
ATOM 5017 N N . GLY A 1 702 ? -30.220 -7.379 40.485 1.00 92.31 702 GLY A N 1
ATOM 5018 C CA . GLY A 1 702 ? -29.530 -8.505 39.867 1.00 92.31 702 GLY A CA 1
ATOM 5019 C C . GLY A 1 702 ? -28.749 -9.356 40.865 1.00 92.31 702 GLY A C 1
ATOM 5020 O O . GLY A 1 702 ? -28.824 -9.178 42.085 1.00 92.31 702 GLY A O 1
ATOM 5021 N N . GLU A 1 703 ? -27.963 -10.276 40.314 1.00 90.00 703 GLU A N 1
ATOM 5022 C CA . GLU A 1 703 ? -27.082 -11.171 41.060 1.00 90.00 703 GLU A CA 1
ATOM 5023 C C . GLU A 1 703 ? -25.625 -10.940 40.655 1.00 90.00 703 GLU A C 1
ATOM 5025 O O . GLU A 1 703 ? -25.321 -10.702 39.485 1.00 90.00 703 GLU A O 1
ATOM 5030 N N . SER A 1 704 ? -24.710 -11.036 41.614 1.00 85.75 704 SER A N 1
ATOM 5031 C CA . SER A 1 704 ? -23.274 -10.895 41.380 1.00 85.75 704 SER A CA 1
ATOM 5032 C C . SER A 1 704 ? -22.467 -11.729 42.366 1.00 85.75 704 SER A C 1
ATOM 5034 O O . SER A 1 704 ? -22.948 -12.075 43.439 1.00 85.75 704 SER A O 1
ATOM 5036 N N . TYR A 1 705 ? -21.222 -12.054 42.027 1.00 77.19 705 TYR A N 1
ATOM 5037 C CA . TYR A 1 705 ? -20.309 -12.692 42.975 1.00 77.19 705 TYR A CA 1
ATOM 5038 C C . TYR A 1 705 ? -19.480 -11.633 43.701 1.00 77.19 705 TYR A C 1
ATOM 5040 O O . TYR A 1 705 ? -18.783 -10.839 43.063 1.00 77.19 705 TYR A O 1
ATOM 5048 N N . ILE A 1 706 ? -19.535 -11.641 45.033 1.00 76.19 706 ILE A N 1
ATOM 5049 C CA . ILE A 1 706 ? -18.756 -10.759 45.907 1.00 76.19 706 ILE A CA 1
ATOM 5050 C C . ILE A 1 706 ? -18.009 -11.641 46.904 1.00 76.19 706 ILE A C 1
ATOM 5052 O O . ILE A 1 706 ? -18.611 -12.317 47.738 1.00 76.19 706 ILE A O 1
ATOM 5056 N N . GLY A 1 707 ? -16.679 -11.664 46.799 1.00 70.50 707 GLY A N 1
ATOM 5057 C CA . GLY A 1 707 ? -15.865 -12.619 47.548 1.00 70.50 707 GLY A CA 1
ATOM 5058 C C . GLY A 1 707 ? -16.190 -14.059 47.139 1.00 70.50 707 GLY A C 1
ATOM 5059 O O . GLY A 1 707 ? -16.114 -14.387 45.959 1.00 70.50 707 GLY A O 1
ATOM 5060 N N . GLY A 1 708 ? -16.535 -14.903 48.115 1.00 66.50 708 GLY A N 1
ATOM 5061 C CA . GLY A 1 708 ? -16.888 -16.313 47.906 1.00 66.50 708 GLY A CA 1
ATOM 5062 C C . GLY A 1 708 ? -18.382 -16.617 47.896 1.00 66.50 708 GLY A C 1
ATOM 5063 O O . GLY A 1 708 ? -18.755 -17.776 48.057 1.00 66.50 708 GLY A O 1
ATOM 5064 N N . ALA A 1 709 ? -19.228 -15.601 47.747 1.00 72.19 709 ALA A N 1
ATOM 5065 C CA . ALA A 1 709 ? -20.674 -15.745 47.792 1.00 72.19 709 ALA A CA 1
ATOM 5066 C C . ALA A 1 709 ? -21.338 -15.082 46.584 1.00 72.19 709 ALA A C 1
ATOM 5068 O O . ALA A 1 709 ? -20.919 -14.013 46.127 1.00 72.19 709 ALA A O 1
ATOM 5069 N N . LYS A 1 710 ? -22.407 -15.706 46.089 1.00 82.12 710 LYS A N 1
ATOM 5070 C CA . LYS A 1 710 ? -23.335 -15.096 45.141 1.00 82.12 710 LYS A CA 1
ATOM 5071 C C . LYS A 1 710 ? -24.324 -14.238 45.919 1.00 82.12 710 LYS A C 1
ATOM 5073 O O . LYS A 1 710 ? -25.058 -14.732 46.777 1.00 82.12 710 LYS A O 1
ATOM 5078 N N . VAL A 1 711 ? -24.339 -12.949 45.626 1.00 84.69 711 VAL A N 1
ATOM 5079 C CA . VAL A 1 711 ? -25.149 -11.940 46.299 1.00 84.69 711 VAL A CA 1
ATOM 5080 C C . VAL A 1 711 ? -26.283 -11.512 45.380 1.00 84.69 711 VAL A C 1
ATOM 5082 O O . VAL A 1 711 ? -26.058 -11.099 44.245 1.00 84.69 711 VAL A O 1
ATOM 5085 N N . GLY A 1 712 ? -27.509 -11.604 45.885 1.00 89.19 712 GLY A N 1
ATOM 5086 C CA . GLY A 1 712 ? -28.694 -11.022 45.270 1.00 89.19 712 GLY A CA 1
ATOM 5087 C C . GLY A 1 712 ? -28.987 -9.659 45.866 1.00 89.19 712 GLY A C 1
ATOM 5088 O O . GLY A 1 712 ? -28.995 -9.497 47.090 1.00 89.19 712 GLY A O 1
ATOM 5089 N N . VAL A 1 713 ? -29.281 -8.689 45.012 1.00 91.50 713 VAL A N 1
ATOM 5090 C CA . VAL A 1 713 ? -29.649 -7.338 45.439 1.00 91.50 713 VAL A CA 1
ATOM 5091 C C . VAL A 1 713 ? -31.163 -7.202 45.394 1.00 91.50 713 VAL A C 1
ATOM 5093 O O . VAL A 1 713 ? -31.802 -7.596 44.426 1.00 91.50 713 VAL A O 1
ATOM 5096 N N . THR A 1 714 ? -31.762 -6.649 46.445 1.00 92.00 714 THR A N 1
ATOM 5097 C CA . THR A 1 714 ? -33.161 -6.205 46.419 1.00 92.00 714 THR A CA 1
ATOM 5098 C C . THR A 1 714 ? -33.182 -4.690 46.330 1.00 92.00 714 THR A C 1
ATOM 5100 O O . THR A 1 714 ? -32.616 -4.008 47.185 1.00 92.00 714 THR A O 1
ATOM 5103 N N . ILE A 1 715 ? -33.845 -4.167 45.303 1.00 93.19 715 ILE A N 1
ATOM 5104 C CA . ILE A 1 715 ? -33.935 -2.732 45.027 1.00 93.19 715 ILE A CA 1
ATOM 5105 C C . ILE A 1 715 ? -35.384 -2.289 45.145 1.00 93.19 715 ILE A C 1
ATOM 5107 O O . ILE A 1 715 ? -36.302 -3.041 44.819 1.00 93.19 715 ILE A O 1
ATOM 5111 N N . GLY A 1 716 ? -35.595 -1.057 45.595 1.00 91.12 716 GLY A N 1
ATOM 5112 C CA . GLY A 1 716 ? -36.878 -0.400 45.407 1.00 91.12 716 GLY A CA 1
ATOM 5113 C C . GLY A 1 716 ? -36.802 1.107 45.581 1.00 91.12 716 GLY A C 1
ATOM 5114 O O . GLY A 1 716 ? -35.763 1.655 45.950 1.00 91.12 716 GLY A O 1
ATOM 5115 N N . ALA A 1 717 ? -37.918 1.761 45.272 1.00 89.50 717 ALA A N 1
ATOM 5116 C CA . ALA A 1 717 ? -38.037 3.206 45.367 1.00 89.50 717 ALA A CA 1
ATOM 5117 C C . ALA A 1 717 ? -37.932 3.687 46.824 1.00 89.50 717 ALA A C 1
ATOM 5119 O O . ALA A 1 717 ? -38.366 2.993 47.749 1.00 89.50 717 ALA A O 1
ATOM 5120 N N . MET A 1 718 ? -37.358 4.873 47.009 1.00 87.31 718 MET A N 1
ATOM 5121 C CA . MET A 1 718 ? -37.250 5.557 48.291 1.00 87.31 718 MET A CA 1
ATOM 5122 C C . MET A 1 718 ? -38.618 6.128 48.694 1.00 87.31 718 MET A C 1
ATOM 5124 O O . MET A 1 718 ? -39.315 6.720 47.874 1.00 87.31 718 MET A O 1
ATOM 5128 N N . ASP A 1 719 ? -38.985 6.032 49.974 1.00 85.19 719 ASP A N 1
ATOM 5129 C CA . ASP A 1 719 ? -40.290 6.511 50.467 1.00 85.19 719 ASP A CA 1
ATOM 5130 C C . ASP A 1 719 ? -40.543 8.007 50.206 1.00 85.19 719 ASP A C 1
ATOM 5132 O O . ASP A 1 719 ? -41.685 8.439 50.055 1.00 85.19 719 ASP A O 1
ATOM 5136 N N . THR A 1 720 ? -39.478 8.812 50.167 1.00 84.81 720 THR A N 1
ATOM 5137 C CA . THR A 1 720 ? -39.554 10.261 49.934 1.00 84.81 720 THR A CA 1
ATOM 5138 C C . THR A 1 720 ? -39.535 10.647 48.458 1.00 84.81 720 THR A C 1
ATOM 5140 O O . THR A 1 720 ? -39.843 11.794 48.143 1.00 84.81 720 THR A O 1
ATOM 5143 N N . ASP A 1 721 ? -39.151 9.729 47.569 1.00 85.50 721 ASP A N 1
ATOM 5144 C CA . ASP A 1 721 ? -39.069 9.968 46.130 1.00 85.50 721 ASP A CA 1
ATOM 5145 C C . ASP A 1 721 ? -39.222 8.657 45.342 1.00 85.50 721 ASP A C 1
ATOM 5147 O O . ASP A 1 721 ? -38.299 7.843 45.259 1.00 85.50 721 ASP A O 1
ATOM 5151 N N . ALA A 1 722 ? -40.387 8.489 44.706 1.00 85.88 722 ALA A N 1
ATOM 5152 C CA . ALA A 1 722 ? -40.734 7.312 43.906 1.00 85.88 722 ALA A CA 1
ATOM 5153 C C . ALA A 1 722 ? -39.825 7.100 42.675 1.00 85.88 722 ALA A C 1
ATOM 5155 O O . ALA A 1 722 ? -39.856 6.035 42.053 1.00 85.88 722 ALA A O 1
ATOM 5156 N N . ASN A 1 723 ? -39.032 8.111 42.322 1.00 89.00 723 ASN A N 1
ATOM 5157 C CA . ASN A 1 723 ? -38.122 8.118 41.185 1.00 89.00 723 ASN A CA 1
ATOM 5158 C C . ASN A 1 723 ? -36.668 7.806 41.562 1.00 89.00 723 ASN A C 1
ATOM 5160 O O . ASN A 1 723 ? -35.839 7.608 40.671 1.00 89.00 723 ASN A O 1
ATOM 5164 N N . THR A 1 724 ? -36.366 7.701 42.859 1.00 91.12 724 THR A N 1
ATOM 5165 C CA . THR A 1 724 ? -35.040 7.363 43.379 1.00 91.12 724 THR A CA 1
ATOM 5166 C C . THR A 1 724 ? -35.016 5.952 43.941 1.00 91.12 724 THR A C 1
ATOM 5168 O O . THR A 1 724 ? -35.790 5.618 44.831 1.00 91.12 724 THR A O 1
ATOM 5171 N N . PHE A 1 725 ? -34.106 5.117 43.439 1.00 93.94 725 PHE A N 1
ATOM 5172 C CA . PHE A 1 725 ? -34.000 3.704 43.788 1.00 93.94 725 PHE A CA 1
ATOM 5173 C C . PHE A 1 725 ? -32.782 3.444 44.664 1.00 93.94 725 PHE A C 1
ATOM 5175 O O . PHE A 1 725 ? -31.648 3.808 44.332 1.00 93.94 725 PHE A O 1
ATOM 5182 N N . ILE A 1 726 ? -33.040 2.764 45.777 1.00 93.75 726 ILE A N 1
ATOM 5183 C CA . ILE A 1 726 ? -32.044 2.400 46.776 1.00 93.75 726 ILE A CA 1
ATOM 5184 C C . ILE A 1 726 ? -31.923 0.887 46.910 1.00 93.75 726 ILE A C 1
ATOM 5186 O O . ILE A 1 726 ? -32.855 0.130 46.615 1.00 93.75 726 ILE A O 1
ATOM 5190 N N . ILE A 1 727 ? -30.771 0.446 47.405 1.00 93.44 727 ILE A N 1
ATOM 5191 C CA . ILE A 1 727 ? -30.598 -0.929 47.872 1.00 93.44 727 ILE A CA 1
ATOM 5192 C C . ILE A 1 727 ? -31.396 -1.089 49.172 1.00 93.44 727 ILE A C 1
ATOM 5194 O O . ILE A 1 727 ? -31.100 -0.436 50.170 1.00 93.44 727 ILE A O 1
ATOM 5198 N N . LYS A 1 728 ? -32.408 -1.964 49.173 1.00 90.94 728 LYS A N 1
ATOM 5199 C CA . LYS A 1 728 ? -33.198 -2.278 50.378 1.00 90.94 728 LYS A CA 1
ATOM 5200 C C . LYS A 1 728 ? -32.525 -3.332 51.242 1.00 90.94 728 LYS A C 1
ATOM 5202 O O . LYS A 1 728 ? -32.571 -3.268 52.467 1.00 90.94 728 LYS A O 1
ATOM 5207 N N . ASN A 1 729 ? -31.950 -4.332 50.586 1.00 88.50 729 ASN A N 1
ATOM 5208 C CA . ASN A 1 729 ? -31.237 -5.421 51.231 1.00 88.50 729 ASN A CA 1
ATOM 5209 C C . ASN A 1 729 ? -30.320 -6.108 50.216 1.00 88.50 729 ASN A C 1
ATOM 5211 O O . ASN A 1 729 ? -30.672 -6.235 49.038 1.00 88.50 729 ASN A O 1
ATOM 5215 N N . THR A 1 730 ? -29.192 -6.616 50.686 1.00 86.50 730 THR A N 1
ATOM 5216 C CA . THR A 1 730 ? -28.338 -7.557 49.964 1.00 86.50 730 THR A CA 1
ATOM 5217 C C . THR A 1 730 ? -28.420 -8.902 50.675 1.00 86.50 730 THR A C 1
ATOM 5219 O O . THR A 1 730 ? -28.325 -8.994 51.897 1.00 86.50 730 THR A O 1
ATOM 5222 N N . ARG A 1 731 ? -28.654 -9.979 49.924 1.00 84.06 731 ARG A N 1
ATOM 5223 C CA . ARG A 1 731 ? -28.705 -11.324 50.505 1.00 84.06 731 ARG A CA 1
ATOM 5224 C C . ARG A 1 731 ? -27.670 -12.214 49.857 1.00 84.06 731 ARG A C 1
ATOM 5226 O O . ARG A 1 731 ? -27.559 -12.256 48.635 1.00 84.06 731 ARG A O 1
ATOM 5233 N N . GLU A 1 732 ? -26.967 -12.970 50.679 1.00 82.75 732 GLU A N 1
ATOM 5234 C CA . GLU A 1 732 ? -26.243 -14.140 50.210 1.00 82.75 732 GLU A CA 1
ATOM 5235 C C . GLU A 1 732 ? -27.265 -15.184 49.741 1.00 82.75 732 GLU A C 1
ATOM 5237 O O . GLU A 1 732 ? -28.185 -15.543 50.479 1.00 82.75 732 GLU A O 1
ATOM 5242 N N . ILE A 1 733 ? -27.158 -15.597 48.479 1.00 82.25 733 ILE A N 1
ATOM 5243 C CA . ILE A 1 733 ? -28.031 -16.604 47.870 1.00 82.25 733 ILE A CA 1
ATOM 5244 C C . ILE A 1 733 ? -27.397 -17.984 48.032 1.00 82.25 733 ILE A C 1
ATOM 5246 O O . ILE A 1 733 ? -28.057 -18.919 48.479 1.00 82.25 733 ILE A O 1
ATOM 5250 N N . GLU A 1 734 ? -26.121 -18.100 47.667 1.00 77.12 734 GLU A N 1
ATOM 5251 C CA . GLU A 1 734 ? -25.367 -19.351 47.687 1.00 77.12 734 GLU A CA 1
ATOM 5252 C C . GLU A 1 734 ? -23.859 -19.085 47.789 1.00 77.12 734 GLU A C 1
ATOM 5254 O O . GLU A 1 734 ? -23.364 -18.048 47.341 1.00 77.12 734 GLU A O 1
ATOM 5259 N N . ALA A 1 735 ? -23.125 -20.036 48.370 1.00 69.56 735 ALA A N 1
ATOM 5260 C CA . ALA A 1 735 ? -21.665 -20.019 48.391 1.00 69.56 735 ALA A CA 1
ATOM 5261 C C . ALA A 1 735 ? -21.104 -20.458 47.029 1.00 69.56 735 ALA A C 1
ATOM 5263 O O . ALA A 1 735 ? -21.675 -21.343 46.390 1.00 69.56 735 ALA A O 1
ATOM 5264 N N . ASP A 1 736 ? -19.970 -19.896 46.608 1.00 68.06 736 ASP A N 1
ATOM 5265 C CA . ASP A 1 736 ? -19.290 -20.270 45.362 1.00 68.06 736 ASP A CA 1
ATOM 5266 C C . ASP A 1 736 ? -19.016 -21.790 45.330 1.00 68.06 736 ASP A C 1
ATOM 5268 O O . ASP A 1 736 ? -18.435 -22.325 46.288 1.00 68.06 736 ASP A O 1
ATOM 5272 N N . PRO A 1 737 ? -19.388 -22.494 44.247 1.00 69.31 737 PRO A N 1
ATOM 5273 C CA . PRO A 1 737 ? -19.127 -23.922 44.090 1.00 69.31 737 PRO A CA 1
ATOM 5274 C C . PRO A 1 737 ? -17.665 -24.316 44.340 1.00 69.31 737 PRO A C 1
ATOM 5276 O O . PRO A 1 737 ? -17.405 -25.373 44.909 1.00 69.31 737 PRO A O 1
ATOM 5279 N N . ILE A 1 738 ? -16.700 -23.455 44.008 1.00 68.00 738 ILE A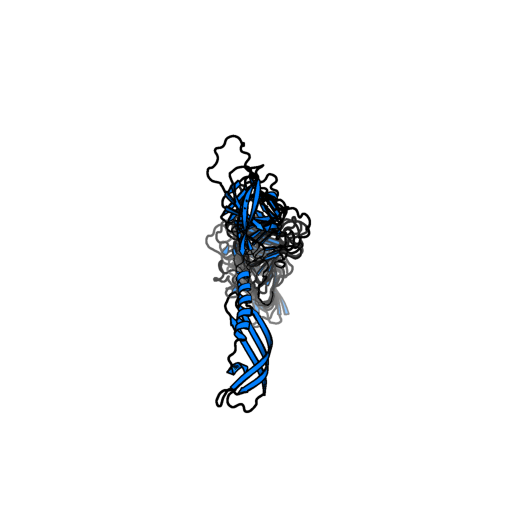 N 1
ATOM 5280 C CA . ILE A 1 738 ? -15.270 -23.751 44.184 1.00 68.00 738 ILE A CA 1
ATOM 5281 C C . ILE A 1 738 ? -14.883 -23.773 45.662 1.00 68.00 738 ILE A C 1
ATOM 5283 O O . ILE A 1 738 ? -14.127 -24.645 46.094 1.00 68.00 738 ILE A O 1
ATOM 5287 N N . TYR A 1 739 ? -15.424 -22.856 46.472 1.00 70.56 739 TYR A N 1
ATOM 5288 C CA . TYR A 1 739 ? -15.212 -22.898 47.921 1.00 70.56 739 TYR A CA 1
ATOM 5289 C C . TYR A 1 739 ? -15.858 -24.148 48.535 1.00 70.56 739 TYR A C 1
ATOM 5291 O O . TYR A 1 739 ? -15.279 -24.739 49.450 1.00 70.56 739 TYR A O 1
ATOM 5299 N N . GLN A 1 740 ? -17.001 -24.601 48.006 1.00 73.75 740 GLN A N 1
ATOM 5300 C CA . GLN A 1 740 ? -17.635 -25.856 48.429 1.00 73.75 740 GLN A CA 1
ATOM 5301 C C . GLN A 1 740 ? -16.775 -27.083 48.073 1.00 73.75 740 GLN A C 1
ATOM 5303 O O . GLN A 1 740 ? -16.597 -27.978 48.904 1.00 73.75 740 GLN A O 1
ATOM 5308 N N . GLU A 1 741 ? -16.188 -27.120 46.875 1.00 76.62 741 GLU A N 1
ATOM 5309 C CA . GLU A 1 741 ? -15.301 -28.201 46.419 1.00 76.62 741 GLU A CA 1
ATOM 5310 C C . GLU A 1 741 ? -14.006 -28.289 47.237 1.00 76.62 741 GLU A C 1
ATOM 5312 O O . GLU A 1 741 ? -13.604 -29.377 47.652 1.00 76.62 741 GLU A O 1
ATOM 5317 N N . VAL A 1 742 ? -13.362 -27.157 47.532 1.00 76.25 742 VAL A N 1
ATOM 5318 C CA . VAL A 1 742 ? -12.130 -27.139 48.341 1.00 76.25 742 VAL A CA 1
ATOM 5319 C C . VAL A 1 742 ? -12.422 -27.514 49.799 1.00 76.25 742 VAL A C 1
ATOM 5321 O O . VAL A 1 742 ? -11.694 -28.316 50.389 1.00 76.25 742 VAL A O 1
ATOM 5324 N N . ALA A 1 743 ? -13.506 -26.994 50.388 1.00 76.31 743 ALA A N 1
ATOM 5325 C CA . ALA A 1 743 ? -13.892 -27.316 51.765 1.00 76.31 743 ALA A CA 1
ATOM 5326 C C . ALA A 1 743 ? -14.273 -28.796 51.938 1.00 76.31 743 ALA A C 1
ATOM 5328 O O . ALA A 1 743 ? -13.890 -29.431 52.926 1.00 76.31 743 ALA A O 1
ATOM 5329 N N . SER A 1 744 ? -14.992 -29.367 50.970 1.00 81.38 744 SER A N 1
ATOM 5330 C CA . SER A 1 744 ? -15.367 -30.785 50.984 1.00 81.38 744 SER A CA 1
ATOM 5331 C C . SER A 1 744 ? -14.149 -31.705 50.867 1.00 81.38 744 SER A C 1
ATOM 5333 O O . SER A 1 744 ? -14.060 -32.680 51.616 1.00 81.38 744 SER A O 1
ATOM 5335 N N . SER A 1 745 ? -13.161 -31.364 50.034 1.00 83.06 745 SER A N 1
ATOM 5336 C CA . SER A 1 745 ? -11.893 -32.102 49.965 1.00 83.06 745 SER A CA 1
ATOM 5337 C C . SER A 1 745 ? -11.079 -32.013 51.263 1.00 83.06 745 SER A C 1
ATOM 5339 O O . SER A 1 745 ? -10.516 -33.017 51.694 1.00 83.06 745 SER A O 1
ATOM 5341 N N . ALA A 1 746 ? -11.061 -30.869 51.956 1.00 79.19 746 ALA A N 1
ATOM 5342 C CA . ALA A 1 746 ? -10.372 -30.746 53.248 1.00 79.19 746 ALA A CA 1
ATOM 5343 C C . ALA A 1 746 ? -11.000 -31.632 54.343 1.00 79.19 746 ALA A C 1
ATOM 5345 O O . ALA A 1 746 ? -10.292 -32.247 55.144 1.00 79.19 746 ALA A O 1
ATOM 5346 N N . LEU A 1 747 ? -12.332 -31.742 54.371 1.00 82.88 747 LEU A N 1
ATOM 5347 C CA . LEU A 1 747 ? -13.038 -32.661 55.271 1.00 82.88 747 LEU A CA 1
ATOM 5348 C C . LEU A 1 747 ? -12.773 -34.128 54.914 1.00 82.88 747 LEU A C 1
ATOM 5350 O O . LEU A 1 747 ? -12.538 -34.940 55.811 1.00 82.88 747 LEU A O 1
ATOM 5354 N N . ALA A 1 748 ? -12.763 -34.452 53.619 1.00 83.00 748 ALA A N 1
ATOM 5355 C CA . ALA A 1 748 ? -12.490 -35.798 53.133 1.00 83.00 748 ALA A CA 1
ATOM 5356 C C . ALA A 1 748 ? -11.091 -36.283 53.547 1.00 83.00 748 ALA A C 1
ATOM 5358 O O . ALA A 1 748 ? -10.964 -37.383 54.072 1.00 83.00 748 ALA A O 1
ATOM 5359 N N . VAL A 1 749 ? -10.068 -35.429 53.448 1.00 84.19 749 VAL A N 1
ATOM 5360 C CA . VAL A 1 749 ? -8.688 -35.746 53.865 1.00 84.19 749 VAL A CA 1
ATOM 5361 C C . VAL A 1 749 ? -8.597 -36.107 55.351 1.00 84.19 749 VAL A C 1
ATOM 5363 O O . VAL A 1 749 ? -7.905 -37.055 55.721 1.00 84.19 749 VAL A O 1
ATOM 5366 N N . ASN A 1 750 ? -9.304 -35.382 56.223 1.00 82.50 750 ASN A N 1
ATOM 5367 C CA . ASN A 1 750 ? -9.322 -35.692 57.657 1.00 82.50 750 ASN A CA 1
ATOM 5368 C C . ASN A 1 750 ? -9.974 -37.051 57.938 1.00 82.50 750 ASN A C 1
ATOM 5370 O O . ASN A 1 750 ? -9.492 -37.820 58.773 1.00 82.50 750 ASN A O 1
ATOM 5374 N N . TYR A 1 751 ? -11.064 -37.351 57.233 1.00 85.06 751 TYR A N 1
ATOM 5375 C CA . TYR A 1 751 ? -11.744 -38.636 57.339 1.00 85.06 751 TYR A CA 1
ATOM 5376 C C . TYR A 1 751 ? -10.880 -39.786 56.802 1.00 85.06 751 TYR A C 1
ATOM 5378 O O . TYR A 1 751 ? -10.770 -40.834 57.438 1.00 85.06 751 TYR A O 1
ATOM 5386 N N . ASP A 1 752 ? -10.192 -39.558 55.689 1.00 84.12 752 ASP A N 1
ATOM 5387 C CA . ASP A 1 752 ? -9.261 -40.498 55.073 1.00 84.12 752 ASP A CA 1
ATOM 5388 C C . ASP A 1 752 ? -8.091 -40.823 56.013 1.00 84.12 752 ASP A C 1
ATOM 5390 O O . ASP A 1 752 ? -7.796 -41.995 56.252 1.00 84.12 752 ASP A O 1
ATOM 5394 N N . LEU A 1 753 ? -7.486 -39.816 56.651 1.00 84.00 753 LEU A N 1
ATOM 5395 C CA . LEU A 1 753 ? -6.442 -40.015 57.665 1.00 84.00 753 LEU A CA 1
ATOM 5396 C C . LEU A 1 753 ? -6.955 -40.742 58.914 1.00 84.00 753 LEU A C 1
ATOM 5398 O O . LEU A 1 753 ? -6.226 -41.532 59.522 1.00 84.00 753 LEU A O 1
ATOM 5402 N N . TYR A 1 754 ? -8.207 -40.512 59.307 1.00 86.06 754 TYR A N 1
ATOM 5403 C CA . TYR A 1 754 ? -8.834 -41.259 60.393 1.00 86.06 754 TYR A CA 1
ATOM 5404 C C . TYR A 1 754 ? -8.983 -42.746 60.032 1.00 86.06 754 TYR A C 1
ATOM 5406 O O . TYR A 1 754 ? -8.538 -43.611 60.793 1.00 86.06 754 TYR A O 1
ATOM 5414 N N . LEU A 1 755 ? -9.512 -43.052 58.841 1.00 85.38 755 LEU A N 1
ATOM 5415 C CA . LEU A 1 755 ? -9.626 -44.423 58.335 1.00 85.38 755 LEU A CA 1
ATOM 5416 C C . LEU A 1 755 ? -8.262 -45.088 58.130 1.00 85.38 755 LEU A C 1
ATOM 5418 O O . LEU A 1 755 ? -8.109 -46.273 58.424 1.00 85.38 755 LEU A O 1
ATOM 5422 N N . ALA A 1 756 ? -7.249 -44.337 57.702 1.00 84.88 756 ALA A N 1
ATOM 5423 C CA . ALA A 1 756 ? -5.883 -44.828 57.542 1.00 84.88 756 ALA A CA 1
ATOM 5424 C C . ALA A 1 756 ? -5.293 -45.387 58.849 1.00 84.88 756 ALA A C 1
ATOM 5426 O O . ALA A 1 756 ? -4.444 -46.281 58.818 1.00 84.88 756 ALA A O 1
ATOM 5427 N N . ASN A 1 757 ? -5.755 -44.893 60.003 1.00 82.88 757 ASN A N 1
ATOM 5428 C CA . ASN A 1 757 ? -5.327 -45.356 61.322 1.00 82.88 757 ASN A CA 1
ATOM 5429 C C . ASN A 1 757 ? -6.148 -46.541 61.862 1.00 82.88 757 ASN A C 1
ATOM 5431 O O . ASN A 1 757 ? -5.777 -47.122 62.895 1.00 82.88 757 ASN A O 1
ATOM 5435 N N . PHE A 1 758 ? -7.213 -46.962 61.167 1.00 86.81 758 PHE A N 1
ATOM 5436 C CA . PHE A 1 758 ? -7.912 -48.199 61.505 1.00 86.81 758 PHE A CA 1
ATOM 5437 C C . PHE A 1 758 ? -6.989 -49.400 61.335 1.00 86.81 758 PHE A C 1
ATOM 5439 O O . PHE A 1 758 ? -6.271 -49.576 60.350 1.00 86.81 758 PHE A O 1
ATOM 5446 N N . ASN A 1 759 ? -6.994 -50.248 62.355 1.00 84.44 759 ASN A N 1
ATOM 5447 C CA . ASN A 1 759 ? -6.122 -51.401 62.434 1.00 84.44 759 ASN A CA 1
ATOM 5448 C C . ASN A 1 759 ? -6.898 -52.636 62.882 1.00 84.44 759 ASN A C 1
ATOM 5450 O O . ASN A 1 759 ? -7.984 -52.555 63.448 1.00 84.44 759 ASN A O 1
ATOM 5454 N N . SER A 1 760 ? -6.316 -53.791 62.592 1.00 91.00 760 SER A N 1
ATOM 5455 C CA . SER A 1 760 ? -6.719 -55.080 63.136 1.00 91.00 760 SER A CA 1
ATOM 5456 C C . SER A 1 760 ? -5.647 -55.558 64.109 1.00 91.00 760 SER A C 1
ATOM 5458 O O . SER A 1 760 ? -4.497 -55.116 64.024 1.00 91.00 760 SER A O 1
ATOM 5460 N N . LEU A 1 761 ? -5.996 -56.512 64.977 1.00 89.56 761 LEU A N 1
ATOM 5461 C CA . LEU A 1 761 ? -5.071 -57.063 65.970 1.00 89.56 761 LEU A CA 1
ATOM 5462 C C . LEU A 1 761 ? -3.742 -57.500 65.333 1.00 89.56 761 LEU A C 1
ATOM 5464 O O . LEU A 1 761 ? -2.697 -56.981 65.705 1.00 89.56 761 LEU A O 1
ATOM 5468 N N . ASN A 1 762 ? -3.799 -58.326 64.283 1.00 90.62 762 ASN A N 1
ATOM 5469 C CA . ASN A 1 762 ? -2.604 -58.789 63.569 1.00 90.62 762 ASN A CA 1
ATOM 5470 C C . ASN A 1 762 ? -1.782 -57.649 62.936 1.00 90.62 762 ASN A C 1
ATOM 5472 O O . ASN A 1 762 ? -0.559 -57.696 62.927 1.00 90.62 762 ASN A O 1
ATOM 5476 N N . LYS A 1 763 ? -2.429 -56.592 62.416 1.00 90.75 763 LYS A N 1
ATOM 5477 C CA . LYS A 1 763 ? -1.702 -55.460 61.814 1.00 90.75 763 LYS A CA 1
ATOM 5478 C C . LYS A 1 763 ? -0.974 -54.640 62.870 1.00 90.75 763 LYS A C 1
ATOM 5480 O O . LYS A 1 763 ? 0.058 -54.062 62.558 1.00 90.75 763 LYS A O 1
ATOM 5485 N N . ARG A 1 764 ? -1.542 -54.532 64.073 1.00 90.62 764 ARG A N 1
ATOM 5486 C CA . ARG A 1 764 ? -0.998 -53.716 65.159 1.00 90.62 764 ARG A CA 1
ATOM 5487 C C . ARG A 1 764 ? 0.042 -54.467 65.987 1.00 90.62 764 ARG A C 1
ATOM 5489 O O . ARG A 1 764 ? 1.089 -53.898 66.256 1.00 90.62 764 ARG A O 1
ATOM 5496 N N . MET A 1 765 ? -0.263 -55.705 66.362 1.00 88.88 765 MET A N 1
ATOM 5497 C CA . MET A 1 765 ? 0.477 -56.481 67.359 1.00 88.88 765 MET A CA 1
ATOM 5498 C C . MET A 1 765 ? 1.262 -57.658 66.760 1.00 88.88 765 MET A C 1
ATOM 5500 O O . MET A 1 765 ? 2.043 -58.277 67.467 1.00 88.88 765 MET A O 1
ATOM 5504 N N . GLY A 1 766 ? 1.063 -57.978 65.475 1.00 88.62 766 GLY A N 1
ATOM 5505 C CA . GLY A 1 766 ? 1.621 -59.186 64.866 1.00 88.62 766 GLY A CA 1
ATOM 5506 C C . GLY A 1 766 ? 0.903 -60.462 65.315 1.00 88.62 766 GLY A C 1
ATOM 5507 O O . GLY A 1 766 ? -0.276 -60.430 65.679 1.00 88.62 766 GLY A O 1
ATOM 5508 N N . GLU A 1 767 ? 1.617 -61.586 65.258 1.00 89.38 767 GLU A N 1
ATOM 5509 C CA . GLU A 1 767 ? 1.142 -62.866 65.783 1.00 89.38 767 GLU A CA 1
ATOM 5510 C C . GLU A 1 767 ? 1.392 -62.913 67.294 1.00 89.38 767 GLU A C 1
ATOM 5512 O O . GLU A 1 767 ? 2.515 -62.706 67.745 1.00 89.38 767 GLU A O 1
ATOM 5517 N N . LEU A 1 768 ? 0.326 -63.152 68.056 1.00 88.06 768 LEU A N 1
ATOM 5518 C CA . LEU A 1 768 ? 0.345 -63.197 69.522 1.00 88.06 768 LEU A CA 1
ATOM 5519 C C . LEU A 1 768 ? 0.166 -64.624 70.059 1.00 88.06 768 LEU A C 1
ATOM 5521 O O . LEU A 1 768 ? 0.156 -64.834 71.270 1.00 88.06 768 LEU A O 1
ATOM 5525 N N . ARG A 1 769 ? -0.051 -65.609 69.182 1.00 86.31 769 ARG A N 1
ATOM 5526 C CA . ARG A 1 769 ? -0.135 -67.016 69.582 1.00 86.31 769 ARG A CA 1
ATOM 5527 C C . ARG A 1 769 ? 1.240 -67.537 69.967 1.00 86.31 769 ARG A C 1
ATOM 5529 O O . ARG A 1 769 ? 2.239 -67.176 69.355 1.00 86.31 769 ARG A O 1
ATOM 5536 N N . ASP A 1 770 ? 1.235 -68.418 70.961 1.00 81.75 770 ASP A N 1
ATOM 5537 C CA . ASP A 1 770 ? 2.413 -69.148 71.430 1.00 81.75 770 ASP A CA 1
ATOM 5538 C C . ASP A 1 770 ? 3.574 -68.242 71.888 1.00 81.75 770 ASP A C 1
ATOM 5540 O O . ASP A 1 770 ? 4.738 -68.627 71.811 1.00 81.75 770 ASP A O 1
ATOM 5544 N N . ASP A 1 771 ? 3.266 -67.037 72.391 1.00 76.81 771 ASP A N 1
ATOM 5545 C CA . ASP A 1 771 ? 4.257 -66.206 73.077 1.00 76.81 771 ASP A CA 1
ATOM 5546 C C . ASP A 1 771 ? 4.444 -66.689 74.522 1.00 76.81 771 ASP A C 1
ATOM 5548 O O . ASP A 1 771 ? 3.522 -66.661 75.346 1.00 76.81 771 ASP A O 1
ATOM 5552 N N . ASP A 1 772 ? 5.658 -67.139 74.825 1.00 75.62 772 ASP A N 1
ATOM 5553 C CA . ASP A 1 772 ? 6.050 -67.638 76.141 1.00 75.62 772 ASP A CA 1
ATOM 5554 C C . ASP A 1 772 ? 6.336 -66.513 77.152 1.00 75.62 772 ASP A C 1
ATOM 5556 O O . ASP A 1 772 ? 6.521 -66.782 78.344 1.00 75.62 772 ASP A O 1
ATOM 5560 N N . HIS A 1 773 ? 6.338 -65.248 76.719 1.00 81.44 773 HIS A N 1
ATOM 5561 C CA . HIS A 1 773 ? 6.665 -64.101 77.562 1.00 81.44 773 HIS A CA 1
ATOM 5562 C C . HIS A 1 773 ? 5.414 -63.389 78.085 1.00 81.44 773 HIS A C 1
ATOM 5564 O O . HIS A 1 773 ? 4.439 -63.155 77.379 1.00 81.44 773 HIS A O 1
ATOM 5570 N N . ASN A 1 774 ? 5.459 -62.981 79.358 1.00 83.81 774 ASN A N 1
ATOM 5571 C CA . ASN A 1 774 ? 4.351 -62.258 79.995 1.00 83.81 774 ASN A CA 1
ATOM 5572 C C . ASN A 1 774 ? 4.433 -60.733 79.817 1.00 83.81 774 ASN A C 1
ATOM 5574 O O . ASN A 1 774 ? 3.571 -60.022 80.327 1.00 83.81 774 ASN A O 1
ATOM 5578 N N . GLN A 1 775 ? 5.463 -60.227 79.137 1.00 89.56 775 GLN A N 1
ATOM 5579 C CA . GLN A 1 775 ? 5.669 -58.806 78.858 1.00 89.56 775 GLN A CA 1
ATOM 5580 C C . GLN A 1 775 ? 6.136 -58.636 77.416 1.00 89.56 775 GLN A C 1
ATOM 5582 O O . GLN A 1 775 ? 7.085 -59.304 77.007 1.00 89.56 775 GLN A O 1
ATOM 5587 N N . GLY A 1 776 ? 5.514 -57.712 76.691 1.00 90.12 776 GLY A N 1
ATOM 5588 C CA . GLY A 1 776 ? 5.835 -57.409 75.302 1.00 90.12 776 GLY A CA 1
ATOM 5589 C C . GLY A 1 776 ? 6.186 -55.938 75.120 1.00 90.12 776 GLY A C 1
ATOM 5590 O O . GLY A 1 776 ? 5.492 -55.057 75.624 1.00 90.12 776 GLY A O 1
ATOM 5591 N N . VAL A 1 777 ? 7.260 -55.663 74.378 1.00 91.44 777 VAL A N 1
ATOM 5592 C CA . VAL A 1 777 ? 7.499 -54.351 73.758 1.00 91.44 777 VAL A CA 1
ATOM 5593 C C . VAL A 1 777 ? 7.363 -54.544 72.261 1.00 91.44 777 VAL A C 1
ATOM 5595 O O . VAL A 1 777 ? 8.022 -55.407 71.684 1.00 91.44 777 VAL A O 1
ATOM 5598 N N . TRP A 1 778 ? 6.549 -53.716 71.623 1.00 94.06 778 TRP A N 1
ATOM 5599 C CA . TRP A 1 778 ? 6.377 -53.756 70.179 1.00 94.06 778 TRP A CA 1
ATOM 5600 C C . TRP A 1 778 ? 6.466 -52.359 69.586 1.00 94.06 778 TRP A C 1
ATOM 5602 O O . TRP A 1 778 ? 6.136 -51.349 70.213 1.00 94.06 778 TRP A O 1
ATOM 5612 N N . ALA A 1 779 ? 6.912 -52.320 68.338 1.00 95.12 779 ALA A N 1
ATOM 5613 C CA . ALA A 1 779 ? 6.916 -51.131 67.514 1.00 95.12 779 ALA A CA 1
ATOM 5614 C C . ALA A 1 779 ? 6.375 -51.485 66.133 1.00 95.12 779 ALA A C 1
ATOM 5616 O O . ALA A 1 779 ? 6.585 -52.582 65.617 1.00 95.12 779 ALA A O 1
ATOM 5617 N N . ARG A 1 780 ? 5.676 -50.533 65.529 1.00 94.25 780 ARG A N 1
ATOM 5618 C CA . ARG A 1 780 ? 5.076 -50.661 64.209 1.00 94.25 780 ARG A CA 1
ATOM 5619 C C . ARG A 1 780 ? 5.260 -49.362 63.451 1.00 94.25 780 ARG A C 1
ATOM 5621 O O . ARG A 1 780 ? 4.967 -48.293 63.971 1.00 94.25 780 ARG A O 1
ATOM 5628 N N . VAL A 1 781 ? 5.646 -49.469 62.187 1.00 92.75 781 VAL A N 1
ATOM 5629 C CA . VAL A 1 781 ? 5.628 -48.353 61.242 1.00 92.75 781 VAL A CA 1
ATOM 5630 C C . VAL A 1 781 ? 4.765 -48.758 60.059 1.00 92.75 781 VAL A C 1
ATOM 5632 O O . VAL A 1 781 ? 4.915 -49.856 59.526 1.00 92.75 781 VAL A O 1
ATOM 5635 N N . PHE A 1 782 ? 3.830 -47.903 59.668 1.00 92.31 782 PHE A N 1
ATOM 5636 C CA . PHE A 1 782 ? 3.029 -48.105 58.467 1.00 92.31 782 PHE A CA 1
ATOM 5637 C C . PHE A 1 782 ? 2.788 -46.774 57.774 1.00 92.31 782 PHE A C 1
ATOM 5639 O O . PHE A 1 782 ? 2.648 -45.743 58.422 1.00 92.31 782 PHE A O 1
ATOM 5646 N N . GLY A 1 783 ? 2.731 -46.806 56.453 1.00 90.19 783 GLY A N 1
ATOM 5647 C CA . GLY A 1 783 ? 2.461 -45.639 55.636 1.00 90.19 783 GLY A CA 1
ATOM 5648 C C . GLY A 1 783 ? 1.910 -46.058 54.287 1.00 90.19 783 GLY A C 1
ATOM 5649 O O . GLY A 1 783 ? 1.925 -47.243 53.941 1.00 90.19 783 GLY A O 1
ATOM 5650 N N . GLY A 1 784 ? 1.401 -45.088 53.552 1.00 89.00 784 GLY A N 1
ATOM 5651 C CA . GLY A 1 784 ? 0.806 -45.311 52.248 1.00 89.00 784 GLY A CA 1
ATOM 5652 C C . GLY A 1 784 ? 0.345 -44.011 51.616 1.00 89.00 784 GLY A C 1
ATOM 5653 O O . GLY A 1 784 ? 0.513 -42.929 52.179 1.00 89.00 784 GLY A O 1
ATOM 5654 N N . ASN A 1 785 ? -0.252 -44.154 50.441 1.00 88.81 785 ASN A N 1
ATOM 5655 C CA . ASN A 1 785 ? -0.780 -43.056 49.652 1.00 88.81 785 ASN A CA 1
ATOM 5656 C C . ASN A 1 785 ? -2.285 -43.283 49.497 1.00 88.81 785 ASN A C 1
ATOM 5658 O O . ASN A 1 785 ? -2.721 -44.394 49.185 1.00 88.81 785 ASN A O 1
ATOM 5662 N N . MET A 1 786 ? -3.073 -42.239 49.707 1.00 84.75 786 MET A N 1
ATOM 5663 C CA . MET A 1 786 ? -4.514 -42.223 49.477 1.00 84.75 786 MET A CA 1
ATOM 5664 C C . MET A 1 786 ? -4.827 -41.192 48.403 1.00 84.75 786 MET A C 1
ATOM 5666 O O . MET A 1 786 ? -4.243 -40.111 48.385 1.00 84.75 786 MET A O 1
ATOM 5670 N N . SER A 1 787 ? -5.745 -41.523 47.506 1.00 84.75 787 SER A N 1
ATOM 5671 C CA . SER A 1 787 ? -6.303 -40.580 46.542 1.00 84.75 787 SER A CA 1
ATOM 5672 C C . SER A 1 787 ? -7.813 -40.572 46.677 1.00 84.75 787 SER A C 1
ATOM 5674 O O . SER A 1 787 ? -8.422 -41.640 46.748 1.00 84.75 787 SER A O 1
ATOM 5676 N N . ASN A 1 788 ? -8.396 -39.382 46.683 1.00 81.12 788 ASN A N 1
ATOM 5677 C CA . ASN A 1 788 ? -9.829 -39.178 46.767 1.00 81.12 788 ASN A CA 1
ATOM 5678 C C . ASN A 1 788 ? -10.259 -38.222 45.653 1.00 81.12 788 ASN A C 1
ATOM 5680 O O . ASN A 1 788 ? -9.618 -37.190 45.468 1.00 81.12 788 ASN A O 1
ATOM 5684 N N . ASP A 1 789 ? -11.331 -38.561 44.941 1.00 81.19 789 ASP A N 1
ATOM 5685 C CA . ASP A 1 789 ? -11.916 -37.733 43.878 1.00 81.19 789 ASP A CA 1
ATOM 5686 C C . ASP A 1 789 ? -13.128 -36.918 44.385 1.00 81.19 789 ASP A C 1
ATOM 5688 O O . ASP A 1 789 ? -13.856 -36.316 43.602 1.00 81.19 789 ASP A O 1
ATOM 5692 N N . PHE A 1 790 ? -13.379 -36.906 45.700 1.00 78.81 790 PHE A N 1
ATOM 5693 C CA . PHE A 1 790 ? -14.442 -36.124 46.331 1.00 78.81 790 PHE A CA 1
ATOM 5694 C C . PHE A 1 790 ? -14.062 -34.638 46.466 1.00 78.81 790 PHE A C 1
ATOM 5696 O O . PHE A 1 790 ? -12.974 -34.300 46.947 1.00 78.81 790 PHE A O 1
ATOM 5703 N N . GLY A 1 791 ? -14.980 -33.740 46.095 1.00 76.31 791 GLY A N 1
ATOM 5704 C CA . GLY A 1 791 ? -14.717 -32.297 46.009 1.00 76.31 791 GLY A CA 1
ATOM 5705 C C . GLY A 1 791 ? -13.774 -31.961 44.846 1.00 76.31 791 GLY A C 1
ATOM 5706 O O . GLY A 1 791 ? -13.919 -32.507 43.757 1.00 76.31 791 GLY A O 1
ATOM 5707 N N . ALA A 1 792 ? -12.776 -31.109 45.087 1.00 74.81 792 ALA A N 1
ATOM 5708 C CA . ALA A 1 792 ? -11.697 -30.806 44.137 1.00 74.81 792 ALA A CA 1
ATOM 5709 C C . ALA A 1 792 ? -10.722 -31.988 43.908 1.00 74.81 792 ALA A C 1
ATOM 5711 O O . ALA A 1 792 ? -9.935 -31.994 42.959 1.00 74.81 792 ALA A O 1
ATOM 5712 N N . GLY A 1 793 ? -10.762 -33.000 44.777 1.00 77.81 793 GLY A N 1
ATOM 5713 C CA . GLY A 1 793 ? -9.872 -34.156 44.765 1.00 77.81 793 GLY A CA 1
ATOM 5714 C C . GLY A 1 793 ? -8.538 -33.906 45.479 1.00 77.81 793 GLY A C 1
ATOM 5715 O O . GLY A 1 793 ? -7.994 -32.796 45.487 1.00 77.81 793 GLY A O 1
ATOM 5716 N N . SER A 1 794 ? -7.993 -34.951 46.103 1.00 83.31 794 SER A N 1
ATOM 5717 C CA . SER A 1 794 ? -6.779 -34.883 46.924 1.00 83.31 794 SER A CA 1
ATOM 5718 C C . SER A 1 794 ? -5.928 -36.144 46.844 1.00 83.31 794 SER A C 1
ATOM 5720 O O . SER A 1 794 ? -6.441 -37.256 46.726 1.00 83.31 794 SER A O 1
ATOM 5722 N N . LYS A 1 795 ? -4.612 -35.976 46.988 1.00 86.88 795 LYS A N 1
ATOM 5723 C CA . LYS A 1 795 ? -3.643 -37.052 47.212 1.00 86.88 795 LYS A CA 1
ATOM 5724 C C . LYS A 1 795 ? -2.935 -36.830 48.541 1.00 86.88 795 LYS A C 1
ATOM 5726 O O . LYS A 1 795 ? -2.338 -35.773 48.736 1.00 86.88 795 LYS A O 1
ATOM 5731 N N . THR A 1 796 ? -2.986 -37.818 49.423 1.00 86.88 796 THR A N 1
ATOM 5732 C CA . THR A 1 796 ? -2.416 -37.760 50.771 1.00 86.88 796 THR A CA 1
ATOM 5733 C C . THR A 1 796 ? -1.427 -38.890 50.978 1.00 86.88 796 THR A C 1
ATOM 5735 O O . THR A 1 796 ? -1.790 -40.063 50.914 1.00 86.88 796 THR A O 1
ATOM 5738 N N . ASP A 1 797 ? -0.192 -38.528 51.297 1.00 89.75 797 ASP A N 1
ATOM 5739 C CA . ASP A 1 797 ? 0.846 -39.459 51.719 1.00 89.75 797 ASP A CA 1
ATOM 5740 C C . ASP A 1 797 ? 0.941 -39.407 53.242 1.00 89.75 797 ASP A C 1
ATOM 5742 O O . ASP A 1 797 ? 1.005 -38.320 53.820 1.00 89.75 797 ASP A O 1
ATOM 5746 N N . TYR A 1 798 ? 0.945 -40.558 53.911 1.00 90.25 798 TYR A N 1
ATOM 5747 C CA . TYR A 1 798 ? 1.001 -40.614 55.371 1.00 90.25 798 TYR A CA 1
ATOM 5748 C C . TYR A 1 798 ? 1.972 -41.676 55.876 1.00 90.25 798 TYR A C 1
ATOM 5750 O O . TYR A 1 798 ? 2.191 -42.711 55.242 1.00 90.25 798 TYR A O 1
ATOM 5758 N N . LEU A 1 799 ? 2.537 -41.421 57.054 1.00 92.19 799 LEU A N 1
ATOM 5759 C CA . LEU A 1 799 ? 3.407 -42.332 57.785 1.00 92.19 799 LEU A CA 1
ATOM 5760 C C . LEU A 1 799 ? 3.080 -42.245 59.274 1.00 92.19 799 LEU A C 1
ATOM 5762 O O . LEU A 1 799 ? 3.150 -41.174 59.871 1.00 92.19 799 LEU A O 1
ATOM 5766 N N . THR A 1 800 ? 2.788 -43.384 59.889 1.00 92.31 800 THR A N 1
ATOM 5767 C CA . THR A 1 800 ? 2.524 -43.498 61.321 1.00 92.31 800 THR A CA 1
ATOM 5768 C C . THR A 1 800 ? 3.501 -44.476 61.957 1.00 92.31 800 THR A C 1
ATOM 5770 O O . THR A 1 800 ? 3.623 -45.627 61.534 1.00 92.31 800 THR A O 1
ATOM 5773 N N . ALA A 1 801 ? 4.160 -44.024 63.019 1.00 93.12 801 ALA A N 1
ATOM 5774 C CA . ALA A 1 801 ? 4.934 -44.850 63.929 1.00 93.12 801 ALA A CA 1
ATOM 5775 C C . ALA A 1 801 ? 4.136 -45.065 65.219 1.00 93.12 801 ALA A C 1
ATOM 5777 O O . ALA A 1 801 ? 3.580 -44.131 65.795 1.00 93.12 801 ALA A O 1
ATOM 5778 N N . GLN A 1 802 ? 4.069 -46.308 65.673 1.00 94.88 802 GLN A N 1
ATOM 5779 C CA . GLN A 1 802 ? 3.412 -46.707 66.909 1.00 94.88 802 GLN A CA 1
ATOM 5780 C C . GLN A 1 802 ? 4.379 -47.545 67.728 1.00 94.88 802 GLN A C 1
ATOM 5782 O O . GLN A 1 802 ? 5.135 -48.343 67.177 1.00 94.88 802 GLN A O 1
ATOM 5787 N N . ALA A 1 803 ? 4.333 -47.384 69.040 1.00 94.25 803 ALA A N 1
ATOM 5788 C CA . ALA A 1 803 ? 5.029 -48.258 69.965 1.00 94.25 803 ALA A CA 1
ATOM 5789 C C . ALA A 1 803 ? 4.141 -48.517 71.172 1.00 94.25 803 ALA A C 1
ATOM 5791 O O . ALA A 1 803 ? 3.336 -47.666 71.568 1.00 94.25 803 ALA A O 1
ATOM 5792 N N . GLY A 1 804 ? 4.285 -49.696 71.753 1.00 95.12 804 GLY A N 1
ATOM 5793 C CA . GLY A 1 804 ? 3.506 -50.087 72.905 1.00 95.12 804 GLY A CA 1
ATOM 5794 C C . GLY A 1 804 ? 4.257 -51.041 73.805 1.00 95.12 804 GLY A C 1
ATOM 5795 O O . GLY A 1 804 ? 5.245 -51.670 73.421 1.00 95.12 804 GLY A O 1
ATOM 5796 N N . TYR A 1 805 ? 3.753 -51.101 75.025 1.00 94.00 805 TYR A N 1
ATOM 5797 C CA . TYR A 1 805 ? 4.141 -52.085 76.012 1.00 94.00 805 TYR A CA 1
ATOM 5798 C C . TYR A 1 805 ? 2.878 -52.728 76.558 1.00 94.00 805 TYR A C 1
ATOM 5800 O O . TYR A 1 805 ? 1.914 -52.028 76.896 1.00 94.00 805 TYR A O 1
ATOM 5808 N N . ASP A 1 806 ? 2.890 -54.047 76.653 1.00 93.75 806 ASP A N 1
ATOM 5809 C CA . ASP A 1 806 ? 1.778 -54.828 77.160 1.00 93.75 806 ASP A CA 1
ATOM 5810 C C . ASP A 1 806 ? 2.236 -55.959 78.076 1.00 93.75 806 ASP A C 1
ATOM 5812 O O . ASP A 1 806 ? 3.405 -56.345 78.138 1.00 93.75 806 ASP A O 1
ATOM 5816 N N . TYR A 1 807 ? 1.271 -56.434 78.851 1.00 89.62 807 TYR A N 1
ATOM 5817 C CA . TYR A 1 807 ? 1.404 -57.530 79.785 1.00 89.62 807 TYR A CA 1
ATOM 5818 C C . TYR A 1 807 ? 0.368 -58.601 79.445 1.00 89.62 807 TYR A C 1
ATOM 5820 O O . TYR A 1 807 ? -0.823 -58.295 79.304 1.00 89.62 807 TYR A O 1
ATOM 5828 N N . SER A 1 808 ? 0.807 -59.855 79.337 1.00 86.25 808 SER A N 1
ATOM 5829 C CA . SER A 1 808 ? -0.070 -60.992 79.047 1.00 86.25 808 SER A CA 1
ATOM 5830 C C . SER A 1 808 ? -0.566 -61.638 80.346 1.00 86.25 808 SER A C 1
ATOM 5832 O O . SER A 1 808 ? 0.224 -62.018 81.211 1.00 86.25 808 SER A O 1
ATOM 5834 N N . LEU A 1 809 ? -1.881 -61.785 80.471 1.00 83.31 809 LEU A N 1
ATOM 5835 C CA . LEU A 1 809 ? -2.592 -62.460 81.549 1.00 83.31 809 LEU A CA 1
ATOM 5836 C C . LEU A 1 809 ? -3.125 -63.797 81.023 1.00 83.31 809 LEU A C 1
ATOM 5838 O O . LEU A 1 809 ? -4.013 -63.821 80.167 1.00 83.31 809 LEU A O 1
ATOM 5842 N N . SER A 1 810 ? -2.615 -64.911 81.541 1.00 75.38 810 SER A N 1
ATOM 5843 C CA . SER A 1 810 ? -3.164 -66.237 81.239 1.00 75.38 810 SER A CA 1
ATOM 5844 C C . SER A 1 810 ? -4.492 -66.431 81.970 1.00 75.38 810 SER A C 1
ATOM 5846 O O . SER A 1 810 ? -4.560 -66.302 83.194 1.00 75.38 810 SER A O 1
ATOM 5848 N N . VAL A 1 811 ? -5.556 -66.738 81.230 1.00 70.19 811 VAL A N 1
ATOM 5849 C CA . VAL A 1 811 ? -6.899 -66.977 81.772 1.00 70.19 811 VAL A CA 1
ATOM 5850 C C . VAL A 1 811 ? -7.298 -68.418 81.456 1.00 70.19 811 VAL A C 1
ATOM 5852 O O . VAL A 1 811 ? -7.780 -68.721 80.368 1.00 70.19 811 VAL A O 1
ATOM 5855 N N . GLY A 1 812 ? -7.079 -69.320 82.417 1.00 69.06 812 GLY A N 1
ATOM 5856 C CA . GLY A 1 812 ? -7.245 -70.768 82.228 1.00 69.06 812 GLY A CA 1
ATOM 5857 C C . GLY A 1 812 ? -6.093 -71.415 81.442 1.00 69.06 812 GLY A C 1
ATOM 5858 O O . GLY A 1 812 ? -5.061 -70.789 81.221 1.00 69.06 812 GLY A O 1
ATOM 5859 N N . GLU A 1 813 ? -6.263 -72.677 81.032 1.00 67.81 813 GLU A N 1
ATOM 5860 C CA . GLU A 1 813 ? -5.205 -73.467 80.368 1.00 67.81 813 GLU A CA 1
ATOM 5861 C C . GLU A 1 813 ? -5.009 -73.122 78.876 1.00 67.81 813 GLU A C 1
ATOM 5863 O O . GLU A 1 813 ? -3.955 -73.422 78.330 1.00 67.81 813 GLU A O 1
ATOM 5868 N N . ASN A 1 814 ? -5.976 -72.454 78.222 1.00 71.50 814 ASN A N 1
ATOM 5869 C CA . ASN A 1 814 ? -6.010 -72.301 76.754 1.00 71.50 814 ASN A CA 1
ATOM 5870 C C . ASN A 1 814 ? -6.280 -70.867 76.235 1.00 71.50 814 ASN A C 1
ATOM 5872 O O . ASN A 1 814 ? -6.596 -70.704 75.056 1.00 71.50 814 ASN A O 1
ATOM 5876 N N . ALA A 1 815 ? -6.206 -69.819 77.069 1.00 78.31 815 ALA A N 1
ATOM 5877 C CA . ALA A 1 815 ? -6.425 -68.436 76.619 1.00 78.31 815 ALA A CA 1
ATOM 5878 C C . ALA A 1 815 ? -5.448 -67.433 77.255 1.00 78.31 815 ALA A C 1
ATOM 5880 O O . ALA A 1 815 ? -5.186 -67.472 78.459 1.00 78.31 815 ALA A O 1
ATOM 5881 N N . ARG A 1 816 ? -4.950 -66.492 76.441 1.00 82.12 816 ARG A N 1
ATOM 5882 C CA . ARG A 1 816 ? -4.105 -65.364 76.865 1.00 82.12 816 ARG A CA 1
ATOM 5883 C C . ARG A 1 816 ? -4.789 -64.033 76.548 1.00 82.12 816 ARG A C 1
ATOM 5885 O O . ARG A 1 816 ? -5.245 -63.825 75.426 1.00 82.12 816 ARG A O 1
ATOM 5892 N N . ASN A 1 817 ? -4.828 -63.131 77.528 1.00 86.75 817 ASN A N 1
ATOM 5893 C CA . ASN A 1 817 ? -5.330 -61.762 77.396 1.00 86.75 817 ASN A CA 1
ATOM 5894 C C . ASN A 1 817 ? -4.173 -60.766 77.512 1.00 86.75 817 ASN A C 1
ATOM 5896 O O . ASN A 1 817 ? -3.502 -60.737 78.535 1.00 86.75 817 ASN A O 1
ATOM 5900 N N . TYR A 1 818 ? -3.971 -59.910 76.514 1.00 89.69 818 TYR A N 1
ATOM 5901 C CA . TYR A 1 818 ? -2.919 -58.888 76.531 1.00 89.69 818 TYR A CA 1
ATOM 5902 C C . TYR A 1 818 ? -3.510 -57.525 76.907 1.00 89.69 818 TYR A C 1
ATOM 5904 O O . TYR A 1 818 ? -4.477 -57.076 76.289 1.00 89.69 818 TYR A O 1
ATOM 5912 N N . MET A 1 819 ? -2.934 -56.858 77.908 1.00 90.06 819 MET A N 1
ATOM 5913 C CA . MET A 1 819 ? -3.329 -55.514 78.340 1.00 90.06 819 MET A CA 1
ATOM 5914 C C . MET A 1 819 ? -2.116 -54.589 78.341 1.00 90.06 819 MET A C 1
ATOM 5916 O O . MET A 1 819 ? -1.098 -54.900 78.950 1.00 90.06 819 MET A O 1
ATOM 5920 N N . GLY A 1 820 ? -2.224 -53.433 77.692 1.00 91.31 820 GLY A N 1
ATOM 5921 C CA . GLY A 1 820 ? -1.094 -52.524 77.550 1.00 91.31 820 GLY A CA 1
ATOM 5922 C C . GLY A 1 820 ? -1.479 -51.112 77.153 1.00 91.31 820 GLY A C 1
ATOM 5923 O O . GLY A 1 820 ? -2.651 -50.800 76.930 1.00 91.31 820 GLY A O 1
ATOM 5924 N N . ILE A 1 821 ? -0.458 -50.270 77.043 1.00 93.56 821 ILE A N 1
ATOM 5925 C CA . ILE A 1 821 ? -0.562 -48.892 76.566 1.00 93.56 821 ILE A CA 1
ATOM 5926 C C . ILE A 1 821 ? 0.175 -48.753 75.236 1.00 93.56 821 ILE A C 1
ATOM 5928 O O . ILE A 1 821 ? 1.164 -49.441 74.982 1.00 93.56 821 ILE A O 1
ATOM 5932 N N . ALA A 1 822 ? -0.307 -47.853 74.385 1.00 94.06 822 ALA A N 1
ATOM 5933 C CA . ALA A 1 822 ? 0.328 -47.554 73.111 1.00 94.06 822 ALA A CA 1
ATOM 5934 C C . ALA A 1 822 ? 0.351 -46.047 72.864 1.00 94.06 822 ALA A C 1
ATOM 5936 O O . ALA A 1 822 ? -0.601 -45.338 73.197 1.00 94.06 822 ALA A O 1
ATOM 5937 N N . LEU A 1 823 ? 1.432 -45.586 72.245 1.00 93.69 823 LEU A N 1
ATOM 5938 C CA . LEU A 1 823 ? 1.591 -44.232 71.731 1.00 93.69 823 LEU A CA 1
ATOM 5939 C C . LEU A 1 823 ? 1.732 -44.301 70.212 1.00 93.69 823 LEU A C 1
ATOM 5941 O O . LEU A 1 823 ? 2.385 -45.199 69.677 1.00 93.69 823 LEU A O 1
ATOM 5945 N N . ALA A 1 824 ? 1.113 -43.349 69.520 1.00 92.19 824 ALA A N 1
ATOM 5946 C CA . ALA A 1 824 ? 1.150 -43.240 68.070 1.00 92.19 824 ALA A CA 1
ATOM 5947 C C . ALA A 1 824 ? 1.524 -41.813 67.664 1.00 92.19 824 ALA A C 1
ATOM 5949 O O . ALA A 1 824 ? 0.965 -40.851 68.189 1.00 92.19 824 ALA A O 1
ATOM 5950 N N . TYR A 1 825 ? 2.442 -41.689 66.711 1.00 92.12 825 TYR A N 1
ATOM 5951 C CA . TYR A 1 825 ? 2.800 -40.436 66.059 1.00 92.12 825 TYR A CA 1
ATOM 5952 C C . TYR A 1 825 ? 2.668 -40.610 64.549 1.00 92.12 825 TYR A C 1
ATOM 5954 O O . TYR A 1 825 ? 3.291 -41.500 63.970 1.00 92.12 825 TYR A O 1
ATOM 5962 N N . GLY A 1 826 ? 1.836 -39.778 63.925 1.00 88.31 826 GLY A N 1
ATOM 5963 C CA . GLY A 1 826 ? 1.591 -39.794 62.488 1.00 88.31 826 GLY A CA 1
ATOM 5964 C C . GLY A 1 826 ? 1.926 -38.455 61.851 1.00 88.31 826 GLY A C 1
ATOM 5965 O O . GLY A 1 826 ? 1.598 -37.406 62.404 1.00 88.31 826 GLY A O 1
ATOM 5966 N N . THR A 1 827 ? 2.551 -38.496 60.680 1.00 89.56 827 THR A N 1
ATOM 5967 C CA . THR A 1 827 ? 2.721 -37.342 59.795 1.00 89.56 827 THR A CA 1
ATOM 5968 C C . THR A 1 827 ? 2.008 -37.611 58.478 1.00 89.56 827 THR A C 1
ATOM 5970 O O . THR A 1 827 ? 1.882 -38.758 58.041 1.00 89.56 827 THR A O 1
ATOM 5973 N N . SER A 1 828 ? 1.506 -36.554 57.846 1.00 87.44 828 SER A N 1
ATOM 5974 C CA . SER A 1 828 ? 0.904 -36.649 56.520 1.00 87.44 828 SER A CA 1
ATOM 5975 C C . SER A 1 828 ? 1.190 -35.400 55.696 1.00 87.44 828 SER A C 1
ATOM 5977 O O . SER A 1 828 ? 1.421 -34.322 56.246 1.00 87.44 828 SER A O 1
ATOM 5979 N N . SER A 1 829 ? 1.207 -35.562 54.377 1.00 86.06 829 SER A N 1
ATOM 5980 C CA . SER A 1 829 ? 1.317 -34.483 53.403 1.00 86.06 829 SER A CA 1
ATOM 5981 C C . SER A 1 829 ? 0.230 -34.666 52.357 1.00 86.06 829 SER A C 1
ATOM 5983 O O . SER A 1 829 ? 0.142 -35.718 51.726 1.00 86.06 829 SER A O 1
ATOM 5985 N N . THR A 1 830 ? -0.596 -33.640 52.180 1.00 82.12 830 THR A N 1
ATOM 5986 C CA . THR A 1 830 ? -1.722 -33.664 51.248 1.00 82.12 830 THR A CA 1
ATOM 5987 C C . THR A 1 830 ? -1.523 -32.627 50.157 1.00 82.12 830 THR A C 1
ATOM 5989 O O . THR A 1 830 ? -1.147 -31.491 50.433 1.00 82.12 830 THR A O 1
ATOM 5992 N N . LYS A 1 831 ? -1.819 -33.012 48.916 1.00 79.94 831 LYS A N 1
ATOM 5993 C CA . LYS A 1 831 ? -1.902 -32.124 47.756 1.00 79.94 831 LYS A CA 1
ATOM 5994 C C . LYS A 1 831 ? -3.302 -32.219 47.166 1.00 79.94 831 LYS A C 1
ATOM 5996 O O . LYS A 1 831 ? -3.737 -33.313 46.812 1.00 79.94 831 LYS A O 1
ATOM 6001 N N . GLY A 1 832 ? -4.005 -31.096 47.074 1.00 72.25 832 GLY A N 1
ATOM 6002 C CA . GLY A 1 832 ? -5.256 -31.019 46.316 1.00 72.25 832 GLY A CA 1
ATOM 6003 C C . GLY A 1 832 ? -4.995 -30.819 44.828 1.00 72.25 832 GLY A C 1
ATOM 6004 O O . GLY A 1 832 ? -3.915 -30.358 44.449 1.00 72.25 832 GLY A O 1
ATOM 6005 N N . ASN A 1 833 ? -5.985 -31.105 43.986 1.00 67.50 833 ASN A N 1
ATOM 6006 C CA . ASN A 1 833 ? -5.966 -30.543 42.637 1.00 67.50 833 ASN A CA 1
ATOM 6007 C C . ASN A 1 833 ? -6.278 -29.040 42.708 1.00 67.50 833 ASN A C 1
ATOM 6009 O O . ASN A 1 833 ? -6.948 -28.566 43.627 1.00 67.50 833 ASN A O 1
ATOM 6013 N N . SER A 1 834 ? -5.763 -28.275 41.748 1.00 59.12 834 SER A N 1
ATOM 6014 C CA . SER A 1 834 ? -6.102 -26.858 41.626 1.00 59.12 834 SER A CA 1
ATOM 6015 C C . SER A 1 834 ? -7.442 -26.698 40.908 1.00 59.12 834 SER A C 1
ATOM 6017 O O . SER A 1 834 ? -7.555 -27.098 39.749 1.00 59.12 834 SER A O 1
ATOM 6019 N N . SER A 1 835 ? -8.425 -26.085 41.574 1.00 54.78 835 SER A N 1
ATOM 6020 C CA . SER A 1 835 ? -9.686 -25.662 40.950 1.00 54.78 835 SER A CA 1
ATOM 6021 C C . SER A 1 835 ? -9.557 -24.196 40.535 1.00 54.78 835 SER A C 1
ATOM 6023 O O . SER A 1 835 ? -9.084 -23.349 41.300 1.00 54.78 835 SER A O 1
ATOM 6025 N N . TYR A 1 836 ? -9.930 -23.880 39.295 1.00 52.78 836 TYR A N 1
ATOM 6026 C CA . TYR A 1 836 ? -9.780 -22.532 38.743 1.00 52.78 836 TYR A CA 1
ATOM 6027 C C . TYR A 1 836 ? -11.088 -21.747 38.847 1.00 52.78 836 TYR A C 1
ATOM 6029 O O . TYR A 1 836 ? -12.073 -22.095 38.201 1.00 52.78 836 TYR A O 1
ATOM 6037 N N . ALA A 1 837 ? -11.077 -20.656 39.618 1.00 45.41 837 ALA A N 1
ATOM 6038 C CA . ALA A 1 837 ? -12.175 -19.698 39.638 1.00 45.41 837 ALA A CA 1
ATOM 6039 C C . ALA A 1 837 ? -12.138 -18.799 38.402 1.00 45.41 837 ALA A C 1
ATOM 6041 O O . ALA A 1 837 ? -11.138 -18.126 38.141 1.00 45.41 837 ALA A O 1
ATOM 6042 N N . SER A 1 838 ? -13.254 -18.754 37.668 1.00 36.88 838 SER A N 1
ATOM 6043 C CA . SER A 1 838 ? -13.505 -17.779 36.603 1.00 36.88 838 SER A CA 1
ATOM 6044 C C . SER A 1 838 ? -13.847 -16.422 37.224 1.00 36.88 838 SER A C 1
ATOM 6046 O O . SER A 1 838 ? -14.967 -15.931 37.132 1.00 36.88 838 SER A O 1
ATOM 6048 N N . ASN A 1 839 ? -12.887 -15.826 37.925 1.00 40.56 839 ASN A N 1
ATOM 6049 C CA . ASN A 1 839 ? -12.956 -14.429 38.325 1.00 40.56 839 ASN A CA 1
ATOM 6050 C C . ASN A 1 839 ? -11.633 -13.764 37.945 1.00 40.56 839 ASN A C 1
ATOM 6052 O O . ASN A 1 839 ? -10.587 -14.415 37.935 1.00 40.56 839 ASN A O 1
ATOM 6056 N N . SER A 1 840 ? -11.691 -12.485 37.585 1.00 38.66 840 SER A N 1
ATOM 6057 C CA . SER A 1 840 ? -10.739 -11.737 36.741 1.00 38.66 840 SER A CA 1
ATOM 6058 C C . SER A 1 840 ? -9.266 -11.643 37.198 1.00 38.66 840 SER A C 1
ATOM 6060 O O . SER A 1 840 ? -8.517 -10.852 36.635 1.00 38.66 840 SER A O 1
ATOM 6062 N N . ASN A 1 841 ? -8.825 -12.432 38.182 1.00 38.19 841 ASN A N 1
ATOM 6063 C CA . ASN A 1 841 ? -7.473 -12.430 38.744 1.00 38.19 841 ASN A CA 1
ATOM 6064 C C . ASN A 1 841 ? -6.730 -13.782 38.685 1.00 38.19 841 ASN A C 1
ATOM 6066 O O . ASN A 1 841 ? -5.672 -13.887 39.300 1.00 38.19 841 ASN A O 1
ATOM 6070 N N . ASN A 1 842 ? -7.212 -14.809 37.966 1.00 37.53 842 ASN A N 1
ATOM 6071 C CA . ASN A 1 842 ? -6.473 -16.078 37.774 1.00 37.53 842 ASN A CA 1
ATOM 6072 C C . ASN A 1 842 ? -5.941 -16.723 39.081 1.00 37.53 842 ASN A C 1
ATOM 6074 O O . ASN A 1 842 ? -4.917 -17.413 39.087 1.00 37.53 842 ASN A O 1
ATOM 6078 N N . ALA A 1 843 ? -6.612 -16.506 40.213 1.00 44.81 843 ALA A N 1
ATOM 6079 C CA . ALA A 1 843 ? -6.195 -17.072 41.488 1.00 44.81 843 ALA A CA 1
ATOM 6080 C C . ALA A 1 843 ? -6.751 -18.498 41.606 1.00 44.81 843 ALA A C 1
ATOM 6082 O O . ALA A 1 843 ? -7.911 -18.696 41.955 1.00 44.81 843 ALA A O 1
ATOM 6083 N N . GLY A 1 844 ? -5.931 -19.497 41.268 1.00 49.91 844 GLY A N 1
ATOM 6084 C CA . GLY A 1 844 ? -6.264 -20.899 41.524 1.00 49.91 844 GLY A CA 1
ATOM 6085 C C . GLY A 1 844 ? -6.348 -21.160 43.029 1.00 49.91 844 GLY A C 1
ATOM 6086 O O . GLY A 1 844 ? -5.384 -20.880 43.748 1.00 49.91 844 GLY A O 1
ATOM 6087 N N . LEU A 1 845 ? -7.486 -21.689 43.478 1.00 58.25 845 LEU A N 1
ATOM 6088 C CA . LEU A 1 845 ? -7.710 -22.153 44.845 1.00 58.25 845 LEU A CA 1
ATOM 6089 C C . LEU A 1 845 ? -7.379 -23.647 44.899 1.00 58.25 845 LEU A C 1
ATOM 6091 O O . LEU A 1 845 ? -7.818 -24.433 44.059 1.00 58.25 845 LEU A O 1
ATOM 6095 N N . SER A 1 846 ? -6.554 -24.036 45.862 1.00 60.50 846 SER A N 1
ATOM 6096 C CA . SER A 1 846 ? -6.116 -25.418 46.039 1.00 60.50 846 SER A CA 1
ATOM 6097 C C . SER A 1 846 ? -5.804 -25.687 47.507 1.00 60.50 846 SER A C 1
ATOM 6099 O O . SER A 1 846 ? -5.458 -24.768 48.248 1.00 60.50 846 SER A O 1
ATOM 6101 N N . LEU A 1 847 ? -5.933 -26.948 47.930 1.00 61.50 847 LEU A N 1
ATOM 6102 C CA . LEU A 1 847 ? -5.770 -27.358 49.333 1.00 61.50 847 LEU A CA 1
ATOM 6103 C C . LEU A 1 847 ? -4.384 -27.046 49.926 1.00 61.50 847 LEU A C 1
ATOM 6105 O O . LEU A 1 847 ? -4.243 -26.997 51.137 1.00 61.50 847 LEU A O 1
ATOM 6109 N N . ASP A 1 848 ? -3.363 -26.889 49.084 1.00 54.75 848 ASP A N 1
ATOM 6110 C CA . ASP A 1 848 ? -1.983 -26.557 49.458 1.00 54.75 848 ASP A CA 1
ATOM 6111 C C . ASP A 1 848 ? -1.728 -25.043 49.595 1.00 54.75 848 ASP A C 1
ATOM 6113 O O . ASP A 1 848 ? -0.650 -24.647 50.039 1.00 54.75 848 ASP A O 1
ATOM 6117 N N . LYS A 1 849 ? -2.691 -24.200 49.197 1.00 44.34 849 LYS A N 1
ATOM 6118 C CA . LYS A 1 849 ? -2.613 -22.727 49.239 1.00 44.34 849 LYS A CA 1
ATOM 6119 C C . LYS A 1 849 ? -3.564 -22.077 50.249 1.00 44.34 849 LYS A C 1
ATOM 6121 O O . LYS A 1 849 ? -3.550 -20.851 50.371 1.00 44.34 849 LYS A O 1
ATOM 6126 N N . VAL A 1 850 ? -4.391 -22.878 50.920 1.00 39.62 850 VAL A N 1
ATOM 6127 C CA . VAL A 1 850 ? -5.182 -22.494 52.101 1.00 39.62 850 VAL A CA 1
ATOM 6128 C C . VAL A 1 850 ? -4.361 -22.830 53.336 1.00 39.62 850 VAL A C 1
ATOM 6130 O O . VAL A 1 850 ? -4.328 -21.982 54.255 1.00 39.62 850 VAL A O 1
#

pLDDT: mean 85.69, std 14.89, range [32.03, 98.69]

InterPro domains:
  IPR036709 Autotransporter beta-domain superfamily [G3DSA:2.40.128.130] (728-847)
  IPR036709 Autotransporter beta-domain superfamily [SSF103515] (745-842)